Protein AF-0000000066478459 (afdb_homodimer)

Sequence (832 aa):
MQLRFALLLLIICFKACLNSPLICTNGFTLLNKKCLKLFDTKVNHTSAESSCNSFGATLVTVKNVNDEQAIATVVAASSARLIWLGLYCFDSDPAKCLWDDNSGSAQSYDNFSIDFPLVDAGHCVYLSTLGALAGKWISEDCESKLMSYICELPTTHADDCTYNYNGYCYTFSSTAEPFIIAQTKCAETYGDLVSIHSSNENRYIETFAAQDYYLIGAVWKLDNSLYWLDKSKWDYNNTDPENSYRGDYCVAMSTVISSPIPSGFWFSTNCTRPAKYICKRPAGVQSTTASPVTVAPSPANPSNCNAGLLMSPGVITSPNYPENYFNNENCTYQLSTLGAYKIALRFASFSTEANDVVTVYDGLTTDSPCLRRCSGTQRPFALTSSGNTMLVTFTSDSKGISSGFYARFSSIVYRRMQLRFALLLLIICFKACLNSPLICTNGFTLLNKKCLKLFDTKVNHTSAESSCNSFGATLVTVKNVNDEQAIATVVAASSARLIWLGLYCFDSDPAKCLWDDNSGSAQSYDNFSIDFPLVDAGHCVYLSTLGALAGKWISEDCESKLMSYICELPTTHADDCTYNYNGYCYTFSSTAEPFIIAQTKCAETYGDLVSIHSSNENRYIETFAAQDYYLIGAVWKLDNSLYWLDKSKWDYNNTDPENSYRGDYCVAMSTVISSPIPSGFWFSTNCTRPAKYICKRPAGVQSTTASPVTVAPSPANPSNCNAGLLMSPGVITSPNYPENYFNNENCTYQLSTLGAYKIALRFASFSTEANDVVTVYDGLTTDSPCLRRCSGTQRPFALTSSGNTMLVTFTSDSKGISSGFYARFSSIVYRR

Organism: Caenorhabditis elegans (NCBI:txid6239)

Structure (mmCIF, N/CA/C/O backbone):
data_AF-0000000066478459-model_v1
#
loop_
_entity.id
_entity.type
_entity.pdbx_description
1 polymer 'CUB domain-containing protein'
#
loop_
_atom_site.group_PDB
_atom_site.id
_atom_site.type_symbol
_atom_site.label_atom_id
_atom_site.label_alt_id
_atom_site.label_comp_id
_atom_site.label_asym_id
_atom_site.label_entity_id
_atom_site.label_seq_id
_atom_site.pdbx_PDB_ins_code
_atom_site.Cartn_x
_atom_site.Cartn_y
_atom_site.Cartn_z
_atom_site.occupancy
_atom_site.B_iso_or_equiv
_atom_site.auth_seq_id
_atom_site.auth_comp_id
_atom_site.auth_asym_id
_atom_site.auth_atom_id
_atom_site.pdbx_PDB_model_num
ATOM 1 N N . MET A 1 1 ? 12.352 6.738 58.938 1 29.64 1 MET A N 1
ATOM 2 C CA . MET A 1 1 ? 12.234 7.215 57.562 1 29.64 1 MET A CA 1
ATOM 3 C C . MET A 1 1 ? 12.172 6.043 56.594 1 29.64 1 MET A C 1
ATOM 5 O O . MET A 1 1 ? 13.188 5.402 56.312 1 29.64 1 MET A O 1
ATOM 9 N N . GLN A 1 2 ? 11 5.32 56.531 1 38.66 2 GLN A N 1
ATOM 10 C CA . GLN A 1 2 ? 10.727 4.082 55.812 1 38.66 2 GLN A CA 1
ATOM 11 C C . GLN A 1 2 ? 10.641 4.32 54.312 1 38.66 2 GLN A C 1
ATOM 13 O O . GLN A 1 2 ? 9.953 5.234 53.844 1 38.66 2 GLN A O 1
ATOM 18 N N . LEU A 1 3 ? 11.742 3.926 53.562 1 35.53 3 LEU A N 1
ATOM 19 C CA . LEU A 1 3 ? 12 3.969 52.125 1 35.53 3 LEU A CA 1
ATOM 20 C C . LEU A 1 3 ? 10.945 3.17 51.344 1 35.53 3 LEU A C 1
ATOM 22 O O . LEU A 1 3 ? 10.883 1.944 51.469 1 35.53 3 LEU A O 1
ATOM 26 N N . ARG A 1 4 ? 9.734 3.713 51.062 1 39.16 4 ARG A N 1
ATOM 27 C CA . ARG A 1 4 ? 8.719 3.096 50.219 1 39.16 4 ARG A CA 1
ATOM 28 C C . ARG A 1 4 ? 9.234 2.875 48.781 1 39.16 4 ARG A C 1
ATOM 30 O O . ARG A 1 4 ? 9.578 3.832 48.094 1 39.16 4 ARG A O 1
ATOM 37 N N . PHE A 1 5 ? 9.906 1.798 48.531 1 35.25 5 PHE A N 1
ATOM 38 C CA . PHE A 1 5 ? 10.312 1.384 47.188 1 35.25 5 PHE A CA 1
ATOM 39 C C . PHE A 1 5 ? 9.094 1.123 46.312 1 35.25 5 PHE A C 1
ATOM 41 O O . PHE A 1 5 ? 8.32 0.199 46.562 1 35.25 5 PHE A O 1
ATOM 48 N N . ALA A 1 6 ? 8.469 2.141 45.688 1 38.53 6 ALA A N 1
ATOM 49 C CA . ALA A 1 6 ? 7.445 1.863 44.656 1 38.53 6 ALA A CA 1
ATOM 50 C C . ALA A 1 6 ? 8.039 1.134 43.469 1 38.53 6 ALA A C 1
ATOM 52 O O . ALA A 1 6 ? 8.938 1.652 42.812 1 38.53 6 ALA A O 1
ATOM 53 N N . LEU A 1 7 ? 7.965 -0.15 43.438 1 35.5 7 LEU A N 1
ATOM 54 C CA . LEU A 1 7 ? 8.25 -0.993 42.281 1 35.5 7 LEU A CA 1
ATOM 55 C C . LEU A 1 7 ? 7.402 -0.578 41.094 1 35.5 7 LEU A C 1
ATOM 57 O O . LEU A 1 7 ? 6.172 -0.634 41.156 1 35.5 7 LEU A O 1
ATOM 61 N N . LEU A 1 8 ? 7.895 0.378 40.344 1 36.22 8 LEU A N 1
ATOM 62 C CA . LEU A 1 8 ? 7.305 0.644 39.031 1 36.22 8 LEU A CA 1
ATOM 63 C C . LEU A 1 8 ? 7.27 -0.624 38.188 1 36.22 8 LEU A C 1
ATOM 65 O O . LEU A 1 8 ? 8.32 -1.153 37.812 1 36.22 8 LEU A O 1
ATOM 69 N N . LEU A 1 9 ? 6.176 -1.372 38.281 1 36.25 9 LEU A N 1
ATOM 70 C CA . LEU A 1 9 ? 5.895 -2.479 37.375 1 36.25 9 LEU A CA 1
ATOM 71 C C . LEU A 1 9 ? 5.812 -1.987 35.938 1 36.25 9 LEU A C 1
ATOM 73 O O . LEU A 1 9 ? 4.945 -1.175 35.625 1 36.25 9 LEU A O 1
ATOM 77 N N . LEU A 1 10 ? 6.934 -1.986 35.219 1 37.41 10 LEU A N 1
ATOM 78 C CA . LEU A 1 10 ? 6.98 -1.914 33.75 1 37.41 10 LEU A CA 1
ATOM 79 C C . LEU A 1 10 ? 6.023 -2.92 33.125 1 37.41 10 LEU A C 1
ATOM 81 O O . LEU A 1 10 ? 6.238 -4.129 33.219 1 37.41 10 LEU A O 1
ATOM 85 N N . ILE A 1 11 ? 4.816 -2.525 33.062 1 36.16 11 ILE A N 1
ATOM 86 C CA . ILE A 1 11 ? 3.926 -3.342 32.25 1 36.16 11 ILE A CA 1
ATOM 87 C C . ILE A 1 11 ? 4.395 -3.318 30.781 1 36.16 11 ILE A C 1
ATOM 89 O O . ILE A 1 11 ? 4.348 -2.277 30.125 1 36.16 11 ILE A O 1
ATOM 93 N N . ILE A 1 12 ? 5.387 -4.074 30.453 1 35.38 12 ILE A N 1
ATOM 94 C CA . ILE A 1 12 ? 5.66 -4.391 29.062 1 35.38 12 ILE A CA 1
ATOM 95 C C . ILE A 1 12 ? 4.391 -4.914 28.391 1 35.38 12 ILE A C 1
ATOM 97 O O . ILE A 1 12 ? 3.891 -5.984 28.75 1 35.38 12 ILE A O 1
ATOM 101 N N . CYS A 1 13 ? 3.621 -4.035 27.906 1 32.12 13 CYS A N 1
ATOM 102 C CA . CYS A 1 13 ? 2.559 -4.48 27.016 1 32.12 13 CYS A CA 1
ATOM 103 C C . CYS A 1 13 ? 3.119 -5.336 25.891 1 32.12 13 CYS A C 1
ATOM 105 O O . CYS A 1 13 ? 3.738 -4.812 24.953 1 32.12 13 CYS A O 1
ATOM 107 N N . PHE A 1 14 ? 3.521 -6.5 26.219 1 33.5 14 PHE A N 1
ATOM 108 C CA . PHE A 1 14 ? 3.686 -7.469 25.141 1 33.5 14 PHE A CA 1
ATOM 109 C C . PHE A 1 14 ? 2.434 -7.531 24.281 1 33.5 14 PHE A C 1
ATOM 111 O O . PHE A 1 14 ? 1.391 -8.016 24.719 1 33.5 14 PHE A O 1
ATOM 118 N N . LYS A 1 15 ? 2.312 -6.543 23.406 1 36.88 15 LYS A N 1
ATOM 119 C CA . LYS A 1 15 ? 1.372 -6.949 22.359 1 36.88 15 LYS A CA 1
ATOM 120 C C . LYS A 1 15 ? 1.585 -8.406 21.969 1 36.88 15 LYS A C 1
ATOM 122 O O . LYS A 1 15 ? 2.584 -8.742 21.328 1 36.88 15 LYS A O 1
ATOM 127 N N . ALA A 1 16 ? 1.091 -9.25 22.688 1 36.09 16 ALA A N 1
ATOM 128 C CA . ALA A 1 16 ? 0.97 -10.625 22.219 1 36.09 16 ALA A CA 1
ATOM 129 C C . ALA A 1 16 ? 0.406 -10.672 20.797 1 36.09 16 ALA A C 1
ATOM 131 O O . ALA A 1 16 ? -0.731 -10.258 20.562 1 36.09 16 ALA A O 1
ATOM 132 N N . CYS A 1 17 ? 1.186 -10.352 19.797 1 43.12 17 CYS A N 1
ATOM 133 C CA . CYS A 1 17 ? 0.728 -10.82 18.5 1 43.12 17 CYS A CA 1
ATOM 134 C C . CYS A 1 17 ? -0.011 -12.148 18.625 1 43.12 17 CYS A C 1
ATOM 136 O O . CYS A 1 17 ? 0.591 -13.172 18.953 1 43.12 17 CYS A O 1
ATOM 138 N N . LEU A 1 18 ? -1.149 -12.164 19.25 1 45.44 18 LEU A N 1
ATOM 139 C CA . LEU A 1 18 ? -1.911 -13.406 19.234 1 45.44 18 LEU A CA 1
ATOM 140 C C . LEU A 1 18 ? -1.717 -14.156 17.922 1 45.44 18 LEU A C 1
ATOM 142 O O . LEU A 1 18 ? -2.117 -13.664 16.859 1 45.44 18 LEU A O 1
ATOM 146 N N . ASN A 1 19 ? -0.646 -14.773 17.734 1 55.12 19 ASN A N 1
ATOM 147 C CA . ASN A 1 19 ? -0.48 -15.734 16.656 1 55.12 19 ASN A CA 1
ATOM 148 C C . ASN A 1 19 ? -1.731 -16.594 16.469 1 55.12 19 ASN A C 1
ATOM 150 O O . ASN A 1 19 ? -2.092 -17.375 17.344 1 55.12 19 ASN A O 1
ATOM 154 N N . SER A 1 20 ? -2.723 -16.109 15.758 1 67.06 20 SER A N 1
ATOM 155 C CA . SER A 1 20 ? -3.908 -16.922 15.477 1 67.06 20 SER A CA 1
ATOM 156 C C . SER A 1 20 ? -3.537 -18.375 15.203 1 67.06 20 SER A C 1
ATOM 158 O O . SER A 1 20 ? -2.566 -18.641 14.5 1 67.06 20 SER A O 1
ATOM 160 N N . PRO A 1 21 ? -4.094 -19.25 15.977 1 77.56 21 PRO A N 1
ATOM 161 C CA . PRO A 1 21 ? -3.801 -20.672 15.781 1 77.56 21 PRO A CA 1
ATOM 162 C C . PRO A 1 21 ? -3.951 -21.125 14.328 1 77.56 21 PRO A C 1
ATOM 164 O O . PRO A 1 21 ? -4.812 -20.609 13.609 1 77.56 21 PRO A O 1
ATOM 167 N N . LEU A 1 22 ? -3.043 -22 13.969 1 84.5 22 LEU A N 1
ATOM 168 C CA . LEU A 1 22 ? -3.123 -22.625 12.648 1 84.5 22 LEU A CA 1
ATOM 169 C C . LEU A 1 22 ? -4.336 -23.531 12.547 1 84.5 22 LEU A C 1
ATOM 171 O O . LEU A 1 22 ? -4.641 -24.281 13.484 1 84.5 22 LEU A O 1
ATOM 175 N N . ILE A 1 23 ? -5.113 -23.359 11.539 1 86.94 23 ILE A N 1
ATOM 176 C CA . ILE A 1 23 ? -6.262 -24.234 11.328 1 86.94 23 ILE A CA 1
ATOM 177 C C . ILE A 1 23 ? -6.262 -24.734 9.891 1 86.94 23 ILE A C 1
ATOM 179 O O . ILE A 1 23 ? -5.535 -24.219 9.039 1 86.94 23 ILE A O 1
ATOM 183 N N . CYS A 1 24 ? -7.008 -25.828 9.727 1 91.69 24 CYS A N 1
ATOM 184 C CA . CYS A 1 24 ? -7.293 -26.344 8.391 1 91.69 24 CYS A CA 1
ATOM 185 C C . CYS A 1 24 ? -8.75 -26.094 8.016 1 91.69 24 CYS A C 1
ATOM 187 O O . CYS A 1 24 ? -9.633 -26.109 8.875 1 91.69 24 CYS A O 1
ATOM 189 N N . THR A 1 25 ? -8.922 -25.781 6.777 1 87.12 25 THR A N 1
ATOM 190 C CA . THR A 1 25 ? -10.273 -25.531 6.289 1 87.12 25 THR A CA 1
ATOM 191 C C . THR A 1 25 ? -10.773 -26.703 5.449 1 87.12 25 THR A C 1
ATOM 193 O O . THR A 1 25 ? -10.047 -27.672 5.234 1 87.12 25 THR A O 1
ATOM 196 N N . ASN A 1 26 ? -12.141 -26.703 5.086 1 86.62 26 ASN A N 1
ATOM 197 C CA . ASN A 1 26 ? -12.758 -27.609 4.117 1 86.62 26 ASN A CA 1
ATOM 198 C C . ASN A 1 26 ? -12.703 -29.047 4.586 1 86.62 26 ASN A C 1
ATOM 200 O O . ASN A 1 26 ? -12.562 -29.969 3.77 1 86.62 26 ASN A O 1
ATOM 204 N N . GLY A 1 27 ? -12.656 -29.266 5.922 1 90.5 27 GLY A N 1
ATOM 205 C CA . GLY A 1 27 ? -12.703 -30.609 6.457 1 90.5 27 GLY A CA 1
ATOM 206 C C . GLY A 1 27 ? -11.344 -31.281 6.5 1 90.5 27 GLY A C 1
ATOM 207 O O . GLY A 1 27 ? -11.242 -32.469 6.773 1 90.5 27 GLY A O 1
ATOM 208 N N . PHE A 1 28 ? -10.312 -30.531 6.215 1 94.88 28 PHE A N 1
ATOM 209 C CA . PHE A 1 28 ? -8.961 -31.062 6.332 1 94.88 28 PHE A CA 1
ATOM 210 C C . PHE A 1 28 ? -8.531 -31.125 7.789 1 94.88 28 PHE A C 1
ATOM 212 O O . PHE A 1 28 ? -9.008 -30.359 8.617 1 94.88 28 PHE A O 1
ATOM 219 N N . THR A 1 29 ? -7.633 -32.062 8.062 1 95.25 29 THR A N 1
ATOM 220 C CA . THR A 1 29 ? -7.168 -32.281 9.422 1 95.25 29 THR A CA 1
ATOM 221 C C . THR A 1 29 ? -5.719 -31.812 9.578 1 95.25 29 THR A C 1
ATOM 223 O O . THR A 1 29 ? -4.871 -32.125 8.742 1 95.25 29 THR A O 1
ATOM 226 N N . LEU A 1 30 ? -5.539 -31.125 10.672 1 94.69 30 LEU A N 1
ATOM 227 C CA . LEU A 1 30 ? -4.195 -30.625 10.961 1 94.69 30 LEU A CA 1
ATOM 228 C C . LEU A 1 30 ? -3.355 -31.703 11.641 1 94.69 30 LEU A C 1
ATOM 230 O O . LEU A 1 30 ? -3.709 -32.188 12.719 1 94.69 30 LEU A O 1
ATOM 234 N N . LEU A 1 31 ? -2.256 -32.125 10.977 1 95.19 31 LEU A N 1
ATOM 235 C CA . LEU A 1 31 ? -1.315 -33.094 11.508 1 95.19 31 LEU A CA 1
ATOM 236 C C . LEU A 1 31 ? 0.124 -32.688 11.242 1 95.19 31 LEU A C 1
ATOM 238 O O . LEU A 1 31 ? 0.551 -32.594 10.086 1 95.19 31 LEU A O 1
ATOM 242 N N . ASN A 1 32 ? 0.893 -32.438 12.266 1 94.31 32 ASN A N 1
ATOM 243 C CA . ASN A 1 32 ? 2.283 -32 12.156 1 94.31 32 ASN A CA 1
ATOM 244 C C . ASN A 1 32 ? 2.426 -30.797 11.234 1 94.31 32 ASN A C 1
ATOM 246 O O . ASN A 1 32 ? 3.234 -30.828 10.305 1 94.31 32 ASN A O 1
ATOM 250 N N . LYS A 1 33 ? 1.582 -29.875 11.344 1 90.5 33 LYS A N 1
ATOM 251 C CA . LYS A 1 33 ? 1.582 -28.594 10.648 1 90.5 33 LYS A CA 1
ATOM 252 C C . LYS A 1 33 ? 1.206 -28.766 9.18 1 90.5 33 LYS A C 1
ATOM 254 O O . LYS A 1 33 ? 1.564 -27.938 8.336 1 90.5 33 LYS A O 1
ATOM 259 N N . LYS A 1 34 ? 0.522 -29.922 8.883 1 93.81 34 LYS A N 1
ATOM 260 C CA . LYS A 1 34 ? -0.017 -30.172 7.547 1 93.81 34 LYS A CA 1
ATOM 261 C C . LYS A 1 34 ? -1.53 -30.359 7.59 1 93.81 34 LYS A C 1
ATOM 263 O O . LYS A 1 34 ? -2.055 -30.984 8.508 1 93.81 34 LYS A O 1
ATOM 268 N N . CYS A 1 35 ? -2.15 -29.734 6.668 1 95.56 35 CYS A N 1
ATOM 269 C CA . CYS A 1 35 ? -3.578 -30 6.516 1 95.56 35 CYS A CA 1
ATOM 270 C C . CYS A 1 35 ? -3.83 -31.094 5.5 1 95.56 35 CYS A C 1
ATOM 272 O O . CYS A 1 35 ? -3.645 -30.891 4.297 1 95.56 35 CYS A O 1
ATOM 274 N N . LEU A 1 36 ? -4.352 -32.25 6.016 1 97.38 36 LEU A N 1
ATOM 275 C CA . LEU A 1 36 ? -4.469 -33.438 5.168 1 97.38 36 LEU A CA 1
ATOM 276 C C . LEU A 1 36 ? -5.898 -33.969 5.168 1 97.38 36 LEU A C 1
ATOM 278 O O . LEU A 1 36 ? -6.605 -33.844 6.172 1 97.38 36 LEU A O 1
ATOM 282 N N . LYS A 1 37 ? -6.316 -34.5 4.047 1 96.81 37 LYS A N 1
ATOM 283 C CA . LYS A 1 37 ? -7.586 -35.188 3.916 1 96.81 37 LYS A CA 1
ATOM 284 C C . LYS A 1 37 ? -7.434 -36.438 3.027 1 96.81 37 LYS A C 1
ATOM 286 O O . LYS A 1 37 ? -6.965 -36.344 1.892 1 96.81 37 LYS A O 1
ATOM 291 N N . LEU A 1 38 ? -7.832 -37.594 3.574 1 97.75 38 LEU A N 1
ATOM 292 C CA . LEU A 1 38 ? -7.742 -38.812 2.824 1 97.75 38 LEU A CA 1
ATOM 293 C C . LEU A 1 38 ? -9.078 -39.156 2.172 1 97.75 38 LEU A C 1
ATOM 295 O O . LEU A 1 38 ? -10.133 -39.031 2.797 1 97.75 38 LEU A O 1
ATOM 299 N N . PHE A 1 39 ? -9.047 -39.5 0.947 1 97.12 39 PHE A N 1
ATOM 300 C CA . PHE A 1 39 ? -10.203 -40 0.193 1 97.12 39 PHE A CA 1
ATOM 301 C C . PHE A 1 39 ? -10.055 -41.469 -0.144 1 97.12 39 PHE A C 1
ATOM 303 O O . PHE A 1 39 ? -9.102 -41.875 -0.817 1 97.12 39 PHE A O 1
ATOM 310 N N . ASP A 1 40 ? -11.055 -42.25 0.249 1 95.25 40 ASP A N 1
ATOM 311 C CA . ASP A 1 40 ? -10.961 -43.688 0.09 1 95.25 40 ASP A CA 1
ATOM 312 C C . ASP A 1 40 ? -11.5 -44.125 -1.27 1 95.25 40 ASP A C 1
ATOM 314 O O . ASP A 1 40 ? -11.344 -45.281 -1.664 1 95.25 40 ASP A O 1
ATOM 318 N N . THR A 1 41 ? -12.133 -43.25 -1.953 1 95 41 THR A N 1
ATOM 319 C CA . THR A 1 41 ? -12.562 -43.562 -3.309 1 95 41 THR A CA 1
ATOM 320 C C . THR A 1 41 ? -11.367 -43.906 -4.195 1 95 41 THR A C 1
ATOM 322 O O . THR A 1 41 ? -10.367 -43.188 -4.191 1 95 41 THR A O 1
ATOM 325 N N . LYS A 1 42 ? -11.523 -45.062 -4.879 1 96.88 42 LYS A N 1
ATOM 326 C CA . LYS A 1 42 ? -10.414 -45.5 -5.727 1 96.88 42 LYS A CA 1
ATOM 327 C C . LYS A 1 42 ? -10.5 -44.875 -7.109 1 96.88 42 LYS A C 1
ATOM 329 O O . LYS A 1 42 ? -11.469 -45.094 -7.84 1 96.88 42 LYS A O 1
ATOM 334 N N . VAL A 1 43 ? -9.555 -44.094 -7.41 1 95.94 43 VAL A N 1
ATOM 335 C CA . VAL A 1 43 ? -9.508 -43.406 -8.703 1 95.94 43 VAL A CA 1
ATOM 336 C C . VAL A 1 43 ? -8.086 -43.438 -9.25 1 95.94 43 VAL A C 1
ATOM 338 O O . VAL A 1 43 ? -7.152 -43.844 -8.547 1 95.94 43 VAL A O 1
ATOM 341 N N . ASN A 1 44 ? -7.941 -43.156 -10.523 1 91.44 44 ASN A N 1
ATOM 342 C CA . ASN A 1 44 ? -6.594 -43.031 -11.062 1 91.44 44 ASN A CA 1
ATOM 343 C C . ASN A 1 44 ? -5.918 -41.75 -10.594 1 91.44 44 ASN A C 1
ATOM 345 O O . ASN A 1 44 ? -6.535 -40.938 -9.914 1 91.44 44 ASN A O 1
ATOM 349 N N . HIS A 1 45 ? -4.676 -41.656 -10.867 1 90.38 45 HIS A N 1
ATOM 350 C CA . HIS A 1 45 ? -3.879 -40.531 -10.352 1 90.38 45 HIS A CA 1
ATOM 351 C C . HIS A 1 45 ? -4.41 -39.188 -10.836 1 90.38 45 HIS A C 1
ATOM 353 O O . HIS A 1 45 ? -4.52 -38.25 -10.062 1 90.38 45 HIS A O 1
ATOM 359 N N . THR A 1 46 ? -4.777 -39.125 -12.094 1 79.94 46 THR A N 1
ATOM 360 C CA . THR A 1 46 ? -5.266 -37.875 -12.688 1 79.94 46 THR A CA 1
ATOM 361 C C . THR A 1 46 ? -6.559 -37.438 -12.023 1 79.94 46 THR A C 1
ATOM 363 O O . THR A 1 46 ? -6.727 -36.25 -11.734 1 79.94 46 THR A O 1
ATOM 366 N N . SER A 1 47 ? -7.402 -38.312 -11.82 1 86.19 47 SER A N 1
ATOM 367 C CA . SER A 1 47 ? -8.664 -37.969 -11.148 1 86.19 47 SER A CA 1
ATOM 368 C C . SER A 1 47 ? -8.43 -37.562 -9.703 1 86.19 47 SER A C 1
ATOM 370 O O . SER A 1 47 ? -9.141 -36.719 -9.172 1 86.19 47 SER A O 1
ATOM 372 N N . ALA A 1 48 ? -7.477 -38.25 -9.07 1 92.06 48 ALA A N 1
ATOM 373 C CA . ALA A 1 48 ? -7.125 -37.844 -7.703 1 92.06 48 ALA A CA 1
ATOM 374 C C . ALA A 1 48 ? -6.637 -36.406 -7.645 1 92.06 48 ALA A C 1
ATOM 376 O O . ALA A 1 48 ? -7.062 -35.656 -6.777 1 92.06 48 ALA A O 1
ATOM 377 N N . GLU A 1 49 ? -5.816 -36.094 -8.5 1 86.19 49 GLU A N 1
ATOM 378 C CA . GLU A 1 49 ? -5.293 -34.75 -8.57 1 86.19 49 GLU A CA 1
ATOM 379 C C . GLU A 1 49 ? -6.41 -33.75 -8.812 1 86.19 49 GLU A C 1
ATOM 381 O O . GLU A 1 49 ? -6.441 -32.688 -8.188 1 86.19 49 GLU A O 1
ATOM 386 N N . SER A 1 50 ? -7.25 -34.031 -9.727 1 80.75 50 SER A N 1
ATOM 387 C CA . SER A 1 50 ? -8.375 -33.156 -10.039 1 80.75 50 SER A CA 1
ATOM 388 C C . SER A 1 50 ? -9.273 -32.969 -8.828 1 80.75 50 SER A C 1
ATOM 390 O O . SER A 1 50 ? -9.766 -31.844 -8.594 1 80.75 50 SER A O 1
ATOM 392 N N . SER A 1 51 ? -9.492 -34.031 -8.203 1 87.94 51 SER A N 1
ATOM 393 C CA . SER A 1 51 ? -10.32 -33.938 -7.004 1 87.94 51 SER A CA 1
ATOM 394 C C . SER A 1 51 ? -9.688 -33.031 -5.961 1 87.94 51 SER A C 1
ATOM 396 O O . SER A 1 51 ? -10.375 -32.219 -5.32 1 87.94 51 SER A O 1
ATOM 398 N N . CYS A 1 52 ? -8.391 -33.125 -5.762 1 89.25 52 CYS A N 1
ATOM 399 C CA . CYS A 1 52 ? -7.703 -32.281 -4.812 1 89.25 52 CYS A CA 1
ATOM 400 C C . CYS A 1 52 ? -7.766 -30.812 -5.258 1 89.25 52 CYS A C 1
ATOM 402 O O . CYS A 1 52 ? -7.965 -29.922 -4.441 1 89.25 52 CYS A O 1
ATOM 404 N N . ASN A 1 53 ? -7.664 -30.609 -6.484 1 80.38 53 ASN A N 1
ATOM 405 C CA . ASN A 1 53 ? -7.672 -29.266 -7.047 1 80.38 53 ASN A CA 1
ATOM 406 C C . ASN A 1 53 ? -9.008 -28.562 -6.801 1 80.38 53 ASN A C 1
ATOM 408 O O . ASN A 1 53 ? -9.055 -27.344 -6.695 1 80.38 53 ASN A O 1
ATOM 412 N N . SER A 1 54 ? -10.047 -29.328 -6.75 1 83.19 54 SER A N 1
ATOM 413 C CA . SER A 1 54 ? -11.367 -28.734 -6.516 1 83.19 54 SER A CA 1
ATOM 414 C C . SER A 1 54 ? -11.438 -28.047 -5.16 1 83.19 54 SER A C 1
ATOM 416 O O . SER A 1 54 ? -12.32 -27.219 -4.922 1 83.19 54 SER A O 1
ATOM 418 N N . PHE A 1 55 ? -10.422 -28.375 -4.316 1 83.56 55 PHE A N 1
ATOM 419 C CA . PHE A 1 55 ? -10.312 -27.719 -3.016 1 83.56 55 PHE A CA 1
ATOM 420 C C . PHE A 1 55 ? -9.203 -26.688 -3.025 1 83.56 55 PHE A C 1
ATOM 422 O O . PHE A 1 55 ? -8.883 -26.094 -1.988 1 83.56 55 PHE A O 1
ATOM 429 N N . GLY A 1 56 ? -8.609 -26.516 -4.191 1 79.25 56 GLY A N 1
ATOM 430 C CA . GLY A 1 56 ? -7.398 -25.703 -4.215 1 79.25 56 GLY A CA 1
ATOM 431 C C . GLY A 1 56 ? -6.195 -26.406 -3.619 1 79.25 56 GLY A C 1
ATOM 432 O O . GLY A 1 56 ? -5.184 -25.766 -3.311 1 79.25 56 GLY A O 1
ATOM 433 N N . ALA A 1 57 ? -6.281 -27.656 -3.385 1 87.69 57 ALA A N 1
ATOM 434 C CA . ALA A 1 57 ? -5.238 -28.469 -2.775 1 87.69 57 ALA A CA 1
ATOM 435 C C . ALA A 1 57 ? -4.43 -29.219 -3.838 1 87.69 57 ALA A C 1
ATOM 437 O O . ALA A 1 57 ? -4.652 -29.031 -5.035 1 87.69 57 ALA A O 1
ATOM 438 N N . THR A 1 58 ? -3.355 -29.875 -3.377 1 87.62 58 THR A N 1
ATOM 439 C CA . THR A 1 58 ? -2.564 -30.797 -4.184 1 87.62 58 THR A CA 1
ATOM 440 C C . THR A 1 58 ? -2.498 -32.188 -3.527 1 87.62 58 THR A C 1
ATOM 442 O O . THR A 1 58 ? -2.904 -32.344 -2.373 1 87.62 58 THR A O 1
ATOM 445 N N . LEU A 1 59 ? -2.113 -33.094 -4.398 1 93 59 LEU A N 1
ATOM 446 C CA . LEU A 1 59 ? -1.766 -34.375 -3.752 1 93 59 LEU A CA 1
ATOM 447 C C . LEU A 1 59 ? -0.635 -34.156 -2.748 1 93 59 LEU A C 1
ATOM 449 O O . LEU A 1 59 ? 0.195 -33.281 -2.912 1 93 59 LEU A O 1
ATOM 453 N N . VAL A 1 60 ? -0.58 -35.031 -1.775 1 95.88 60 VAL A N 1
ATOM 454 C CA . VAL A 1 60 ? 0.239 -34.812 -0.585 1 95.88 60 VAL A CA 1
ATOM 455 C C . VAL A 1 60 ? 1.718 -34.938 -0.947 1 95.88 60 VAL A C 1
ATOM 457 O O . VAL A 1 60 ? 2.094 -35.781 -1.774 1 95.88 60 VAL A O 1
ATOM 460 N N . THR A 1 61 ? 2.486 -34.125 -0.282 1 94.38 61 THR A N 1
ATOM 461 C CA . THR A 1 61 ? 3.941 -34.188 -0.371 1 94.38 61 THR A CA 1
ATOM 462 C C . THR A 1 61 ? 4.539 -34.781 0.888 1 94.38 61 THR A C 1
ATOM 464 O O . THR A 1 61 ? 3.939 -34.75 1.963 1 94.38 61 THR A O 1
ATOM 467 N N . VAL A 1 62 ? 5.664 -35.438 0.718 1 96 62 VAL A N 1
ATOM 468 C CA . VAL A 1 62 ? 6.41 -36 1.84 1 96 62 VAL A CA 1
ATOM 469 C C . VAL A 1 62 ? 7.855 -35.5 1.799 1 96 62 VAL A C 1
ATOM 471 O O . VAL A 1 62 ? 8.68 -36.031 1.057 1 96 62 VAL A O 1
ATOM 474 N N . LYS A 1 63 ? 8.148 -34.594 2.748 1 93.12 63 LYS A N 1
ATOM 475 C CA . LYS A 1 63 ? 9.438 -33.938 2.621 1 93.12 63 LYS A CA 1
ATOM 476 C C . LYS A 1 63 ? 10.352 -34.281 3.795 1 93.12 63 LYS A C 1
ATOM 478 O O . LYS A 1 63 ? 11.562 -34.031 3.73 1 93.12 63 LYS A O 1
ATOM 483 N N . ASN A 1 64 ? 9.844 -34.812 4.824 1 94.06 64 ASN A N 1
ATOM 484 C CA . ASN A 1 64 ? 10.617 -35.188 6.008 1 94.06 64 ASN A CA 1
ATOM 485 C C . ASN A 1 64 ? 9.898 -36.25 6.836 1 94.06 64 ASN A C 1
ATOM 487 O O . ASN A 1 64 ? 8.828 -36.719 6.453 1 94.06 64 ASN A O 1
ATOM 491 N N . VAL A 1 65 ? 10.555 -36.531 7.906 1 94.19 65 VAL A N 1
ATOM 492 C CA . VAL A 1 65 ? 10.055 -37.625 8.75 1 94.19 65 VAL A CA 1
ATOM 493 C C . VAL A 1 65 ? 8.742 -37.188 9.406 1 94.19 65 VAL A C 1
ATOM 495 O O . VAL A 1 65 ? 7.836 -38.031 9.586 1 94.19 65 VAL A O 1
ATOM 498 N N . ASN A 1 66 ? 8.633 -36.031 9.719 1 95.12 66 ASN A N 1
ATOM 499 C CA . ASN A 1 66 ? 7.402 -35.531 10.32 1 95.12 66 ASN A CA 1
ATOM 500 C C . ASN A 1 66 ? 6.223 -35.656 9.359 1 95.12 66 ASN A C 1
ATOM 502 O O . ASN A 1 66 ? 5.113 -36 9.781 1 95.12 66 ASN A O 1
ATOM 506 N N . ASP A 1 67 ? 6.484 -35.312 8.086 1 95.94 67 ASP A N 1
ATOM 507 C CA . ASP A 1 67 ? 5.453 -35.5 7.078 1 95.94 67 ASP A CA 1
ATOM 508 C C . ASP A 1 67 ? 5.008 -36.969 7.02 1 95.94 67 ASP A C 1
ATOM 510 O O . ASP A 1 67 ? 3.811 -37.25 6.93 1 95.94 67 ASP A O 1
ATOM 514 N N . GLU A 1 68 ? 5.988 -37.812 7.066 1 94.75 68 GLU A N 1
ATOM 515 C CA . GLU A 1 68 ? 5.707 -39.219 7 1 94.75 68 GLU A CA 1
ATOM 516 C C . GLU A 1 68 ? 4.812 -39.656 8.156 1 94.75 68 GLU A C 1
ATOM 518 O O . GLU A 1 68 ? 3.891 -40.469 7.965 1 94.75 68 GLU A O 1
ATOM 523 N N . GLN A 1 69 ? 5.082 -39.156 9.289 1 95.06 69 GLN A N 1
ATOM 524 C CA . GLN A 1 69 ? 4.301 -39.5 10.469 1 95.06 69 GLN A CA 1
ATOM 525 C C . GLN A 1 69 ? 2.867 -38.969 10.352 1 95.06 69 GLN A C 1
ATOM 527 O O . GLN A 1 69 ? 1.921 -39.656 10.734 1 95.06 69 GLN A O 1
ATOM 532 N N . ALA A 1 70 ? 2.711 -37.844 9.852 1 96.62 70 ALA A N 1
ATOM 533 C CA . ALA A 1 70 ? 1.377 -37.281 9.641 1 96.62 70 ALA A CA 1
ATOM 534 C C . ALA A 1 70 ? 0.562 -38.156 8.688 1 96.62 70 ALA A C 1
ATOM 536 O O . ALA A 1 70 ? -0.612 -38.438 8.938 1 96.62 70 ALA A O 1
ATOM 537 N N . ILE A 1 71 ? 1.208 -38.531 7.637 1 96.44 71 ILE A N 1
ATOM 538 C CA . ILE A 1 71 ? 0.548 -39.344 6.617 1 96.44 71 ILE A CA 1
ATOM 539 C C . ILE A 1 71 ? 0.199 -40.719 7.195 1 96.44 71 ILE A C 1
ATOM 541 O O . ILE A 1 71 ? -0.899 -41.219 6.969 1 96.44 71 ILE A O 1
ATOM 545 N N . ALA A 1 72 ? 1.112 -41.219 7.973 1 94.44 72 ALA A N 1
ATOM 546 C CA . ALA A 1 72 ? 0.852 -42.531 8.617 1 94.44 72 ALA A CA 1
ATOM 547 C C . ALA A 1 72 ? -0.37 -42.438 9.523 1 94.44 72 ALA A C 1
ATOM 549 O O . ALA A 1 72 ? -1.167 -43.375 9.586 1 94.44 72 ALA A O 1
ATOM 550 N N . THR A 1 73 ? -0.468 -41.375 10.164 1 95.38 73 THR A N 1
ATOM 551 C CA . THR A 1 73 ? -1.586 -41.156 11.086 1 95.38 73 THR A CA 1
ATOM 552 C C . THR A 1 73 ? -2.908 -41.125 10.32 1 95.38 73 THR A C 1
ATOM 554 O O . THR A 1 73 ? -3.883 -41.75 10.719 1 95.38 73 THR A O 1
ATOM 557 N N . VAL A 1 74 ? -2.936 -40.406 9.227 1 95.56 74 VAL A N 1
ATOM 558 C CA . VAL A 1 74 ? -4.152 -40.281 8.438 1 95.56 74 VAL A CA 1
ATOM 559 C C . VAL A 1 74 ? -4.516 -41.625 7.809 1 95.56 74 VAL A C 1
ATOM 561 O O . VAL A 1 74 ? -5.691 -41.969 7.742 1 95.56 74 VAL A O 1
ATOM 564 N N . VAL A 1 75 ? -3.574 -42.375 7.453 1 95.38 75 VAL A N 1
ATOM 565 C CA . VAL A 1 75 ? -3.781 -43.656 6.789 1 95.38 75 VAL A CA 1
ATOM 566 C C . VAL A 1 75 ? -4.285 -44.688 7.797 1 95.38 75 VAL A C 1
ATOM 568 O O . VAL A 1 75 ? -5.137 -45.5 7.473 1 95.38 75 VAL A O 1
ATOM 571 N N . ALA A 1 76 ? -3.775 -44.562 8.969 1 92.5 76 ALA A N 1
ATOM 572 C CA . ALA A 1 76 ? -4.156 -45.531 10.016 1 92.5 76 ALA A CA 1
ATOM 573 C C . ALA A 1 76 ? -5.641 -45.406 10.344 1 92.5 76 ALA A C 1
ATOM 575 O O . ALA A 1 76 ? -6.258 -46.375 10.812 1 92.5 76 ALA A O 1
ATOM 576 N N . ALA A 1 77 ? -6.137 -44.281 10.094 1 91.44 77 ALA A N 1
ATOM 577 C CA . ALA A 1 77 ? -7.539 -44.031 10.414 1 91.44 77 ALA A CA 1
ATOM 578 C C . ALA A 1 77 ? -8.453 -44.469 9.273 1 91.44 77 ALA A C 1
ATOM 580 O O . ALA A 1 77 ? -9.672 -44.312 9.344 1 91.44 77 ALA A O 1
ATOM 581 N N . SER A 1 78 ? -7.859 -45.062 8.234 1 92.38 78 SER A N 1
ATOM 582 C CA . SER A 1 78 ? -8.641 -45.469 7.066 1 92.38 78 SER A CA 1
ATOM 583 C C . SER A 1 78 ? -8.336 -46.906 6.668 1 92.38 78 SER A C 1
ATOM 585 O O . SER A 1 78 ? -7.516 -47.594 7.301 1 92.38 78 SER A O 1
ATOM 587 N N . SER A 1 79 ? -9.07 -47.406 5.695 1 91.44 79 SER A N 1
ATOM 588 C CA . SER A 1 79 ? -8.828 -48.75 5.18 1 91.44 79 SER A CA 1
ATOM 589 C C . SER A 1 79 ? -7.957 -48.719 3.93 1 91.44 79 SER A C 1
ATOM 591 O O . SER A 1 79 ? -7.727 -49.75 3.295 1 91.44 79 SER A O 1
ATOM 593 N N . ALA A 1 80 ? -7.441 -47.594 3.668 1 93.94 80 ALA A N 1
ATOM 594 C CA . ALA A 1 80 ? -6.637 -47.438 2.461 1 93.94 80 ALA A CA 1
ATOM 595 C C . ALA A 1 80 ? -5.316 -48.188 2.576 1 93.94 80 ALA A C 1
ATOM 597 O O . ALA A 1 80 ? -4.66 -48.156 3.621 1 93.94 80 ALA A O 1
ATOM 598 N N . ARG A 1 81 ? -4.984 -48.906 1.477 1 94.75 81 ARG A N 1
ATOM 599 C CA . ARG A 1 81 ? -3.758 -49.688 1.487 1 94.75 81 ARG A CA 1
ATOM 600 C C . ARG A 1 81 ? -2.744 -49.156 0.487 1 94.75 81 ARG A C 1
ATOM 602 O O . ARG A 1 81 ? -1.536 -49.281 0.675 1 94.75 81 ARG A O 1
ATOM 609 N N . LEU A 1 82 ? -3.207 -48.656 -0.579 1 97.25 82 LEU A N 1
ATOM 610 C CA . LEU A 1 82 ? -2.412 -47.969 -1.601 1 97.25 82 LEU A CA 1
ATOM 611 C C . LEU A 1 82 ? -2.885 -46.531 -1.795 1 97.25 82 LEU A C 1
ATOM 613 O O . LEU A 1 82 ? -4.082 -46.281 -1.957 1 97.25 82 LEU A O 1
ATOM 617 N N . ILE A 1 83 ? -1.882 -45.594 -1.716 1 97.94 83 ILE A N 1
ATOM 618 C CA . ILE A 1 83 ? -2.277 -44.188 -1.665 1 97.94 83 ILE A CA 1
ATOM 619 C C . ILE A 1 83 ? -1.45 -43.375 -2.664 1 97.94 83 ILE A C 1
ATOM 621 O O . ILE A 1 83 ? -0.22 -43.344 -2.582 1 97.94 83 ILE A O 1
ATOM 625 N N . TRP A 1 84 ? -2.15 -42.656 -3.539 1 96.81 84 TRP A N 1
ATOM 626 C CA . TRP A 1 84 ? -1.45 -41.781 -4.469 1 96.81 84 TRP A CA 1
ATOM 627 C C . TRP A 1 84 ? -0.753 -40.656 -3.729 1 96.81 84 TRP A C 1
ATOM 629 O O . TRP A 1 84 ? -1.324 -40.062 -2.809 1 96.81 84 TRP A O 1
ATOM 639 N N . LEU A 1 85 ? 0.486 -40.344 -4.152 1 95.44 85 LEU A N 1
ATOM 640 C CA . LEU A 1 85 ? 1.246 -39.188 -3.703 1 95.44 85 LEU A CA 1
ATOM 641 C C . LEU A 1 85 ? 1.313 -38.125 -4.797 1 95.44 85 LEU A C 1
ATOM 643 O O . LEU A 1 85 ? 1.073 -38.406 -5.973 1 95.44 85 LEU A O 1
ATOM 647 N N . GLY A 1 86 ? 1.628 -36.906 -4.355 1 91.94 86 GLY A N 1
ATOM 648 C CA . GLY A 1 86 ? 1.808 -35.812 -5.32 1 91.94 86 GLY A CA 1
ATOM 649 C C . GLY A 1 86 ? 3.213 -35.781 -5.891 1 91.94 86 GLY A C 1
ATOM 650 O O . GLY A 1 86 ? 3.855 -34.719 -5.863 1 91.94 86 GLY A O 1
ATOM 651 N N . LEU A 1 87 ? 3.613 -36.844 -6.41 1 90.5 87 LEU A N 1
ATOM 652 C CA . LEU A 1 87 ? 4.965 -36.969 -6.945 1 90.5 87 LEU A CA 1
ATOM 653 C C . LEU A 1 87 ? 4.938 -37.562 -8.352 1 90.5 87 LEU A C 1
ATOM 655 O O . LEU A 1 87 ? 4.227 -38.531 -8.617 1 90.5 87 LEU A O 1
ATOM 659 N N . TYR A 1 88 ? 5.656 -36.875 -9.273 1 84.25 88 TYR A N 1
ATOM 660 C CA . TYR A 1 88 ? 5.73 -37.312 -10.656 1 84.25 88 TYR A CA 1
ATOM 661 C C . TYR A 1 88 ? 7.18 -37.469 -11.102 1 84.25 88 TYR A C 1
ATOM 663 O O . TYR A 1 88 ? 7.973 -36.531 -11 1 84.25 88 TYR A O 1
ATOM 671 N N . CYS A 1 89 ? 7.465 -38.625 -11.625 1 85.06 89 CYS A N 1
ATOM 672 C CA . CYS A 1 89 ? 8.844 -38.938 -11.992 1 85.06 89 CYS A CA 1
ATOM 673 C C . CYS A 1 89 ? 9.047 -38.812 -13.5 1 85.06 89 CYS A C 1
ATOM 675 O O . CYS A 1 89 ? 8.383 -39.5 -14.273 1 85.06 89 CYS A O 1
ATOM 677 N N . PHE A 1 90 ? 10 -38.031 -13.859 1 74.31 90 PHE A N 1
ATOM 678 C CA . PHE A 1 90 ? 10.344 -37.875 -15.273 1 74.31 90 PHE A CA 1
ATOM 679 C C . PHE A 1 90 ? 11.414 -38.875 -15.688 1 74.31 90 PHE A C 1
ATOM 681 O O . PHE A 1 90 ? 11.57 -39.156 -16.875 1 74.31 90 PHE A O 1
ATOM 688 N N . ASP A 1 91 ? 12.172 -39.312 -14.711 1 78.75 91 ASP A N 1
ATOM 689 C CA . ASP A 1 91 ? 13.195 -40.344 -14.891 1 78.75 91 ASP A CA 1
ATOM 690 C C . ASP A 1 91 ? 13.289 -41.25 -13.664 1 78.75 91 ASP A C 1
ATOM 692 O O . ASP A 1 91 ? 12.625 -41 -12.656 1 78.75 91 ASP A O 1
ATOM 696 N N . SER A 1 92 ? 14.016 -42.344 -13.938 1 90.31 92 SER A N 1
ATOM 697 C CA . SER A 1 92 ? 14.188 -43.281 -12.836 1 90.31 92 SER A CA 1
ATOM 698 C C . SER A 1 92 ? 15.234 -42.812 -11.844 1 90.31 92 SER A C 1
ATOM 700 O O . SER A 1 92 ? 16.141 -43.562 -11.469 1 90.31 92 SER A O 1
ATOM 702 N N . ASP A 1 93 ? 15.25 -41.5 -11.555 1 89.12 93 ASP A N 1
ATOM 703 C CA . ASP A 1 93 ? 16.078 -40.781 -10.594 1 89.12 93 ASP A CA 1
ATOM 704 C C . ASP A 1 93 ? 15.234 -39.906 -9.672 1 89.12 93 ASP A C 1
ATOM 706 O O . ASP A 1 93 ? 14.492 -39.031 -10.141 1 89.12 93 ASP A O 1
ATOM 710 N N . PRO A 1 94 ? 15.414 -40.219 -8.406 1 91.31 94 PRO A N 1
ATOM 711 C CA . PRO A 1 94 ? 14.609 -39.438 -7.469 1 91.31 94 PRO A CA 1
ATOM 712 C C . PRO A 1 94 ? 14.797 -37.906 -7.656 1 91.31 94 PRO A C 1
ATOM 714 O O . PRO A 1 94 ? 13.891 -37.125 -7.363 1 91.31 94 PRO A O 1
ATOM 717 N N . ALA A 1 95 ? 15.891 -37.469 -8.133 1 86.06 95 ALA A N 1
ATOM 718 C CA . ALA A 1 95 ? 16.172 -36.062 -8.383 1 86.06 95 ALA A CA 1
ATOM 719 C C . ALA A 1 95 ? 15.297 -35.531 -9.516 1 86.06 95 ALA A C 1
ATOM 721 O O . ALA A 1 95 ? 15.148 -34.312 -9.664 1 86.06 95 ALA A O 1
ATOM 722 N N . LYS A 1 96 ? 14.695 -36.438 -10.211 1 80.06 96 LYS A N 1
ATOM 723 C CA . LYS A 1 96 ? 13.852 -36.031 -11.336 1 80.06 96 LYS A CA 1
ATOM 724 C C . LYS A 1 96 ? 12.383 -36.344 -11.055 1 80.06 96 LYS A C 1
ATOM 726 O O . LYS A 1 96 ? 11.555 -36.344 -11.969 1 80.06 96 LYS A O 1
ATOM 731 N N . CYS A 1 97 ? 12.156 -36.719 -9.867 1 86.56 97 CYS A N 1
ATOM 732 C CA . CYS A 1 97 ? 10.781 -36.844 -9.391 1 86.56 97 CYS A CA 1
ATOM 733 C C . CYS A 1 97 ? 10.359 -35.562 -8.656 1 86.56 97 CYS A C 1
ATOM 735 O O . CYS A 1 97 ? 10.859 -35.281 -7.566 1 86.56 97 CYS A O 1
ATOM 737 N N . LEU A 1 98 ? 9.391 -34.906 -9.273 1 81.69 98 LEU A N 1
ATOM 738 C CA . LEU A 1 98 ? 9.039 -33.594 -8.758 1 81.69 98 LEU A CA 1
ATOM 739 C C . LEU A 1 98 ? 7.676 -33.625 -8.07 1 81.69 98 LEU A C 1
ATOM 741 O O . LEU A 1 98 ? 6.746 -34.25 -8.555 1 81.69 98 LEU A O 1
ATOM 745 N N . TRP A 1 99 ? 7.656 -32.844 -6.996 1 86.31 99 TRP A N 1
ATOM 746 C CA . TRP A 1 99 ? 6.395 -32.719 -6.277 1 86.31 99 TRP A CA 1
ATOM 747 C C . TRP A 1 99 ? 5.422 -31.812 -7.027 1 86.31 99 TRP A C 1
ATOM 749 O O . TRP A 1 99 ? 5.82 -30.812 -7.609 1 86.31 99 TRP A O 1
ATOM 759 N N . ASP A 1 100 ? 4.156 -32.094 -6.836 1 75.38 100 ASP A N 1
ATOM 760 C CA . ASP A 1 100 ? 3.102 -31.406 -7.582 1 75.38 100 ASP A CA 1
ATOM 761 C C . ASP A 1 100 ? 2.959 -29.953 -7.129 1 75.38 100 ASP A C 1
ATOM 763 O O . ASP A 1 100 ? 2.463 -29.109 -7.879 1 75.38 100 ASP A O 1
ATOM 767 N N . ASP A 1 101 ? 3.414 -29.703 -5.988 1 73.69 101 ASP A N 1
ATOM 768 C CA . ASP A 1 101 ? 3.266 -28.359 -5.469 1 73.69 101 ASP A CA 1
ATOM 769 C C . ASP A 1 101 ? 4.484 -27.5 -5.805 1 73.69 101 ASP A C 1
ATOM 771 O O . ASP A 1 101 ? 4.668 -26.422 -5.242 1 73.69 101 ASP A O 1
ATOM 775 N N . ASN A 1 102 ? 5.375 -27.969 -6.633 1 71.5 102 ASN A N 1
ATOM 776 C CA . ASN A 1 102 ? 6.559 -27.266 -7.121 1 71.5 102 ASN A CA 1
ATOM 777 C C . ASN A 1 102 ? 7.527 -26.938 -5.992 1 71.5 102 ASN A C 1
ATOM 779 O O . ASN A 1 102 ? 8.18 -25.906 -6.008 1 71.5 102 ASN A O 1
ATOM 783 N N . SER A 1 103 ? 7.504 -27.75 -5.012 1 76.19 103 SER A N 1
ATOM 784 C CA . SER A 1 103 ? 8.383 -27.484 -3.875 1 76.19 103 SER A CA 1
ATOM 785 C C . SER A 1 103 ? 9.727 -28.188 -4.039 1 76.19 103 SER A C 1
ATOM 787 O O . SER A 1 103 ? 10.508 -28.266 -3.092 1 76.19 103 SER A O 1
ATOM 789 N N . GLY A 1 104 ? 9.938 -28.797 -5.219 1 76.56 104 GLY A N 1
ATOM 790 C CA . GLY A 1 104 ? 11.219 -29.438 -5.438 1 76.56 104 GLY A CA 1
ATOM 791 C C . GLY A 1 104 ? 11.102 -30.906 -5.797 1 76.56 104 GLY A C 1
ATOM 792 O O . GLY A 1 104 ? 10.07 -31.344 -6.309 1 76.56 104 GLY A O 1
ATOM 793 N N . SER A 1 105 ? 12.242 -31.609 -5.602 1 84.81 105 SER A N 1
ATOM 794 C CA . SER A 1 105 ? 12.297 -33.031 -5.992 1 84.81 105 SER A CA 1
ATOM 795 C C . SER A 1 105 ? 12.344 -33.938 -4.773 1 84.81 105 SER A C 1
ATOM 797 O O . SER A 1 105 ? 12.469 -33.469 -3.641 1 84.81 105 SER A O 1
ATOM 799 N N . ALA A 1 106 ? 12.227 -35.25 -5.062 1 91.81 106 ALA A N 1
ATOM 800 C CA . ALA A 1 106 ? 12.25 -36.25 -4.008 1 91.81 106 ALA A CA 1
ATOM 801 C C . ALA A 1 106 ? 13.68 -36.5 -3.531 1 91.81 106 ALA A C 1
ATOM 803 O O . ALA A 1 106 ? 13.898 -37.281 -2.59 1 91.81 106 ALA A O 1
ATOM 804 N N . GLN A 1 107 ? 14.602 -35.781 -4.074 1 87.38 107 GLN A N 1
ATOM 805 C CA . GLN A 1 107 ? 16 -36.031 -3.754 1 87.38 107 GLN A CA 1
ATOM 806 C C . GLN A 1 107 ? 16.297 -35.75 -2.283 1 87.38 107 GLN A C 1
ATOM 808 O O . GLN A 1 107 ? 17.078 -36.469 -1.651 1 87.38 107 GLN A O 1
ATOM 813 N N . SER A 1 108 ? 15.727 -34.781 -1.712 1 88.44 108 SER A N 1
ATOM 814 C CA . SER A 1 108 ? 16.016 -34.344 -0.347 1 88.44 108 SER A CA 1
ATOM 815 C C . SER A 1 108 ? 15.477 -35.344 0.671 1 88.44 108 SER A C 1
ATOM 817 O O . SER A 1 108 ? 15.977 -35.438 1.793 1 88.44 108 SER A O 1
ATOM 819 N N . TYR A 1 109 ? 14.438 -35.969 0.359 1 93.81 109 TYR A N 1
ATOM 820 C CA . TYR A 1 109 ? 13.836 -37.031 1.164 1 93.81 109 TYR A CA 1
ATOM 821 C C . TYR A 1 109 ? 13.289 -38.156 0.281 1 93.81 109 TYR A C 1
ATOM 823 O O . TYR A 1 109 ? 12.172 -38.062 -0.235 1 93.81 109 TYR A O 1
ATOM 831 N N . ASP A 1 110 ? 14.016 -39.188 0.259 1 93.69 110 ASP A N 1
ATOM 832 C CA . ASP A 1 110 ? 13.719 -40.281 -0.651 1 93.69 110 ASP A CA 1
ATOM 833 C C . ASP A 1 110 ? 13.305 -41.531 0.119 1 93.69 110 ASP A C 1
ATOM 835 O O . ASP A 1 110 ? 14.094 -42.094 0.886 1 93.69 110 ASP A O 1
ATOM 839 N N . ASN A 1 111 ? 12.086 -42 -0.139 1 95.62 111 ASN A N 1
ATOM 840 C CA . ASN A 1 111 ? 11.602 -43.219 0.494 1 95.62 111 ASN A CA 1
ATOM 841 C C . ASN A 1 111 ? 11.141 -44.25 -0.541 1 95.62 111 ASN A C 1
ATOM 843 O O . ASN A 1 111 ? 10.211 -45.031 -0.291 1 95.62 111 ASN A O 1
ATOM 847 N N . PHE A 1 112 ? 11.734 -44.219 -1.661 1 97.06 112 PHE A N 1
ATOM 848 C CA . PHE A 1 112 ? 11.406 -45.188 -2.682 1 97.06 112 PHE A CA 1
ATOM 849 C C . PHE A 1 112 ? 11.867 -46.594 -2.256 1 97.06 112 PHE A C 1
ATOM 851 O O . PHE A 1 112 ? 12.891 -46.719 -1.584 1 97.06 112 PHE A O 1
ATOM 858 N N . SER A 1 113 ? 11.094 -47.562 -2.689 1 96.44 113 SER A N 1
ATOM 859 C CA . SER A 1 113 ? 11.547 -48.938 -2.525 1 96.44 113 SER A CA 1
ATOM 860 C C . SER A 1 113 ? 12.75 -49.25 -3.416 1 96.44 113 SER A C 1
ATOM 862 O O . SER A 1 113 ? 12.992 -48.531 -4.398 1 96.44 113 SER A O 1
ATOM 864 N N . ILE A 1 114 ? 13.375 -50.312 -3.004 1 93.69 114 ILE A N 1
ATOM 865 C CA . ILE A 1 114 ? 14.531 -50.719 -3.791 1 93.69 114 ILE A CA 1
ATOM 866 C C . ILE A 1 114 ? 14.117 -50.906 -5.25 1 93.69 114 ILE A C 1
ATOM 868 O O . ILE A 1 114 ? 13.047 -51.469 -5.539 1 93.69 114 ILE A O 1
ATOM 872 N N . ASP A 1 115 ? 14.852 -50.344 -6.227 1 93.94 115 ASP A N 1
ATOM 873 C CA . ASP A 1 115 ? 14.688 -50.469 -7.672 1 93.94 115 ASP A CA 1
ATOM 874 C C . ASP A 1 115 ? 13.695 -49.438 -8.211 1 93.94 115 ASP A C 1
ATOM 876 O O . ASP A 1 115 ? 13.367 -49.438 -9.398 1 93.94 115 ASP A O 1
ATOM 880 N N . PHE A 1 116 ? 13.203 -48.594 -7.281 1 95.69 116 PHE A N 1
ATOM 881 C CA . PHE A 1 116 ? 12.305 -47.531 -7.695 1 95.69 116 PHE A CA 1
ATOM 882 C C . PHE A 1 116 ? 12.883 -46.156 -7.348 1 95.69 116 PHE A C 1
ATOM 884 O O . PHE A 1 116 ? 13.719 -46.031 -6.449 1 95.69 116 PHE A O 1
ATOM 891 N N . PRO A 1 117 ? 12.516 -45.25 -8.047 1 95.88 117 PRO A N 1
ATOM 892 C CA . PRO A 1 117 ? 11.492 -45.156 -9.086 1 95.88 117 PRO A CA 1
ATOM 893 C C . PRO A 1 117 ? 11.914 -45.781 -10.398 1 95.88 117 PRO A C 1
ATOM 895 O O . PRO A 1 117 ? 13.109 -45.844 -10.711 1 95.88 117 PRO A O 1
ATOM 898 N N . LEU A 1 118 ? 10.938 -46.344 -11.031 1 94.5 118 LEU A N 1
ATOM 899 C CA . LEU A 1 118 ? 11.117 -46.938 -12.352 1 94.5 118 LEU A CA 1
ATOM 900 C C . LEU A 1 118 ? 10.086 -46.406 -13.336 1 94.5 118 LEU A C 1
ATOM 902 O O . LEU A 1 118 ? 8.93 -46.844 -13.336 1 94.5 118 LEU A O 1
ATOM 906 N N . VAL A 1 119 ? 10.484 -45.594 -14.258 1 87.81 119 VAL A N 1
ATOM 907 C CA . VAL A 1 119 ? 9.555 -44.875 -15.125 1 87.81 119 VAL A CA 1
ATOM 908 C C . VAL A 1 119 ? 8.961 -45.844 -16.156 1 87.81 119 VAL A C 1
ATOM 910 O O . VAL A 1 119 ? 7.883 -45.594 -16.688 1 87.81 119 VAL A O 1
ATOM 913 N N . ASP A 1 120 ? 9.672 -46.938 -16.406 1 87.56 120 ASP A N 1
ATOM 914 C CA . ASP A 1 120 ? 9.109 -47.938 -17.281 1 87.56 120 ASP A CA 1
ATOM 915 C C . ASP A 1 120 ? 7.832 -48.531 -16.703 1 87.56 120 ASP A C 1
ATOM 917 O O . ASP A 1 120 ? 6.945 -48.969 -17.438 1 87.56 120 ASP A O 1
ATOM 921 N N . ALA A 1 121 ? 7.82 -48.594 -15.438 1 90.81 121 ALA A N 1
ATOM 922 C CA . ALA A 1 121 ? 6.629 -49.062 -14.75 1 90.81 121 ALA A CA 1
ATOM 923 C C . ALA A 1 121 ? 5.543 -48 -14.711 1 90.81 121 ALA A C 1
ATOM 925 O O . ALA A 1 121 ? 4.352 -48.312 -14.727 1 90.81 121 ALA A O 1
ATOM 926 N N . GLY A 1 122 ? 6.02 -46.812 -14.617 1 89.12 122 GLY A N 1
ATOM 927 C CA . GLY A 1 122 ? 5.105 -45.688 -14.594 1 89.12 122 GLY A CA 1
ATOM 928 C C . GLY A 1 122 ? 5.719 -44.438 -13.992 1 89.12 122 GLY A C 1
ATOM 929 O O . GLY A 1 122 ? 6.727 -44.5 -13.281 1 89.12 122 GLY A O 1
ATOM 930 N N . HIS A 1 123 ? 5.008 -43.312 -14.141 1 85.31 123 HIS A N 1
ATOM 931 C CA . HIS A 1 123 ? 5.566 -42 -13.766 1 85.31 123 HIS A CA 1
ATOM 932 C C . HIS A 1 123 ? 4.98 -41.531 -12.445 1 85.31 123 HIS A C 1
ATOM 934 O O . HIS A 1 123 ? 5.551 -40.625 -11.797 1 85.31 123 HIS A O 1
ATOM 940 N N . CYS A 1 124 ? 3.803 -42.031 -12.164 1 91 124 CYS A N 1
ATOM 941 C CA . CYS A 1 124 ? 3.15 -41.594 -10.93 1 91 124 CYS A CA 1
ATOM 942 C C . CYS A 1 124 ? 3.6 -42.469 -9.75 1 91 124 CYS A C 1
ATOM 944 O O . CYS A 1 124 ? 4.16 -43.531 -9.938 1 91 124 CYS A O 1
ATOM 946 N N . VAL A 1 125 ? 3.445 -41.844 -8.555 1 95 125 VAL A N 1
ATOM 947 C CA . VAL A 1 125 ? 4.004 -42.5 -7.383 1 95 125 VAL A CA 1
ATOM 948 C C . VAL A 1 125 ? 2.91 -42.719 -6.34 1 95 125 VAL A C 1
ATOM 950 O O . VAL A 1 125 ? 2.047 -41.875 -6.145 1 95 125 VAL A O 1
ATOM 953 N N . TYR A 1 126 ? 2.928 -43.938 -5.777 1 96.94 126 TYR A N 1
ATOM 954 C CA . TYR A 1 126 ? 2.023 -44.219 -4.668 1 96.94 126 TYR A CA 1
ATOM 955 C C . TYR A 1 126 ? 2.787 -44.75 -3.463 1 96.94 126 TYR A C 1
ATOM 957 O O . TYR A 1 126 ? 3.934 -45.188 -3.59 1 96.94 126 TYR A O 1
ATOM 965 N N . LEU A 1 127 ? 2.213 -44.594 -2.305 1 97.56 127 LEU A N 1
ATOM 966 C CA . LEU A 1 127 ? 2.672 -45.156 -1.039 1 97.56 127 LEU A CA 1
ATOM 967 C C . LEU A 1 127 ? 1.965 -46.469 -0.744 1 97.56 127 LEU A C 1
ATOM 969 O O . LEU A 1 127 ? 0.74 -46.562 -0.851 1 97.56 127 LEU A O 1
ATOM 973 N N . SER A 1 128 ? 2.697 -47.469 -0.389 1 96.88 128 SER A N 1
ATOM 974 C CA . SER A 1 128 ? 2.125 -48.75 -0 1 96.88 128 SER A CA 1
ATOM 975 C C . SER A 1 128 ? 2.168 -48.938 1.512 1 96.88 128 SER A C 1
ATOM 977 O O . SER A 1 128 ? 3.143 -48.562 2.162 1 96.88 128 SER A O 1
ATOM 979 N N . THR A 1 129 ? 1.063 -49.531 2 1 94.31 129 THR A N 1
ATOM 980 C CA . THR A 1 129 ? 1.063 -49.906 3.412 1 94.31 129 THR A CA 1
ATOM 981 C C . THR A 1 129 ? 1.107 -51.406 3.574 1 94.31 129 THR A C 1
ATOM 983 O O . THR A 1 129 ? 0.882 -51.938 4.668 1 94.31 129 THR A O 1
ATOM 986 N N . LEU A 1 130 ? 1.383 -52.094 2.566 1 93.31 130 LEU A N 1
ATOM 987 C CA . LEU A 1 130 ? 1.239 -53.562 2.553 1 93.31 130 LEU A CA 1
ATOM 988 C C . LEU A 1 130 ? 2.6 -54.25 2.643 1 93.31 130 LEU A C 1
ATOM 990 O O . LEU A 1 130 ? 3.537 -53.875 1.937 1 93.31 130 LEU A O 1
ATOM 994 N N . GLY A 1 131 ? 2.648 -55.188 3.537 1 91.12 131 GLY A N 1
ATOM 995 C CA . GLY A 1 131 ? 3.738 -56.125 3.576 1 91.12 131 GLY A CA 1
ATOM 996 C C . GLY A 1 131 ? 5.105 -55.5 3.658 1 91.12 131 GLY A C 1
ATOM 997 O O . GLY A 1 131 ? 5.332 -54.594 4.492 1 91.12 131 GLY A O 1
ATOM 998 N N . ALA A 1 132 ? 6.098 -56 2.787 1 91.06 132 ALA A N 1
ATOM 999 C CA . ALA A 1 132 ? 7.492 -55.562 2.77 1 91.06 132 ALA A CA 1
ATOM 1000 C C . ALA A 1 132 ? 7.621 -54.156 2.182 1 91.06 132 ALA A C 1
ATOM 1002 O O . ALA A 1 132 ? 8.633 -53.469 2.387 1 91.06 132 ALA A O 1
ATOM 1003 N N . LEU A 1 133 ? 6.555 -53.781 1.583 1 92.62 133 LEU A N 1
ATOM 1004 C CA . LEU A 1 133 ? 6.594 -52.5 0.92 1 92.62 133 LEU A CA 1
ATOM 1005 C C . LEU A 1 133 ? 5.953 -51.406 1.793 1 92.62 133 LEU A C 1
ATOM 1007 O O . LEU A 1 133 ? 5.812 -50.25 1.367 1 92.62 133 LEU A O 1
ATOM 1011 N N . ALA A 1 134 ? 5.648 -51.812 3.033 1 93.12 134 ALA A N 1
ATOM 1012 C CA . ALA A 1 134 ? 4.977 -50.875 3.91 1 93.12 134 ALA A CA 1
ATOM 1013 C C . ALA A 1 134 ? 5.844 -49.625 4.145 1 93.12 134 ALA A C 1
ATOM 1015 O O . ALA A 1 134 ? 7.008 -49.75 4.523 1 93.12 134 ALA A O 1
ATOM 1016 N N . GLY A 1 135 ? 5.23 -48.469 3.795 1 93.88 135 GLY A N 1
ATOM 1017 C CA . GLY A 1 135 ? 5.91 -47.219 4.02 1 93.88 135 GLY A CA 1
ATOM 1018 C C . GLY A 1 135 ? 6.754 -46.75 2.84 1 93.88 135 GLY A C 1
ATOM 1019 O O . GLY A 1 135 ? 7.328 -45.656 2.857 1 93.88 135 GLY A O 1
ATOM 1020 N N . LYS A 1 136 ? 6.824 -47.531 1.841 1 96.69 136 LYS A N 1
ATOM 1021 C CA . LYS A 1 136 ? 7.699 -47.25 0.709 1 96.69 136 LYS A CA 1
ATOM 1022 C C . LYS A 1 136 ? 6.902 -46.656 -0.459 1 96.69 136 LYS A C 1
ATOM 1024 O O . LYS A 1 136 ? 5.688 -46.844 -0.541 1 96.69 136 LYS A O 1
ATOM 1029 N N . TRP A 1 137 ? 7.664 -45.938 -1.307 1 97.88 137 TRP A N 1
ATOM 1030 C CA . TRP A 1 137 ? 7.082 -45.344 -2.514 1 97.88 137 TRP A CA 1
ATOM 1031 C C . TRP A 1 137 ? 7.355 -46.25 -3.727 1 97.88 137 TRP A C 1
ATOM 1033 O O . TRP A 1 137 ? 8.43 -46.812 -3.846 1 97.88 137 TRP A O 1
ATOM 1043 N N . ILE A 1 138 ? 6.379 -46.281 -4.586 1 97 138 ILE A N 1
ATOM 1044 C CA . ILE A 1 138 ? 6.508 -47.094 -5.797 1 97 138 ILE A CA 1
ATOM 1045 C C . ILE A 1 138 ? 5.977 -46.312 -6.996 1 97 138 ILE A C 1
ATOM 1047 O O . ILE A 1 138 ? 4.906 -45.719 -6.922 1 97 138 ILE A O 1
ATOM 1051 N N . SER A 1 139 ? 6.758 -46.344 -8.039 1 95.62 139 SER A N 1
ATOM 1052 C CA . SER A 1 139 ? 6.246 -45.719 -9.258 1 95.62 139 SER A CA 1
ATOM 1053 C C . SER A 1 139 ? 5.332 -46.688 -10.023 1 95.62 139 SER A C 1
ATOM 1055 O O . SER A 1 139 ? 5.578 -47.906 -10.055 1 95.62 139 SER A O 1
ATOM 1057 N N . GLU A 1 140 ? 4.285 -46.094 -10.547 1 92.94 140 GLU A N 1
ATOM 1058 C CA . GLU A 1 140 ? 3.244 -46.875 -11.219 1 92.94 140 GLU A CA 1
ATOM 1059 C C . GLU A 1 140 ? 2.574 -46.062 -12.32 1 92.94 140 GLU A C 1
ATOM 1061 O O . GLU A 1 140 ? 2.758 -44.844 -12.391 1 92.94 140 GLU A O 1
ATOM 1066 N N . ASP A 1 141 ? 1.879 -46.812 -13.195 1 89.56 141 ASP A N 1
ATOM 1067 C CA . ASP A 1 141 ? 1.137 -46.156 -14.258 1 89.56 141 ASP A CA 1
ATOM 1068 C C . ASP A 1 141 ? 0.051 -45.25 -13.672 1 89.56 141 ASP A C 1
ATOM 1070 O O . ASP A 1 141 ? -0.68 -45.656 -12.766 1 89.56 141 ASP A O 1
ATOM 1074 N N . CYS A 1 142 ? -0.129 -44.094 -14.234 1 86.69 142 CYS A N 1
ATOM 1075 C CA . CYS A 1 142 ? -0.985 -43.062 -13.664 1 86.69 142 CYS A CA 1
ATOM 1076 C C . CYS A 1 142 ? -2.457 -43.375 -13.906 1 86.69 142 CYS A C 1
ATOM 1078 O O . CYS A 1 142 ? -3.326 -42.906 -13.172 1 86.69 142 CYS A O 1
ATOM 1080 N N . GLU A 1 143 ? -2.762 -44.125 -14.906 1 84.94 143 GLU A N 1
ATOM 1081 C CA . GLU A 1 143 ? -4.148 -44.25 -15.344 1 84.94 143 GLU A CA 1
ATOM 1082 C C . GLU A 1 143 ? -4.703 -45.656 -15.062 1 84.94 143 GLU A C 1
ATOM 1084 O O . GLU A 1 143 ? -5.91 -45.812 -14.852 1 84.94 143 GLU A O 1
ATOM 1089 N N . SER A 1 144 ? -3.834 -46.562 -15.07 1 89.44 144 SER A N 1
ATOM 1090 C CA . SER A 1 144 ? -4.297 -47.938 -15.102 1 89.44 144 SER A CA 1
ATOM 1091 C C . SER A 1 144 ? -4.676 -48.438 -13.703 1 89.44 144 SER A C 1
ATOM 1093 O O . SER A 1 144 ? -5.449 -49.375 -13.555 1 89.44 144 SER A O 1
ATOM 1095 N N . LYS A 1 145 ? -4.137 -47.812 -12.711 1 92.31 145 LYS A N 1
ATOM 1096 C CA . LYS A 1 145 ? -4.395 -48.281 -11.352 1 92.31 145 LYS A CA 1
ATOM 1097 C C . LYS A 1 145 ? -5.312 -47.312 -10.609 1 92.31 145 LYS A C 1
ATOM 1099 O O . LYS A 1 145 ? -5.188 -46.094 -10.758 1 92.31 145 LYS A O 1
ATOM 1104 N N . LEU A 1 146 ? -6.227 -47.875 -9.875 1 96.25 146 LEU A N 1
ATOM 1105 C CA . LEU A 1 146 ? -7.121 -47.094 -9.039 1 96.25 146 LEU A CA 1
ATOM 1106 C C . LEU A 1 146 ? -6.758 -47.219 -7.566 1 96.25 146 LEU A C 1
ATOM 1108 O O . LEU A 1 146 ? -6.625 -48.344 -7.059 1 96.25 146 LEU A O 1
ATOM 1112 N N . MET A 1 147 ? -6.52 -46.094 -6.941 1 97.38 147 MET A N 1
ATOM 1113 C CA . MET A 1 147 ? -6.09 -46.094 -5.547 1 97.38 147 MET A CA 1
ATOM 1114 C C . MET A 1 147 ? -6.73 -44.969 -4.773 1 97.38 147 MET A C 1
ATOM 1116 O O . MET A 1 147 ? -7.344 -44.062 -5.363 1 97.38 147 MET A O 1
ATOM 1120 N N . SER A 1 148 ? -6.664 -45.156 -3.422 1 97.75 148 SER A N 1
ATOM 1121 C CA . SER A 1 148 ? -7.004 -44 -2.574 1 97.75 148 SER A CA 1
ATOM 1122 C C . SER A 1 148 ? -5.969 -42.875 -2.703 1 97.75 148 SER A C 1
ATOM 1124 O O . SER A 1 148 ? -4.934 -43.062 -3.346 1 97.75 148 SER A O 1
ATOM 1126 N N . TYR A 1 149 ? -6.289 -41.719 -2.189 1 97.44 149 TYR A N 1
ATOM 1127 C CA . TYR A 1 149 ? -5.367 -40.594 -2.295 1 97.44 149 TYR A CA 1
ATOM 1128 C C . TYR A 1 149 ? -5.527 -39.656 -1.118 1 97.44 149 TYR A C 1
ATOM 1130 O O . TYR A 1 149 ? -6.543 -39.688 -0.417 1 97.44 149 TYR A O 1
ATOM 1138 N N . ILE A 1 150 ? -4.441 -38.875 -0.884 1 97.69 150 ILE A N 1
ATOM 1139 C CA . ILE A 1 150 ? -4.449 -37.844 0.162 1 97.69 150 ILE A CA 1
ATOM 1140 C C . ILE A 1 150 ? -4.219 -36.469 -0.455 1 97.69 150 ILE A C 1
ATOM 1142 O O . ILE A 1 150 ? -3.275 -36.281 -1.229 1 97.69 150 ILE A O 1
ATOM 1146 N N . CYS A 1 151 ? -5.137 -35.562 -0.125 1 95.25 151 CYS A N 1
ATOM 1147 C CA . CYS A 1 151 ? -4.969 -34.156 -0.521 1 95.25 151 CYS A CA 1
ATOM 1148 C C . CYS A 1 151 ? -4.32 -33.344 0.593 1 95.25 151 CYS A C 1
ATOM 1150 O O . CYS A 1 151 ? -4.504 -33.656 1.773 1 95.25 151 CYS A O 1
ATOM 1152 N N . GLU A 1 152 ? -3.521 -32.375 0.134 1 95 152 GLU A N 1
ATOM 1153 C CA . GLU A 1 152 ? -2.85 -31.469 1.053 1 95 152 GLU A CA 1
ATOM 1154 C C . GLU A 1 152 ? -3.223 -30.031 0.76 1 95 152 GLU A C 1
ATOM 1156 O O . GLU A 1 152 ? -3.154 -29.578 -0.388 1 95 152 GLU A O 1
ATOM 1161 N N . LEU A 1 153 ? -3.656 -29.344 1.794 1 91.38 153 LEU A N 1
ATOM 1162 C CA . LEU A 1 153 ? -3.963 -27.922 1.771 1 91.38 153 LEU A CA 1
ATOM 1163 C C . LEU A 1 153 ? -3.008 -27.141 2.672 1 91.38 153 LEU A C 1
ATOM 1165 O O . LEU A 1 153 ? -2.652 -27.609 3.756 1 91.38 153 LEU A O 1
ATOM 1169 N N . PRO A 1 154 ? -2.498 -25.922 2.201 1 88.81 154 PRO 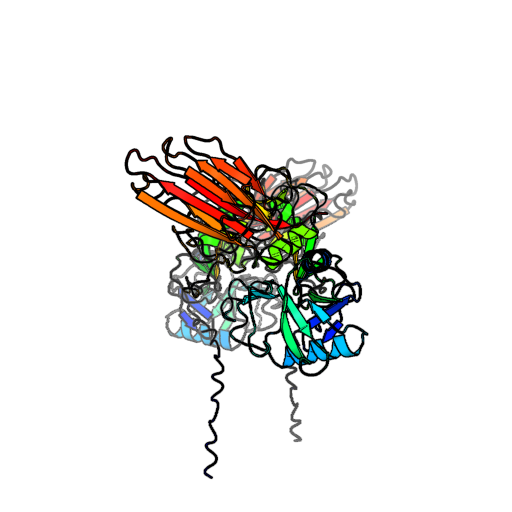A N 1
ATOM 1170 C CA . PRO A 1 154 ? -1.714 -25.141 3.154 1 88.81 154 PRO A CA 1
ATOM 1171 C C . PRO A 1 154 ? -2.504 -24.766 4.41 1 88.81 154 PRO A C 1
ATOM 1173 O O . PRO A 1 154 ? -3.725 -24.609 4.348 1 88.81 154 PRO A O 1
ATOM 1176 N N . THR A 1 155 ? -1.778 -24.625 5.48 1 87.75 155 THR A N 1
ATOM 1177 C CA . THR A 1 155 ? -2.395 -24.172 6.727 1 87.75 155 THR A CA 1
ATOM 1178 C C . THR A 1 155 ? -2.82 -22.719 6.633 1 87.75 155 THR A C 1
ATOM 1180 O O . THR A 1 155 ? -2.324 -21.969 5.785 1 87.75 155 THR A O 1
ATOM 1183 N N . THR A 1 156 ? -3.82 -22.422 7.406 1 85.5 156 THR A N 1
ATOM 1184 C CA . THR A 1 156 ? -4.293 -21.047 7.461 1 85.5 156 THR A CA 1
ATOM 1185 C C . THR A 1 156 ? -4.629 -20.641 8.891 1 85.5 156 THR A C 1
ATOM 1187 O O . THR A 1 156 ? -4.281 -21.344 9.836 1 85.5 156 THR A O 1
ATOM 1190 N N . HIS A 1 157 ? -5.105 -19.391 9.008 1 81.31 157 HIS A N 1
ATOM 1191 C CA . HIS A 1 157 ? -5.574 -18.891 10.297 1 81.31 157 HIS A CA 1
ATOM 1192 C C . HIS A 1 157 ? -7.098 -18.828 10.344 1 81.31 157 HIS A C 1
ATOM 1194 O O . HIS A 1 157 ? -7.746 -18.703 9.305 1 81.31 157 HIS A O 1
ATOM 1200 N N . ALA A 1 158 ? -7.559 -18.953 11.5 1 77.94 158 ALA A N 1
ATOM 1201 C CA . ALA A 1 158 ? -9.008 -18.953 11.672 1 77.94 158 ALA A CA 1
ATOM 1202 C C . ALA A 1 158 ? -9.625 -17.656 11.133 1 77.94 158 ALA A C 1
ATOM 1204 O O . ALA A 1 158 ? -9.094 -16.562 11.367 1 77.94 158 ALA A O 1
ATOM 1205 N N . ASP A 1 159 ? -10.555 -17.812 10.133 1 81.94 159 ASP A N 1
ATOM 1206 C CA . ASP A 1 159 ? -11.312 -16.719 9.523 1 81.94 159 ASP A CA 1
ATOM 1207 C C . ASP A 1 159 ? -12.641 -17.219 8.961 1 81.94 159 ASP A C 1
ATOM 1209 O O . ASP A 1 159 ? -12.797 -18.406 8.688 1 81.94 159 ASP A O 1
ATOM 1213 N N . ASP A 1 160 ? -13.633 -16.344 8.891 1 81.5 160 ASP A N 1
ATOM 1214 C CA . ASP A 1 160 ? -14.953 -16.766 8.414 1 81.5 160 ASP A CA 1
ATOM 1215 C C . ASP A 1 160 ? -15.102 -16.516 6.918 1 81.5 160 ASP A C 1
ATOM 1217 O O . ASP A 1 160 ? -16.188 -16.688 6.359 1 81.5 160 ASP A O 1
ATOM 1221 N N . CYS A 1 161 ? -14.023 -16.297 6.324 1 87.19 161 CYS A N 1
ATOM 1222 C CA . CYS A 1 161 ? -14.164 -16.031 4.895 1 87.19 161 CYS A CA 1
ATOM 1223 C C . CYS A 1 161 ? -14.359 -17.328 4.121 1 87.19 161 CYS A C 1
ATOM 1225 O O . CYS A 1 161 ? -13.906 -18.391 4.547 1 87.19 161 CYS A O 1
ATOM 1227 N N . THR A 1 162 ? -15.023 -17.266 3.027 1 88 162 THR A N 1
ATOM 1228 C CA . THR A 1 162 ? -15.375 -18.406 2.199 1 88 162 THR A CA 1
ATOM 1229 C C . THR A 1 162 ? -14.125 -19.016 1.551 1 88 162 THR A C 1
ATOM 1231 O O . THR A 1 162 ? -13.992 -20.234 1.462 1 88 162 THR A O 1
ATOM 1234 N N . TYR A 1 163 ? -13.242 -18.219 1.024 1 90.94 163 TYR A N 1
ATOM 1235 C CA . TYR A 1 163 ? -12.031 -18.672 0.338 1 90.94 163 TYR A CA 1
ATOM 1236 C C . TYR A 1 163 ? -10.789 -18.328 1.147 1 90.94 163 TYR A C 1
ATOM 1238 O O . TYR A 1 163 ? -10.32 -17.188 1.128 1 90.94 163 TYR A O 1
ATOM 1246 N N . ASN A 1 164 ? -10.336 -19.281 1.833 1 89.75 164 ASN A N 1
ATOM 1247 C CA . ASN A 1 164 ? -9.211 -19.172 2.762 1 89.75 164 ASN A CA 1
ATOM 1248 C C . ASN A 1 164 ? -8.039 -20.047 2.342 1 89.75 164 ASN A C 1
ATOM 1250 O O . ASN A 1 164 ? -8.164 -21.266 2.303 1 89.75 164 ASN A O 1
ATOM 1254 N N . TYR A 1 165 ? -6.883 -19.406 2.061 1 87.62 165 TYR A N 1
ATOM 1255 C CA . TYR A 1 165 ? -5.727 -20.125 1.532 1 87.62 165 TYR A CA 1
ATOM 1256 C C . TYR A 1 165 ? -4.426 -19.547 2.08 1 87.62 165 TYR A C 1
ATOM 1258 O O . TYR A 1 165 ? -4.16 -18.344 1.929 1 87.62 165 TYR A O 1
ATOM 1266 N N . ASN A 1 166 ? -3.631 -20.359 2.756 1 88.56 166 ASN A N 1
ATOM 1267 C CA . ASN A 1 166 ? -2.266 -20.062 3.17 1 88.56 166 ASN A CA 1
ATOM 1268 C C . ASN A 1 166 ? -2.199 -18.781 3.982 1 88.56 166 ASN A C 1
ATOM 1270 O O . ASN A 1 166 ? -1.381 -17.891 3.697 1 88.56 166 ASN A O 1
ATOM 1274 N N . GLY A 1 167 ? -3.145 -18.562 4.82 1 88.31 167 GLY A N 1
ATOM 1275 C CA . GLY A 1 167 ? -3.127 -17.438 5.742 1 88.31 167 GLY A CA 1
ATOM 1276 C C . GLY A 1 167 ? -3.828 -16.219 5.199 1 88.31 167 GLY A C 1
ATOM 1277 O O . GLY A 1 167 ? -3.766 -15.141 5.805 1 88.31 167 GLY A O 1
ATOM 1278 N N . TYR A 1 168 ? -4.488 -16.422 4.051 1 92.25 168 TYR A N 1
ATOM 1279 C CA . TYR A 1 168 ? -5.145 -15.266 3.447 1 92.25 168 TYR A CA 1
ATOM 1280 C C . TYR A 1 168 ? -6.574 -15.602 3.043 1 92.25 168 TYR A C 1
ATOM 1282 O O . TYR A 1 168 ? -6.887 -16.75 2.742 1 92.25 168 TYR A O 1
ATOM 1290 N N . CYS A 1 169 ? -7.398 -14.562 3.07 1 92.38 169 CYS A N 1
ATOM 1291 C CA . CYS A 1 169 ? -8.773 -14.625 2.582 1 92.38 169 CYS A CA 1
ATOM 1292 C C . CYS A 1 169 ? -8.898 -13.938 1.228 1 92.38 169 CYS A C 1
ATOM 1294 O O . CYS A 1 169 ? -8.32 -12.867 1.01 1 92.38 169 CYS A O 1
ATOM 1296 N N . TYR A 1 170 ? -9.609 -14.609 0.37 1 95.06 170 TYR A N 1
ATOM 1297 C CA . TYR A 1 170 ? -9.812 -14.094 -0.979 1 95.06 170 TYR A CA 1
ATOM 1298 C C . TYR A 1 170 ? -11.281 -13.773 -1.226 1 95.06 170 TYR A C 1
ATOM 1300 O O . TYR A 1 170 ? -12.172 -14.477 -0.728 1 95.06 170 TYR A O 1
ATOM 1308 N N . THR A 1 171 ? -11.539 -12.672 -1.926 1 96.56 171 THR A N 1
ATOM 1309 C CA . THR A 1 171 ? -12.891 -12.305 -2.352 1 96.56 171 THR A CA 1
ATOM 1310 C C . THR A 1 171 ? -12.922 -12 -3.846 1 96.56 171 THR A C 1
ATOM 1312 O O . THR A 1 171 ? -12.086 -11.234 -4.344 1 96.56 171 THR A O 1
ATOM 1315 N N . PHE A 1 172 ? -13.859 -12.617 -4.535 1 96.75 172 PHE A N 1
ATOM 1316 C CA . PHE A 1 172 ? -14.062 -12.383 -5.961 1 96.75 172 PHE A CA 1
ATOM 1317 C C . PHE A 1 172 ? -15.234 -11.43 -6.191 1 96.75 172 PHE A C 1
ATOM 1319 O O . PHE A 1 172 ? -16.359 -11.711 -5.77 1 96.75 172 PHE A O 1
ATOM 1326 N N . SER A 1 173 ? -14.93 -10.312 -6.855 1 97.31 173 SER A N 1
ATOM 1327 C CA . SER A 1 173 ? -15.961 -9.297 -7.035 1 97.31 173 SER A CA 1
ATOM 1328 C C . SER A 1 173 ? -17.031 -9.773 -8.016 1 97.31 173 SER A C 1
ATOM 1330 O O . SER A 1 173 ? -16.734 -10.492 -8.969 1 97.31 173 SER A O 1
ATOM 1332 N N . SER A 1 174 ? -18.266 -9.305 -7.793 1 95 174 SER A N 1
ATOM 1333 C CA . SER A 1 174 ? -19.359 -9.531 -8.742 1 95 174 SER A CA 1
ATOM 1334 C C . SER A 1 174 ? -19.531 -8.344 -9.688 1 95 174 SER A C 1
ATOM 1336 O O . SER A 1 174 ? -20.141 -8.477 -10.75 1 95 174 SER A O 1
ATOM 1338 N N . THR A 1 175 ? -18.938 -7.211 -9.328 1 95.38 175 THR A N 1
ATOM 1339 C CA . THR A 1 175 ? -19.062 -5.988 -10.117 1 95.38 175 THR A CA 1
ATOM 1340 C C . THR A 1 175 ? -17.719 -5.609 -10.727 1 95.38 175 THR A C 1
ATOM 1342 O O . THR A 1 175 ? -16.672 -6.047 -10.258 1 95.38 175 THR A O 1
ATOM 1345 N N . ALA A 1 176 ? -17.875 -4.883 -11.805 1 97.38 176 ALA A N 1
ATOM 1346 C CA . ALA A 1 176 ? -16.672 -4.375 -12.477 1 97.38 176 ALA A CA 1
ATOM 1347 C C . ALA A 1 176 ? -16.391 -2.938 -12.062 1 97.38 176 ALA A C 1
ATOM 1349 O O . ALA A 1 176 ? -17.297 -2.117 -11.961 1 97.38 176 ALA A O 1
ATOM 1350 N N . GLU A 1 177 ? -15.18 -2.637 -11.68 1 96.19 177 GLU A N 1
ATOM 1351 C CA . GLU A 1 177 ? -14.75 -1.301 -11.281 1 96.19 177 GLU A CA 1
ATOM 1352 C C . GLU A 1 177 ? -13.398 -0.945 -11.891 1 96.19 177 GLU A C 1
ATOM 1354 O O . GLU A 1 177 ? -12.594 -1.83 -12.188 1 96.19 177 GLU A O 1
ATOM 1359 N N . PRO A 1 178 ? -13.203 0.408 -12.125 1 94.69 178 PRO A N 1
ATOM 1360 C CA . PRO A 1 178 ? -11.836 0.797 -12.477 1 94.69 178 PRO A CA 1
ATOM 1361 C C . PRO A 1 178 ? -10.828 0.467 -11.375 1 94.69 178 PRO A C 1
ATOM 1363 O O . PRO A 1 178 ? -11.219 0.216 -10.234 1 94.69 178 PRO A O 1
ATOM 1366 N N . PHE A 1 179 ? -9.609 0.508 -11.711 1 96.19 179 PHE A N 1
ATOM 1367 C CA . PHE A 1 179 ? -8.531 -0.035 -10.898 1 96.19 179 PHE A CA 1
ATOM 1368 C C . PHE A 1 179 ? -8.531 0.597 -9.508 1 96.19 179 PHE A C 1
ATOM 1370 O O . PHE A 1 179 ? -8.516 -0.111 -8.5 1 96.19 179 PHE A O 1
ATOM 1377 N N . ILE A 1 180 ? -8.578 1.938 -9.375 1 93.5 180 ILE A N 1
ATOM 1378 C CA . ILE A 1 180 ? -8.445 2.611 -8.094 1 93.5 180 ILE A CA 1
ATOM 1379 C C . ILE A 1 180 ? -9.695 2.355 -7.246 1 93.5 180 ILE A C 1
ATOM 1381 O O . ILE A 1 180 ? -9.609 2.234 -6.02 1 93.5 180 ILE A O 1
ATOM 1385 N N . ILE A 1 181 ? -10.836 2.273 -7.875 1 93 181 ILE A N 1
ATOM 1386 C CA . ILE A 1 181 ? -12.062 1.976 -7.148 1 93 181 ILE A CA 1
ATOM 1387 C C . ILE A 1 181 ? -12.031 0.533 -6.648 1 93 181 ILE A C 1
ATOM 1389 O O . ILE A 1 181 ? -12.438 0.253 -5.516 1 93 181 ILE A O 1
ATOM 1393 N N . ALA A 1 182 ? -11.547 -0.37 -7.52 1 97.19 182 ALA A N 1
ATOM 1394 C CA . ALA A 1 182 ? -11.383 -1.762 -7.109 1 97.19 182 ALA A CA 1
ATOM 1395 C C . ALA A 1 182 ? -10.484 -1.868 -5.887 1 97.19 182 ALA A C 1
ATOM 1397 O O . ALA A 1 182 ? -10.82 -2.551 -4.914 1 97.19 182 ALA A O 1
ATOM 1398 N N . GLN A 1 183 ? -9.352 -1.147 -5.949 1 96.62 183 GLN A N 1
ATOM 1399 C CA . GLN A 1 183 ? -8.438 -1.133 -4.816 1 96.62 183 GLN A CA 1
ATOM 1400 C C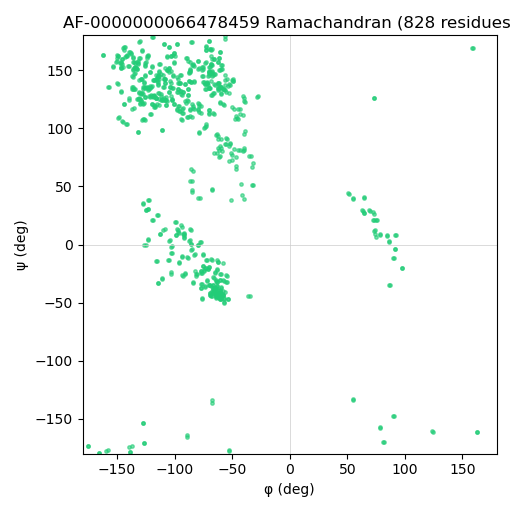 . GLN A 1 183 ? -9.117 -0.589 -3.562 1 96.62 183 GLN A C 1
ATOM 1402 O O . GLN A 1 183 ? -8.906 -1.104 -2.463 1 96.62 183 GLN A O 1
ATOM 1407 N N . THR A 1 184 ? -9.875 0.435 -3.668 1 93.5 184 THR A N 1
ATOM 1408 C CA . THR A 1 184 ? -10.57 1.059 -2.547 1 93.5 184 THR A CA 1
ATOM 1409 C C . THR A 1 184 ? -11.562 0.085 -1.917 1 93.5 184 THR A C 1
ATOM 1411 O O . THR A 1 184 ? -11.648 -0.012 -0.691 1 93.5 184 THR A O 1
ATOM 1414 N N . LYS A 1 185 ? -12.258 -0.629 -2.748 1 95.06 185 LYS A N 1
ATOM 1415 C CA . LYS A 1 185 ? -13.219 -1.607 -2.244 1 95.06 185 LYS A CA 1
ATOM 1416 C C . LYS A 1 185 ? -12.516 -2.723 -1.477 1 95.06 185 LYS A C 1
ATOM 1418 O O . LYS A 1 185 ? -13.039 -3.217 -0.474 1 95.06 185 LYS A O 1
ATOM 1423 N N . CYS A 1 186 ? -11.359 -3.143 -1.969 1 95.69 186 CYS A N 1
ATOM 1424 C CA . CYS A 1 186 ? -10.578 -4.133 -1.232 1 95.69 186 CYS A CA 1
ATOM 1425 C C . CYS A 1 186 ? -10.102 -3.566 0.099 1 95.69 186 CYS A C 1
ATOM 1427 O O . CYS A 1 186 ? -10.109 -4.262 1.115 1 95.69 186 CYS A O 1
ATOM 1429 N N . ALA A 1 187 ? -9.711 -2.283 0.108 1 91.12 187 ALA A N 1
ATOM 1430 C CA . ALA A 1 187 ? -9.18 -1.633 1.305 1 91.12 187 ALA A CA 1
ATOM 1431 C C . ALA A 1 187 ? -10.258 -1.511 2.381 1 91.12 187 ALA A C 1
ATOM 1433 O O . ALA A 1 187 ? -9.953 -1.518 3.576 1 91.12 187 ALA A O 1
ATOM 1434 N N . GLU A 1 188 ? -11.477 -1.43 1.995 1 88.06 188 GLU A N 1
ATOM 1435 C CA . GLU A 1 188 ? -12.586 -1.319 2.938 1 88.06 188 GLU A CA 1
ATOM 1436 C C . GLU A 1 188 ? -12.695 -2.562 3.814 1 88.06 188 GLU A C 1
ATOM 1438 O O . GLU A 1 188 ? -13.234 -2.506 4.918 1 88.06 188 GLU A O 1
ATOM 1443 N N . THR A 1 189 ? -12.125 -3.67 3.34 1 86.5 189 THR A N 1
ATOM 1444 C CA . THR A 1 189 ? -12.141 -4.902 4.117 1 86.5 189 THR A CA 1
ATOM 1445 C C . THR A 1 189 ? -10.719 -5.301 4.523 1 86.5 189 THR A C 1
ATOM 1447 O O . THR A 1 189 ? -10.406 -6.488 4.617 1 86.5 189 THR A O 1
ATOM 1450 N N . TYR A 1 190 ? -9.891 -4.309 4.582 1 85.06 190 TYR A N 1
ATOM 1451 C CA . TYR A 1 190 ? -8.539 -4.43 5.117 1 85.06 190 TYR A CA 1
ATOM 1452 C C . TYR A 1 190 ? -7.66 -5.266 4.195 1 85.06 190 TYR A C 1
ATOM 1454 O O . TYR A 1 190 ? -6.762 -5.973 4.656 1 85.06 190 TYR A O 1
ATOM 1462 N N . GLY A 1 191 ? -7.969 -5.23 2.979 1 92.88 191 GLY A N 1
ATOM 1463 C CA . GLY A 1 191 ? -7.168 -5.949 2 1 92.88 191 GLY A CA 1
ATOM 1464 C C . GLY A 1 191 ? -6.691 -5.074 0.857 1 92.88 191 GLY A C 1
ATOM 1465 O O . GLY A 1 191 ? -6.695 -3.846 0.966 1 92.88 191 GLY A O 1
ATOM 1466 N N . ASP A 1 192 ? -6.129 -5.719 -0.158 1 96.12 192 ASP A N 1
ATOM 1467 C CA . ASP A 1 192 ? -5.668 -5.117 -1.406 1 96.12 192 ASP A CA 1
ATOM 1468 C C . ASP A 1 192 ? -6.078 -5.965 -2.607 1 96.12 192 ASP A C 1
ATOM 1470 O O . ASP A 1 192 ? -6.504 -7.113 -2.449 1 96.12 192 ASP A O 1
ATOM 1474 N N . LEU A 1 193 ? -6.035 -5.289 -3.742 1 98.25 193 LEU A N 1
ATOM 1475 C CA . LEU A 1 193 ? -6.027 -6.145 -4.926 1 98.25 193 LEU A CA 1
ATOM 1476 C C . LEU A 1 193 ? -4.977 -7.238 -4.801 1 98.25 193 LEU A C 1
ATOM 1478 O O . LEU A 1 193 ? -3.865 -6.988 -4.332 1 98.25 193 LEU A O 1
ATOM 1482 N N . VAL A 1 194 ? -5.27 -8.414 -5.227 1 98.38 194 VAL A N 1
ATOM 1483 C CA . VAL A 1 194 ? -4.555 -9.641 -4.883 1 98.38 194 VAL A CA 1
ATOM 1484 C C . VAL A 1 194 ? -3.137 -9.586 -5.449 1 98.38 194 VAL A C 1
ATOM 1486 O O . VAL A 1 194 ? -2.938 -9.195 -6.602 1 98.38 194 VAL A O 1
ATOM 1489 N N . SER A 1 195 ? -2.191 -9.875 -4.609 1 97.69 195 SER A N 1
ATOM 1490 C CA . SER A 1 195 ? -0.85 -10.258 -5.039 1 97.69 195 SER A CA 1
ATOM 1491 C C . SER A 1 195 ? -0.7 -11.773 -5.098 1 97.69 195 SER A C 1
ATOM 1493 O O . SER A 1 195 ? -1.239 -12.484 -4.25 1 97.69 195 SER A O 1
ATOM 1495 N N . ILE A 1 196 ? -0.049 -12.25 -6.094 1 93.81 196 ILE A N 1
ATOM 1496 C CA . ILE A 1 196 ? 0.107 -13.68 -6.309 1 93.81 196 ILE A CA 1
ATOM 1497 C C . ILE A 1 196 ? 1.586 -14.055 -6.25 1 93.81 196 ILE A C 1
ATOM 1499 O O . ILE A 1 196 ? 2.4 -13.508 -7 1 93.81 196 ILE A O 1
ATOM 1503 N N . HIS A 1 197 ? 1.9 -15.086 -5.402 1 90.5 197 HIS A N 1
ATOM 1504 C CA . HIS A 1 197 ? 3.312 -15.258 -5.086 1 90.5 197 HIS A CA 1
ATOM 1505 C C . HIS A 1 197 ? 3.787 -16.656 -5.449 1 90.5 197 HIS A C 1
ATOM 1507 O O . HIS A 1 197 ? 4.918 -17.047 -5.133 1 90.5 197 HIS A O 1
ATOM 1513 N N . SER A 1 198 ? 2.9 -17.438 -6.055 1 80.94 198 SER A N 1
ATOM 1514 C CA . SER A 1 198 ? 3.303 -18.766 -6.473 1 80.94 198 SER A CA 1
ATOM 1515 C C . SER A 1 198 ? 2.34 -19.344 -7.508 1 80.94 198 SER A C 1
ATOM 1517 O O . SER A 1 198 ? 1.212 -18.859 -7.645 1 80.94 198 SER A O 1
ATOM 1519 N N . SER A 1 199 ? 2.818 -20.359 -8.164 1 76.5 199 SER A N 1
ATOM 1520 C CA . SER A 1 199 ? 1.963 -21.047 -9.117 1 76.5 199 SER A CA 1
ATOM 1521 C C . SER A 1 199 ? 0.764 -21.688 -8.43 1 76.5 199 SER A C 1
ATOM 1523 O O . SER A 1 199 ? -0.33 -21.734 -9 1 76.5 199 SER A O 1
ATOM 1525 N N . ASN A 1 200 ? 0.96 -22.188 -7.238 1 76.12 200 ASN A N 1
ATOM 1526 C CA . ASN A 1 200 ? -0.135 -22.797 -6.496 1 76.12 200 ASN A CA 1
ATOM 1527 C C . ASN A 1 200 ? -1.2 -21.781 -6.113 1 76.12 200 ASN A C 1
ATOM 1529 O O . ASN A 1 200 ? -2.396 -22.062 -6.184 1 76.12 200 ASN A O 1
ATOM 1533 N N . GLU A 1 201 ? -0.708 -20.656 -5.707 1 85.62 201 GLU A N 1
ATOM 1534 C CA . GLU A 1 201 ? -1.658 -19.594 -5.387 1 85.62 201 GLU A CA 1
ATOM 1535 C C . GLU A 1 201 ? -2.434 -19.156 -6.629 1 85.62 201 GLU A C 1
ATOM 1537 O O . GLU A 1 201 ? -3.643 -18.922 -6.559 1 85.62 201 GLU A O 1
ATOM 1542 N N . ASN A 1 202 ? -1.752 -19.031 -7.723 1 85 202 ASN A N 1
ATOM 1543 C CA . ASN A 1 202 ? -2.383 -18.688 -8.992 1 85 202 ASN A CA 1
ATOM 1544 C C . ASN A 1 202 ? -3.457 -19.703 -9.367 1 85 202 ASN A C 1
ATOM 1546 O O . ASN A 1 202 ? -4.547 -19.328 -9.805 1 85 202 ASN A O 1
ATOM 1550 N N . ARG A 1 203 ? -3.193 -20.906 -9.141 1 77.44 203 ARG A N 1
ATOM 1551 C CA . ARG A 1 203 ? -4.129 -21.984 -9.438 1 77.44 203 ARG A CA 1
ATOM 1552 C C . ARG A 1 203 ? -5.332 -21.938 -8.508 1 77.44 203 ARG A C 1
ATOM 1554 O O . ARG A 1 203 ? -6.457 -22.219 -8.922 1 77.44 203 ARG A O 1
ATOM 1561 N N . TYR A 1 204 ? -5.086 -21.734 -7.344 1 83 204 TYR A N 1
ATOM 1562 C CA . TYR A 1 204 ? -6.18 -21.625 -6.383 1 83 204 TYR A CA 1
ATOM 1563 C C . TYR A 1 204 ? -7.203 -20.594 -6.828 1 83 204 TYR A C 1
ATOM 1565 O O . TYR A 1 204 ? -8.406 -20.844 -6.805 1 83 204 TYR A O 1
ATOM 1573 N N . ILE A 1 205 ? -6.645 -19.469 -7.211 1 89.81 205 ILE A N 1
ATOM 1574 C CA . ILE A 1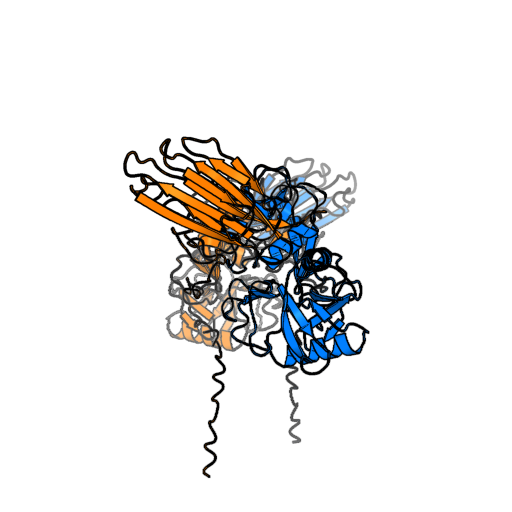 205 ? -7.5 -18.375 -7.656 1 89.81 205 ILE A CA 1
ATOM 1575 C C . ILE A 1 205 ? -8.258 -18.781 -8.914 1 89.81 205 ILE A C 1
ATOM 1577 O O . ILE A 1 205 ? -9.469 -18.578 -9.016 1 89.81 205 ILE A O 1
ATOM 1581 N N . GLU A 1 206 ? -7.598 -19.375 -9.797 1 83.25 206 GLU A N 1
ATOM 1582 C CA . GLU A 1 206 ? -8.195 -19.812 -11.047 1 83.25 206 GLU A CA 1
ATOM 1583 C C . GLU A 1 206 ? -9.336 -20.797 -10.797 1 83.25 206 GLU A C 1
ATOM 1585 O O . GLU A 1 206 ? -10.328 -20.812 -11.531 1 83.25 206 GLU A O 1
ATOM 1590 N N . THR A 1 207 ? -9.133 -21.594 -9.844 1 77.19 207 THR A N 1
ATOM 1591 C CA . THR A 1 207 ? -10.078 -22.656 -9.547 1 77.19 207 THR A CA 1
ATOM 1592 C C . THR A 1 207 ? -11.414 -22.094 -9.094 1 77.19 207 THR A C 1
ATOM 1594 O O . THR A 1 207 ? -12.477 -22.609 -9.453 1 77.19 207 THR A O 1
ATOM 1597 N N . PHE A 1 208 ? -11.438 -21.047 -8.352 1 86.88 208 PHE A N 1
ATOM 1598 C CA . PHE A 1 208 ? -12.672 -20.609 -7.707 1 86.88 208 PHE A CA 1
ATOM 1599 C C . PHE A 1 208 ? -13.234 -19.391 -8.406 1 86.88 208 PHE A C 1
ATOM 1601 O O . PHE A 1 208 ? -14.398 -19.031 -8.203 1 86.88 208 PHE A O 1
ATOM 1608 N N . ALA A 1 209 ? -12.398 -18.812 -9.234 1 89.31 209 ALA A N 1
ATOM 1609 C CA . ALA A 1 209 ? -12.883 -17.641 -9.961 1 89.31 209 ALA A CA 1
ATOM 1610 C C . ALA A 1 209 ? -13.852 -18.031 -11.062 1 89.31 209 ALA A C 1
ATOM 1612 O O . ALA A 1 209 ? -13.648 -19.031 -11.75 1 89.31 209 ALA A O 1
ATOM 1613 N N . ALA A 1 210 ? -14.938 -17.234 -11.188 1 89.94 210 ALA A N 1
ATOM 1614 C CA . ALA A 1 210 ? -15.773 -17.391 -12.367 1 89.94 210 ALA A CA 1
ATOM 1615 C C . ALA A 1 210 ? -15.016 -17 -13.633 1 89.94 210 ALA A C 1
ATOM 1617 O O . ALA A 1 210 ? -13.969 -16.344 -13.562 1 89.94 210 ALA A O 1
ATOM 1618 N N . GLN A 1 211 ? -15.539 -17.516 -14.758 1 87.38 211 GLN A N 1
ATOM 1619 C CA . GLN A 1 211 ? -14.883 -17.156 -16.016 1 87.38 211 GLN A CA 1
ATOM 1620 C C . GLN A 1 211 ? -15.031 -15.672 -16.312 1 87.38 211 GLN A C 1
ATOM 1622 O O . GLN A 1 211 ? -16.141 -15.18 -16.484 1 87.38 211 GLN A O 1
ATOM 1627 N N . ASP A 1 212 ? -13.977 -14.922 -16.281 1 94.25 212 ASP A N 1
ATOM 1628 C CA . ASP A 1 212 ? -13.922 -13.492 -16.547 1 94.25 212 ASP A CA 1
ATOM 1629 C C . ASP A 1 212 ? -12.477 -12.984 -16.531 1 94.25 212 ASP A C 1
ATOM 1631 O O . ASP A 1 212 ? -11.539 -13.781 -16.547 1 94.25 212 ASP A O 1
ATOM 1635 N N . TYR A 1 213 ? -12.383 -11.711 -16.625 1 94.56 213 TYR A N 1
ATOM 1636 C CA . TYR A 1 213 ? -11.109 -11.031 -16.438 1 94.56 213 TYR A CA 1
ATOM 1637 C C . TYR A 1 213 ? -11.094 -10.258 -15.125 1 94.56 213 TYR A C 1
ATOM 1639 O O . TYR A 1 213 ? -11.977 -9.438 -14.867 1 94.56 213 TYR A O 1
ATOM 1647 N N . TYR A 1 214 ? -10.07 -10.578 -14.289 1 97.81 214 TYR A N 1
ATOM 1648 C CA . TYR A 1 214 ? -10.031 -10 -12.953 1 97.81 214 TYR A CA 1
ATOM 1649 C C . TYR A 1 214 ? -8.812 -9.109 -12.781 1 97.81 214 TYR A C 1
ATOM 1651 O O . TYR A 1 214 ? -7.684 -9.531 -13.008 1 97.81 214 TYR A O 1
ATOM 1659 N N . LEU A 1 215 ? -9.086 -7.824 -12.359 1 98.19 215 LEU A N 1
ATOM 1660 C CA . LEU A 1 215 ? -7.969 -6.984 -11.945 1 98.19 215 LEU A CA 1
ATOM 1661 C C . LEU A 1 215 ? -7.227 -7.613 -10.766 1 98.19 215 LEU A C 1
ATOM 1663 O O . LEU A 1 215 ? -7.852 -8.141 -9.844 1 98.19 215 LEU A O 1
ATOM 1667 N N . ILE A 1 216 ? -5.887 -7.582 -10.859 1 98.19 216 ILE A N 1
ATOM 1668 C CA . ILE A 1 216 ? -5.043 -7.996 -9.75 1 98.19 216 ILE A CA 1
ATOM 1669 C C . ILE A 1 216 ? -4.164 -6.828 -9.305 1 98.19 216 ILE A C 1
ATOM 1671 O O . ILE A 1 216 ? -4.254 -5.73 -9.859 1 98.19 216 ILE A O 1
ATOM 1675 N N . GLY A 1 217 ? -3.365 -7.047 -8.273 1 98.06 217 GLY A N 1
ATOM 1676 C CA . GLY A 1 217 ? -2.656 -5.938 -7.652 1 98.06 217 GLY A CA 1
ATOM 1677 C C . GLY A 1 217 ? -1.337 -5.617 -8.328 1 98.06 217 GLY A C 1
ATOM 1678 O O . GLY A 1 217 ? -0.52 -4.871 -7.789 1 98.06 217 GLY A O 1
ATOM 1679 N N . ALA A 1 218 ? -1.078 -6.137 -9.484 1 95.81 218 ALA A N 1
ATOM 1680 C CA . ALA A 1 218 ? 0.167 -5.879 -10.203 1 95.81 218 ALA A CA 1
ATOM 1681 C C . ALA A 1 218 ? 0.068 -4.605 -11.039 1 95.81 218 ALA A C 1
ATOM 1683 O O . ALA A 1 218 ? -0.97 -4.336 -11.648 1 95.81 218 ALA A O 1
ATOM 1684 N N . VAL A 1 219 ? 1.141 -3.811 -11.07 1 94.56 219 VAL A N 1
ATOM 1685 C CA . VAL A 1 219 ? 1.206 -2.586 -11.859 1 94.56 219 VAL A CA 1
ATOM 1686 C C . VAL A 1 219 ? 2.557 -2.498 -12.562 1 94.56 219 VAL A C 1
ATOM 1688 O O . VAL A 1 219 ? 3.594 -2.812 -11.977 1 94.56 219 VAL A O 1
ATOM 1691 N N . TRP A 1 220 ? 2.49 -2.139 -13.805 1 92.5 220 TRP A N 1
ATOM 1692 C CA . TRP A 1 220 ? 3.711 -1.932 -14.578 1 92.5 220 TRP A CA 1
ATOM 1693 C C . TRP A 1 220 ? 4.402 -0.636 -14.164 1 92.5 220 TRP A C 1
ATOM 1695 O O . TRP A 1 220 ? 3.758 0.409 -14.055 1 92.5 220 TRP A O 1
ATOM 1705 N N . LYS A 1 221 ? 5.695 -0.763 -13.984 1 88.75 221 LYS A N 1
ATOM 1706 C CA . LYS A 1 221 ? 6.523 0.428 -13.812 1 88.75 221 LYS A CA 1
ATOM 1707 C C . LYS A 1 221 ? 6.949 1 -15.164 1 88.75 221 LYS A C 1
ATOM 1709 O O . LYS A 1 221 ? 6.652 0.421 -16.203 1 88.75 221 LYS A O 1
ATOM 1714 N N . LEU A 1 222 ? 7.582 2.123 -15.062 1 82.56 222 LEU A N 1
ATOM 1715 C CA . LEU A 1 222 ? 8.016 2.783 -16.297 1 82.56 222 LEU A CA 1
ATOM 1716 C C . LEU A 1 222 ? 9.188 2.047 -16.922 1 82.56 222 LEU A C 1
ATOM 1718 O O . LEU A 1 222 ? 9.43 2.16 -18.125 1 82.56 222 LEU A O 1
ATOM 1722 N N . ASP A 1 223 ? 9.914 1.237 -16.172 1 82.88 223 ASP A N 1
ATOM 1723 C CA . ASP A 1 223 ? 11.055 0.484 -16.688 1 82.88 223 ASP A CA 1
ATOM 1724 C C . ASP A 1 223 ? 10.625 -0.902 -17.156 1 82.88 223 ASP A C 1
ATOM 1726 O O . ASP A 1 223 ? 11.461 -1.784 -17.359 1 82.88 223 ASP A O 1
ATOM 1730 N N . ASN A 1 224 ? 9.383 -1.167 -17.219 1 82.62 224 ASN A N 1
ATOM 1731 C CA . ASN A 1 224 ? 8.781 -2.396 -17.719 1 82.62 224 ASN A CA 1
ATOM 1732 C C . ASN A 1 224 ? 8.93 -3.539 -16.719 1 82.62 224 ASN A C 1
ATOM 1734 O O . ASN A 1 224 ? 9.008 -4.707 -17.109 1 82.62 224 ASN A O 1
ATOM 1738 N N . SER A 1 225 ? 9.133 -3.191 -15.539 1 86 225 SER A N 1
ATOM 1739 C CA . SER A 1 225 ? 9.008 -4.156 -14.453 1 86 225 SER A CA 1
ATOM 1740 C C . SER A 1 225 ? 7.684 -4.008 -13.727 1 86 225 SER A C 1
ATOM 1742 O O . SER A 1 225 ? 6.941 -3.051 -13.961 1 86 225 SER A O 1
ATOM 1744 N N . LEU A 1 226 ? 7.414 -5.082 -12.961 1 90.44 226 LEU A N 1
ATOM 1745 C CA . LEU A 1 226 ? 6.141 -5.074 -12.258 1 90.44 226 LEU A CA 1
ATOM 1746 C C . LEU A 1 226 ? 6.355 -4.992 -10.75 1 90.44 226 LEU A C 1
ATOM 1748 O O . LEU A 1 226 ? 7.406 -5.395 -10.242 1 90.44 226 LEU A O 1
ATOM 1752 N N . TYR A 1 227 ? 5.457 -4.383 -10.07 1 90.94 227 TYR A N 1
ATOM 1753 C CA . TYR A 1 227 ? 5.422 -4.418 -8.617 1 90.94 227 TYR A CA 1
ATOM 1754 C C . TYR A 1 227 ? 4.004 -4.656 -8.109 1 90.94 227 TYR A C 1
ATOM 1756 O O . TYR A 1 227 ? 3.035 -4.473 -8.852 1 90.94 227 TYR A O 1
ATOM 1764 N N . TRP A 1 228 ? 3.934 -5.164 -6.895 1 95.06 228 TRP A N 1
ATOM 1765 C CA . TRP A 1 228 ? 2.633 -5.332 -6.254 1 95.06 228 TRP A CA 1
ATOM 1766 C C . TRP A 1 228 ? 2.23 -4.07 -5.5 1 95.06 228 TRP A C 1
ATOM 1768 O O . TRP A 1 228 ? 3.025 -3.518 -4.734 1 95.06 228 TRP A O 1
ATOM 1778 N N . LEU A 1 229 ? 1.012 -3.668 -5.699 1 94.25 229 LEU A N 1
ATOM 1779 C CA . LEU A 1 229 ? 0.503 -2.469 -5.039 1 94.25 229 LEU A CA 1
ATOM 1780 C C . LEU A 1 229 ? 0.552 -2.619 -3.523 1 94.25 229 LEU A C 1
ATOM 1782 O O . LEU A 1 229 ? 0.706 -1.631 -2.803 1 94.25 229 LEU A O 1
ATOM 1786 N N . ASP A 1 230 ? 0.415 -3.854 -3.035 1 92.38 230 ASP A N 1
ATOM 1787 C CA . ASP A 1 230 ? 0.416 -4.086 -1.595 1 92.38 230 ASP A CA 1
ATOM 1788 C C . ASP A 1 230 ? 1.839 -4.09 -1.04 1 92.38 230 ASP A C 1
ATOM 1790 O O . ASP A 1 230 ? 2.049 -4.363 0.144 1 92.38 230 ASP A O 1
ATOM 1794 N N . LYS A 1 231 ? 2.85 -3.895 -1.878 1 88.25 231 LYS A N 1
ATOM 1795 C CA . LYS A 1 231 ? 4.25 -3.691 -1.516 1 88.25 231 LYS A CA 1
ATOM 1796 C C . LYS A 1 231 ? 4.922 -5.016 -1.159 1 88.25 231 LYS A C 1
ATOM 1798 O O . LYS A 1 231 ? 6.043 -5.027 -0.646 1 88.25 231 LYS A O 1
ATOM 1803 N N . SER A 1 232 ? 4.254 -6.117 -1.381 1 90.88 232 SER A N 1
ATOM 1804 C CA . SER A 1 232 ? 4.926 -7.398 -1.204 1 90.88 232 SER A CA 1
ATOM 1805 C C . SER A 1 232 ? 5.992 -7.617 -2.271 1 90.88 232 SER A C 1
ATOM 1807 O O . SER A 1 232 ? 6.043 -6.887 -3.264 1 90.88 232 SER A O 1
ATOM 1809 N N . LYS A 1 233 ? 6.797 -8.594 -2.068 1 88.25 233 LYS A N 1
ATOM 1810 C CA . LYS A 1 233 ? 7.898 -8.867 -2.982 1 88.25 233 LYS A CA 1
ATOM 1811 C C . LYS A 1 233 ? 7.391 -9.43 -4.309 1 88.25 233 LYS A C 1
ATOM 1813 O O . LYS A 1 233 ? 6.461 -10.234 -4.328 1 88.25 233 LYS A O 1
ATOM 1818 N N . TRP A 1 234 ? 8.008 -8.938 -5.363 1 90.12 234 TRP A N 1
ATOM 1819 C CA . TRP A 1 234 ? 7.738 -9.539 -6.668 1 90.12 234 TRP A CA 1
ATOM 1820 C C . TRP A 1 234 ? 8.523 -10.836 -6.84 1 90.12 234 TRP A C 1
ATOM 1822 O O . TRP A 1 234 ? 9.641 -10.82 -7.375 1 90.12 234 TRP A O 1
ATOM 1832 N N . ASP A 1 235 ? 7.891 -12 -6.555 1 85.25 235 ASP A N 1
ATOM 1833 C CA . ASP A 1 235 ? 8.617 -13.266 -6.5 1 85.25 235 ASP A CA 1
ATOM 1834 C C . ASP A 1 235 ? 7.988 -14.297 -7.43 1 85.25 235 ASP A C 1
ATOM 1836 O O . ASP A 1 235 ? 8.453 -15.438 -7.504 1 85.25 235 ASP A O 1
ATOM 1840 N N . TYR A 1 236 ? 6.969 -13.906 -8.078 1 84.5 236 TYR A N 1
ATOM 1841 C CA . TYR A 1 236 ? 6.273 -14.766 -9.031 1 84.5 236 TYR A CA 1
ATOM 1842 C C . TYR A 1 236 ? 5.715 -13.945 -10.195 1 84.5 236 TYR A C 1
ATOM 1844 O O . TYR A 1 236 ? 5.18 -12.859 -9.992 1 84.5 236 TYR A O 1
ATOM 1852 N N . ASN A 1 237 ? 5.941 -14.367 -11.391 1 83.06 237 ASN A N 1
ATOM 1853 C CA . ASN A 1 237 ? 5.465 -13.688 -12.586 1 83.06 237 ASN A CA 1
ATOM 1854 C C . ASN A 1 237 ? 4.754 -14.648 -13.539 1 83.06 237 ASN A C 1
ATOM 1856 O O . ASN A 1 237 ? 5.324 -15.664 -13.938 1 83.06 237 ASN A O 1
ATOM 1860 N N . ASN A 1 238 ? 3.441 -14.344 -13.852 1 80.75 238 ASN A N 1
ATOM 1861 C CA . ASN A 1 238 ? 2.693 -15.172 -14.797 1 80.75 238 ASN A CA 1
ATOM 1862 C C . ASN A 1 238 ? 2.072 -14.32 -15.906 1 80.75 238 ASN A C 1
ATOM 1864 O O . ASN A 1 238 ? 0.961 -14.602 -16.359 1 80.75 238 ASN A O 1
ATOM 1868 N N . THR A 1 239 ? 2.791 -13.281 -16.281 1 83.56 239 THR A N 1
ATOM 1869 C CA . THR A 1 239 ? 2.328 -12.406 -17.359 1 83.56 239 THR A CA 1
ATOM 1870 C C . THR A 1 239 ? 2.432 -13.102 -18.703 1 83.56 239 THR A C 1
ATOM 1872 O O . THR A 1 239 ? 3.406 -13.812 -18.969 1 83.56 239 THR A O 1
ATOM 1875 N N . ASP A 1 240 ? 1.412 -12.852 -19.453 1 76.25 240 ASP A N 1
ATOM 1876 C CA . ASP A 1 240 ? 1.448 -13.312 -20.844 1 76.25 240 ASP A CA 1
ATOM 1877 C C . ASP A 1 240 ? 2.461 -12.508 -21.656 1 76.25 240 ASP A C 1
ATOM 1879 O O . ASP A 1 240 ? 2.322 -11.297 -21.812 1 76.25 240 ASP A O 1
ATOM 1883 N N . PRO A 1 241 ? 3.484 -13.125 -22.141 1 67.81 241 PRO A N 1
ATOM 1884 C CA . PRO A 1 241 ? 4.52 -12.398 -22.891 1 67.81 241 PRO A CA 1
ATOM 1885 C C . PRO A 1 241 ? 3.967 -11.648 -24.094 1 67.81 241 PRO A C 1
ATOM 1887 O O . PRO A 1 241 ? 4.527 -10.633 -24.516 1 67.81 241 PRO A O 1
ATOM 1890 N N . GLU A 1 242 ? 2.928 -12.172 -24.703 1 66.06 242 GLU A N 1
ATOM 1891 C CA . GLU A 1 242 ? 2.357 -11.523 -25.891 1 66.06 242 GLU A CA 1
ATOM 1892 C C . GLU A 1 242 ? 1.521 -10.312 -25.5 1 66.06 242 GLU A C 1
ATOM 1894 O O . GLU A 1 242 ? 1.257 -9.445 -26.344 1 66.06 242 GLU A O 1
ATOM 1899 N N . ASN A 1 243 ? 1.095 -10.312 -24.328 1 65.94 243 ASN A N 1
ATOM 1900 C CA . ASN A 1 243 ? 0.204 -9.25 -23.875 1 65.94 243 ASN A CA 1
ATOM 1901 C C . ASN A 1 243 ? 0.775 -8.516 -22.656 1 65.94 243 ASN A C 1
ATOM 1903 O O . ASN A 1 243 ? 0.035 -8.141 -21.75 1 65.94 243 ASN A O 1
ATOM 1907 N N . SER A 1 244 ? 2.082 -8.547 -22.734 1 64.69 244 SER A N 1
ATOM 1908 C CA . SER A 1 244 ? 2.729 -7.863 -21.609 1 64.69 244 SER A CA 1
ATOM 1909 C C . SER A 1 244 ? 2.48 -6.359 -21.656 1 64.69 244 SER A C 1
ATOM 1911 O O . SER A 1 244 ? 1.526 -5.902 -22.297 1 64.69 244 SER A O 1
ATOM 1913 N N . TYR A 1 245 ? 3.402 -5.48 -21.438 1 65.31 245 TYR A N 1
ATOM 1914 C CA . TYR A 1 245 ? 3.234 -4.039 -21.281 1 65.31 245 TYR A CA 1
ATOM 1915 C C . TYR A 1 245 ? 3.014 -3.365 -22.625 1 65.31 245 TYR A C 1
ATOM 1917 O O . TYR A 1 245 ? 3.805 -3.547 -23.547 1 65.31 245 TYR A O 1
ATOM 1925 N N . ARG A 1 246 ? 1.812 -2.816 -22.828 1 67.06 246 ARG A N 1
ATOM 1926 C CA . ARG A 1 246 ? 1.51 -2.047 -24.031 1 67.06 246 ARG A CA 1
ATOM 1927 C C . ARG A 1 246 ? 1.057 -0.635 -23.672 1 67.06 246 ARG A C 1
ATOM 1929 O O . ARG A 1 246 ? 0.106 -0.116 -24.266 1 67.06 246 ARG A O 1
ATOM 1936 N N . GLY A 1 247 ? 1.603 -0.065 -22.734 1 74.88 247 GLY A N 1
ATOM 1937 C CA . GLY A 1 247 ? 1.172 1.268 -22.344 1 74.88 247 GLY A CA 1
ATOM 1938 C C . GLY A 1 247 ? 0.074 1.257 -21.297 1 74.88 247 GLY A C 1
ATOM 1939 O O . GLY A 1 247 ? -0.337 2.312 -20.812 1 74.88 247 GLY A O 1
ATOM 1940 N N . ASP A 1 248 ? -0.425 0.132 -21.109 1 86 248 ASP A N 1
ATOM 1941 C CA . ASP A 1 248 ? -1.413 -0.037 -20.047 1 86 248 ASP A CA 1
ATOM 1942 C C . ASP A 1 248 ? -0.755 -0.508 -18.75 1 86 248 ASP A C 1
ATOM 1944 O O . ASP A 1 248 ? -0.01 -1.49 -18.75 1 86 248 ASP A O 1
ATOM 1948 N N . TYR A 1 249 ? -1.04 0.156 -17.688 1 90.31 249 TYR A N 1
ATOM 1949 C CA . TYR A 1 249 ? -0.234 -0.006 -16.484 1 90.31 249 TYR A CA 1
ATOM 1950 C C . TYR A 1 249 ? -0.833 -1.063 -15.562 1 90.31 249 TYR A C 1
ATOM 1952 O O . TYR A 1 249 ? -0.119 -1.686 -14.773 1 90.31 249 TYR A O 1
ATOM 1960 N N . CYS A 1 250 ? -2.125 -1.244 -15.672 1 95.94 250 CYS A N 1
ATOM 1961 C CA . CYS A 1 250 ? -2.76 -2.178 -14.742 1 95.94 250 CYS A CA 1
ATOM 1962 C C . CYS A 1 250 ? -2.775 -3.588 -15.32 1 95.94 250 CYS A C 1
ATOM 1964 O O . CYS A 1 250 ? -2.52 -3.779 -16.516 1 95.94 250 CYS A O 1
ATOM 1966 N N . VAL A 1 251 ? -2.939 -4.57 -14.484 1 96.19 251 VAL A N 1
ATOM 1967 C CA . VAL A 1 251 ? -2.84 -5.969 -14.891 1 96.19 251 VAL A CA 1
ATOM 1968 C C . VAL A 1 251 ? -4.098 -6.719 -14.469 1 96.19 251 VAL A C 1
ATOM 1970 O O . VAL A 1 251 ? -4.641 -6.477 -13.391 1 96.19 251 VAL A O 1
ATOM 1973 N N . ALA A 1 252 ? -4.543 -7.59 -15.367 1 96.06 252 ALA A N 1
ATOM 1974 C CA . ALA A 1 252 ? -5.672 -8.477 -15.086 1 96.06 252 ALA A CA 1
ATOM 1975 C C . ALA A 1 252 ? -5.297 -9.93 -15.328 1 96.06 252 ALA A C 1
ATOM 1977 O O . ALA A 1 252 ? -4.359 -10.227 -16.078 1 96.06 252 ALA A O 1
ATOM 1978 N N . MET A 1 253 ? -5.969 -10.82 -14.648 1 92.12 253 MET A N 1
ATOM 1979 C CA . MET A 1 253 ? -5.848 -12.258 -14.859 1 92.12 253 MET A CA 1
ATOM 1980 C C . MET A 1 253 ? -7.023 -12.797 -15.672 1 92.12 253 MET A C 1
ATOM 1982 O O . MET A 1 253 ? -8.172 -12.438 -15.414 1 92.12 253 MET A O 1
ATOM 1986 N N . SER A 1 254 ? -6.715 -13.602 -16.625 1 88 254 SER A N 1
ATOM 1987 C CA . SER A 1 254 ? -7.762 -14.281 -17.375 1 88 254 SER A CA 1
ATOM 1988 C C . SER A 1 254 ? -8.156 -15.594 -16.719 1 88 254 SER A C 1
ATOM 1990 O O . SER A 1 254 ? -7.297 -16.391 -16.344 1 88 254 SER A O 1
ATOM 1992 N N . THR A 1 255 ? -9.492 -15.766 -16.5 1 86.19 255 THR A N 1
ATOM 1993 C CA . THR A 1 255 ? -10 -17.062 -16.078 1 86.19 255 THR A CA 1
ATOM 1994 C C . THR A 1 255 ? -10.992 -17.625 -17.094 1 86.19 255 THR A C 1
ATOM 1996 O O . THR A 1 255 ? -11.82 -18.469 -16.766 1 86.19 255 THR A O 1
ATOM 1999 N N . VAL A 1 256 ? -10.828 -17.062 -18.281 1 81.38 256 VAL A N 1
ATOM 2000 C CA . VAL A 1 256 ? -11.703 -17.484 -19.375 1 81.38 256 VAL A CA 1
ATOM 2001 C C . VAL A 1 256 ? -11.039 -18.625 -20.156 1 81.38 256 VAL A C 1
ATOM 2003 O O . VAL A 1 256 ? -9.914 -18.484 -20.641 1 81.38 256 VAL A O 1
ATOM 2006 N N . ILE A 1 257 ? -11.781 -19.688 -20.391 1 66.44 257 ILE A N 1
ATOM 2007 C CA . ILE A 1 257 ? -11.234 -20.891 -21.016 1 66.44 257 ILE A CA 1
ATOM 2008 C C . ILE A 1 257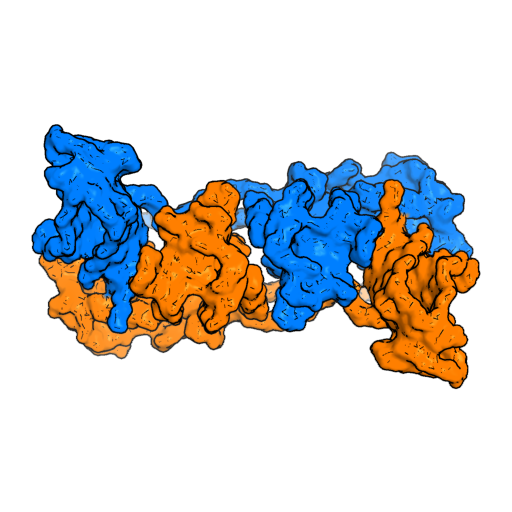 ? -11.086 -20.656 -22.516 1 66.44 257 ILE A C 1
ATOM 2010 O O . ILE A 1 257 ? -10.102 -21.078 -23.125 1 66.44 257 ILE A O 1
ATOM 2014 N N . SER A 1 258 ? -11.984 -19.953 -23.156 1 66 258 SER A N 1
ATOM 2015 C CA . SER A 1 258 ? -11.977 -19.781 -24.609 1 66 258 SER A CA 1
ATOM 2016 C C . SER A 1 258 ? -11.367 -18.453 -25 1 66 258 SER A C 1
ATOM 2018 O O . SER A 1 258 ? -11.484 -18.031 -26.156 1 66 258 SER A O 1
ATOM 2020 N N . SER A 1 259 ? -10.602 -17.812 -24.172 1 71.62 259 SER A N 1
ATOM 2021 C CA . SER A 1 259 ? -9.992 -16.516 -24.438 1 71.62 259 SER A CA 1
ATOM 2022 C C . SER A 1 259 ? -8.656 -16.672 -25.156 1 71.62 259 SER A C 1
ATOM 2024 O O . SER A 1 259 ? -7.992 -17.703 -25.031 1 71.62 259 SER A O 1
ATOM 2026 N N . PRO A 1 260 ? -8.312 -15.648 -25.984 1 69.38 260 PRO A N 1
ATOM 2027 C CA . PRO A 1 260 ? -6.961 -15.648 -26.547 1 69.38 260 PRO A CA 1
ATOM 2028 C C . PRO A 1 260 ? -5.867 -15.617 -25.484 1 69.38 260 PRO A C 1
ATOM 2030 O O . PRO A 1 260 ? -4.73 -16.016 -25.75 1 69.38 260 PRO A O 1
ATOM 2033 N N . ILE A 1 261 ? -6.258 -15.094 -24.391 1 76.25 261 ILE A N 1
ATOM 2034 C CA . ILE A 1 261 ? -5.359 -15.172 -23.234 1 76.25 261 ILE A CA 1
ATOM 2035 C C . ILE A 1 261 ? -5.684 -16.406 -22.406 1 76.25 261 ILE A C 1
ATOM 2037 O O . ILE A 1 261 ? -6.77 -16.516 -21.828 1 76.25 261 ILE A O 1
ATOM 2041 N N . PRO A 1 262 ? -4.742 -17.266 -22.328 1 71.75 262 PRO A N 1
ATOM 2042 C CA . PRO A 1 262 ? -5.047 -18.516 -21.625 1 71.75 262 PRO A CA 1
ATOM 2043 C C . PRO A 1 262 ? -5.418 -18.281 -20.156 1 71.75 262 PRO A C 1
ATOM 2045 O O . PRO A 1 262 ? -4.902 -17.359 -19.531 1 71.75 262 PRO A O 1
ATOM 2048 N N . SER A 1 263 ? -6.238 -19.141 -19.672 1 77.69 263 SER A N 1
ATOM 2049 C CA . SER A 1 263 ? -6.688 -19.047 -18.281 1 77.69 263 SER A CA 1
ATOM 2050 C C . SER A 1 263 ? -5.504 -19.094 -17.312 1 77.69 263 SER A C 1
ATOM 2052 O O . SER A 1 263 ? -4.562 -19.859 -17.5 1 77.69 263 SER A O 1
ATOM 2054 N N . GLY A 1 264 ? -5.523 -18.203 -16.359 1 79.81 264 GLY A N 1
ATOM 2055 C CA . GLY A 1 264 ? -4.48 -18.125 -15.352 1 79.81 264 GLY A CA 1
ATOM 2056 C C . GLY A 1 264 ? -3.426 -17.078 -15.656 1 79.81 264 GLY A C 1
ATOM 2057 O O . GLY A 1 264 ? -2.709 -16.625 -14.758 1 79.81 264 GLY A O 1
ATOM 2058 N N . PHE A 1 265 ? -3.324 -16.672 -16.891 1 81.5 265 PHE A N 1
ATOM 2059 C CA . PHE A 1 265 ? -2.297 -15.719 -17.297 1 81.5 265 PHE A CA 1
ATOM 2060 C C . PHE A 1 265 ? -2.75 -14.289 -17.031 1 81.5 265 PHE A C 1
ATOM 2062 O O . PHE A 1 265 ? -3.951 -14.016 -16.969 1 81.5 265 PHE A O 1
ATOM 2069 N N . TRP A 1 266 ? -1.686 -13.508 -16.875 1 88.94 266 TRP A N 1
ATOM 2070 C CA . TRP A 1 266 ? -1.933 -12.094 -16.625 1 88.94 266 TRP A CA 1
ATOM 2071 C C . TRP A 1 266 ? -1.678 -11.258 -17.875 1 88.94 266 TRP A C 1
ATOM 2073 O O . TRP A 1 266 ? -0.865 -11.625 -18.719 1 88.94 266 TRP A O 1
ATOM 2083 N N . PHE A 1 267 ? -2.396 -10.195 -18 1 88.56 267 PHE A N 1
ATOM 2084 C CA . PHE A 1 267 ? -2.213 -9.32 -19.156 1 88.56 267 PHE A CA 1
ATOM 2085 C C . PHE A 1 267 ? -2.451 -7.867 -18.766 1 88.56 267 PHE A C 1
ATOM 2087 O O . PHE A 1 267 ? -3.131 -7.578 -17.781 1 88.56 267 PHE A O 1
ATOM 2094 N N . SER A 1 268 ? -1.848 -6.973 -19.562 1 92.81 268 SER A N 1
ATOM 2095 C CA . SER A 1 268 ? -1.983 -5.543 -19.312 1 92.81 268 SER A CA 1
ATOM 2096 C C . SER A 1 268 ? -3.357 -5.035 -19.734 1 92.81 268 SER A C 1
ATOM 2098 O O . SER A 1 268 ? -3.916 -5.492 -20.734 1 92.81 268 SER A O 1
ATOM 2100 N N . THR A 1 269 ? -3.902 -4.141 -18.906 1 93.31 269 THR A N 1
ATOM 2101 C CA . THR A 1 269 ? -5.176 -3.508 -19.234 1 93.31 269 THR A CA 1
ATOM 2102 C C . THR A 1 269 ? -5.18 -2.049 -18.781 1 93.31 269 THR A C 1
ATOM 2104 O O . THR A 1 269 ? -4.301 -1.619 -18.031 1 93.31 269 THR A O 1
ATOM 2107 N N . ASN A 1 270 ? -6.117 -1.33 -19.375 1 92.94 270 ASN A N 1
ATOM 2108 C CA . ASN A 1 270 ? -6.266 0.07 -18.984 1 92.94 270 ASN A CA 1
ATOM 2109 C C . ASN A 1 270 ? -6.82 0.209 -17.578 1 92.94 270 ASN A C 1
ATOM 2111 O O . ASN A 1 270 ? -7.832 -0.408 -17.234 1 92.94 270 ASN A O 1
ATOM 2115 N N . CYS A 1 271 ? -6.207 1.083 -16.828 1 93.81 271 CYS A N 1
ATOM 2116 C CA . CYS A 1 271 ? -6.559 1.223 -15.414 1 93.81 271 CYS A CA 1
ATOM 2117 C C . CYS A 1 271 ? -7.938 1.85 -15.25 1 93.81 271 CYS A C 1
ATOM 2119 O O . CYS A 1 271 ? -8.555 1.747 -14.188 1 93.81 271 CYS A O 1
ATOM 2121 N N . THR A 1 272 ? -8.414 2.494 -16.266 1 91.56 272 THR A N 1
ATOM 2122 C CA . THR A 1 272 ? -9.688 3.191 -16.172 1 91.56 272 THR A CA 1
ATOM 2123 C C . THR A 1 272 ? -10.828 2.305 -16.656 1 91.56 272 THR A C 1
ATOM 2125 O O . THR A 1 272 ? -12 2.633 -16.469 1 91.56 272 THR A O 1
ATOM 2128 N N . ARG A 1 273 ? -10.445 1.22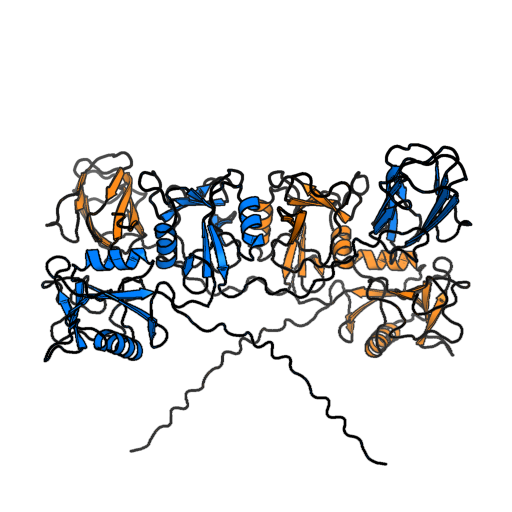1 -17.234 1 92.56 273 ARG A N 1
ATOM 2129 C CA . ARG A 1 273 ? -11.461 0.296 -17.719 1 92.56 273 ARG A CA 1
ATOM 2130 C C . ARG A 1 273 ? -12.016 -0.556 -16.578 1 92.56 273 ARG A C 1
ATOM 2132 O O . ARG A 1 273 ? -11.266 -1.259 -15.906 1 92.56 273 ARG A O 1
ATOM 2139 N N . PRO A 1 274 ? -13.359 -0.475 -16.359 1 95.94 274 PRO A N 1
ATOM 2140 C CA . PRO A 1 274 ? -13.922 -1.312 -15.305 1 95.94 274 PRO A CA 1
ATOM 2141 C C . PRO A 1 274 ? -13.742 -2.805 -15.57 1 95.94 274 PRO A C 1
ATOM 2143 O O . PRO A 1 274 ? -13.891 -3.254 -16.703 1 95.94 274 PRO A O 1
ATOM 2146 N N . ALA A 1 275 ? -13.352 -3.564 -14.656 1 97.25 275 ALA A N 1
ATOM 2147 C CA . ALA A 1 275 ? -13.227 -5.02 -14.672 1 97.25 275 ALA A CA 1
ATOM 2148 C C . ALA A 1 275 ? -13.5 -5.613 -13.297 1 97.25 275 ALA A C 1
ATOM 2150 O O . ALA A 1 275 ? -13.477 -4.902 -12.289 1 97.25 275 ALA A O 1
ATOM 2151 N N . LYS A 1 276 ? -13.883 -6.855 -13.328 1 98.25 276 LYS A N 1
ATOM 2152 C CA . LYS A 1 276 ? -13.961 -7.551 -12.047 1 98.25 276 LYS A CA 1
ATOM 2153 C C . LYS A 1 276 ? -12.594 -7.602 -11.375 1 98.25 276 LYS A C 1
ATOM 2155 O O . LYS A 1 276 ? -11.57 -7.309 -12 1 98.25 276 LYS A O 1
ATOM 2160 N N . TYR A 1 277 ? -12.633 -7.832 -10.078 1 98.5 277 TYR A N 1
ATOM 2161 C CA . TYR A 1 277 ? -11.375 -7.773 -9.352 1 98.5 277 TYR A CA 1
ATOM 2162 C C . TYR A 1 277 ? -11.352 -8.781 -8.211 1 98.5 277 TYR A C 1
ATOM 2164 O O . TYR A 1 277 ? -12.406 -9.297 -7.809 1 98.5 277 TYR A O 1
ATOM 2172 N N . ILE A 1 278 ? -10.156 -9.117 -7.75 1 98.56 278 ILE A N 1
ATOM 2173 C CA . ILE A 1 278 ? -9.945 -10.055 -6.652 1 98.56 278 ILE A CA 1
ATOM 2174 C C . ILE A 1 278 ? -9.242 -9.344 -5.496 1 98.56 278 ILE A C 1
ATOM 2176 O O . ILE A 1 278 ? -8.227 -8.672 -5.691 1 98.56 278 ILE A O 1
ATOM 2180 N N . CYS A 1 279 ? -9.859 -9.477 -4.305 1 97.94 279 CYS A N 1
ATOM 2181 C CA . CYS A 1 279 ? -9.25 -8.914 -3.102 1 97.94 279 CYS A CA 1
ATOM 2182 C C . CYS A 1 279 ? -8.562 -9.992 -2.279 1 97.94 279 CYS A C 1
ATOM 2184 O O . CYS A 1 279 ? -9 -11.148 -2.264 1 97.94 279 CYS A O 1
ATOM 2186 N N . LYS A 1 280 ? -7.484 -9.648 -1.647 1 96.88 280 LYS A N 1
ATOM 2187 C CA . LYS A 1 280 ? -6.723 -10.5 -0.736 1 96.88 280 LYS A CA 1
ATOM 2188 C C . LYS A 1 280 ? -6.426 -9.773 0.573 1 96.88 280 LYS A C 1
ATOM 2190 O O . LYS A 1 280 ? -5.961 -8.633 0.565 1 96.88 280 LYS A O 1
ATOM 2195 N N . ARG A 1 281 ? -6.793 -10.367 1.675 1 93.25 281 ARG A N 1
ATOM 2196 C CA . ARG A 1 281 ? -6.492 -9.828 2.996 1 93.25 281 ARG A CA 1
ATOM 2197 C C . ARG A 1 281 ? -5.941 -10.906 3.92 1 93.25 281 ARG A C 1
ATOM 2199 O O . ARG A 1 281 ? -6.223 -12.094 3.732 1 93.25 281 ARG A O 1
ATOM 2206 N N . PRO A 1 282 ? -5.105 -10.555 4.914 1 89.25 282 PRO A N 1
ATOM 2207 C CA . PRO A 1 282 ? -4.664 -11.555 5.887 1 89.25 282 PRO A CA 1
ATOM 2208 C C . PRO A 1 282 ? -5.824 -12.188 6.656 1 89.25 282 PRO A C 1
ATOM 2210 O O . PRO A 1 282 ? -6.77 -11.484 7.031 1 89.25 282 PRO A O 1
ATOM 2213 N N . ALA A 1 283 ? -5.695 -13.469 6.746 1 86.81 283 ALA A N 1
ATOM 2214 C CA . ALA A 1 283 ? -6.703 -14.172 7.531 1 86.81 283 ALA A CA 1
ATOM 2215 C C . ALA A 1 283 ? -6.555 -13.875 9.016 1 86.81 283 ALA A C 1
ATOM 2217 O O . ALA A 1 283 ? -5.434 -13.727 9.516 1 86.81 283 ALA A O 1
ATOM 2218 N N . GLY A 1 284 ? -7.523 -13.844 9.734 1 74.69 284 GLY A N 1
ATOM 2219 C CA . GLY A 1 284 ? -7.516 -13.594 11.164 1 74.69 284 GLY A CA 1
ATOM 2220 C C . GLY A 1 284 ? -7.551 -12.117 11.508 1 74.69 284 GLY A C 1
ATOM 2221 O O . GLY A 1 284 ? -7.723 -11.75 12.672 1 74.69 284 GLY A O 1
ATOM 2222 N N . VAL A 1 285 ? -6.922 -11.18 10.742 1 64.06 285 VAL A N 1
ATOM 2223 C CA . VAL A 1 285 ? -6.891 -9.742 11.016 1 64.06 285 VAL A CA 1
ATOM 2224 C C . VAL A 1 285 ? -8.289 -9.148 10.844 1 64.06 285 VAL A C 1
ATOM 2226 O O . VAL A 1 285 ? -8.797 -9.07 9.727 1 64.06 285 VAL A O 1
ATOM 2229 N N . GLN A 1 286 ? -9.172 -9.805 11.406 1 57 286 GLN A N 1
ATOM 2230 C CA . GLN A 1 286 ? -10.438 -9.102 11.258 1 57 286 GLN A CA 1
ATOM 2231 C C . GLN A 1 286 ? -10.344 -7.68 11.797 1 57 286 GLN A C 1
ATOM 2233 O O . GLN A 1 286 ? -9.359 -7.316 12.445 1 57 286 GLN A O 1
ATOM 2238 N N . SER A 1 287 ? -11.484 -6.914 11.688 1 52.34 287 SER A N 1
ATOM 2239 C CA . SER A 1 287 ? -11.781 -5.539 12.07 1 52.34 287 SER A CA 1
ATOM 2240 C C . SER A 1 287 ? -11.188 -5.199 13.43 1 52.34 287 SER A C 1
ATOM 2242 O O . SER A 1 287 ? -11.711 -5.617 14.461 1 52.34 287 SER A O 1
ATOM 2244 N N . THR A 1 288 ? -9.938 -5.676 13.578 1 47.59 288 THR A N 1
ATOM 2245 C CA . THR A 1 288 ? -9.672 -5.219 14.938 1 47.59 288 THR A CA 1
ATOM 2246 C C . THR A 1 288 ? -10.102 -3.762 15.109 1 47.59 288 THR A C 1
ATOM 2248 O O . THR A 1 288 ? -9.922 -2.949 14.203 1 47.59 288 THR A O 1
ATOM 2251 N N . THR A 1 289 ? -11.188 -3.672 15.867 1 48 289 THR A N 1
ATOM 2252 C CA . THR A 1 289 ? -11.609 -2.369 16.375 1 48 289 THR A CA 1
ATOM 2253 C C . THR A 1 289 ? -10.406 -1.476 16.641 1 48 289 THR A C 1
ATOM 2255 O O . THR A 1 289 ? -9.734 -1.627 17.656 1 48 289 THR A O 1
ATOM 2258 N N . ALA A 1 290 ? -9.57 -1.418 15.578 1 52.66 290 ALA A N 1
ATOM 2259 C CA . ALA A 1 290 ? -8.508 -0.451 15.828 1 52.66 290 ALA A CA 1
ATOM 2260 C C . ALA A 1 290 ? -8.977 0.642 16.781 1 52.66 290 ALA A C 1
ATOM 2262 O O . ALA A 1 290 ? -10.148 1.009 16.797 1 52.66 290 ALA A O 1
ATOM 2263 N N . SER A 1 291 ? -8.266 0.854 17.781 1 58.53 291 SER A N 1
ATOM 2264 C CA . SER A 1 291 ? -8.57 1.982 18.656 1 58.53 291 SER A CA 1
ATOM 2265 C C . SER A 1 291 ? -8.961 3.215 17.859 1 58.53 291 SER A C 1
ATOM 2267 O O . SER A 1 291 ? -8.422 3.455 16.781 1 58.53 291 SER A O 1
ATOM 2269 N N . PRO A 1 292 ? -10.062 3.781 18.188 1 59 292 PRO A N 1
ATOM 2270 C CA . PRO A 1 292 ? -10.484 5.016 17.516 1 59 292 PRO A CA 1
ATOM 2271 C C . PRO A 1 292 ? -9.336 6.004 17.328 1 59 292 PRO A C 1
ATOM 2273 O O . PRO A 1 292 ? -8.555 6.227 18.25 1 59 292 PRO A O 1
ATOM 2276 N N . VAL A 1 293 ? -9 6.184 16.094 1 70.31 293 VAL A N 1
ATOM 2277 C CA . VAL A 1 293 ? -7.984 7.184 15.789 1 70.31 293 VAL A CA 1
ATOM 2278 C C . VAL A 1 293 ? -8.609 8.578 15.82 1 70.31 293 VAL A C 1
ATOM 2280 O O . VAL A 1 293 ? -9.664 8.805 15.234 1 70.31 293 VAL A O 1
ATOM 2283 N N . THR A 1 294 ? -8.117 9.422 16.703 1 67.62 294 THR A N 1
ATOM 2284 C CA . THR A 1 294 ? -8.57 10.805 16.734 1 67.62 294 THR A CA 1
ATOM 2285 C C . THR A 1 294 ? -8.078 11.57 15.508 1 67.62 294 THR A C 1
ATOM 2287 O O . THR A 1 294 ? -6.887 11.539 15.195 1 67.62 294 THR A O 1
ATOM 2290 N N . VAL A 1 295 ? -9.062 11.922 14.727 1 68.31 295 VAL A N 1
ATOM 2291 C CA . VAL A 1 295 ? -8.727 12.703 13.539 1 68.31 295 VAL A CA 1
ATOM 2292 C C . VAL A 1 295 ? -8.68 14.188 13.891 1 68.31 295 VAL A C 1
ATOM 2294 O O . VAL A 1 295 ? -9.625 14.727 14.469 1 68.31 295 VAL A O 1
ATOM 2297 N N . ALA A 1 296 ? -7.453 14.812 13.875 1 64.94 296 ALA A N 1
ATOM 2298 C CA . ALA A 1 296 ? -7.316 16.25 14.078 1 64.94 296 ALA A CA 1
ATOM 2299 C C . ALA A 1 296 ? -7.457 17 12.75 1 64.94 296 ALA A C 1
ATOM 2301 O O . ALA A 1 296 ? -6.984 16.531 11.711 1 64.94 296 ALA A O 1
ATOM 2302 N N . PRO A 1 297 ? -7.93 18.078 12.695 1 59.31 297 PRO A N 1
ATOM 2303 C CA . PRO A 1 297 ? -8.742 18.719 13.727 1 59.31 297 PRO A CA 1
ATOM 2304 C C . PRO A 1 297 ? -10.133 18.094 13.852 1 59.31 297 PRO A C 1
ATOM 2306 O O . PRO A 1 297 ? -10.617 17.469 12.914 1 59.31 297 PRO A O 1
ATOM 2309 N N . SER A 1 298 ? -10.578 17.891 15.023 1 49.91 298 SER A N 1
ATOM 2310 C CA . SER A 1 298 ? -11.922 17.359 15.25 1 49.91 298 SER A CA 1
ATOM 2311 C C . SER A 1 298 ? -12.953 18.094 14.391 1 49.91 298 SER A C 1
ATOM 2313 O O . SER A 1 298 ? -12.984 19.328 14.359 1 49.91 298 SER A O 1
ATOM 2315 N N . PRO A 1 299 ? -13.539 17.328 13.328 1 43.78 299 PRO A N 1
ATOM 2316 C CA . PRO A 1 299 ? -14.633 17.922 12.555 1 43.78 299 PRO A CA 1
ATOM 2317 C C . PRO A 1 299 ? -15.562 18.781 13.406 1 43.78 299 PRO A C 1
ATOM 2319 O O . PRO A 1 299 ? -16.219 19.688 12.891 1 43.78 299 PRO A O 1
ATOM 2322 N N . ALA A 1 300 ? -15.82 18.172 14.484 1 41.53 300 ALA A N 1
ATOM 2323 C CA . ALA A 1 300 ? -16.859 18.812 15.305 1 41.53 300 ALA A CA 1
ATOM 2324 C C . ALA A 1 300 ? -16.469 20.25 15.656 1 41.53 300 ALA A C 1
ATOM 2326 O O . ALA A 1 300 ? -17.156 20.906 16.453 1 41.53 300 ALA A O 1
ATOM 2327 N N . ASN A 1 301 ? -15.266 20.594 15.5 1 46.22 301 ASN A N 1
ATOM 2328 C CA . ASN A 1 301 ? -15.133 21.969 15.977 1 46.22 301 ASN A CA 1
ATOM 2329 C C . ASN A 1 301 ? -16.188 22.891 15.352 1 46.22 301 ASN A C 1
ATOM 2331 O O . ASN A 1 301 ? -15.93 23.547 14.344 1 46.22 301 ASN A O 1
ATOM 2335 N N . PRO A 1 302 ? -17.281 22.297 15.25 1 49.81 302 PRO A N 1
ATOM 2336 C CA . PRO A 1 302 ? -18.328 23.312 15.031 1 49.81 302 PRO A CA 1
ATOM 2337 C C . PRO A 1 302 ? -18.094 24.562 15.867 1 49.81 302 PRO A C 1
ATOM 2339 O O . PRO A 1 302 ? -17.781 24.484 17.062 1 49.81 302 PRO A O 1
ATOM 2342 N N . SER A 1 303 ? -17.547 25.484 15.273 1 56.97 303 SER A N 1
ATOM 2343 C CA . SER A 1 303 ? -17.484 26.828 15.852 1 56.97 303 SER A CA 1
ATOM 2344 C C . SER A 1 303 ? -18.844 27.25 16.406 1 56.97 303 SER A C 1
ATOM 2346 O O . SER A 1 303 ? -19.812 27.391 15.664 1 56.97 303 SER A O 1
ATOM 2348 N N . ASN A 1 304 ? -19.219 26.531 17.469 1 61.44 304 ASN A N 1
ATOM 2349 C CA . ASN A 1 304 ? -20.438 27 18.125 1 61.44 304 ASN A CA 1
ATOM 2350 C C . ASN A 1 304 ? -20.328 28.453 18.547 1 61.44 304 ASN A C 1
ATOM 2352 O O . ASN A 1 304 ? -19.219 28.969 18.719 1 61.44 304 ASN A O 1
ATOM 2356 N N . CYS A 1 305 ? -21.578 29.016 18.422 1 72.88 305 CYS A N 1
ATOM 2357 C CA . CYS A 1 305 ? -21.75 30.359 18.953 1 72.88 305 CYS A CA 1
ATOM 2358 C C . CYS A 1 305 ? -21.062 30.484 20.312 1 72.88 305 CYS A C 1
ATOM 2360 O O . CYS A 1 305 ? -21.359 29.734 21.234 1 72.88 305 CYS A O 1
ATOM 2362 N N . ASN A 1 306 ? -20.047 31.375 20.359 1 67.5 306 ASN A N 1
ATOM 2363 C CA . ASN A 1 306 ? -19.328 31.75 21.562 1 67.5 306 ASN A CA 1
ATOM 2364 C C . ASN A 1 306 ? -18.391 30.641 22.031 1 67.5 306 ASN A C 1
ATOM 2366 O O . ASN A 1 306 ? -18.203 30.438 23.234 1 67.5 306 ASN A O 1
ATOM 2370 N N . ALA A 1 307 ? -18.031 29.891 20.984 1 65.62 307 ALA A N 1
ATOM 2371 C CA . ALA A 1 307 ? -17.031 28.875 21.312 1 65.62 307 ALA A CA 1
ATOM 2372 C C . ALA A 1 307 ? -15.703 29.516 21.688 1 65.62 307 ALA A C 1
ATOM 2374 O O . ALA A 1 307 ? -15.445 30.672 21.344 1 65.62 307 ALA A O 1
ATOM 2375 N N . GLY A 1 308 ? -15.008 28.812 22.656 1 67.25 308 GLY A N 1
ATOM 2376 C CA . GLY A 1 308 ? -13.664 29.281 22.984 1 67.25 308 GLY A CA 1
ATOM 2377 C C . GLY A 1 308 ? -12.773 29.422 21.766 1 67.25 308 GLY A C 1
ATOM 2378 O O . GLY A 1 308 ? -13.258 29.453 20.641 1 67.25 308 GLY A O 1
ATOM 2379 N N . LEU A 1 309 ? -11.57 29.75 21.859 1 70.25 309 LEU A N 1
ATOM 2380 C CA . LEU A 1 309 ? -10.578 29.969 20.797 1 70.25 309 LEU A CA 1
ATOM 2381 C C . LEU A 1 309 ? -10.57 28.797 19.828 1 70.25 309 LEU A C 1
ATOM 2383 O O . LEU A 1 309 ? -10.422 27.641 20.234 1 70.25 309 LEU A O 1
ATOM 2387 N N . LEU A 1 310 ? -10.898 29.141 18.594 1 75.75 310 LEU A N 1
ATOM 2388 C CA . LEU A 1 310 ? -10.922 28.141 17.531 1 75.75 310 LEU A CA 1
ATOM 2389 C C . LEU A 1 310 ? -9.625 28.156 16.734 1 75.75 310 LEU A C 1
ATOM 2391 O O . LEU A 1 310 ? -9.297 29.156 16.109 1 75.75 310 LEU A O 1
ATOM 2395 N N . MET A 1 311 ? -8.969 27.031 16.766 1 71.56 311 MET A N 1
ATOM 2396 C CA . MET A 1 311 ? -7.699 26.953 16.047 1 71.56 311 MET A CA 1
ATOM 2397 C C . MET A 1 311 ? -7.906 26.469 14.617 1 71.56 311 MET A C 1
ATOM 2399 O O . MET A 1 311 ? -8.711 25.562 14.375 1 71.56 311 MET A O 1
ATOM 2403 N N . SER A 1 312 ? -7.184 27.109 13.711 1 72.56 312 SER A N 1
ATOM 2404 C CA . SER A 1 312 ? -7.238 26.688 12.32 1 72.56 312 SER A CA 1
ATOM 2405 C C . SER A 1 312 ? -6.605 25.312 12.133 1 72.56 312 SER A C 1
ATOM 2407 O O . SER A 1 312 ? -5.645 24.969 12.82 1 72.56 312 SER A O 1
ATOM 2409 N N . PRO A 1 313 ? -7.047 24.469 11.164 1 68.62 313 PRO A N 1
ATOM 2410 C CA . PRO A 1 313 ? -8.219 24.75 10.328 1 68.62 313 PRO A CA 1
ATOM 2411 C C . PRO A 1 313 ? -9.531 24.375 11.008 1 68.62 313 PRO A C 1
ATOM 2413 O O . PRO A 1 313 ? -9.531 23.594 11.961 1 68.62 313 PRO A O 1
ATOM 2416 N N . GLY A 1 314 ? -10.625 25.078 10.586 1 71.5 314 GLY A N 1
ATOM 2417 C CA . GLY A 1 314 ? -11.922 24.766 11.164 1 71.5 314 GLY A CA 1
ATOM 2418 C C . GLY A 1 314 ? -13.078 25.344 10.383 1 71.5 314 GLY A C 1
ATOM 2419 O O . GLY A 1 314 ? -12.891 25.875 9.281 1 71.5 314 GLY A O 1
ATOM 2420 N N . VAL A 1 315 ? -14.297 25.062 10.938 1 76.25 315 VAL A N 1
ATOM 2421 C CA . VAL A 1 315 ? -15.531 25.562 10.344 1 76.25 315 VAL A CA 1
ATOM 2422 C C . VAL A 1 315 ? -16.359 26.297 11.398 1 76.25 315 VAL A C 1
ATOM 2424 O O . VAL A 1 315 ? -16.406 25.891 12.562 1 76.25 315 VAL A O 1
ATOM 2427 N N . ILE A 1 316 ? -16.844 27.406 10.992 1 83.38 316 ILE A N 1
ATOM 2428 C CA . ILE A 1 316 ? -17.812 28.078 11.859 1 83.38 316 ILE A CA 1
ATOM 2429 C C . ILE A 1 316 ? -19.156 28.188 11.141 1 83.38 316 ILE A C 1
ATOM 2431 O O . ILE A 1 316 ? -19.203 28.391 9.93 1 83.38 316 ILE A O 1
ATOM 2435 N N . THR A 1 317 ? -20.203 27.984 11.961 1 86.12 317 THR A N 1
ATOM 2436 C CA . THR A 1 317 ? -21.547 28.141 11.43 1 86.12 317 THR A CA 1
ATOM 2437 C C . THR A 1 317 ? -22.391 29 12.352 1 86.12 317 THR A C 1
ATOM 2439 O O . THR A 1 317 ? -22.078 29.172 13.531 1 86.12 317 THR A O 1
ATOM 2442 N N . SER A 1 318 ? -23.453 29.625 11.688 1 89.56 318 SER A N 1
ATOM 2443 C CA . SER A 1 318 ? -24.484 30.219 12.547 1 89.56 318 SER A CA 1
ATOM 2444 C C . SER A 1 318 ? -25.172 29.141 13.383 1 89.56 318 SER A C 1
ATOM 2446 O O . SER A 1 318 ? -25.141 27.953 13.039 1 89.56 318 SER A O 1
ATOM 2448 N N . PRO A 1 319 ? -25.734 29.641 14.5 1 87.44 319 PRO A N 1
ATOM 2449 C CA . PRO A 1 319 ? -26.453 28.641 15.312 1 87.44 319 PRO A CA 1
ATOM 2450 C C . PRO A 1 319 ? -27.531 27.906 14.523 1 87.44 319 PRO A C 1
ATOM 2452 O O . PRO A 1 319 ? -28.312 28.531 13.789 1 87.44 319 PRO A O 1
ATOM 2455 N N . ASN A 1 320 ? -27.594 26.547 14.625 1 86.62 320 ASN A N 1
ATOM 2456 C CA . ASN A 1 320 ? -28.641 25.703 14.062 1 86.62 320 ASN A CA 1
ATOM 2457 C C . ASN A 1 320 ? -28.484 25.578 12.547 1 86.62 320 ASN A C 1
ATOM 2459 O O . ASN A 1 320 ? -29.422 25.141 11.867 1 86.62 320 ASN A O 1
ATOM 2463 N N . TYR A 1 321 ? -27.453 26.031 12.07 1 85.88 321 TYR A N 1
ATOM 2464 C CA . TYR A 1 321 ? -27.234 25.859 10.641 1 85.88 321 TYR A CA 1
ATOM 2465 C C . TYR A 1 321 ? -27.297 24.391 10.258 1 85.88 321 TYR A C 1
ATOM 2467 O O . TYR A 1 321 ? -26.781 23.531 10.977 1 85.88 321 TYR A O 1
ATOM 2475 N N . PRO A 1 322 ? -27.797 23.875 9.227 1 84.5 322 PRO A N 1
ATOM 2476 C CA . PRO A 1 322 ? -28.281 24.672 8.094 1 84.5 322 PRO A CA 1
ATOM 2477 C C . PRO A 1 322 ? -29.719 25.141 8.273 1 84.5 322 PRO A C 1
ATOM 2479 O O . PRO A 1 322 ? -30.281 25.797 7.383 1 84.5 322 PRO A O 1
ATOM 2482 N N . GLU A 1 323 ? -30.25 24.766 9.367 1 88.81 323 GLU A N 1
ATOM 2483 C CA . GLU A 1 323 ? -31.562 25.328 9.672 1 88.81 323 GLU A CA 1
ATOM 2484 C C . GLU A 1 323 ? -31.453 26.797 10.078 1 88.81 323 GLU A C 1
ATOM 2486 O O . GLU A 1 323 ? -30.359 27.297 10.336 1 88.81 323 GLU A O 1
ATOM 2491 N N . ASN A 1 324 ? -32.625 27.391 10.094 1 93.81 324 ASN A N 1
ATOM 2492 C CA . ASN A 1 324 ? -32.625 28.812 10.422 1 93.81 324 ASN A CA 1
ATOM 2493 C C . ASN A 1 324 ? -32.094 29.078 11.828 1 93.81 324 ASN A C 1
ATOM 2495 O O . ASN A 1 324 ? -32.375 28.312 12.758 1 93.81 324 ASN A O 1
ATOM 2499 N N . TYR A 1 325 ? -31.281 30.156 11.961 1 94.12 325 TYR A N 1
ATOM 2500 C CA . TYR A 1 325 ? -30.859 30.594 13.281 1 94.12 325 TYR A CA 1
ATOM 2501 C C . TYR A 1 325 ? -32 31.203 14.062 1 94.12 325 TYR A C 1
ATOM 2503 O O . TYR A 1 325 ? -33.125 31.297 13.547 1 94.12 325 TYR A O 1
ATOM 2511 N N . PHE A 1 326 ? -31.75 31.547 15.336 1 92.69 326 PHE A N 1
ATOM 2512 C CA . PHE A 1 326 ? -32.844 32.031 16.188 1 92.69 326 PHE A CA 1
ATOM 2513 C C . PHE A 1 326 ? -32.75 33.562 16.328 1 92.69 326 PHE A C 1
ATOM 2515 O O . PHE A 1 326 ? -31.75 34.156 15.969 1 92.69 326 PHE A O 1
ATOM 2522 N N . ASN A 1 327 ? -33.906 34.156 16.766 1 94.12 327 ASN A N 1
ATOM 2523 C CA . ASN A 1 327 ? -33.906 35.562 17.078 1 94.12 327 ASN A CA 1
ATOM 2524 C C . ASN A 1 327 ? -33.094 35.875 18.328 1 94.12 327 ASN A C 1
ATOM 2526 O O . ASN A 1 327 ? -33 35.031 19.234 1 94.12 327 ASN A O 1
ATOM 2530 N N . ASN A 1 328 ? -32.5 37.062 18.359 1 93.69 328 ASN A N 1
ATOM 2531 C CA . ASN A 1 328 ? -31.781 37.594 19.516 1 93.69 328 ASN A CA 1
ATOM 2532 C C . ASN A 1 328 ? -30.547 36.75 19.828 1 93.69 328 ASN A C 1
ATOM 2534 O O . ASN A 1 328 ? -30.312 36.406 20.984 1 93.69 328 ASN A O 1
ATOM 2538 N N . GLU A 1 329 ? -29.891 36.375 18.766 1 91.94 329 GLU A N 1
ATOM 2539 C CA . GLU A 1 329 ? -28.625 35.688 18.938 1 91.94 329 GLU A CA 1
ATOM 2540 C C . GLU A 1 329 ? -27.453 36.656 19.047 1 91.94 329 GLU A C 1
ATOM 2542 O O . GLU A 1 329 ? -27.484 37.719 18.422 1 91.94 329 GLU A O 1
ATOM 2547 N N . ASN A 1 330 ? -26.547 36.406 19.859 1 92.38 330 ASN A N 1
ATOM 2548 C CA . ASN A 1 330 ? -25.266 37.094 19.984 1 92.38 330 ASN A CA 1
ATOM 2549 C C . ASN A 1 330 ? -24.094 36.125 20.062 1 92.38 330 ASN A C 1
ATOM 2551 O O . ASN A 1 330 ? -23.75 35.625 21.141 1 92.38 330 ASN A O 1
ATOM 2555 N N . CYS A 1 331 ? -23.484 35.938 18.859 1 92 331 CYS A N 1
ATOM 2556 C CA . CYS A 1 331 ? -22.438 34.906 18.781 1 92 331 CYS A CA 1
ATOM 2557 C C . CYS A 1 331 ? -21.078 35.562 18.484 1 92 331 CYS A C 1
ATOM 2559 O O . CYS A 1 331 ? -21 36.531 17.75 1 92 331 CYS A O 1
ATOM 2561 N N . THR A 1 332 ? -20.094 35.031 19.094 1 89.81 332 THR A N 1
ATOM 2562 C CA . THR A 1 332 ? -18.703 35.406 18.812 1 89.81 332 THR A CA 1
ATOM 2563 C C . THR A 1 332 ? -17.875 34.156 18.469 1 89.81 332 THR A C 1
ATOM 2565 O O . THR A 1 332 ? -18.031 33.094 19.109 1 89.81 332 THR A O 1
ATOM 2568 N N . TYR A 1 333 ? -17.094 34.281 17.422 1 88.38 333 TYR A N 1
ATOM 2569 C CA . TYR A 1 333 ? -16.141 33.219 17.016 1 88.38 333 TYR A CA 1
ATOM 2570 C C . TYR A 1 333 ? -14.719 33.781 17 1 88.38 333 TYR A C 1
ATOM 2572 O O . TYR A 1 333 ? -14.375 34.625 16.172 1 88.38 333 TYR A O 1
ATOM 2580 N N . GLN A 1 334 ? -13.898 33.281 17.938 1 83.25 334 GLN A N 1
ATOM 2581 C CA . GLN A 1 334 ? -12.5 33.688 17.953 1 83.25 334 GLN A CA 1
ATOM 2582 C C . GLN A 1 334 ? -11.633 32.688 17.188 1 83.25 334 GLN A C 1
ATOM 2584 O O . GLN A 1 334 ? -11.391 31.578 17.656 1 83.25 334 GLN A O 1
ATOM 2589 N N . LEU A 1 335 ? -11.188 33.094 16.062 1 82.06 335 LEU A N 1
ATOM 2590 C CA . LEU A 1 335 ? -10.367 32.25 15.203 1 82.06 335 LEU A CA 1
ATOM 2591 C C . LEU A 1 335 ? -8.883 32.562 15.406 1 82.06 335 LEU A C 1
ATOM 2593 O O . LEU A 1 335 ? -8.5 33.719 15.586 1 82.06 335 LEU A O 1
ATOM 2597 N N . SER A 1 336 ? -8.195 31.469 15.422 1 76.56 336 SER A N 1
ATOM 2598 C CA . SER A 1 336 ? -6.758 31.656 15.609 1 76.56 336 SER A CA 1
ATOM 2599 C C . SER A 1 336 ? -5.957 30.609 14.844 1 76.56 336 SER A C 1
ATOM 2601 O O . SER A 1 336 ? -6.492 29.562 14.461 1 76.56 336 SER A O 1
ATOM 2603 N N . THR A 1 337 ? -4.824 30.938 14.484 1 75.06 337 THR A N 1
ATOM 2604 C CA . THR A 1 337 ? -3.834 30 13.961 1 75.06 337 THR A CA 1
ATOM 2605 C C . THR A 1 337 ? -2.486 30.203 14.648 1 75.06 337 THR A C 1
ATOM 2607 O O . THR A 1 337 ? -2.301 31.172 15.406 1 75.06 337 THR A O 1
ATOM 2610 N N . LEU A 1 338 ? -1.76 29.141 14.547 1 64.19 338 LEU A N 1
ATOM 2611 C CA . LEU A 1 338 ? -0.474 29.203 15.234 1 64.19 338 LEU A CA 1
ATOM 2612 C C . LEU A 1 338 ? 0.591 29.828 14.344 1 64.19 338 LEU A C 1
ATOM 2614 O O . LEU A 1 338 ? 0.474 29.797 13.117 1 64.19 338 LEU A O 1
ATOM 2618 N N . GLY A 1 339 ? 1.47 30.469 14.977 1 62.56 339 GLY A N 1
ATOM 2619 C CA . GLY A 1 339 ? 2.668 30.891 14.281 1 62.56 339 GLY A CA 1
ATOM 2620 C C . GLY A 1 339 ? 2.441 32.125 13.414 1 62.56 339 GLY A C 1
ATOM 2621 O O . GLY A 1 339 ? 1.691 33.031 13.797 1 62.56 339 GLY A O 1
ATOM 2622 N N . ALA A 1 340 ? 3.311 32.281 12.422 1 64.38 340 ALA A N 1
ATOM 2623 C CA . ALA A 1 340 ? 3.254 33.406 11.477 1 64.38 340 ALA A CA 1
ATOM 2624 C C . ALA A 1 340 ? 2.297 33.094 10.328 1 64.38 340 ALA A C 1
ATOM 2626 O O . ALA A 1 340 ? 2.637 33.312 9.156 1 64.38 340 ALA A O 1
ATOM 2627 N N . TYR A 1 341 ? 1.237 32.594 10.766 1 69.69 341 TYR A N 1
ATOM 2628 C CA . TYR A 1 341 ? 0.216 32.312 9.758 1 69.69 341 TYR A CA 1
ATOM 2629 C C . TYR A 1 341 ? -0.925 33.312 9.852 1 69.69 341 TYR A C 1
ATOM 2631 O O . TYR A 1 341 ? -1.101 33.969 10.891 1 69.69 341 TYR A O 1
ATOM 2639 N N . LYS A 1 342 ? -1.431 33.469 8.672 1 78.31 342 LYS A N 1
ATOM 2640 C CA . LYS A 1 342 ? -2.674 34.219 8.609 1 78.31 342 LYS A CA 1
ATOM 2641 C C . LYS A 1 342 ? -3.883 33.281 8.5 1 78.31 342 LYS A C 1
ATOM 2643 O O . LYS A 1 342 ? -3.732 32.094 8.328 1 78.31 342 LYS A O 1
ATOM 2648 N N . ILE A 1 343 ? -4.957 33.906 8.805 1 81.31 343 ILE A N 1
ATOM 2649 C CA . ILE A 1 343 ? -6.195 33.125 8.703 1 81.31 343 ILE A CA 1
ATOM 2650 C C . ILE A 1 343 ? -6.922 33.5 7.41 1 81.31 343 ILE A C 1
ATOM 2652 O O . ILE A 1 343 ? -7.105 34.688 7.113 1 81.31 343 ILE A O 1
ATOM 2656 N N . ALA A 1 344 ? -7.188 32.531 6.621 1 81.44 344 ALA A N 1
ATOM 2657 C CA . ALA A 1 344 ? -8.117 32.719 5.508 1 81.44 344 ALA A CA 1
ATOM 2658 C C . ALA A 1 344 ? -9.508 32.219 5.879 1 81.44 344 ALA A C 1
ATOM 2660 O O . ALA A 1 344 ? -9.688 31.031 6.227 1 81.44 344 ALA A O 1
ATOM 2661 N N . LEU A 1 345 ? -10.461 33.094 5.918 1 86.12 345 LEU A N 1
ATOM 2662 C CA . LEU A 1 345 ? -11.852 32.781 6.246 1 86.12 345 LEU A CA 1
ATOM 2663 C C . LEU A 1 345 ? -12.727 32.844 5 1 86.12 345 LEU A C 1
ATOM 2665 O O . LEU A 1 345 ? -12.812 33.906 4.348 1 86.12 345 LEU A O 1
ATOM 2669 N N . ARG A 1 346 ? -13.328 31.75 4.695 1 83.19 346 ARG A N 1
ATOM 2670 C CA . ARG A 1 346 ? -14.172 31.703 3.502 1 83.19 346 ARG A CA 1
ATOM 2671 C C . ARG A 1 346 ? -15.609 31.359 3.861 1 83.19 346 ARG A C 1
ATOM 2673 O O . ARG A 1 346 ? -15.891 30.281 4.391 1 83.19 346 ARG A O 1
ATOM 2680 N N . PHE A 1 347 ? -16.469 32.25 3.504 1 88.38 347 PHE A N 1
ATOM 2681 C CA . PHE A 1 347 ? -17.906 32 3.639 1 88.38 347 PHE A CA 1
ATOM 2682 C C . PHE A 1 347 ? -18.453 31.328 2.387 1 88.38 347 PHE A C 1
ATOM 2684 O O . PHE A 1 347 ? -18.547 31.953 1.329 1 88.38 347 PHE A O 1
ATOM 2691 N N . ALA A 1 348 ? -18.781 30.125 2.555 1 81.38 348 ALA A N 1
ATOM 2692 C CA . ALA A 1 348 ? -19.328 29.375 1.422 1 81.38 348 ALA A CA 1
ATOM 2693 C C . ALA A 1 348 ? -20.828 29.625 1.273 1 81.38 348 ALA A C 1
ATOM 2695 O O . ALA A 1 348 ? -21.375 29.484 0.178 1 81.38 348 ALA A O 1
ATOM 2696 N N . SER A 1 349 ? -21.484 29.812 2.35 1 87.31 349 SER A N 1
ATOM 2697 C CA . SER A 1 349 ? -22.906 30.156 2.402 1 87.31 349 SER A CA 1
ATOM 2698 C C . SER A 1 349 ? -23.172 31.281 3.385 1 87.31 349 SER A C 1
ATOM 2700 O O . SER A 1 349 ? -22.594 31.328 4.473 1 87.31 349 SER A O 1
ATOM 2702 N N . PHE A 1 350 ? -24 32.25 2.834 1 94.38 350 PHE A N 1
ATOM 2703 C CA . PHE A 1 350 ? -24.281 33.406 3.678 1 94.38 350 PHE A CA 1
ATOM 2704 C C . PHE A 1 350 ? -25.672 33.938 3.381 1 94.38 350 PHE A C 1
ATOM 2706 O O . PHE A 1 350 ? -25.922 34.469 2.295 1 94.38 350 PHE A O 1
ATOM 2713 N N . SER A 1 351 ? -26.531 33.75 4.309 1 96.69 351 SER A N 1
ATOM 2714 C CA . SER A 1 351 ? -27.875 34.312 4.223 1 96.69 351 SER A CA 1
ATOM 2715 C C . SER A 1 351 ? -28.391 34.719 5.594 1 96.69 351 SER A C 1
ATOM 2717 O O . SER A 1 351 ? -28.703 33.875 6.43 1 96.69 351 SER A O 1
ATOM 2719 N N . THR A 1 352 ? -28.438 36.031 5.844 1 96.75 352 THR A N 1
ATOM 2720 C CA . THR A 1 352 ? -29 36.531 7.09 1 96.75 352 THR A CA 1
ATOM 2721 C C . THR A 1 352 ? -30.125 37.531 6.801 1 96.75 352 THR A C 1
ATOM 2723 O O . THR A 1 352 ? -30.266 38 5.668 1 96.75 352 THR A O 1
ATOM 2726 N N . GLU A 1 353 ? -30.906 37.75 7.766 1 95.62 353 GLU A N 1
ATOM 2727 C CA . GLU A 1 353 ? -31.906 38.812 7.652 1 95.62 353 GLU A CA 1
ATOM 2728 C C . GLU A 1 353 ? -31.25 40.188 7.637 1 95.62 353 GLU A C 1
ATOM 2730 O O . GLU A 1 353 ? -30.156 40.344 8.164 1 95.62 353 GLU A O 1
ATOM 2735 N N . ALA A 1 354 ? -31.922 41.219 7.035 1 92.81 354 ALA A N 1
ATOM 2736 C CA . ALA A 1 354 ? -31.359 42.531 6.719 1 92.81 354 ALA A CA 1
ATOM 2737 C C . ALA A 1 354 ? -30.766 43.188 7.957 1 92.81 354 ALA A C 1
ATOM 2739 O O . ALA A 1 354 ? -29.781 43.906 7.867 1 92.81 354 ALA A O 1
ATOM 2740 N N . ASN A 1 355 ? -31.359 42.906 9.039 1 94.19 355 ASN A N 1
ATOM 2741 C CA . ASN A 1 355 ? -30.891 43.562 10.25 1 94.19 355 ASN A CA 1
ATOM 2742 C C . ASN A 1 355 ? -30.031 42.625 11.102 1 94.19 355 ASN A C 1
ATOM 2744 O O . ASN A 1 355 ? -29.594 43 12.188 1 94.19 355 ASN A O 1
ATOM 2748 N N . ASP A 1 356 ? -29.875 41.438 10.664 1 96.69 356 ASP A N 1
ATOM 2749 C CA . ASP A 1 356 ? -28.969 40.469 11.312 1 96.69 356 ASP A CA 1
ATOM 2750 C C . ASP A 1 356 ? -27.562 40.562 10.711 1 96.69 356 ASP A C 1
ATOM 2752 O O . ASP A 1 356 ? -27.391 40.344 9.508 1 96.69 356 ASP A O 1
ATOM 2756 N N . VAL A 1 357 ? -26.516 40.844 11.578 1 96.94 357 VAL A N 1
ATOM 2757 C CA . VAL A 1 357 ? -25.25 41.344 11.039 1 96.94 357 VAL A CA 1
ATOM 2758 C C . VAL A 1 357 ? -24.125 40.375 11.453 1 96.94 357 VAL A C 1
ATOM 2760 O O . VAL A 1 357 ? -24.078 39.906 12.602 1 96.94 357 VAL A O 1
ATOM 2763 N N . VAL A 1 358 ? -23.297 40.062 10.5 1 96.94 358 VAL A N 1
ATOM 2764 C CA . VAL A 1 358 ? -22.016 39.406 10.742 1 96.94 358 VAL A CA 1
ATOM 2765 C C . VAL A 1 358 ? -20.875 40.375 10.523 1 96.94 358 VAL A C 1
ATOM 2767 O O . VAL A 1 358 ? -20.797 41.062 9.492 1 96.94 358 VAL A O 1
ATOM 2770 N N . THR A 1 359 ? -20.062 40.5 11.445 1 97.19 359 THR A N 1
ATOM 2771 C CA . THR A 1 359 ? -18.891 41.375 11.32 1 97.19 359 THR A CA 1
ATOM 2772 C C . THR A 1 359 ? -17.609 40.562 11.547 1 97.19 359 THR A C 1
ATOM 2774 O O . THR A 1 359 ? -17.516 39.781 12.484 1 97.19 359 THR A O 1
ATOM 2777 N N . VAL A 1 360 ? -16.656 40.781 10.664 1 96.88 360 VAL A N 1
ATOM 2778 C CA . VAL A 1 360 ? -15.352 40.125 10.781 1 96.88 360 VAL A CA 1
ATOM 2779 C C . VAL A 1 360 ? -14.289 41.156 11.125 1 96.88 360 VAL A C 1
ATOM 2781 O O . VAL A 1 360 ? -14.117 42.156 10.414 1 96.88 360 VAL A O 1
ATOM 2784 N N . TYR A 1 361 ? -13.633 40.875 12.195 1 95.06 361 TYR A N 1
ATOM 2785 C CA . TYR A 1 361 ? -12.594 41.781 12.656 1 95.06 361 TYR A CA 1
ATOM 2786 C C . TYR A 1 361 ? -11.211 41.188 12.492 1 95.06 361 TYR A C 1
ATOM 2788 O O . TYR A 1 361 ? -11.031 39.969 12.68 1 95.06 361 TYR A O 1
ATOM 2796 N N . ASP A 1 362 ? -10.258 42.031 12.195 1 92.94 362 ASP A N 1
ATOM 2797 C CA . ASP A 1 362 ? -8.859 41.625 12.023 1 92.94 362 ASP A CA 1
ATOM 2798 C C . ASP A 1 362 ? -8.133 41.562 13.367 1 92.94 362 ASP A C 1
ATOM 2800 O O . ASP A 1 362 ? -7.18 42.312 13.594 1 92.94 362 ASP A O 1
ATOM 2804 N N . GLY A 1 363 ? -8.5 40.75 14.219 1 85.25 363 GLY A N 1
ATOM 2805 C CA . GLY A 1 363 ? -7.977 40.562 15.562 1 85.25 363 GLY A CA 1
ATOM 2806 C C . GLY A 1 363 ? -8.914 39.781 16.469 1 85.25 363 GLY A C 1
ATOM 2807 O O . GLY A 1 363 ? -9.836 39.125 15.984 1 85.25 363 GLY A O 1
ATOM 2808 N N . LEU A 1 364 ? -8.727 39.875 17.844 1 81.5 364 LEU A N 1
ATOM 2809 C CA . LEU A 1 364 ? -9.492 39.062 18.766 1 81.5 364 LEU A CA 1
ATOM 2810 C C . LEU A 1 364 ? -10.609 39.875 19.422 1 81.5 364 LEU A C 1
ATOM 2812 O O . LEU A 1 364 ? -11.453 39.312 20.125 1 81.5 364 LEU A O 1
ATOM 2816 N N . THR A 1 365 ? -10.578 41.188 19.156 1 83.62 365 THR A N 1
ATOM 2817 C CA . THR A 1 365 ? -11.562 42 19.844 1 83.62 365 THR A CA 1
ATOM 2818 C C . THR A 1 365 ? -12.328 42.875 18.844 1 83.62 365 THR A C 1
ATOM 2820 O O . THR A 1 365 ? -11.914 43 17.688 1 83.62 365 THR A O 1
ATOM 2823 N N . THR A 1 366 ? -13.391 43.438 19.297 1 90.75 366 THR A N 1
ATOM 2824 C CA . THR A 1 366 ? -14.219 44.281 18.438 1 90.75 366 THR A CA 1
ATOM 2825 C C . THR A 1 366 ? -13.547 45.656 18.219 1 90.75 366 THR A C 1
ATOM 2827 O O . THR A 1 366 ? -14 46.438 17.391 1 90.75 366 THR A O 1
ATOM 2830 N N . ASP A 1 367 ? -12.516 45.844 18.938 1 90.56 367 ASP A N 1
ATOM 2831 C CA . ASP A 1 367 ? -11.766 47.094 18.734 1 90.56 367 ASP A CA 1
ATOM 2832 C C . ASP A 1 367 ? -10.797 46.969 17.562 1 90.56 367 ASP A C 1
ATOM 2834 O O . ASP A 1 367 ? -10.242 47.969 17.094 1 90.56 367 ASP A O 1
ATOM 2838 N N . SER A 1 368 ? -10.656 45.781 17.078 1 91.31 368 SER A N 1
ATOM 2839 C CA . SER A 1 368 ? -9.781 45.531 15.938 1 91.31 368 SER A CA 1
ATOM 2840 C C . SER A 1 368 ? -10.391 46.062 14.641 1 91.31 368 SER A C 1
ATOM 2842 O O . SER A 1 368 ? -11.602 46.25 14.562 1 91.31 368 SER A O 1
ATOM 2844 N N . PRO A 1 369 ? -9.5 46.312 13.656 1 94.12 369 PRO A N 1
ATOM 2845 C CA . PRO A 1 369 ? -10.047 46.812 12.391 1 94.12 369 PRO A CA 1
ATOM 2846 C C . PRO A 1 369 ? -11.109 45.875 11.805 1 94.12 369 PRO A C 1
ATOM 2848 O O . PRO A 1 369 ? -10.953 44.656 11.859 1 94.12 369 PRO A O 1
ATOM 2851 N N . CYS A 1 370 ? -12.195 46.5 11.32 1 95.75 370 CYS A N 1
ATOM 2852 C CA . CYS A 1 370 ? -13.266 45.719 10.688 1 95.75 370 CYS A CA 1
ATOM 2853 C C . CYS A 1 370 ? -12.898 45.344 9.258 1 95.75 370 CYS A C 1
ATOM 2855 O O . CYS A 1 370 ? -12.68 46.219 8.422 1 95.75 370 CYS A O 1
ATOM 2857 N N . LEU A 1 371 ? -12.781 44.125 9.023 1 96.12 371 LEU A N 1
ATOM 2858 C CA . LEU A 1 371 ? -12.492 43.656 7.668 1 96.12 371 LEU A CA 1
ATOM 2859 C C . LEU A 1 371 ? -13.742 43.719 6.797 1 96.12 371 LEU A C 1
ATOM 2861 O O . LEU A 1 371 ? -13.664 44.031 5.613 1 96.12 371 LEU A O 1
ATOM 2865 N N . ARG A 1 372 ? -14.797 43.219 7.398 1 96.19 372 ARG A N 1
ATOM 2866 C CA . ARG A 1 372 ? -16.047 43.25 6.66 1 96.19 372 ARG A CA 1
ATOM 2867 C C . ARG A 1 372 ? -17.25 43.156 7.605 1 96.19 372 ARG A C 1
ATOM 2869 O O . ARG A 1 372 ? -17.203 42.438 8.609 1 96.19 372 ARG A O 1
ATOM 2876 N N . ARG A 1 373 ? -18.234 43.969 7.371 1 96.69 373 ARG A N 1
ATOM 2877 C CA . ARG A 1 373 ? -19.531 43.938 8.016 1 96.69 373 ARG A CA 1
ATOM 2878 C C . ARG A 1 373 ? -20.641 43.656 6.996 1 96.69 373 ARG A C 1
ATOM 2880 O O . ARG A 1 373 ? -20.812 44.438 6.043 1 96.69 373 ARG A O 1
ATOM 2887 N N . CYS A 1 374 ? -21.391 42.562 7.156 1 94.88 374 CYS A N 1
ATOM 2888 C CA . CYS A 1 374 ? -22.344 42.25 6.102 1 94.88 374 CYS A CA 1
ATOM 2889 C C . CYS A 1 374 ? -23.594 41.594 6.676 1 94.88 374 CYS A C 1
ATOM 2891 O O . CYS A 1 374 ? -23.578 41.094 7.801 1 94.88 374 CYS A O 1
ATOM 2893 N N . SER A 1 375 ? -24.703 41.781 6.004 1 96.06 375 SER A N 1
ATOM 2894 C CA . SER A 1 375 ? -26 41.156 6.246 1 96.06 375 SER A CA 1
ATOM 2895 C C . SER A 1 375 ? -26.719 40.844 4.934 1 96.06 375 SER A C 1
ATOM 2897 O O . SER A 1 375 ? -26.234 41.188 3.855 1 96.06 375 SER A O 1
ATOM 2899 N N . GLY A 1 376 ? -27.797 40.094 5 1 95.19 376 GLY A N 1
ATOM 2900 C CA . GLY A 1 376 ? -28.516 39.688 3.797 1 95.19 376 GLY A CA 1
ATOM 2901 C C . GLY A 1 376 ? -27.875 38.469 3.115 1 95.19 376 GLY A C 1
ATOM 2902 O O . GLY A 1 376 ? -27.031 37.812 3.701 1 95.19 376 GLY A O 1
ATOM 2903 N N . THR A 1 377 ? -28.328 38.156 1.938 1 94.62 377 THR A N 1
ATOM 2904 C CA . THR A 1 377 ? -27.781 37.062 1.163 1 94.62 377 THR A CA 1
ATOM 2905 C C . THR A 1 377 ? -26.547 37.5 0.393 1 94.62 377 THR A C 1
ATOM 2907 O O . THR A 1 377 ? -26.578 38.5 -0.333 1 94.62 377 THR A O 1
ATOM 2910 N N . GLN A 1 378 ? -25.484 36.875 0.685 1 93.19 378 GLN A N 1
ATOM 2911 C CA . GLN A 1 378 ? -24.219 37.188 0.026 1 93.19 378 GLN A CA 1
ATOM 2912 C C . GLN A 1 378 ? -23.719 36.031 -0.818 1 93.19 378 GLN A C 1
ATOM 2914 O O . GLN A 1 378 ? -23.938 34.875 -0.468 1 93.19 378 GLN A O 1
ATOM 2919 N N . ARG A 1 379 ? -23.047 36.375 -1.968 1 87.81 379 ARG A N 1
ATOM 2920 C CA . ARG A 1 379 ? -22.281 35.344 -2.688 1 87.81 379 ARG A CA 1
ATOM 2921 C C . ARG A 1 379 ? -21.062 34.906 -1.888 1 87.81 379 ARG A C 1
ATOM 2923 O O . ARG A 1 379 ? -20.594 35.656 -1.017 1 87.81 379 ARG A O 1
ATOM 2930 N N . PRO A 1 380 ? -20.625 33.719 -2.15 1 85.81 380 PRO A N 1
ATOM 2931 C CA . PRO A 1 380 ? -19.438 33.281 -1.424 1 85.81 380 PRO A CA 1
ATOM 2932 C C . PRO A 1 380 ? -18.266 34.25 -1.521 1 85.81 380 PRO A C 1
ATOM 2934 O O . PRO A 1 380 ? -18.031 34.844 -2.586 1 85.81 380 PRO A O 1
ATOM 2937 N N . PHE A 1 381 ? -17.562 34.469 -0.396 1 86.25 381 PHE A N 1
ATOM 2938 C CA . PHE A 1 381 ? -16.422 35.406 -0.368 1 86.25 381 PHE A CA 1
ATOM 2939 C C . PHE A 1 381 ? -15.398 34.969 0.681 1 86.25 381 PHE A C 1
ATOM 2941 O O . PHE A 1 381 ? -15.711 34.125 1.546 1 86.25 381 PHE A O 1
ATOM 2948 N N . ALA A 1 382 ? -14.203 35.5 0.476 1 86.81 382 ALA A N 1
ATOM 2949 C CA . ALA A 1 382 ? -13.125 35.125 1.389 1 86.81 382 ALA A CA 1
ATOM 2950 C C . ALA A 1 382 ? -12.445 36.375 1.951 1 86.81 382 ALA A C 1
ATOM 2952 O O . ALA A 1 382 ? -12.414 37.438 1.302 1 86.81 382 ALA A O 1
ATOM 2953 N N . LEU A 1 383 ? -12.078 36.281 3.209 1 89.75 383 LEU A N 1
ATOM 2954 C CA . LEU A 1 383 ? -11.312 37.312 3.896 1 89.75 383 LEU A CA 1
ATOM 2955 C C . LEU A 1 383 ? -10 36.75 4.438 1 89.75 383 LEU A C 1
ATOM 2957 O O . LEU A 1 383 ? -9.93 35.562 4.793 1 89.75 383 LEU A O 1
ATOM 2961 N N . THR A 1 384 ? -8.984 37.594 4.477 1 86.94 384 THR A N 1
ATOM 2962 C CA . THR A 1 384 ? -7.699 37.188 5.035 1 86.94 384 THR A CA 1
ATOM 2963 C C . THR A 1 384 ? -7.289 38.125 6.164 1 86.94 384 THR A C 1
ATOM 2965 O O . THR A 1 384 ? -7.441 39.344 6.047 1 86.94 384 THR A O 1
ATOM 2968 N N . SER A 1 385 ? -6.848 37.531 7.191 1 88.62 385 SER A N 1
ATOM 2969 C CA . SER A 1 385 ? -6.41 38.344 8.32 1 88.62 385 SER A CA 1
ATOM 2970 C C . SER A 1 385 ? -5.016 38.906 8.086 1 88.62 385 SER A C 1
ATOM 2972 O O . SER A 1 385 ? -4.289 38.438 7.207 1 88.62 385 SER A O 1
ATOM 2974 N N . SER A 1 386 ? -4.719 40 8.82 1 82.38 386 SER A N 1
ATOM 2975 C CA . SER A 1 386 ? -3.371 40.531 8.773 1 82.38 386 SER A CA 1
ATOM 2976 C C . SER A 1 386 ? -2.426 39.781 9.695 1 82.38 386 SER A C 1
ATOM 2978 O O . SER A 1 386 ? -1.209 39.812 9.5 1 82.38 386 SER A O 1
ATOM 2980 N N . GLY A 1 387 ? -3.029 39.219 10.688 1 76.81 387 GLY A N 1
ATOM 2981 C CA . GLY A 1 387 ? -2.273 38.438 11.656 1 76.81 387 GLY A CA 1
ATOM 2982 C C . GLY A 1 387 ? -2.846 37.062 11.867 1 76.81 387 GLY A C 1
ATOM 2983 O O . GLY A 1 387 ? -3.482 36.5 10.969 1 76.81 387 GLY A O 1
ATOM 2984 N N . ASN A 1 388 ? -2.58 36.5 13.094 1 77.31 388 ASN A N 1
ATOM 2985 C CA . ASN A 1 388 ? -2.928 35.094 13.312 1 77.31 388 ASN A CA 1
ATOM 2986 C C . ASN A 1 388 ? -4.27 34.969 14.031 1 77.31 388 ASN A C 1
ATOM 2988 O O . ASN A 1 388 ? -4.574 33.906 14.586 1 77.31 388 ASN A O 1
ATOM 2992 N N . THR A 1 389 ? -4.941 36.062 14.062 1 81.44 389 THR A N 1
ATOM 2993 C CA . THR A 1 389 ? -6.238 36 14.734 1 81.44 389 THR A CA 1
ATOM 2994 C C . THR A 1 389 ? -7.309 36.719 13.914 1 81.44 389 THR A C 1
ATOM 2996 O O . THR A 1 389 ? -7 37.594 13.094 1 81.44 389 THR A O 1
ATOM 2999 N N . MET A 1 390 ? -8.477 36.219 14.133 1 90.31 390 MET A N 1
ATOM 3000 C CA . MET A 1 390 ? -9.672 36.812 13.523 1 90.31 390 MET A CA 1
ATOM 3001 C C . MET A 1 390 ? -10.883 36.625 14.43 1 90.31 390 MET A C 1
ATOM 3003 O O . MET A 1 390 ? -11.031 35.594 15.078 1 90.31 390 MET A O 1
ATOM 3007 N N . LEU A 1 391 ? -11.68 37.719 14.516 1 90.75 391 LEU A N 1
ATOM 3008 C CA . LEU A 1 391 ? -12.906 37.656 15.305 1 90.75 391 LEU A CA 1
ATOM 3009 C C . LEU A 1 391 ? -14.133 37.781 14.414 1 90.75 391 LEU A C 1
ATOM 3011 O O . LEU A 1 391 ? -14.211 38.719 13.602 1 90.75 391 LEU A O 1
ATOM 3015 N N . VAL A 1 392 ? -15.008 36.812 14.523 1 93.62 392 VAL A N 1
ATOM 3016 C CA . VAL A 1 392 ? -16.281 36.906 13.82 1 93.62 392 VAL A CA 1
ATOM 3017 C C . VAL A 1 392 ? -17.422 37.062 14.836 1 93.62 392 VAL A C 1
ATOM 3019 O O . VAL A 1 392 ? -17.484 36.312 15.82 1 93.62 392 VAL A O 1
ATOM 3022 N N . THR A 1 393 ? -18.234 38.031 14.617 1 94.62 393 THR A N 1
ATOM 3023 C CA . THR A 1 393 ? -19.406 38.219 15.461 1 94.62 393 THR A CA 1
ATOM 3024 C C . THR A 1 393 ? -20.688 38.094 14.633 1 94.62 393 THR A C 1
ATOM 3026 O O . THR A 1 393 ? -20.719 38.469 13.469 1 94.62 393 THR A O 1
ATOM 3029 N N . PHE A 1 394 ? -21.656 37.469 15.281 1 95.5 394 PHE A N 1
ATOM 3030 C CA . PHE A 1 394 ? -22.969 37.375 14.68 1 95.5 394 PHE A CA 1
ATOM 3031 C C . PHE A 1 394 ? -24.047 37.812 15.656 1 95.5 394 PHE A C 1
ATOM 3033 O O . PHE A 1 394 ? -24.109 37.344 16.797 1 95.5 394 PHE A O 1
ATOM 3040 N N . THR A 1 395 ? -24.828 38.781 15.18 1 96.06 395 THR A N 1
ATOM 3041 C CA . THR A 1 395 ? -25.938 39.281 15.984 1 96.06 395 THR A CA 1
ATOM 3042 C C . THR A 1 395 ? -27.234 39.25 15.188 1 96.06 395 THR A C 1
ATOM 3044 O O . THR A 1 395 ? -27.266 39.688 14.023 1 96.06 395 THR A O 1
ATOM 3047 N N . SER A 1 396 ? -28.234 38.688 15.758 1 95.44 396 SER A N 1
ATOM 3048 C CA . SER A 1 396 ? -29.578 38.719 15.164 1 95.44 396 SER A CA 1
ATOM 3049 C C . SER A 1 396 ? -30.547 39.531 16.031 1 95.44 396 SER A C 1
ATOM 3051 O O . SER A 1 396 ? -30.438 39.5 17.266 1 95.44 396 SER A O 1
ATOM 3053 N N . ASP A 1 397 ? -31.469 40.219 15.383 1 94.19 397 ASP A N 1
ATOM 3054 C CA . ASP A 1 397 ? -32.469 41 16.125 1 94.19 397 ASP A CA 1
ATOM 3055 C C . ASP A 1 397 ? -33.688 40.125 16.422 1 94.19 397 ASP A C 1
ATOM 3057 O O . ASP A 1 397 ? -33.625 38.906 16.406 1 94.19 397 ASP A O 1
ATOM 3061 N N . SER A 1 398 ? -34.844 40.812 16.844 1 92.81 398 SER A N 1
ATOM 3062 C CA . SER A 1 398 ? -36.031 40.094 17.344 1 92.81 398 SER A CA 1
ATOM 3063 C C . SER A 1 398 ? -36.938 39.656 16.219 1 92.81 398 SER A C 1
ATOM 3065 O O . SER A 1 398 ? -38 39.094 16.453 1 92.81 398 SER A O 1
ATOM 3067 N N . LYS A 1 399 ? -36.656 40 15.031 1 90.81 399 LYS A N 1
ATOM 3068 C CA . LYS A 1 399 ? -37.531 39.688 13.906 1 90.81 399 LYS A CA 1
ATOM 3069 C C . LYS A 1 399 ? -36.719 39.156 12.727 1 90.81 399 LYS A C 1
ATOM 3071 O O . LYS A 1 399 ? -35.625 39.594 12.469 1 90.81 399 LYS A O 1
ATOM 3076 N N . GLY A 1 400 ? -37.312 38.281 12.016 1 90.62 400 GLY A N 1
ATOM 3077 C CA . GLY A 1 400 ? -36.75 37.781 10.773 1 90.62 400 GLY A CA 1
ATOM 3078 C C . GLY A 1 400 ? -35.562 36.844 10.984 1 90.62 400 GLY A C 1
ATOM 3079 O O . GLY A 1 400 ? -34.719 37.125 11.812 1 90.62 400 GLY A O 1
ATOM 3080 N N . ILE A 1 401 ? -35.656 35.75 10.438 1 93.12 401 ILE A N 1
ATOM 3081 C CA . ILE A 1 401 ? -34.562 34.781 10.531 1 93.12 401 ILE A CA 1
ATOM 3082 C C . ILE A 1 401 ? -34.281 34.188 9.156 1 93.12 401 ILE A C 1
ATOM 3084 O O . ILE A 1 401 ? -35.094 34.312 8.234 1 93.12 401 ILE A O 1
ATOM 3088 N N . SER A 1 402 ? -33.094 33.719 8.977 1 95.69 402 SER A N 1
ATOM 3089 C CA . SER A 1 402 ? -32.656 33.062 7.742 1 95.69 402 SER A CA 1
ATOM 3090 C C . SER A 1 402 ? -31.781 31.859 8.039 1 95.69 402 SER A C 1
ATOM 3092 O O . SER A 1 402 ? -31.656 31.438 9.195 1 95.69 402 SER A O 1
ATOM 3094 N N . SER A 1 403 ? -31.234 31.25 7.082 1 94.12 403 SER A N 1
ATOM 3095 C CA . SER A 1 403 ? -30.5 30 7.234 1 94.12 403 SER A CA 1
ATOM 3096 C C . SER A 1 403 ? -29.125 30.25 7.863 1 94.12 403 SER A C 1
ATOM 3098 O O . SER A 1 403 ? -28.531 29.328 8.445 1 94.12 403 SER A O 1
ATOM 3100 N N . GLY A 1 404 ? -28.688 31.453 7.82 1 94.12 404 GLY A N 1
ATOM 3101 C CA . GLY A 1 404 ? -27.422 31.781 8.469 1 94.12 404 GLY A CA 1
ATOM 3102 C C . GLY A 1 404 ? -26.234 31.641 7.543 1 94.12 404 GLY A C 1
ATOM 3103 O O . GLY A 1 404 ? -26.281 32.031 6.379 1 94.12 404 GLY A O 1
ATOM 3104 N N . PHE A 1 405 ? -25.078 31.25 8.125 1 91.44 405 PHE A N 1
ATOM 3105 C CA . PHE A 1 405 ? -23.859 31.219 7.328 1 91.44 405 PHE A CA 1
ATOM 3106 C C . PHE A 1 405 ? -23.016 29.984 7.676 1 91.44 405 PHE A C 1
ATOM 3108 O O . PHE A 1 405 ? -23.219 29.375 8.727 1 91.44 405 PHE A O 1
ATOM 3115 N N . TYR A 1 406 ? -22.266 29.594 6.746 1 85.5 406 TYR A N 1
ATOM 3116 C CA . TYR A 1 406 ? -21.234 28.562 6.836 1 85.5 406 TYR A CA 1
ATOM 3117 C C . TYR A 1 406 ? -19.891 29.078 6.336 1 85.5 406 TYR A C 1
ATOM 3119 O O . TYR A 1 406 ? -19.797 29.547 5.203 1 85.5 406 TYR A O 1
ATOM 3127 N N . ALA A 1 407 ? -18.875 29.016 7.242 1 84.56 407 ALA A N 1
ATOM 3128 C CA . ALA A 1 407 ? -17.562 29.516 6.848 1 84.56 407 ALA A CA 1
ATOM 3129 C C . ALA A 1 407 ? -16.453 28.578 7.312 1 84.56 407 ALA A C 1
ATOM 3131 O O . ALA A 1 407 ? -16.531 28 8.406 1 84.56 407 ALA A O 1
ATOM 3132 N N . ARG A 1 408 ? -15.547 28.531 6.523 1 79.12 408 ARG A N 1
ATOM 3133 C CA . ARG A 1 408 ? -14.352 27.766 6.867 1 79.12 408 ARG A CA 1
ATOM 3134 C C . ARG A 1 408 ? -13.141 28.672 7.039 1 79.12 408 ARG A C 1
ATOM 3136 O O . ARG A 1 408 ? -13 29.672 6.324 1 79.12 408 ARG A O 1
ATOM 3143 N N . PHE A 1 409 ? -12.273 28.312 7.969 1 78.94 409 PHE A N 1
ATOM 3144 C CA . PHE A 1 409 ? -11.055 29.094 8.133 1 78.94 409 PHE A CA 1
ATOM 3145 C C . PHE A 1 409 ? -9.828 28.203 8.18 1 78.94 409 PHE A C 1
ATOM 3147 O O . PHE A 1 409 ? -9.898 27.062 8.664 1 78.94 409 PHE A O 1
ATOM 3154 N N . SER A 1 410 ? -8.766 28.656 7.57 1 73.88 410 SER A N 1
ATOM 3155 C CA . SER A 1 410 ? -7.512 27.922 7.484 1 73.88 410 SER A CA 1
ATOM 3156 C C . SER A 1 410 ? -6.312 28.844 7.688 1 73.88 410 SER A C 1
ATOM 3158 O O . SER A 1 410 ? -6.461 30.062 7.691 1 73.88 410 SER A O 1
ATOM 3160 N N . SER A 1 411 ? -5.176 28.125 7.914 1 72.5 411 SER A N 1
ATOM 3161 C CA . SER A 1 411 ? -3.922 28.859 8.047 1 72.5 411 SER A CA 1
ATOM 3162 C C . SER A 1 411 ? -3.25 29.062 6.688 1 72.5 411 SER A C 1
ATOM 3164 O O . SER A 1 411 ? -3.223 28.141 5.867 1 72.5 411 SER A O 1
ATOM 3166 N N . ILE A 1 412 ? -2.998 30.188 6.359 1 70.69 412 ILE A N 1
ATOM 3167 C CA . ILE A 1 412 ? -2.26 30.422 5.125 1 70.69 412 ILE A CA 1
ATOM 3168 C C . ILE A 1 412 ? -0.895 31.016 5.449 1 70.69 412 ILE A C 1
ATOM 3170 O O . ILE A 1 412 ? -0.77 31.828 6.367 1 70.69 412 ILE A O 1
ATOM 3174 N N . VAL A 1 413 ? 0.14 30.344 4.805 1 61.06 413 VAL A N 1
ATOM 3175 C CA . VAL A 1 413 ? 1.51 30.781 5.051 1 61.06 413 VAL A CA 1
ATOM 3176 C C . VAL A 1 413 ? 1.693 32.219 4.562 1 61.06 413 VAL A C 1
ATOM 3178 O O . VAL A 1 413 ? 1.112 32.594 3.551 1 61.06 413 VAL A O 1
ATOM 3181 N N . TYR A 1 414 ? 2.342 32.969 5.523 1 55.97 414 TYR A N 1
ATOM 3182 C CA . TYR A 1 414 ? 2.764 34.312 5.156 1 55.97 414 TYR A CA 1
ATOM 3183 C C . TYR A 1 414 ? 3.748 34.281 3.994 1 55.97 414 TYR A C 1
ATOM 3185 O O . TYR A 1 414 ? 4.816 33.656 4.098 1 55.97 414 TYR A O 1
ATOM 3193 N N . ARG A 1 415 ? 3.332 34.062 2.727 1 49.94 415 ARG A N 1
ATOM 3194 C CA . ARG A 1 415 ? 4.352 34.125 1.685 1 49.94 415 ARG A CA 1
ATOM 3195 C C . ARG A 1 415 ? 4.77 35.562 1.43 1 49.94 415 ARG A C 1
ATOM 3197 O O . ARG A 1 415 ? 3.922 36.438 1.24 1 49.94 415 ARG A O 1
ATOM 3204 N N . ARG A 1 416 ? 5.945 36.031 1.975 1 41.66 416 ARG A N 1
ATOM 3205 C CA . ARG A 1 416 ? 6.461 37.344 1.592 1 41.66 416 ARG A CA 1
ATOM 3206 C C . ARG A 1 416 ? 6.727 37.406 0.092 1 41.66 416 ARG A C 1
ATOM 3208 O O . ARG A 1 416 ? 7.109 36.406 -0.521 1 41.66 416 ARG A O 1
ATOM 3215 N N . MET B 1 1 ? 36.75 -42.688 22.984 1 29.48 1 MET B N 1
ATOM 3216 C CA . MET B 1 1 ? 35.656 -42.25 22.125 1 29.48 1 MET B CA 1
ATOM 3217 C C . MET B 1 1 ? 35.219 -40.844 22.484 1 29.48 1 MET B C 1
ATOM 3219 O O . MET B 1 1 ? 34.594 -40.625 23.516 1 29.48 1 MET B O 1
ATOM 3223 N N . GLN B 1 2 ? 36 -39.812 22.109 1 36.59 2 GLN B N 1
ATOM 3224 C CA . GLN B 1 2 ? 36 -38.375 22.469 1 36.59 2 GLN B CA 1
ATOM 3225 C C . GLN B 1 2 ? 34.844 -37.656 21.781 1 36.59 2 GLN B C 1
ATOM 3227 O O . GLN B 1 2 ? 34.688 -37.75 20.562 1 36.59 2 GLN B O 1
ATOM 3232 N N . LEU B 1 3 ? 33.688 -37.375 22.484 1 30.7 3 LEU B N 1
ATOM 3233 C CA . LEU B 1 3 ? 32.438 -36.688 22.188 1 30.7 3 LEU B CA 1
ATOM 3234 C C . LEU B 1 3 ? 32.719 -35.219 21.828 1 30.7 3 LEU B C 1
ATOM 3236 O O . LEU B 1 3 ? 33.125 -34.438 22.688 1 30.7 3 LEU B O 1
ATOM 3240 N N . ARG B 1 4 ? 33.125 -34.906 20.578 1 36.91 4 ARG B N 1
ATOM 3241 C CA . ARG B 1 4 ? 33.25 -33.5 20.125 1 36.91 4 ARG B CA 1
ATOM 3242 C C . ARG B 1 4 ? 31.891 -32.812 20.125 1 36.91 4 ARG B C 1
ATOM 3244 O O . ARG B 1 4 ? 30.953 -33.25 19.469 1 36.91 4 ARG B O 1
ATOM 3251 N N . PHE B 1 5 ? 31.594 -32.125 21.219 1 35.19 5 PHE B N 1
ATOM 3252 C CA . PHE B 1 5 ? 30.438 -31.25 21.344 1 35.19 5 PHE B CA 1
ATOM 3253 C C . PHE B 1 5 ? 30.484 -30.125 20.297 1 35.19 5 PHE B C 1
ATOM 3255 O O . PHE B 1 5 ? 31.391 -29.281 20.344 1 35.19 5 PHE B O 1
ATOM 3262 N N . ALA B 1 6 ? 30.047 -30.359 19.062 1 38.25 6 ALA B N 1
ATOM 3263 C CA . ALA B 1 6 ? 29.906 -29.266 18.094 1 38.25 6 ALA B CA 1
ATOM 3264 C C . ALA B 1 6 ? 28.875 -28.25 18.578 1 38.25 6 ALA B C 1
ATOM 3266 O O . ALA B 1 6 ? 27.703 -28.594 18.766 1 38.25 6 ALA B O 1
ATOM 3267 N N . LEU B 1 7 ? 29.281 -27.25 19.297 1 36.41 7 LEU B N 1
ATOM 3268 C CA . LEU B 1 7 ? 28.484 -26.078 19.672 1 36.41 7 LEU B CA 1
ATOM 3269 C C . LEU B 1 7 ? 27.922 -25.375 18.438 1 36.41 7 LEU B C 1
ATOM 3271 O O . LEU B 1 7 ? 28.688 -24.875 17.609 1 36.41 7 LEU B O 1
ATOM 3275 N N . LEU B 1 8 ? 26.781 -25.812 17.969 1 36.53 8 LEU B N 1
ATOM 3276 C CA . LEU B 1 8 ? 26.031 -25.047 16.984 1 36.53 8 LEU B CA 1
ATOM 3277 C C . LEU B 1 8 ? 25.75 -23.625 17.469 1 36.53 8 LEU B C 1
ATOM 3279 O O . LEU B 1 8 ? 25.016 -23.438 18.438 1 36.53 8 LEU B O 1
ATOM 3283 N N . LEU B 1 9 ? 26.656 -22.734 17.125 1 35.53 9 LEU B N 1
ATOM 3284 C CA . LEU B 1 9 ? 26.422 -21.297 17.328 1 35.53 9 LEU B CA 1
ATOM 3285 C C . LEU B 1 9 ? 25.234 -20.828 16.5 1 35.53 9 LEU B C 1
ATOM 3287 O O . LEU B 1 9 ? 25.266 -20.891 15.266 1 35.53 9 LEU B O 1
ATOM 3291 N N . LEU B 1 10 ? 24.047 -20.828 17.094 1 36.66 10 LEU B N 1
ATOM 3292 C CA . LEU B 1 10 ? 22.875 -20.125 16.609 1 36.66 10 LEU B CA 1
ATOM 3293 C C . LEU B 1 10 ? 23.203 -18.656 16.344 1 36.66 10 LEU B C 1
ATOM 3295 O O . LEU B 1 10 ? 23.453 -17.891 17.281 1 36.66 10 LEU B O 1
ATOM 3299 N N . ILE B 1 11 ? 23.672 -18.438 15.156 1 36.31 11 ILE B N 1
ATOM 3300 C CA . ILE B 1 11 ? 23.766 -17.047 14.742 1 36.31 11 ILE B CA 1
ATOM 3301 C C . ILE B 1 11 ? 22.375 -16.453 14.617 1 36.31 11 ILE B C 1
ATOM 3303 O O . ILE B 1 11 ? 21.594 -16.844 13.75 1 36.31 11 ILE B O 1
ATOM 3307 N N . ILE B 1 12 ? 21.797 -16.109 15.695 1 34.38 12 ILE B N 1
ATOM 3308 C CA . ILE B 1 12 ? 20.641 -15.219 15.641 1 34.38 12 ILE B CA 1
ATOM 3309 C C . ILE B 1 12 ? 20.984 -13.969 14.836 1 34.38 12 ILE B C 1
ATOM 3311 O O . ILE B 1 12 ? 21.859 -13.18 15.234 1 34.38 12 ILE B O 1
ATOM 3315 N N . CYS B 1 13 ? 20.844 -14.109 13.562 1 33.19 13 CYS B N 1
ATOM 3316 C CA . CYS B 1 13 ? 20.875 -12.883 12.773 1 33.19 13 CYS B CA 1
ATOM 3317 C C . CYS B 1 13 ? 19.922 -11.844 13.344 1 33.19 13 CYS B C 1
ATOM 3319 O O . CYS B 1 13 ? 18.703 -11.945 13.18 1 33.19 13 CYS B O 1
ATOM 3321 N N . PHE B 1 14 ? 20.281 -11.289 14.43 1 32.34 14 PHE B N 1
ATOM 3322 C CA . PHE B 1 14 ? 19.703 -10.008 14.805 1 32.34 14 PHE B CA 1
ATOM 3323 C C . PHE B 1 14 ? 19.781 -9.016 13.648 1 32.34 14 PHE B C 1
ATOM 3325 O O . PHE B 1 14 ? 20.875 -8.578 13.281 1 32.34 14 PHE B O 1
ATOM 3332 N N . LYS B 1 15 ? 18.891 -9.203 12.719 1 35.62 15 LYS B N 1
ATOM 3333 C CA . LYS B 1 15 ? 18.781 -7.941 11.977 1 35.62 15 LYS B CA 1
ATOM 3334 C C . LYS B 1 15 ? 18.766 -6.75 12.93 1 35.62 15 LYS B C 1
ATOM 3336 O O . LYS B 1 15 ? 17.766 -6.527 13.625 1 35.62 15 LYS B O 1
ATOM 3341 N N . ALA B 1 16 ? 19.812 -6.355 13.344 1 36.62 16 ALA B N 1
ATOM 3342 C CA . ALA B 1 16 ? 19.859 -5.008 13.906 1 36.62 16 ALA B CA 1
ATOM 3343 C C . ALA B 1 16 ? 19.109 -4.02 13.008 1 36.62 16 ALA B C 1
ATOM 3345 O O . ALA B 1 16 ? 19.484 -3.834 11.844 1 36.62 16 ALA B O 1
ATOM 3346 N N . CYS B 1 17 ? 17.875 -3.885 13.031 1 40.62 17 CYS B N 1
ATOM 3347 C CA . CYS B 1 17 ? 17.281 -2.668 12.477 1 40.62 17 CYS B CA 1
ATOM 3348 C C . CYS B 1 17 ? 18.219 -1.479 12.664 1 40.62 17 CYS B C 1
ATOM 3350 O O . CYS B 1 17 ? 18.484 -1.057 13.789 1 40.62 17 CYS B O 1
ATOM 3352 N N . LEU B 1 18 ? 19.297 -1.463 11.953 1 44.53 18 LEU B N 1
ATOM 3353 C CA . LEU B 1 18 ? 20.156 -0.291 12.078 1 44.53 18 LEU B CA 1
ATOM 3354 C C . LEU B 1 18 ? 19.328 0.974 12.273 1 44.53 18 LEU B C 1
ATOM 3356 O O . LEU B 1 18 ? 18.562 1.361 11.391 1 44.53 18 LEU B O 1
ATOM 3360 N N . ASN B 1 19 ? 18.828 1.162 13.391 1 54.97 19 ASN B N 1
ATOM 3361 C CA . ASN B 1 19 ? 18.25 2.453 13.766 1 54.97 19 ASN B CA 1
ATOM 3362 C C . ASN B 1 19 ? 19.094 3.611 13.227 1 54.97 19 ASN B C 1
ATOM 3364 O O . ASN B 1 19 ? 20.219 3.842 13.695 1 54.97 19 ASN B O 1
ATOM 3368 N N . SER B 1 20 ? 18.938 3.973 11.969 1 66.81 20 SER B N 1
ATOM 3369 C CA . SER B 1 20 ? 19.656 5.121 11.422 1 66.81 20 SER B CA 1
ATOM 3370 C C . SER B 1 20 ? 19.719 6.262 12.438 1 66.81 20 SER B C 1
ATOM 3372 O O . SER B 1 20 ? 18.734 6.559 13.109 1 66.81 20 SER B O 1
ATOM 3374 N N . PRO B 1 21 ? 20.906 6.668 12.727 1 77.38 21 PRO B N 1
ATOM 3375 C CA . PRO B 1 21 ? 21.078 7.758 13.695 1 77.38 21 PRO B CA 1
ATOM 3376 C C . PRO B 1 21 ? 20.203 8.969 13.367 1 77.38 21 PRO B C 1
ATOM 3378 O O . PRO B 1 21 ? 19.969 9.273 12.195 1 77.38 21 PRO B O 1
ATOM 3381 N N . LEU B 1 22 ? 19.703 9.547 14.438 1 84.31 22 LEU B N 1
ATOM 3382 C CA . LEU B 1 22 ? 18.938 10.781 14.312 1 84.31 22 LEU B CA 1
ATOM 3383 C C . LEU B 1 22 ? 19.844 11.93 13.875 1 84.31 22 LEU B C 1
ATOM 3385 O O . LEU B 1 22 ? 20.969 12.055 14.359 1 84.31 22 LEU B O 1
ATOM 3389 N N . ILE B 1 23 ? 19.453 12.609 12.867 1 86.94 23 ILE B N 1
ATOM 3390 C CA . ILE B 1 23 ? 20.234 13.766 12.422 1 86.94 23 ILE B CA 1
ATOM 3391 C C . ILE B 1 23 ? 19.297 14.969 12.258 1 86.94 23 ILE B C 1
ATOM 3393 O O . ILE B 1 23 ? 18.078 14.828 12.25 1 86.94 23 ILE B O 1
ATOM 3397 N N . CYS B 1 24 ? 19.953 16.125 12.258 1 91.69 24 CYS B N 1
ATOM 3398 C CA . CYS B 1 24 ? 19.266 17.359 11.906 1 91.69 24 CYS B CA 1
ATOM 3399 C C . CYS B 1 24 ? 19.719 17.875 10.539 1 91.69 24 CYS B C 1
ATOM 3401 O O . CYS B 1 24 ? 20.875 17.672 10.148 1 91.69 24 CYS B O 1
ATOM 3403 N N . THR B 1 25 ? 18.766 18.406 9.844 1 87.06 25 THR B N 1
ATOM 3404 C CA . THR B 1 25 ? 19.062 18.922 8.516 1 87.06 25 THR B CA 1
ATOM 3405 C C . THR B 1 25 ? 19.109 20.453 8.531 1 87.06 25 THR B C 1
ATOM 3407 O O . THR B 1 25 ? 18.859 21.078 9.57 1 87.06 25 THR B O 1
ATOM 3410 N N . ASN B 1 26 ? 19.594 21.094 7.375 1 86.56 26 ASN B N 1
ATOM 3411 C CA . ASN B 1 26 ? 19.5 22.531 7.109 1 86.56 26 ASN B CA 1
ATOM 3412 C C . ASN B 1 26 ? 20.312 23.344 8.117 1 86.56 26 ASN B C 1
ATOM 3414 O O . ASN B 1 26 ? 19.922 24.453 8.492 1 86.56 26 ASN B O 1
ATOM 3418 N N . GLY B 1 27 ? 21.375 22.719 8.68 1 90.56 27 GLY B N 1
ATOM 3419 C CA . GLY B 1 27 ? 22.25 23.438 9.586 1 90.56 27 GLY B CA 1
ATOM 3420 C C . GLY B 1 27 ? 21.75 23.469 11.016 1 90.56 27 GLY B C 1
ATOM 3421 O O . GLY B 1 27 ? 22.297 24.188 11.859 1 90.56 27 GLY B O 1
ATOM 3422 N N . PHE B 1 28 ? 20.688 22.734 11.281 1 94.81 28 PHE B N 1
ATOM 3423 C CA . PHE B 1 28 ? 20.203 22.625 12.648 1 94.81 28 PHE B CA 1
ATOM 3424 C C . PHE B 1 28 ? 21.094 21.703 13.477 1 94.81 28 PHE B C 1
ATOM 3426 O O . PHE B 1 28 ? 21.734 20.812 12.93 1 94.81 28 PHE B O 1
ATOM 3433 N N . THR B 1 29 ? 21.109 21.969 14.773 1 95.31 29 THR B N 1
ATOM 3434 C CA . THR B 1 29 ? 21.953 21.188 15.68 1 95.31 29 THR B CA 1
ATOM 3435 C C . THR B 1 29 ? 21.109 20.297 16.578 1 95.31 29 THR B C 1
ATOM 3437 O O . THR B 1 29 ? 20.109 20.734 17.141 1 95.31 29 THR B O 1
ATOM 3440 N N . LEU B 1 30 ? 21.609 19.078 16.656 1 94.62 30 LEU B N 1
ATOM 3441 C CA . LEU B 1 30 ? 20.906 18.094 17.484 1 94.62 30 LEU B CA 1
ATOM 3442 C C . LEU B 1 30 ? 21.312 18.25 18.953 1 94.62 30 LEU B C 1
ATOM 3444 O O . LEU B 1 30 ? 22.5 18.109 19.281 1 94.62 30 LEU B O 1
ATOM 3448 N N . LEU B 1 31 ? 20.328 18.609 19.812 1 95.25 31 LEU B N 1
ATOM 3449 C CA . LEU B 1 31 ? 20.531 18.734 21.25 1 95.25 31 LEU B CA 1
ATOM 3450 C C . LEU B 1 31 ? 19.391 18.094 22.031 1 95.25 31 LEU B C 1
ATOM 3452 O O . LEU B 1 31 ? 18.25 18.547 21.938 1 95.25 31 LEU B O 1
ATOM 3456 N N . ASN B 1 32 ? 19.656 17.078 22.812 1 94.44 32 ASN B N 1
ATOM 3457 C CA . ASN B 1 32 ? 18.656 16.359 23.578 1 94.44 32 ASN B CA 1
ATOM 3458 C C . ASN B 1 32 ? 17.469 15.938 22.719 1 94.44 32 ASN B C 1
ATOM 3460 O O . ASN B 1 32 ? 16.312 16.219 23.047 1 94.44 32 ASN B O 1
ATOM 3464 N N . LYS B 1 33 ? 17.719 15.453 21.594 1 90.69 33 LYS B N 1
ATOM 3465 C CA . LYS B 1 33 ? 16.766 14.883 20.641 1 90.69 33 LYS B CA 1
ATOM 3466 C C . LYS B 1 33 ? 15.914 15.977 19.984 1 90.69 33 LYS B C 1
ATOM 3468 O O . LYS B 1 33 ? 14.805 15.711 19.531 1 90.69 33 LYS B O 1
ATOM 3473 N N . LYS B 1 34 ? 16.453 17.234 20.031 1 93.88 34 LYS B N 1
ATOM 3474 C CA . LYS B 1 34 ? 15.828 18.359 19.344 1 93.88 34 LYS B CA 1
ATOM 3475 C C . LYS B 1 34 ? 16.766 18.969 18.297 1 93.88 34 LYS B C 1
ATOM 3477 O O . LYS B 1 34 ? 17.969 19.094 18.547 1 93.88 34 LYS B O 1
ATOM 3482 N N . CYS B 1 35 ? 16.203 19.234 17.188 1 95.56 35 CYS B N 1
ATOM 3483 C CA . CYS B 1 35 ? 16.969 19.984 16.203 1 95.56 35 CYS B CA 1
ATOM 3484 C C . CYS B 1 35 ? 16.703 21.484 16.312 1 95.56 35 CYS B C 1
ATOM 3486 O O . CYS B 1 35 ? 15.625 21.953 15.961 1 95.56 35 CYS B O 1
ATOM 3488 N N . LEU B 1 36 ? 17.781 22.219 16.734 1 97.44 36 LEU B N 1
ATOM 3489 C CA . LEU B 1 36 ? 17.594 23.641 17.047 1 97.44 36 LEU B CA 1
ATOM 3490 C C . LEU B 1 36 ? 18.562 24.5 16.266 1 97.44 36 LEU B C 1
ATOM 3492 O O . LEU B 1 36 ? 19.688 24.078 15.969 1 97.44 36 LEU B O 1
ATOM 3496 N N . LYS B 1 37 ? 18.125 25.672 15.883 1 96.94 37 LYS B N 1
ATOM 3497 C CA . LYS B 1 37 ? 18.984 26.688 15.273 1 96.94 37 LYS B CA 1
ATOM 3498 C C . LYS B 1 37 ? 18.625 28.078 15.812 1 96.94 37 LYS B C 1
ATOM 3500 O O . LYS B 1 37 ? 17.469 28.5 15.758 1 96.94 37 LYS B O 1
ATOM 3505 N N . LEU B 1 38 ? 19.656 28.766 16.328 1 97.75 38 LEU B N 1
ATOM 3506 C CA . LEU B 1 38 ? 19.453 30.109 16.859 1 97.75 38 LEU B CA 1
ATOM 3507 C C . LEU B 1 38 ? 19.828 31.156 15.836 1 97.75 38 LEU B C 1
ATOM 3509 O O . LEU B 1 38 ? 20.844 31.047 15.156 1 97.75 38 LEU B O 1
ATOM 3513 N N . PHE B 1 39 ? 19 32.125 15.672 1 97.19 39 PHE B N 1
ATOM 3514 C CA . PHE B 1 39 ? 19.234 33.281 14.828 1 97.19 39 PHE B CA 1
ATOM 3515 C C . PHE B 1 39 ? 19.391 34.531 15.68 1 97.19 39 PHE B C 1
ATOM 3517 O O . PHE B 1 39 ? 18.484 34.906 16.422 1 97.19 39 PHE B O 1
ATOM 3524 N N . ASP B 1 40 ? 20.516 35.188 15.469 1 95.38 40 ASP B N 1
ATOM 3525 C CA . ASP B 1 40 ? 20.828 36.344 16.312 1 95.38 40 ASP B CA 1
ATOM 3526 C C . ASP B 1 40 ? 20.234 37.625 15.719 1 95.38 40 ASP B C 1
ATOM 3528 O O . ASP B 1 40 ? 20.234 38.688 16.391 1 95.38 40 ASP B O 1
ATOM 3532 N N . THR B 1 41 ? 19.781 37.594 14.547 1 95.06 41 THR B N 1
ATOM 3533 C CA . THR B 1 41 ? 19.109 38.75 13.977 1 95.06 41 THR B CA 1
ATOM 3534 C C . THR B 1 41 ? 17.875 39.125 14.805 1 95.06 41 THR B C 1
ATOM 3536 O O . THR B 1 41 ? 17.078 38.25 15.164 1 95.06 41 THR B O 1
ATOM 3539 N N . LYS B 1 42 ? 17.828 40.438 15.125 1 96.94 42 LYS B N 1
ATOM 3540 C CA . LYS B 1 42 ? 16.703 40.875 15.945 1 96.94 42 LYS B CA 1
ATOM 3541 C C . LYS B 1 42 ? 15.5 41.219 15.086 1 96.94 42 LYS B C 1
ATOM 3543 O O . LYS B 1 42 ? 15.562 42.125 14.25 1 96.94 42 LYS B O 1
ATOM 3548 N N . VAL B 1 43 ? 14.492 40.5 15.273 1 95.94 43 VAL B N 1
ATOM 3549 C CA . VAL B 1 43 ? 13.266 40.719 14.516 1 95.94 43 VAL B CA 1
ATOM 3550 C C . VAL B 1 43 ? 12.055 40.594 15.445 1 95.94 43 VAL B C 1
ATOM 3552 O O . VAL B 1 43 ? 12.195 40.219 16.609 1 95.94 43 VAL B O 1
ATOM 3555 N N . ASN B 1 44 ? 10.914 41.062 15 1 91.31 44 ASN B N 1
ATOM 3556 C CA . ASN B 1 44 ? 9.703 40.844 15.781 1 91.31 44 ASN B CA 1
ATOM 3557 C C . ASN B 1 44 ? 9.25 39.406 15.711 1 91.31 44 ASN B C 1
ATOM 3559 O O . ASN B 1 44 ? 9.844 38.594 14.992 1 91.31 44 ASN B O 1
ATOM 3563 N N . HIS B 1 45 ? 8.32 39.062 16.516 1 90.19 45 HIS B N 1
ATOM 3564 C CA . HIS B 1 45 ? 7.891 37.688 16.656 1 90.19 45 HIS B CA 1
ATOM 3565 C C . HIS B 1 45 ? 7.375 37.125 15.328 1 90.19 45 HIS B C 1
ATOM 3567 O O . HIS B 1 45 ? 7.707 36 14.953 1 90.19 45 HIS B O 1
ATOM 3573 N N . THR B 1 46 ? 6.605 37.906 14.609 1 79.81 46 THR B N 1
ATOM 3574 C CA . THR B 1 46 ? 6.012 37.469 13.352 1 79.81 46 THR B CA 1
ATOM 3575 C C . THR B 1 46 ? 7.094 37.156 12.32 1 79.81 46 THR B C 1
ATOM 3577 O O . THR B 1 46 ? 7.012 36.156 11.609 1 79.81 46 THR B O 1
ATOM 3580 N N . SER B 1 47 ? 8.016 37.969 12.234 1 86.06 47 SER B N 1
ATOM 3581 C CA . SER B 1 47 ? 9.125 37.75 11.305 1 86.06 47 SER B CA 1
ATOM 3582 C C . SER B 1 47 ? 9.953 36.531 11.703 1 86.06 47 SER B C 1
ATOM 3584 O O . SER B 1 47 ? 10.461 35.812 10.844 1 86.06 47 SER B O 1
ATOM 3586 N N . ALA B 1 48 ? 10.117 36.375 13 1 91.81 48 ALA B N 1
ATOM 3587 C CA . ALA B 1 48 ? 10.828 35.188 13.484 1 91.81 48 ALA B CA 1
ATOM 3588 C C . ALA B 1 48 ? 10.117 33.906 13.055 1 91.81 48 ALA B C 1
ATOM 3590 O O . ALA B 1 48 ? 10.758 32.969 12.57 1 91.81 48 ALA B O 1
ATOM 3591 N N . GLU B 1 49 ? 8.914 33.906 13.25 1 86 49 GLU B N 1
ATOM 3592 C CA . GLU B 1 49 ? 8.117 32.75 12.852 1 86 49 GLU B CA 1
ATOM 3593 C C . GLU B 1 49 ? 8.219 32.5 11.352 1 86 49 GLU B C 1
ATOM 3595 O O . GLU B 1 49 ? 8.352 31.344 10.922 1 86 49 GLU B O 1
ATOM 3600 N N . SER B 1 50 ? 8.086 33.5 10.586 1 80.5 50 SER B N 1
ATOM 3601 C CA . SER B 1 50 ? 8.188 33.406 9.141 1 80.5 50 SER B CA 1
ATOM 3602 C C . SER B 1 50 ? 9.539 32.844 8.719 1 80.5 50 SER B C 1
ATOM 3604 O O . SER B 1 50 ? 9.625 32.031 7.797 1 80.5 50 SER B O 1
ATOM 3606 N N . SER B 1 51 ? 10.492 33.344 9.359 1 87.75 51 SER B N 1
ATOM 3607 C CA . SER B 1 51 ? 11.836 32.875 9.055 1 87.75 51 SER B CA 1
ATOM 3608 C C . SER B 1 51 ? 11.961 31.375 9.352 1 87.75 51 SER B C 1
ATOM 3610 O O . SER B 1 51 ? 12.57 30.625 8.578 1 87.75 51 SER B O 1
ATOM 3612 N N . CYS B 1 52 ? 11.414 30.922 10.469 1 89.19 52 CYS B N 1
ATOM 3613 C CA . CYS B 1 52 ? 11.453 29.5 10.797 1 89.19 52 CYS B CA 1
ATOM 3614 C C . CYS B 1 52 ? 10.664 28.688 9.781 1 89.19 52 CYS B C 1
ATOM 3616 O O . CYS B 1 52 ? 11.094 27.609 9.375 1 89.19 52 CYS B O 1
ATOM 3618 N N . ASN B 1 53 ? 9.617 29.203 9.352 1 80.38 53 ASN B N 1
ATOM 3619 C CA . ASN B 1 53 ? 8.742 28.531 8.406 1 80.38 53 ASN B CA 1
ATOM 3620 C C . ASN B 1 53 ? 9.445 28.297 7.066 1 80.38 53 ASN B C 1
ATOM 3622 O O . ASN B 1 53 ? 9.141 27.328 6.359 1 80.38 53 ASN B O 1
ATOM 3626 N N . SER B 1 54 ? 10.328 29.172 6.738 1 83.12 54 SER B N 1
ATOM 3627 C CA . SER B 1 54 ? 11.055 29.031 5.48 1 83.12 54 SER B CA 1
ATOM 3628 C C . SER B 1 54 ? 11.883 27.75 5.461 1 83.12 54 SER B C 1
ATOM 3630 O O . SER B 1 54 ? 12.281 27.281 4.395 1 83.12 54 SER B O 1
ATOM 3632 N N . PHE B 1 55 ? 12.047 27.172 6.684 1 83.81 55 PHE B N 1
ATOM 3633 C CA . PHE B 1 55 ? 12.75 25.906 6.801 1 83.81 55 PHE B CA 1
ATOM 3634 C C . PHE B 1 55 ? 11.773 24.766 7.051 1 83.81 55 PHE B C 1
ATOM 3636 O O . PHE B 1 55 ? 12.18 23.625 7.281 1 83.81 55 PHE B O 1
ATOM 3643 N N . GLY B 1 56 ? 10.5 25.109 7.051 1 79.38 56 GLY B N 1
ATOM 3644 C CA . GLY B 1 56 ? 9.531 24.125 7.5 1 79.38 56 GLY B CA 1
ATOM 3645 C C . GLY B 1 56 ? 9.547 23.922 9 1 79.38 56 GLY B C 1
ATOM 3646 O O . GLY B 1 56 ? 9 22.938 9.5 1 79.38 56 GLY B O 1
ATOM 3647 N N . ALA B 1 57 ? 10.188 24.75 9.719 1 87.81 57 ALA B N 1
ATOM 3648 C CA . ALA B 1 57 ? 10.336 24.672 11.172 1 87.81 57 ALA B CA 1
ATOM 3649 C C . ALA B 1 57 ? 9.328 25.578 11.875 1 87.81 57 ALA B C 1
ATOM 3651 O O . ALA B 1 57 ? 8.492 26.203 11.219 1 87.81 57 ALA B O 1
ATOM 3652 N N . THR B 1 58 ? 9.297 25.453 13.203 1 87.56 58 THR B N 1
ATOM 3653 C CA . THR B 1 58 ? 8.547 26.359 14.078 1 87.56 58 THR B CA 1
ATOM 3654 C C . THR B 1 58 ? 9.469 27 15.109 1 87.56 58 THR B C 1
ATOM 3656 O O . THR B 1 58 ? 10.625 26.594 15.25 1 87.56 58 THR B O 1
ATOM 3659 N N . LEU B 1 59 ? 8.914 28.078 15.656 1 93 59 LEU B N 1
ATOM 3660 C CA . LEU B 1 59 ? 9.633 28.547 16.844 1 93 59 LEU B CA 1
ATOM 3661 C C . LEU B 1 59 ? 9.695 27.453 17.906 1 93 59 LEU B C 1
ATOM 3663 O O . LEU B 1 59 ? 8.805 26.594 17.969 1 93 59 LEU B O 1
ATOM 3667 N N . VAL B 1 60 ? 10.695 27.531 18.734 1 95.94 60 VAL B N 1
ATOM 3668 C CA . VAL B 1 60 ? 11.062 26.422 19.609 1 95.94 60 VAL B CA 1
ATOM 3669 C C . VAL B 1 60 ? 10 26.234 20.688 1 95.94 60 VAL B C 1
ATOM 3671 O O . VAL B 1 60 ? 9.438 27.219 21.188 1 95.94 60 VAL B O 1
ATOM 3674 N N . THR B 1 61 ? 9.812 25 21.031 1 94.5 61 THR B N 1
ATOM 3675 C CA . THR B 1 61 ? 8.945 24.609 22.141 1 94.5 61 THR B CA 1
ATOM 3676 C C . THR B 1 61 ? 9.773 24.172 23.344 1 94.5 61 THR B C 1
ATOM 3678 O O . THR B 1 61 ? 10.906 23.703 23.188 1 94.5 61 THR B O 1
ATOM 3681 N N . VAL B 1 62 ? 9.219 24.391 24.5 1 96.06 62 VAL B N 1
ATOM 3682 C CA . VAL B 1 62 ? 9.836 23.922 25.75 1 96.06 62 VAL B CA 1
ATOM 3683 C C . VAL B 1 62 ? 8.828 23.094 26.547 1 96.06 62 VAL B C 1
ATOM 3685 O O . VAL B 1 62 ? 7.969 23.656 27.234 1 96.06 62 VAL B O 1
ATOM 3688 N N . LYS B 1 63 ? 9.094 21.766 26.562 1 93.19 63 LYS B N 1
ATOM 3689 C CA . LYS B 1 63 ? 8.055 20.922 27.109 1 93.19 63 LYS B CA 1
ATOM 3690 C C . LYS B 1 63 ? 8.547 20.203 28.375 1 93.19 63 LYS B C 1
ATOM 3692 O O . LYS B 1 63 ? 7.742 19.672 29.141 1 93.19 63 LYS B O 1
ATOM 3697 N N . ASN B 1 64 ? 9.789 20.203 28.609 1 94.12 64 ASN B N 1
ATOM 3698 C CA . ASN B 1 64 ? 10.375 19.547 29.781 1 94.12 64 ASN B CA 1
ATOM 3699 C C . ASN B 1 64 ? 11.758 20.109 30.094 1 94.12 64 ASN B C 1
ATOM 3701 O O . ASN B 1 64 ? 12.227 21.031 29.438 1 94.12 64 ASN B O 1
ATOM 3705 N N . VAL B 1 65 ? 12.305 19.5 31.109 1 94.12 65 VAL B N 1
ATOM 3706 C CA . VAL B 1 65 ? 13.586 20 31.609 1 94.12 65 VAL B CA 1
ATOM 3707 C C . VAL B 1 65 ? 14.68 19.734 30.562 1 94.12 65 VAL B C 1
ATOM 3709 O O . VAL B 1 65 ? 15.594 20.531 30.406 1 94.12 65 VAL B O 1
ATOM 3712 N N . ASN B 1 66 ? 14.586 18.703 29.922 1 95.19 66 ASN B N 1
ATOM 3713 C CA . ASN B 1 66 ? 15.562 18.391 28.875 1 95.19 66 ASN B CA 1
ATOM 3714 C C . ASN B 1 66 ? 15.547 19.422 27.75 1 95.19 66 ASN B C 1
ATOM 3716 O O . ASN B 1 66 ? 16.594 19.781 27.219 1 95.19 66 ASN B O 1
ATOM 3720 N N . ASP B 1 67 ? 14.32 19.812 27.375 1 95.88 67 ASP B N 1
ATOM 3721 C CA . ASP B 1 67 ? 14.195 20.875 26.375 1 95.88 67 ASP B CA 1
ATOM 3722 C C . ASP B 1 67 ? 14.883 22.141 26.844 1 95.88 67 ASP B C 1
ATOM 3724 O O . ASP B 1 67 ? 15.586 22.797 26.078 1 95.88 67 ASP B O 1
ATOM 3728 N N . GLU B 1 68 ? 14.648 22.422 28.094 1 94.75 68 GLU B N 1
ATOM 3729 C CA . GLU B 1 68 ? 15.227 23.625 28.656 1 94.75 68 GLU B CA 1
ATOM 3730 C C . GLU B 1 68 ? 16.75 23.594 28.594 1 94.75 68 GLU B C 1
ATOM 3732 O O . GLU B 1 68 ? 17.391 24.609 28.281 1 94.75 68 GLU B O 1
ATOM 3737 N N . GLN B 1 69 ? 17.281 22.453 28.844 1 95 69 GLN B N 1
ATOM 3738 C CA . GLN B 1 69 ? 18.734 22.297 28.812 1 95 69 GLN B CA 1
ATOM 3739 C C . GLN B 1 69 ? 19.266 22.453 27.406 1 95 69 GLN B C 1
ATOM 3741 O O . GLN B 1 69 ? 20.328 23.062 27.188 1 95 69 GLN B O 1
ATOM 3746 N N . ALA B 1 70 ? 18.609 21.953 26.484 1 96.69 70 ALA B N 1
ATOM 3747 C CA . ALA B 1 70 ? 19.016 22.078 25.078 1 96.69 70 ALA B CA 1
ATOM 3748 C C . ALA B 1 70 ? 19.031 23.547 24.656 1 96.69 70 ALA B C 1
ATOM 3750 O O . ALA B 1 70 ? 19.969 23.984 23.984 1 96.69 70 ALA B O 1
ATOM 3751 N N . ILE B 1 71 ? 18 24.203 25.031 1 96.38 71 ILE B N 1
ATOM 3752 C CA . ILE B 1 71 ? 17.859 25.609 24.672 1 96.38 71 ILE B CA 1
ATOM 3753 C C . ILE B 1 71 ? 18.953 26.438 25.359 1 96.38 71 ILE B C 1
ATOM 3755 O O . ILE B 1 71 ? 19.562 27.312 24.734 1 96.38 71 ILE B O 1
ATOM 3759 N N . ALA B 1 72 ? 19.203 26.094 26.594 1 94.38 72 ALA B N 1
ATOM 3760 C CA . ALA B 1 72 ? 20.266 26.781 27.328 1 94.38 72 ALA B CA 1
ATOM 3761 C C . ALA B 1 72 ? 21.609 26.594 26.625 1 94.38 72 ALA B C 1
ATOM 3763 O O . ALA B 1 72 ? 22.422 27.531 26.578 1 94.38 72 ALA B O 1
ATOM 3764 N N . THR B 1 73 ? 21.797 25.453 26.156 1 95.38 73 THR B N 1
ATOM 3765 C CA . THR B 1 73 ? 23.047 25.141 25.469 1 95.38 73 THR B CA 1
ATOM 3766 C C . THR B 1 73 ? 23.203 25.969 24.203 1 95.38 73 THR B C 1
ATOM 3768 O O . THR B 1 73 ? 24.266 26.547 23.953 1 95.38 73 THR B O 1
ATOM 3771 N N . VAL B 1 74 ? 22.156 26.062 23.422 1 95.62 74 VAL B N 1
ATOM 3772 C CA . VAL B 1 74 ? 22.188 26.812 22.172 1 95.62 74 VAL B CA 1
ATOM 3773 C C . VAL B 1 74 ? 22.359 28.297 22.469 1 95.62 74 VAL B C 1
ATOM 3775 O O . VAL B 1 74 ? 23.094 29 21.75 1 95.62 74 VAL B O 1
ATOM 3778 N N . VAL B 1 75 ? 21.812 28.766 23.5 1 95.44 75 VAL B N 1
ATOM 3779 C CA . VAL B 1 75 ? 21.844 30.172 23.859 1 95.44 75 VAL B CA 1
ATOM 3780 C C . VAL B 1 75 ? 23.234 30.547 24.375 1 95.44 75 VAL B C 1
ATOM 3782 O O . VAL B 1 75 ? 23.75 31.625 24.094 1 95.44 75 VAL B O 1
ATOM 3785 N N . ALA B 1 76 ? 23.812 29.625 25.078 1 92.56 76 ALA B N 1
ATOM 3786 C CA . ALA B 1 76 ? 25.141 29.875 25.656 1 92.56 76 ALA B CA 1
ATOM 3787 C C . ALA B 1 76 ? 26.188 30.062 24.562 1 92.56 76 ALA B C 1
ATOM 3789 O O . ALA B 1 76 ? 27.203 30.719 24.781 1 92.56 76 ALA B O 1
ATOM 3790 N N . ALA B 1 77 ? 25.891 29.531 23.469 1 91.62 77 ALA B N 1
ATOM 3791 C CA . ALA B 1 77 ? 26.844 29.609 22.359 1 91.62 77 ALA B CA 1
ATOM 3792 C C . ALA B 1 77 ? 26.641 30.891 21.562 1 91.62 77 ALA B C 1
ATOM 3794 O O . ALA B 1 77 ? 27.328 31.125 20.562 1 91.62 77 ALA B O 1
ATOM 3795 N N . SER B 1 78 ? 25.719 31.734 22.016 1 92.38 78 SER B N 1
ATOM 3796 C CA . SER B 1 78 ? 25.406 32.969 21.281 1 92.38 78 SER B CA 1
ATOM 3797 C C . SER B 1 78 ? 25.422 34.156 22.203 1 92.38 78 SER B C 1
ATOM 3799 O O . SER B 1 78 ? 25.672 34.031 23.406 1 92.38 78 SER B O 1
ATOM 3801 N N . SER B 1 79 ? 25.25 35.344 21.625 1 91.5 79 SER B N 1
ATOM 3802 C CA . SER B 1 79 ? 25.172 36.562 22.406 1 91.5 79 SER B CA 1
ATOM 3803 C C . SER B 1 79 ? 23.719 36.969 22.656 1 91.5 79 SER B C 1
ATOM 3805 O O . SER B 1 79 ? 23.453 38.031 23.219 1 91.5 79 SER B O 1
ATOM 3807 N N . ALA B 1 80 ? 22.859 36.094 22.344 1 94 80 ALA B N 1
ATOM 3808 C CA . ALA B 1 80 ? 21.438 36.406 22.484 1 94 80 ALA B CA 1
ATOM 3809 C C . ALA B 1 80 ? 21.047 36.5 23.953 1 94 80 ALA B C 1
ATOM 3811 O O . ALA B 1 80 ? 21.453 35.656 24.766 1 94 80 ALA B O 1
ATOM 3812 N N . ARG B 1 81 ? 20.266 37.562 24.266 1 94.69 81 ARG B N 1
ATOM 3813 C CA . ARG B 1 81 ? 19.844 37.75 25.641 1 94.69 81 ARG B CA 1
ATOM 3814 C C . ARG B 1 81 ? 18.328 37.594 25.797 1 94.69 81 ARG B C 1
ATOM 3816 O O . ARG B 1 81 ? 17.844 37.188 26.859 1 94.69 81 ARG B O 1
ATOM 3823 N N . LEU B 1 82 ? 17.609 37.969 24.828 1 97.25 82 LEU B N 1
ATOM 3824 C CA . LEU B 1 82 ? 16.172 37.781 24.719 1 97.25 82 LEU B CA 1
ATOM 3825 C C . LEU B 1 82 ? 15.805 36.969 23.484 1 97.25 82 LEU B C 1
ATOM 3827 O O . LEU B 1 82 ? 16.266 37.25 22.391 1 97.25 82 LEU B O 1
ATOM 3831 N N . ILE B 1 83 ? 14.977 35.875 23.734 1 98 83 ILE B N 1
ATOM 3832 C CA . ILE B 1 83 ? 14.773 34.906 22.656 1 98 83 ILE B CA 1
ATOM 3833 C C . ILE B 1 83 ? 13.281 34.625 22.516 1 98 83 ILE B C 1
ATOM 3835 O O . ILE B 1 83 ? 12.641 34.156 23.469 1 98 83 ILE B O 1
ATOM 3839 N N . TRP B 1 84 ? 12.773 34.812 21.312 1 96.81 84 TRP B N 1
ATOM 3840 C CA . TRP B 1 84 ? 11.383 34.438 21.047 1 96.81 84 TRP B CA 1
ATOM 3841 C C . TRP B 1 84 ? 11.18 32.938 21.172 1 96.81 84 TRP B C 1
ATOM 3843 O O . TRP B 1 84 ? 12 32.156 20.688 1 96.81 84 TRP B O 1
ATOM 3853 N N . LEU B 1 85 ? 10.062 32.562 21.812 1 95.5 85 LEU B N 1
ATOM 3854 C CA . LEU B 1 85 ? 9.586 31.172 21.875 1 95.5 85 LEU B CA 1
ATOM 3855 C C . LEU B 1 85 ? 8.367 30.969 20.969 1 95.5 85 LEU B C 1
ATOM 3857 O O . LEU B 1 85 ? 7.715 31.953 20.594 1 95.5 85 LEU B O 1
ATOM 3861 N N . GLY B 1 86 ? 8.109 29.688 20.672 1 91.88 86 GLY B N 1
ATOM 3862 C CA . GLY B 1 86 ? 6.922 29.375 19.891 1 91.88 86 GLY B CA 1
ATOM 3863 C C . GLY B 1 86 ? 5.684 29.203 20.75 1 91.88 86 GLY B C 1
ATOM 3864 O O . GLY B 1 86 ? 4.988 28.188 20.656 1 91.88 86 GLY B O 1
ATOM 3865 N N . LEU B 1 87 ? 5.43 30.188 21.5 1 90.62 87 LEU B N 1
ATOM 3866 C CA . LEU B 1 87 ? 4.305 30.141 22.422 1 90.62 87 LEU B CA 1
ATOM 3867 C C . LEU B 1 87 ? 3.451 31.406 22.297 1 90.62 87 LEU B C 1
ATOM 3869 O O . LEU B 1 87 ? 3.98 32.5 22.219 1 90.62 87 LEU B O 1
ATOM 3873 N N . TYR B 1 88 ? 2.123 31.188 22.172 1 84.31 88 TYR B N 1
ATOM 3874 C CA . TYR B 1 88 ? 1.174 32.281 22.047 1 84.31 88 TYR B CA 1
ATOM 3875 C C . TYR B 1 88 ? 0.076 32.188 23.094 1 84.31 88 TYR B C 1
ATOM 3877 O O . TYR B 1 88 ? -0.608 31.156 23.188 1 84.31 88 TYR B O 1
ATOM 3885 N N . CYS B 1 89 ? -0.095 33.281 23.812 1 85.06 89 CYS B N 1
ATOM 3886 C CA . CYS B 1 89 ? -1.05 33.25 24.906 1 85.06 89 CYS B CA 1
ATOM 3887 C C . CYS B 1 89 ? -2.344 33.969 24.516 1 85.06 89 CYS B C 1
ATOM 3889 O O . CYS B 1 89 ? -2.328 35.125 24.156 1 85.06 89 CYS B O 1
ATOM 3891 N N . PHE B 1 90 ? -3.402 33.281 24.703 1 74.25 90 PHE B N 1
ATOM 3892 C CA . PHE B 1 90 ? -4.719 33.844 24.438 1 74.25 90 PHE B CA 1
ATOM 3893 C C . PHE B 1 90 ? -5.293 34.5 25.688 1 74.25 90 PHE B C 1
ATOM 3895 O O . PHE B 1 90 ? -6.184 35.344 25.594 1 74.25 90 PHE B O 1
ATOM 3902 N N . ASP B 1 91 ? -4.828 34.031 26.828 1 78.56 91 ASP B N 1
ATOM 3903 C CA . ASP B 1 91 ? -5.195 34.594 28.125 1 78.56 91 ASP B CA 1
ATOM 3904 C C . ASP B 1 91 ? -4.016 34.531 29.094 1 78.56 91 ASP B C 1
ATOM 3906 O O . ASP B 1 91 ? -2.963 33.969 28.766 1 78.56 91 ASP B O 1
ATOM 3910 N N . SER B 1 92 ? -4.266 35.25 30.188 1 90.25 92 SER B N 1
ATOM 3911 C CA . SER B 1 92 ? -3.211 35.281 31.188 1 90.25 92 SER B CA 1
ATOM 3912 C C . SER B 1 92 ? -3.207 34.031 32.031 1 90.25 92 SER B C 1
ATOM 3914 O O . SER B 1 92 ? -3.178 34.062 33.25 1 90.25 92 SER B O 1
ATOM 3916 N N . ASP B 1 93 ? -3.436 32.844 31.391 1 89.31 93 ASP B N 1
ATOM 3917 C CA . ASP B 1 93 ? -3.412 31.5 31.922 1 89.31 93 ASP B CA 1
ATOM 3918 C C . ASP B 1 93 ? -2.529 30.594 31.062 1 89.31 93 ASP B C 1
ATOM 3920 O O . ASP B 1 93 ? -2.76 30.438 29.859 1 89.31 93 ASP B O 1
ATOM 3924 N N . PRO B 1 94 ? -1.575 30.031 31.781 1 91.56 94 PRO B N 1
ATOM 3925 C CA . PRO B 1 94 ? -0.681 29.172 31.016 1 91.56 94 PRO B CA 1
ATOM 3926 C C . PRO B 1 94 ? -1.43 28.078 30.25 1 91.56 94 PRO B C 1
ATOM 3928 O O . PRO B 1 94 ? -0.96 27.625 29.203 1 91.56 94 PRO B O 1
ATOM 3931 N N . ALA B 1 95 ? -2.545 27.672 30.672 1 86.25 95 ALA B N 1
ATOM 3932 C CA . ALA B 1 95 ? -3.359 26.656 30 1 86.25 95 ALA B CA 1
ATOM 3933 C C . ALA B 1 95 ? -3.916 27.172 28.688 1 86.25 95 ALA B C 1
ATOM 3935 O O . ALA B 1 95 ? -4.348 26.406 27.828 1 86.25 95 ALA B O 1
ATOM 3936 N N . LYS B 1 96 ? -3.793 28.453 28.531 1 80.25 96 LYS B N 1
ATOM 3937 C CA . LYS B 1 96 ? -4.305 29.078 27.312 1 80.25 96 LYS B CA 1
ATOM 3938 C C . LYS B 1 96 ? -3.168 29.625 26.453 1 80.25 96 LYS B C 1
ATOM 3940 O O . LYS B 1 96 ? -3.402 30.406 25.516 1 80.25 96 LYS B O 1
ATOM 3945 N N . CYS B 1 97 ? -2.023 29.297 26.844 1 86.56 97 CYS B N 1
ATOM 3946 C CA . CYS B 1 97 ? -0.857 29.562 26.016 1 86.56 97 CYS B CA 1
ATOM 3947 C C . CYS B 1 97 ? -0.486 28.328 25.203 1 86.56 97 CYS B C 1
ATOM 3949 O O . CYS B 1 97 ? -0.023 27.328 25.766 1 86.56 97 CYS B O 1
ATOM 3951 N N . LEU B 1 98 ? -0.621 28.469 23.906 1 81.81 98 LEU B N 1
ATOM 3952 C CA . LEU B 1 98 ? -0.473 27.297 23.047 1 81.81 98 LEU B CA 1
ATOM 3953 C C . LEU B 1 98 ? 0.821 27.375 22.25 1 81.81 98 LEU B C 1
ATOM 3955 O O . LEU B 1 98 ? 1.19 28.438 21.75 1 81.81 98 LEU B O 1
ATOM 3959 N N . TRP B 1 99 ? 1.378 26.172 22.125 1 86.44 99 TRP B N 1
ATOM 3960 C CA . TRP B 1 99 ? 2.592 26.078 21.328 1 86.44 99 TRP B CA 1
ATOM 3961 C C . TRP B 1 99 ? 2.268 26.141 19.828 1 86.44 99 TRP B C 1
ATOM 3963 O O . TRP B 1 99 ? 1.264 25.594 19.391 1 86.44 99 TRP B O 1
ATOM 3973 N N . ASP B 1 100 ? 3.209 26.656 19.094 1 75.38 100 ASP B N 1
ATOM 3974 C CA . ASP B 1 100 ? 3.008 26.922 17.672 1 75.38 100 ASP B CA 1
ATOM 3975 C C . ASP B 1 100 ? 2.949 25.609 16.875 1 75.38 100 ASP B C 1
ATOM 3977 O O . ASP B 1 100 ? 2.383 25.562 15.789 1 75.38 100 ASP B O 1
ATOM 3981 N N . ASP B 1 101 ? 3.471 24.625 17.438 1 73.88 101 ASP B N 1
ATOM 3982 C CA . ASP B 1 101 ? 3.496 23.344 16.719 1 73.88 101 ASP B CA 1
ATOM 3983 C C . ASP B 1 101 ? 2.27 22.5 17.062 1 73.88 101 ASP B C 1
ATOM 3985 O O . ASP B 1 101 ? 2.23 21.312 16.75 1 73.88 101 ASP B O 1
ATOM 3989 N N . ASN B 1 102 ? 1.304 23.031 17.734 1 71.62 102 ASN B N 1
ATOM 3990 C CA . ASN B 1 102 ? 0.034 22.406 18.094 1 71.62 102 ASN B CA 1
ATOM 3991 C C . ASN B 1 102 ? 0.239 21.203 19 1 71.62 102 ASN B C 1
ATOM 3993 O O . ASN B 1 102 ? -0.493 20.219 18.906 1 71.62 102 ASN B O 1
ATOM 3997 N N . SER B 1 103 ? 1.266 21.266 19.75 1 76.62 103 SER B N 1
ATOM 3998 C CA . SER B 1 103 ? 1.546 20.125 20.625 1 76.62 103 SER B CA 1
ATOM 3999 C C . SER B 1 103 ? 0.897 20.312 21.984 1 76.62 103 SER B C 1
ATOM 4001 O O . SER B 1 103 ? 1.205 19.578 22.922 1 76.62 103 SER B O 1
ATOM 4003 N N . GLY B 1 104 ? 0.097 21.391 22.125 1 76.88 104 GLY B N 1
ATOM 4004 C CA . GLY B 1 104 ? -0.578 21.578 23.406 1 76.88 104 GLY B CA 1
ATOM 4005 C C . GLY B 1 104 ? -0.291 22.922 24.031 1 76.88 104 GLY B C 1
ATOM 4006 O O . GLY B 1 104 ? 0.053 23.891 23.328 1 76.88 104 GLY B O 1
ATOM 4007 N N . SER B 1 105 ? -0.561 22.984 25.375 1 84.81 105 SER B N 1
ATOM 4008 C CA . SER B 1 105 ? -0.414 24.25 26.078 1 84.81 105 SER B CA 1
ATOM 4009 C C . SER B 1 105 ? 0.791 24.219 27.016 1 84.81 105 SER B C 1
ATOM 4011 O O . SER B 1 105 ? 1.415 23.172 27.203 1 84.81 105 SER B O 1
ATOM 4013 N N . ALA B 1 106 ? 1.092 25.406 27.578 1 91.94 106 ALA B N 1
ATOM 4014 C CA . ALA B 1 106 ? 2.215 25.547 28.5 1 91.94 106 ALA B CA 1
ATOM 4015 C C . ALA B 1 106 ? 1.866 25 29.875 1 91.94 106 ALA B C 1
ATOM 4017 O O . ALA B 1 106 ? 2.719 24.953 30.766 1 91.94 106 ALA B O 1
ATOM 4018 N N . GLN B 1 107 ? 0.696 24.469 30.016 1 87.69 107 GLN B N 1
ATOM 4019 C CA . GLN B 1 107 ? 0.238 24.016 31.312 1 87.69 107 GLN B CA 1
ATOM 4020 C C . GLN B 1 107 ? 1.098 22.859 31.828 1 87.69 107 GLN B C 1
ATOM 4022 O O . GLN B 1 107 ? 1.376 22.781 33.031 1 87.69 107 GLN B O 1
ATOM 4027 N N . SER B 1 108 ? 1.524 22 31 1 88.81 108 SER B N 1
ATOM 4028 C CA . SER B 1 108 ? 2.254 20.797 31.406 1 88.81 108 SER B CA 1
ATOM 4029 C C . SER B 1 108 ? 3.662 21.141 31.875 1 88.81 108 SER B C 1
ATOM 4031 O O . SER B 1 108 ? 4.258 20.406 32.656 1 88.81 108 SER B O 1
ATOM 4033 N N . TYR B 1 109 ? 4.219 22.141 31.359 1 93.88 109 TYR B N 1
ATOM 4034 C CA . TYR B 1 109 ? 5.516 22.672 31.75 1 93.88 109 TYR B CA 1
ATOM 4035 C C . TYR B 1 109 ? 5.52 24.188 31.703 1 93.88 109 TYR B C 1
ATOM 4037 O O . TYR B 1 109 ? 5.73 24.781 30.641 1 93.88 109 TYR B O 1
ATOM 4045 N N . ASP B 1 110 ? 5.445 24.75 32.844 1 93.69 110 ASP B N 1
ATOM 4046 C CA . ASP B 1 110 ? 5.285 26.203 32.938 1 93.69 110 ASP B CA 1
ATOM 4047 C C . ASP B 1 110 ? 6.52 26.828 33.594 1 93.69 110 ASP B C 1
ATOM 4049 O O . ASP B 1 110 ? 6.848 26.547 34.75 1 93.69 110 ASP B O 1
ATOM 4053 N N . ASN B 1 111 ? 7.164 27.734 32.844 1 95.62 111 ASN B N 1
ATOM 4054 C CA . ASN B 1 111 ? 8.328 28.453 33.375 1 95.62 111 ASN B CA 1
ATOM 4055 C C . ASN B 1 111 ? 8.141 29.953 33.281 1 95.62 111 ASN B C 1
ATOM 4057 O O . ASN B 1 111 ? 9.109 30.703 33.062 1 95.62 111 ASN B O 1
ATOM 4061 N N . PHE B 1 112 ? 6.949 30.391 33.344 1 97.12 112 PHE B N 1
ATOM 4062 C CA . PHE B 1 112 ? 6.688 31.812 33.344 1 97.12 112 PHE B CA 1
ATOM 4063 C C . PHE B 1 112 ? 7.219 32.469 34.594 1 97.12 112 PHE B C 1
ATOM 4065 O O . PHE B 1 112 ? 7.207 31.859 35.688 1 97.12 112 PHE B O 1
ATOM 4072 N N . SER B 1 113 ? 7.66 33.688 34.438 1 96.44 113 SER B N 1
ATOM 4073 C CA . SER B 1 113 ? 7.992 34.5 35.594 1 96.44 113 SER B CA 1
ATOM 4074 C C . SER B 1 113 ? 6.742 34.844 36.406 1 96.44 113 SER B C 1
ATOM 4076 O O . SER B 1 113 ? 5.625 34.781 35.906 1 96.44 113 SER B O 1
ATOM 4078 N N . ILE B 1 114 ? 7.047 35.188 37.625 1 93.69 114 ILE B N 1
ATOM 4079 C CA . ILE B 1 114 ? 5.945 35.594 38.5 1 93.69 114 ILE B CA 1
ATOM 4080 C C . ILE B 1 114 ? 5.125 36.688 37.844 1 93.69 114 ILE B C 1
ATOM 4082 O O . ILE B 1 114 ? 5.684 37.625 37.25 1 93.69 114 ILE B O 1
ATOM 4086 N N . ASP B 1 115 ? 3.793 36.594 37.781 1 94 115 ASP B N 1
ATOM 4087 C CA . ASP B 1 115 ? 2.828 37.562 37.281 1 94 115 ASP B CA 1
ATOM 4088 C C . ASP B 1 115 ? 2.635 37.406 35.75 1 94 115 ASP B C 1
ATOM 4090 O O . ASP B 1 115 ? 1.906 38.219 35.156 1 94 115 ASP B O 1
ATOM 4094 N N . PHE B 1 116 ? 3.318 36.406 35.188 1 95.75 116 PHE B N 1
ATOM 4095 C CA . PHE B 1 116 ? 3.152 36.125 33.781 1 95.75 116 PHE B CA 1
ATOM 4096 C C . PHE B 1 116 ? 2.631 34.719 33.531 1 95.75 116 PHE B C 1
ATOM 4098 O O . PHE B 1 116 ? 2.811 33.844 34.375 1 95.75 116 PHE B O 1
ATOM 4105 N N . PRO B 1 117 ? 2.014 34.562 32.531 1 95.94 117 PRO B N 1
ATOM 4106 C CA . PRO B 1 117 ? 1.764 35.406 31.359 1 95.94 117 PRO B CA 1
ATOM 4107 C C . PRO B 1 117 ? 0.75 36.531 31.641 1 95.94 117 PRO B C 1
ATOM 4109 O O . PRO B 1 117 ? -0.13 36.375 32.5 1 95.94 117 PRO B O 1
ATOM 4112 N N . LEU B 1 118 ? 0.995 37.625 31.016 1 94.5 118 LEU B N 1
ATOM 4113 C CA . LEU B 1 118 ? 0.102 38.781 31.078 1 94.5 118 LEU B CA 1
ATOM 4114 C C . LEU B 1 118 ? -0.245 39.281 29.688 1 94.5 118 LEU B C 1
ATOM 4116 O O . LEU B 1 118 ? 0.553 39.969 29.047 1 94.5 118 LEU B O 1
ATOM 4120 N N . VAL B 1 119 ? -1.442 39.062 29.234 1 87.81 119 VAL B N 1
ATOM 4121 C CA . VAL B 1 119 ? -1.813 39.312 27.844 1 87.81 119 VAL B CA 1
ATOM 4122 C C . VAL B 1 119 ? -1.935 40.812 27.625 1 87.81 119 VAL B C 1
ATOM 4124 O O . VAL B 1 119 ? -1.815 41.281 26.484 1 87.81 119 VAL B O 1
ATOM 4127 N N . ASP B 1 120 ? -2.148 41.531 28.688 1 87.62 120 ASP B N 1
ATOM 4128 C CA . ASP B 1 120 ? -2.166 43 28.562 1 87.62 120 ASP B CA 1
ATOM 4129 C C . ASP B 1 120 ? -0.804 43.531 28.109 1 87.62 120 ASP B C 1
ATOM 4131 O O . ASP B 1 120 ? -0.72 44.562 27.438 1 87.62 120 ASP B O 1
ATOM 4135 N N . ALA B 1 121 ? 0.18 42.844 28.531 1 90.88 121 ALA B N 1
ATOM 4136 C CA . ALA B 1 121 ? 1.533 43.188 28.109 1 90.88 121 ALA B CA 1
ATOM 4137 C C . ALA B 1 121 ? 1.809 42.719 26.688 1 90.88 121 ALA B C 1
ATOM 4139 O O . ALA B 1 121 ? 2.57 43.344 25.938 1 90.88 121 ALA B O 1
ATOM 4140 N N . GLY B 1 122 ? 1.207 41.625 26.406 1 89 122 GLY B N 1
ATOM 4141 C CA . GLY B 1 122 ? 1.36 41.062 25.078 1 89 122 GLY B CA 1
ATOM 4142 C C . GLY B 1 122 ? 1.051 39.562 25.016 1 89 122 GLY B C 1
ATOM 4143 O O . GLY B 1 122 ? 1.056 38.875 26.047 1 89 122 GLY B O 1
ATOM 4144 N N . HIS B 1 123 ? 0.946 39.031 23.797 1 85.06 123 HIS B N 1
ATOM 4145 C CA . HIS B 1 123 ? 0.487 37.656 23.609 1 85.06 123 HIS B CA 1
ATOM 4146 C C . HIS B 1 123 ? 1.653 36.719 23.297 1 85.06 123 HIS B C 1
ATOM 4148 O O . HIS B 1 123 ? 1.535 35.5 23.438 1 85.06 123 HIS B O 1
ATOM 4154 N N . CYS B 1 124 ? 2.699 37.344 22.781 1 90.94 124 CYS B N 1
ATOM 4155 C CA . CYS B 1 124 ? 3.854 36.5 22.422 1 90.94 124 CYS B CA 1
ATOM 4156 C C . CYS B 1 124 ? 4.781 36.344 23.625 1 90.94 124 CYS B C 1
ATOM 4158 O O . CYS B 1 124 ? 4.684 37.062 24.594 1 90.94 124 CYS B O 1
ATOM 4160 N N . VAL B 1 125 ? 5.57 35.25 23.531 1 94.94 125 VAL B N 1
ATOM 4161 C CA . VAL B 1 125 ? 6.367 34.906 24.703 1 94.94 125 VAL B CA 1
ATOM 4162 C C . VAL B 1 125 ? 7.844 34.812 24.328 1 94.94 125 VAL B C 1
ATOM 4164 O O . VAL B 1 125 ? 8.188 34.344 23.25 1 94.94 125 VAL B O 1
ATOM 4167 N N . TYR B 1 126 ? 8.664 35.406 25.188 1 96.94 126 TYR B N 1
ATOM 4168 C CA . TYR B 1 126 ? 10.109 35.25 25.016 1 96.94 126 TYR B CA 1
ATOM 4169 C C . TYR B 1 126 ? 10.773 34.719 26.266 1 96.94 126 TYR B C 1
ATOM 4171 O O . TYR B 1 126 ? 10.172 34.75 27.344 1 96.94 126 TYR B O 1
ATOM 4179 N N . LEU B 1 127 ? 11.922 34.125 26.109 1 97.56 127 LEU B N 1
ATOM 4180 C CA . LEU B 1 127 ? 12.812 33.688 27.172 1 97.56 127 LEU B CA 1
ATOM 4181 C C . LEU B 1 127 ? 13.875 34.75 27.484 1 97.56 127 LEU B C 1
ATOM 4183 O O . LEU B 1 127 ? 14.516 35.25 26.562 1 97.56 127 LEU B O 1
ATOM 4187 N N . SER B 1 128 ? 14.062 35.062 28.734 1 96.88 128 SER B N 1
ATOM 4188 C CA . SER B 1 128 ? 15.102 35.969 29.156 1 96.88 128 SER B CA 1
ATOM 4189 C C . SER B 1 128 ? 16.281 35.25 29.766 1 96.88 128 SER B C 1
ATOM 4191 O O . SER B 1 128 ? 16.109 34.25 30.484 1 96.88 128 SER B O 1
ATOM 4193 N N . THR B 1 129 ? 17.484 35.75 29.391 1 94.31 129 THR B N 1
ATOM 4194 C CA . THR B 1 129 ? 18.672 35.25 30.047 1 94.31 129 THR B CA 1
ATOM 4195 C C . THR B 1 129 ? 19.281 36.281 30.984 1 94.31 129 THR B C 1
ATOM 4197 O O . THR B 1 129 ? 20.406 36.094 31.453 1 94.31 129 THR B O 1
ATOM 4200 N N . LEU B 1 130 ? 18.594 37.281 31.281 1 93.31 130 LEU B N 1
ATOM 4201 C CA . LEU B 1 130 ? 19.141 38.438 31.984 1 93.31 130 LEU B CA 1
ATOM 4202 C C . LEU B 1 130 ? 18.688 38.438 33.438 1 93.31 130 LEU B C 1
ATOM 4204 O O . LEU B 1 130 ? 17.5 38.281 33.719 1 93.31 130 LEU B O 1
ATOM 4208 N N . GLY B 1 131 ? 19.656 38.625 34.281 1 91.12 131 GLY B N 1
ATOM 4209 C CA . GLY B 1 131 ? 19.406 38.969 35.656 1 91.12 131 GLY B CA 1
ATOM 4210 C C . GLY B 1 131 ? 18.484 37.969 36.375 1 91.12 131 GLY B C 1
ATOM 4211 O O . GLY B 1 131 ? 18.703 36.781 36.312 1 91.12 131 GLY B O 1
ATOM 4212 N N . ALA B 1 132 ? 17.438 38.531 37.125 1 91 132 ALA B N 1
ATOM 4213 C CA . ALA B 1 132 ? 16.5 37.781 37.938 1 91 132 ALA B CA 1
ATOM 4214 C C . ALA B 1 132 ? 15.508 37.031 37.062 1 91 132 ALA B C 1
ATOM 4216 O O . ALA B 1 132 ? 14.867 36.062 37.531 1 91 132 ALA B O 1
ATOM 4217 N N . LEU B 1 133 ? 15.523 37.406 35.875 1 92.56 133 LEU B N 1
ATOM 4218 C CA . LEU B 1 133 ? 14.562 36.812 34.938 1 92.56 133 LEU B CA 1
ATOM 4219 C C . LEU B 1 133 ? 15.219 35.719 34.125 1 92.56 133 LEU B C 1
ATOM 4221 O O . LEU B 1 133 ? 14.594 35.125 33.25 1 92.56 133 LEU B O 1
ATOM 4225 N N . ALA B 1 134 ? 16.453 35.375 34.5 1 93.19 134 ALA B N 1
ATOM 4226 C CA . ALA B 1 134 ? 17.172 34.375 33.75 1 93.19 134 ALA B CA 1
ATOM 4227 C C . ALA B 1 134 ? 16.453 33.031 33.75 1 93.19 134 ALA B C 1
ATOM 4229 O O . ALA B 1 134 ? 16.125 32.531 34.844 1 93.19 134 ALA B O 1
ATOM 4230 N N . GLY B 1 135 ? 16.141 32.562 32.531 1 9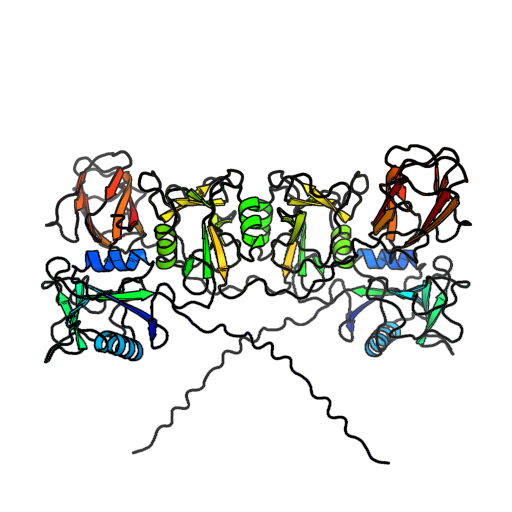3.81 135 GLY B N 1
ATOM 4231 C CA . GLY B 1 135 ? 15.508 31.281 32.406 1 93.81 135 GLY B CA 1
ATOM 4232 C C . GLY B 1 135 ? 13.992 31.344 32.406 1 93.81 135 GLY B C 1
ATOM 4233 O O . GLY B 1 135 ? 13.32 30.328 32.25 1 93.81 135 GLY B O 1
ATOM 4234 N N . LYS B 1 136 ? 13.469 32.469 32.594 1 96.62 136 LYS B N 1
ATOM 4235 C CA . LYS B 1 136 ? 12.016 32.625 32.719 1 96.62 136 LYS B CA 1
ATOM 4236 C C . LYS B 1 136 ? 11.383 33.125 31.438 1 96.62 136 LYS B C 1
ATOM 4238 O O . LYS B 1 136 ? 12.07 33.688 30.594 1 96.62 136 LYS B O 1
ATOM 4243 N N . TRP B 1 137 ? 10.07 32.812 31.328 1 97.94 137 TRP B N 1
ATOM 4244 C CA . TRP B 1 137 ? 9.289 33.25 30.188 1 97.94 137 TRP B CA 1
ATOM 4245 C C . TRP B 1 137 ? 8.516 34.531 30.516 1 97.94 137 TRP B C 1
ATOM 4247 O O . TRP B 1 137 ? 8.016 34.688 31.625 1 97.94 137 TRP B O 1
ATOM 4257 N N . ILE B 1 138 ? 8.438 35.375 29.531 1 97 138 ILE B N 1
ATOM 4258 C CA . ILE B 1 138 ? 7.719 36.625 29.703 1 97 138 ILE B CA 1
ATOM 4259 C C . ILE B 1 138 ? 6.844 36.906 28.484 1 97 138 ILE B C 1
ATOM 4261 O O . ILE B 1 138 ? 7.297 36.75 27.344 1 97 138 ILE B O 1
ATOM 4265 N N . SER B 1 139 ? 5.613 37.281 28.766 1 95.56 139 SER B N 1
ATOM 4266 C CA . SER B 1 139 ? 4.766 37.656 27.641 1 95.56 139 SER B CA 1
ATOM 4267 C C . SER B 1 139 ? 5.023 39.125 27.25 1 95.56 139 SER B C 1
ATOM 4269 O O . SER B 1 139 ? 5.266 39.969 28.109 1 95.56 139 SER B O 1
ATOM 4271 N N . GLU B 1 140 ? 5.035 39.312 25.969 1 92.88 140 GLU B N 1
ATOM 4272 C CA . GLU B 1 140 ? 5.367 40.625 25.406 1 92.88 140 GLU B CA 1
ATOM 4273 C C . GLU B 1 140 ? 4.633 40.844 24.078 1 92.88 140 GLU B C 1
ATOM 4275 O O . GLU B 1 140 ? 4.062 39.906 23.516 1 92.88 140 GLU B O 1
ATOM 4280 N N . ASP B 1 141 ? 4.605 42.156 23.719 1 89.5 141 ASP B N 1
ATOM 4281 C CA . ASP B 1 141 ? 3.99 42.5 22.438 1 89.5 141 ASP B CA 1
ATOM 4282 C C . ASP B 1 141 ? 4.738 41.844 21.281 1 89.5 141 ASP B C 1
ATOM 4284 O O . ASP B 1 141 ? 5.973 41.844 21.234 1 89.5 141 ASP B O 1
ATOM 4288 N N . CYS B 1 142 ? 4.039 41.344 20.312 1 86.75 142 CYS B N 1
ATOM 4289 C CA . CYS B 1 142 ? 4.602 40.531 19.25 1 86.75 142 CYS B CA 1
ATOM 4290 C C . CYS B 1 142 ? 5.355 41.375 18.234 1 86.75 142 CYS B C 1
ATOM 4292 O O . CYS B 1 142 ? 6.242 40.875 17.547 1 86.75 142 CYS B O 1
ATOM 4294 N N . GLU B 1 143 ? 5.02 42.625 18.125 1 84.81 143 GLU B N 1
ATOM 4295 C CA . GLU B 1 143 ? 5.504 43.438 17 1 84.81 143 GLU B CA 1
ATOM 4296 C C . GLU B 1 143 ? 6.496 44.5 17.453 1 84.81 143 GLU B C 1
ATOM 4298 O O . GLU B 1 143 ? 7.379 44.906 16.688 1 84.81 143 GLU B O 1
ATOM 4303 N N . SER B 1 144 ? 6.312 44.906 18.625 1 89.56 144 SER B N 1
ATOM 4304 C CA . SER B 1 144 ? 7.012 46.094 19.062 1 89.56 144 SER B CA 1
ATOM 4305 C C . SER B 1 144 ? 8.445 45.781 19.469 1 89.56 144 SER B C 1
ATOM 4307 O O . SER B 1 144 ? 9.305 46.656 19.484 1 89.56 144 SER B O 1
ATOM 4309 N N . LYS B 1 145 ? 8.68 44.594 19.844 1 92.25 145 LYS B N 1
ATOM 4310 C CA . LYS B 1 145 ? 10.016 44.25 20.344 1 92.25 145 LYS B CA 1
ATOM 4311 C C . LYS B 1 145 ? 10.766 43.375 19.328 1 92.25 145 LYS B C 1
ATOM 4313 O O . LYS B 1 145 ? 10.18 42.5 18.688 1 92.25 145 LYS B O 1
ATOM 4318 N N . LEU B 1 146 ? 12.023 43.688 19.188 1 96.31 146 LEU B N 1
ATOM 4319 C CA . LEU B 1 146 ? 12.898 42.906 18.312 1 96.31 146 LEU B CA 1
ATOM 4320 C C . LEU B 1 146 ? 13.852 42.062 19.141 1 96.31 146 LEU B C 1
ATOM 4322 O O . LEU B 1 146 ? 14.539 42.562 20.031 1 96.31 146 LEU B O 1
ATOM 4326 N N . MET B 1 147 ? 13.812 40.75 18.875 1 97.38 147 MET B N 1
ATOM 4327 C CA . MET B 1 147 ? 14.633 39.812 19.641 1 97.38 147 MET B CA 1
ATOM 4328 C C . MET B 1 147 ? 15.195 38.719 18.75 1 97.38 147 MET B C 1
ATOM 4330 O O . MET B 1 147 ? 14.797 38.594 17.578 1 97.38 147 MET B O 1
ATOM 4334 N N . SER B 1 148 ? 16.234 38.062 19.328 1 97.81 148 SER B N 1
ATOM 4335 C CA . SER B 1 148 ? 16.688 36.844 18.688 1 97.81 148 SER B CA 1
ATOM 4336 C C . SER B 1 148 ? 15.633 35.719 18.797 1 97.81 148 SER B C 1
ATOM 4338 O O . SER B 1 148 ? 14.617 35.906 19.484 1 97.81 148 SER B O 1
ATOM 4340 N N . TYR B 1 149 ? 15.812 34.656 18.047 1 97.38 149 TYR B N 1
ATOM 4341 C CA . TYR B 1 149 ? 14.836 33.594 18.078 1 97.38 149 TYR B CA 1
ATOM 4342 C C . TYR B 1 149 ? 15.5 32.25 17.781 1 97.38 149 TYR B C 1
ATOM 4344 O O . TYR B 1 149 ? 16.609 32.188 17.25 1 97.38 149 TYR B O 1
ATOM 4352 N N . ILE B 1 150 ? 14.812 31.172 18.25 1 97.75 150 ILE B N 1
ATOM 4353 C CA . ILE B 1 150 ? 15.266 29.812 18 1 97.75 150 ILE B CA 1
ATOM 4354 C C . ILE B 1 150 ? 14.203 29.047 17.203 1 97.75 150 ILE B C 1
ATOM 4356 O O . ILE B 1 150 ? 13.031 29.047 17.578 1 97.75 150 ILE B O 1
ATOM 4360 N N . CYS B 1 151 ? 14.672 28.453 16.094 1 95.25 151 CYS B N 1
ATOM 4361 C CA . CYS B 1 151 ? 13.812 27.578 15.297 1 95.25 151 CYS B CA 1
ATOM 4362 C C . CYS B 1 151 ? 14.023 26.125 15.688 1 95.25 151 CYS B C 1
ATOM 4364 O O . CYS B 1 151 ? 15.117 25.734 16.094 1 95.25 151 CYS B O 1
ATOM 4366 N N . GLU B 1 152 ? 12.891 25.406 15.609 1 95.25 152 GLU B N 1
ATOM 4367 C CA . GLU B 1 152 ? 12.906 23.969 15.891 1 95.25 152 GLU B CA 1
ATOM 4368 C C . GLU B 1 152 ? 12.414 23.172 14.695 1 95.25 152 GLU B C 1
ATOM 4370 O O . GLU B 1 152 ? 11.352 23.469 14.141 1 95.25 152 GLU B O 1
ATOM 4375 N N . LEU B 1 153 ? 13.219 22.219 14.305 1 91.62 153 LEU B N 1
ATOM 4376 C CA . LEU B 1 153 ? 12.906 21.25 13.258 1 91.62 153 LEU B CA 1
ATOM 4377 C C . LEU B 1 153 ? 12.805 19.844 13.82 1 91.62 153 LEU B C 1
ATOM 4379 O O . LEU B 1 153 ? 13.586 19.469 14.695 1 91.62 153 LEU B O 1
ATOM 4383 N N . PRO B 1 154 ? 11.758 19.016 13.375 1 88.94 154 PRO B N 1
ATOM 4384 C CA . PRO B 1 154 ? 11.781 17.625 13.828 1 88.94 154 PRO B CA 1
ATOM 4385 C C . PRO B 1 154 ? 13.055 16.891 13.406 1 88.94 154 PRO B C 1
ATOM 4387 O O . PRO B 1 154 ? 13.625 17.188 12.352 1 88.94 154 PRO B O 1
ATOM 4390 N N . THR B 1 155 ? 13.414 15.93 14.211 1 87.88 155 THR B N 1
ATOM 4391 C CA . THR B 1 155 ? 14.562 15.086 13.883 1 87.88 155 THR B CA 1
ATOM 4392 C C . THR B 1 155 ? 14.242 14.172 12.703 1 87.88 155 THR B C 1
ATOM 4394 O O . THR B 1 155 ? 13.07 13.93 12.398 1 87.88 155 THR B O 1
ATOM 4397 N N . THR B 1 156 ? 15.297 13.836 12.023 1 85.19 156 THR B N 1
ATOM 4398 C CA . THR B 1 156 ? 15.141 12.914 10.906 1 85.19 156 THR B CA 1
ATOM 4399 C C . THR B 1 156 ? 16.281 11.898 10.875 1 85.19 156 THR B C 1
ATOM 4401 O O . THR B 1 156 ? 17.047 11.797 11.836 1 85.19 156 THR B O 1
ATOM 4404 N N . HIS B 1 157 ? 16.219 11.031 9.859 1 81.25 157 HIS B N 1
ATOM 4405 C CA . HIS B 1 157 ? 17.297 10.07 9.633 1 81.25 157 HIS B CA 1
ATOM 4406 C C . HIS B 1 157 ? 18.172 10.484 8.445 1 81.25 157 HIS B C 1
ATOM 4408 O O . HIS B 1 157 ? 17.703 11.203 7.559 1 81.25 157 HIS B O 1
ATOM 4414 N N . ALA B 1 158 ? 19.359 10.078 8.531 1 77.88 158 ALA B N 1
ATOM 4415 C CA . ALA B 1 158 ? 20.297 10.445 7.488 1 77.88 158 ALA B CA 1
ATOM 4416 C C . ALA B 1 158 ? 19.812 9.984 6.117 1 77.88 158 ALA B C 1
ATOM 4418 O O . ALA B 1 158 ? 19.328 8.859 5.977 1 77.88 158 ALA B O 1
ATOM 4419 N N . ASP B 1 159 ? 19.625 10.977 5.188 1 82 159 ASP B N 1
ATOM 4420 C CA . ASP B 1 159 ? 19.234 10.742 3.799 1 82 159 ASP B CA 1
ATOM 4421 C C . ASP B 1 159 ? 19.719 11.875 2.896 1 82 159 ASP B C 1
ATOM 4423 O O . ASP B 1 159 ? 20 12.977 3.373 1 82 159 ASP B O 1
ATOM 4427 N N . ASP B 1 160 ? 19.938 11.594 1.616 1 80.88 160 ASP B N 1
ATOM 4428 C CA . ASP B 1 160 ? 20.453 12.609 0.705 1 80.88 160 ASP B CA 1
ATOM 4429 C C . ASP B 1 160 ? 19.312 13.305 -0.037 1 80.88 160 ASP B C 1
ATOM 4431 O O . ASP B 1 160 ? 19.562 14.102 -0.949 1 80.88 160 ASP B O 1
ATOM 4435 N N . CYS B 1 161 ? 18.188 13.141 0.488 1 87 161 CYS B N 1
ATOM 4436 C CA . CYS B 1 161 ? 17.094 13.797 -0.222 1 87 161 CYS B CA 1
ATOM 4437 C C . CYS B 1 161 ? 17.047 15.289 0.118 1 87 161 CYS B C 1
ATOM 4439 O O . CYS B 1 161 ? 17.453 15.688 1.209 1 87 161 CYS B O 1
ATOM 4441 N N . THR B 1 162 ? 16.578 16.078 -0.778 1 87.94 162 THR B N 1
ATOM 4442 C CA . THR B 1 162 ? 16.516 17.531 -0.651 1 87.94 162 THR B CA 1
ATOM 4443 C C . THR B 1 162 ? 15.523 17.953 0.427 1 87.94 162 THR B C 1
ATOM 4445 O O . THR B 1 162 ? 15.781 18.875 1.199 1 87.94 162 THR B O 1
ATOM 4448 N N . TYR B 1 163 ? 14.359 17.375 0.482 1 90.81 163 TYR B N 1
ATOM 4449 C CA . TYR B 1 163 ? 13.305 17.703 1.434 1 90.81 163 TYR B CA 1
ATOM 4450 C C . TYR B 1 163 ? 13.102 16.578 2.439 1 90.81 163 TYR B C 1
ATOM 4452 O O . TYR B 1 163 ? 12.453 15.57 2.135 1 90.81 163 TYR B O 1
ATOM 4460 N N . ASN B 1 164 ? 13.68 16.75 3.559 1 89.69 164 ASN B N 1
ATOM 4461 C CA . ASN B 1 164 ? 13.727 15.766 4.633 1 89.69 164 ASN B CA 1
ATOM 4462 C C . ASN B 1 164 ? 13.039 16.281 5.895 1 89.69 164 ASN B C 1
ATOM 4464 O O . ASN B 1 164 ? 13.477 17.266 6.488 1 89.69 164 ASN B O 1
ATOM 4468 N N . TYR B 1 165 ? 11.969 15.578 6.316 1 87.62 165 TYR B N 1
ATOM 4469 C CA . TYR B 1 165 ? 11.156 16.047 7.434 1 87.62 165 TYR B CA 1
ATOM 4470 C C . TYR B 1 165 ? 10.656 14.875 8.266 1 87.62 165 TYR B C 1
ATOM 4472 O O . TYR B 1 165 ? 9.992 13.977 7.746 1 87.62 165 TYR B O 1
ATOM 4480 N N . ASN B 1 166 ? 10.992 14.844 9.555 1 88.62 166 ASN B N 1
ATOM 4481 C CA . ASN B 1 166 ? 10.438 13.93 10.555 1 88.62 166 ASN B CA 1
ATOM 4482 C C . ASN B 1 166 ? 10.586 12.477 10.125 1 88.62 166 ASN B C 1
ATOM 4484 O O . ASN B 1 166 ? 9.617 11.711 10.156 1 88.62 166 ASN B O 1
ATOM 4488 N N . GLY B 1 167 ? 11.688 12.156 9.562 1 88.44 167 GLY B N 1
ATOM 4489 C CA . GLY B 1 167 ? 12.008 10.781 9.234 1 88.44 167 GLY B CA 1
ATOM 4490 C C . GLY B 1 167 ? 11.578 10.391 7.828 1 88.44 167 GLY B C 1
ATOM 4491 O O . GLY B 1 167 ? 11.648 9.219 7.453 1 88.44 167 GLY B O 1
ATOM 4492 N N . TYR B 1 168 ? 11.148 11.414 7.074 1 92.19 168 TYR B N 1
ATOM 4493 C CA . TYR B 1 168 ? 10.68 11.109 5.73 1 92.19 168 TYR B CA 1
ATOM 4494 C C . TYR B 1 168 ? 11.289 12.055 4.703 1 92.19 168 TYR B C 1
ATOM 4496 O O . TYR B 1 168 ? 11.625 13.195 5.027 1 92.19 168 TYR B O 1
ATOM 4504 N N . CYS B 1 169 ? 11.422 11.523 3.49 1 92.38 169 CYS B N 1
ATOM 4505 C CA . CYS B 1 169 ? 11.844 12.297 2.33 1 92.38 169 CYS B CA 1
ATOM 4506 C C . CYS B 1 169 ? 10.664 12.602 1.415 1 92.38 169 CYS B C 1
ATOM 4508 O O . CYS B 1 169 ? 9.82 11.734 1.181 1 92.38 169 CYS B O 1
ATOM 4510 N N . TYR B 1 170 ? 10.633 13.836 0.992 1 94.94 170 TYR B N 1
ATOM 4511 C CA . TYR B 1 170 ? 9.555 14.289 0.119 1 94.94 170 TYR B CA 1
ATOM 4512 C C . TYR B 1 170 ? 10.086 14.664 -1.258 1 94.94 170 TYR B C 1
ATOM 4514 O O . TYR B 1 170 ? 11.195 15.195 -1.377 1 94.94 170 TYR B O 1
ATOM 4522 N N . THR B 1 171 ? 9.336 14.312 -2.303 1 96.56 171 THR B N 1
ATOM 4523 C CA . THR B 1 171 ? 9.648 14.727 -3.668 1 96.56 171 THR B CA 1
ATOM 4524 C C . THR B 1 171 ? 8.43 15.352 -4.336 1 96.56 171 THR B C 1
ATOM 4526 O O . THR B 1 171 ? 7.336 14.789 -4.293 1 96.56 171 THR B O 1
ATOM 4529 N N . PHE B 1 172 ? 8.648 16.516 -4.922 1 96.69 172 PHE B N 1
ATOM 4530 C CA . PHE B 1 172 ? 7.605 17.219 -5.66 1 96.69 172 PHE B CA 1
ATOM 4531 C C . PHE B 1 172 ? 7.773 17.016 -7.16 1 96.69 172 PHE B C 1
ATOM 4533 O O . PHE B 1 172 ? 8.82 17.359 -7.727 1 96.69 172 PHE B O 1
ATOM 4540 N N . SER B 1 173 ? 6.723 16.453 -7.77 1 97.25 173 SER B N 1
ATOM 4541 C CA . SER B 1 173 ? 6.832 16.141 -9.188 1 97.25 173 SER B CA 1
ATOM 4542 C C . SER B 1 173 ? 6.848 17.406 -10.047 1 97.25 173 SER B C 1
ATOM 4544 O O . SER B 1 173 ? 6.188 18.391 -9.711 1 97.25 173 SER B O 1
ATOM 4546 N N . SER B 1 174 ? 7.566 17.328 -11.18 1 94.94 174 SER B N 1
ATOM 4547 C CA . SER B 1 174 ? 7.535 18.406 -12.172 1 94.94 174 SER B CA 1
ATOM 4548 C C . SER B 1 174 ? 6.523 18.094 -13.273 1 94.94 174 SER B C 1
ATOM 4550 O O . SER B 1 174 ? 6.105 19 -14.008 1 94.94 174 SER B O 1
ATOM 4552 N N . THR B 1 175 ? 6.082 16.844 -13.359 1 95.44 175 THR B N 1
ATOM 4553 C CA . THR B 1 175 ? 5.152 16.422 -14.391 1 95.44 175 THR B CA 1
ATOM 4554 C C . THR B 1 175 ? 3.805 16.031 -13.781 1 95.44 175 THR B C 1
ATOM 4556 O O . THR B 1 175 ? 3.717 15.75 -12.586 1 95.44 175 THR B O 1
ATOM 4559 N N . ALA B 1 176 ? 2.836 16.156 -14.656 1 97.44 176 ALA B N 1
ATOM 4560 C CA . ALA B 1 176 ? 1.489 15.766 -14.25 1 97.44 176 ALA B CA 1
ATOM 4561 C C . ALA B 1 176 ? 1.166 14.352 -14.719 1 97.44 176 ALA B C 1
ATOM 4563 O O . ALA B 1 176 ? 1.491 13.977 -15.852 1 97.44 176 ALA B O 1
ATOM 4564 N N . GLU B 1 177 ? 0.671 13.523 -13.844 1 96.25 177 GLU B N 1
ATOM 4565 C CA . GLU B 1 177 ? 0.296 12.148 -14.156 1 96.25 177 GLU B CA 1
ATOM 4566 C C . GLU B 1 177 ? -1.042 11.789 -13.523 1 96.25 177 GLU B C 1
ATOM 4568 O O . GLU B 1 177 ? -1.427 12.359 -12.5 1 96.25 177 GLU B O 1
ATOM 4573 N N . PRO B 1 178 ? -1.777 10.836 -14.219 1 94.75 178 PRO B N 1
ATOM 4574 C CA . PRO B 1 178 ? -2.939 10.289 -13.516 1 94.75 178 PRO B CA 1
ATOM 4575 C C . PRO B 1 178 ? -2.562 9.586 -12.211 1 94.75 178 PRO B C 1
ATOM 4577 O O . PRO B 1 178 ? -1.394 9.242 -12.008 1 94.75 178 PRO B O 1
ATOM 4580 N N . PHE B 1 179 ? -3.51 9.344 -11.414 1 96.19 179 PHE B N 1
ATOM 4581 C CA . PHE B 1 179 ? -3.32 8.938 -10.031 1 96.19 179 PHE B CA 1
ATOM 4582 C C . PHE B 1 179 ? -2.48 7.664 -9.953 1 96.19 179 PHE B C 1
ATOM 4584 O O . PHE B 1 179 ? -1.491 7.613 -9.219 1 96.19 179 PHE B O 1
ATOM 4591 N N . ILE B 1 180 ? -2.787 6.602 -10.711 1 93.44 180 ILE B N 1
ATOM 4592 C CA . ILE B 1 180 ? -2.105 5.316 -10.594 1 93.44 180 ILE B CA 1
ATOM 4593 C C . ILE B 1 180 ? -0.68 5.438 -11.125 1 93.44 180 ILE B C 1
ATOM 4595 O O . ILE B 1 180 ? 0.24 4.801 -10.602 1 93.44 180 ILE B O 1
ATOM 4599 N N . ILE B 1 181 ? -0.489 6.238 -12.148 1 93.19 181 ILE B N 1
ATOM 4600 C CA . ILE B 1 181 ? 0.852 6.453 -12.68 1 93.19 181 ILE B CA 1
ATOM 4601 C C . ILE B 1 181 ? 1.687 7.242 -11.672 1 93.19 181 ILE B C 1
ATOM 4603 O O . ILE B 1 181 ? 2.863 6.941 -11.461 1 93.19 181 ILE B O 1
ATOM 4607 N N . ALA B 1 182 ? 1.049 8.258 -11.062 1 97.19 182 ALA B N 1
ATOM 4608 C CA . ALA B 1 182 ? 1.724 9.016 -10.016 1 97.19 182 ALA B CA 1
ATOM 4609 C C . ALA B 1 182 ? 2.18 8.102 -8.883 1 97.19 182 ALA B C 1
ATOM 4611 O O . ALA B 1 182 ? 3.33 8.172 -8.445 1 97.19 182 ALA B O 1
ATOM 4612 N N . GLN B 1 183 ? 1.266 7.227 -8.469 1 96.69 183 GLN B N 1
ATOM 4613 C CA . GLN B 1 183 ? 1.603 6.27 -7.418 1 96.69 183 GLN B CA 1
ATOM 4614 C C . GLN B 1 183 ? 2.756 5.367 -7.848 1 96.69 183 GLN B C 1
ATOM 4616 O O . GLN B 1 183 ? 3.645 5.062 -7.051 1 96.69 183 GLN B O 1
ATOM 4621 N N . THR B 1 184 ? 2.771 4.906 -9.039 1 93.56 184 THR B N 1
ATOM 4622 C CA . THR B 1 184 ? 3.809 4.027 -9.57 1 93.56 184 THR B CA 1
ATOM 4623 C C . THR B 1 184 ? 5.164 4.723 -9.562 1 93.56 184 THR B C 1
ATOM 4625 O O . THR B 1 184 ? 6.176 4.129 -9.188 1 93.56 184 THR B O 1
ATOM 4628 N N . LYS B 1 185 ? 5.156 5.973 -9.953 1 95.06 185 LYS B N 1
ATOM 4629 C CA . LYS B 1 185 ? 6.398 6.738 -9.961 1 95.06 185 LYS B CA 1
ATOM 4630 C C . LYS B 1 185 ? 6.953 6.906 -8.555 1 95.06 185 LYS B C 1
ATOM 4632 O O . LYS B 1 185 ? 8.172 6.879 -8.344 1 95.06 185 LYS B O 1
ATOM 4637 N N . CYS B 1 186 ? 6.07 7.121 -7.594 1 95.69 186 CYS B N 1
ATOM 4638 C CA . CYS B 1 186 ? 6.516 7.191 -6.207 1 95.69 186 CYS B CA 1
ATOM 4639 C C . CYS B 1 186 ? 7.07 5.848 -5.746 1 95.69 186 CYS B C 1
ATOM 4641 O O . CYS B 1 186 ? 8.078 5.797 -5.035 1 95.69 186 CYS B O 1
ATOM 4643 N N . ALA B 1 187 ? 6.441 4.746 -6.168 1 91.19 187 ALA B N 1
ATOM 4644 C CA . ALA B 1 187 ? 6.836 3.402 -5.762 1 91.19 187 ALA B CA 1
ATOM 4645 C C . ALA B 1 187 ? 8.219 3.047 -6.305 1 91.19 187 ALA B C 1
ATOM 4647 O O . ALA B 1 187 ? 8.953 2.27 -5.695 1 91.19 187 ALA B O 1
ATOM 4648 N N . GLU B 1 188 ? 8.586 3.605 -7.406 1 88.25 188 GLU B N 1
ATOM 4649 C CA . GLU B 1 188 ? 9.883 3.348 -8.016 1 88.25 188 GLU B CA 1
ATOM 4650 C C . GLU B 1 188 ? 11.016 3.816 -7.105 1 88.25 188 GLU B C 1
ATOM 4652 O O . GLU B 1 188 ? 12.141 3.32 -7.203 1 88.25 188 GLU B O 1
ATOM 4657 N N . THR B 1 189 ? 10.703 4.734 -6.195 1 86.69 189 THR B N 1
ATOM 4658 C CA . THR B 1 189 ? 11.703 5.219 -5.254 1 86.69 189 THR B CA 1
ATOM 4659 C C . THR B 1 189 ? 11.344 4.82 -3.826 1 86.69 189 THR B C 1
ATOM 4661 O O . THR B 1 189 ? 11.633 5.555 -2.879 1 86.69 189 THR B O 1
ATOM 4664 N N . TYR B 1 190 ? 10.594 3.768 -3.744 1 85.06 190 TYR B N 1
ATOM 4665 C CA . TYR B 1 190 ? 10.273 3.111 -2.48 1 85.06 190 TYR B CA 1
ATOM 4666 C C . TYR B 1 190 ? 9.359 3.982 -1.631 1 85.06 190 TYR B C 1
ATOM 4668 O O . TYR B 1 190 ? 9.438 3.963 -0.4 1 85.06 190 TYR B O 1
ATOM 4676 N N . GLY B 1 191 ? 8.594 4.75 -2.258 1 92.81 191 GLY B N 1
ATOM 4677 C CA . GLY B 1 191 ? 7.645 5.59 -1.552 1 92.81 191 GLY B CA 1
ATOM 4678 C C . GLY B 1 191 ? 6.219 5.422 -2.047 1 92.81 191 GLY B C 1
ATOM 4679 O O . GLY B 1 191 ? 5.898 4.438 -2.717 1 92.81 191 GLY B O 1
ATOM 4680 N N . ASP B 1 192 ? 5.348 6.305 -1.574 1 96.19 192 ASP B N 1
ATOM 4681 C CA . ASP B 1 192 ? 3.945 6.414 -1.958 1 96.19 192 ASP B CA 1
ATOM 4682 C C . ASP B 1 192 ? 3.545 7.871 -2.166 1 96.19 192 ASP B C 1
ATOM 4684 O O . ASP B 1 192 ? 4.281 8.781 -1.784 1 96.19 192 ASP B O 1
ATOM 4688 N N . LEU B 1 193 ? 2.439 7.992 -2.887 1 98.25 193 LEU B N 1
ATOM 4689 C CA . LEU B 1 193 ? 1.818 9.312 -2.768 1 98.25 193 LEU B CA 1
ATOM 4690 C C . LEU B 1 193 ? 1.685 9.719 -1.305 1 98.25 193 LEU B C 1
ATOM 4692 O O . LEU B 1 193 ? 1.333 8.898 -0.456 1 98.25 193 LEU B O 1
ATOM 4696 N N . VAL B 1 194 ? 1.908 10.945 -0.994 1 98.38 194 VAL B N 1
ATOM 4697 C CA . VAL B 1 194 ? 2.17 11.43 0.355 1 98.38 194 VAL B CA 1
ATOM 4698 C C . VAL B 1 194 ? 0.925 11.258 1.221 1 98.38 194 VAL B C 1
ATOM 4700 O O . VAL B 1 194 ? -0.19 11.555 0.784 1 98.38 194 VAL B O 1
ATOM 4703 N N . SER B 1 195 ? 1.126 10.688 2.367 1 97.75 195 SER B N 1
ATOM 4704 C CA . SER B 1 195 ? 0.173 10.781 3.469 1 97.75 195 SER B CA 1
ATOM 4705 C C . SER B 1 195 ? 0.545 11.906 4.426 1 97.75 195 SER B C 1
ATOM 4707 O O . SER B 1 195 ? 1.727 12.141 4.688 1 97.75 195 SER B O 1
ATOM 4709 N N . ILE B 1 196 ? -0.424 12.625 4.879 1 93.75 196 ILE B N 1
ATOM 4710 C CA . ILE B 1 196 ? -0.203 13.773 5.742 1 93.75 196 ILE B CA 1
ATOM 4711 C C . ILE B 1 196 ? -0.866 13.539 7.098 1 93.75 196 ILE B C 1
ATOM 4713 O O . ILE B 1 196 ? -2.07 13.289 7.172 1 93.75 196 ILE B O 1
ATOM 4717 N N . HIS B 1 197 ? -0.062 13.727 8.188 1 90.62 197 HIS B N 1
ATOM 4718 C CA . HIS B 1 197 ? -0.56 13.219 9.461 1 90.62 197 HIS B CA 1
ATOM 4719 C C . HIS B 1 197 ? -0.639 14.328 10.5 1 90.62 197 HIS B C 1
ATOM 4721 O O . HIS B 1 197 ? -0.914 14.07 11.672 1 90.62 197 HIS B O 1
ATOM 4727 N N . SER B 1 198 ? -0.343 15.555 10.07 1 81.19 198 SER B N 1
ATOM 4728 C CA . SER B 1 198 ? -0.445 16.672 11 1 81.19 198 SER B CA 1
ATOM 4729 C C . SER B 1 198 ? -0.498 18 10.266 1 81.19 198 SER B C 1
ATOM 4731 O O . SER B 1 198 ? -0.124 18.078 9.094 1 81.19 198 SER B O 1
ATOM 4733 N N . SER B 1 199 ? -0.935 18.984 10.992 1 76.75 199 SER B N 1
ATOM 4734 C CA . SER B 1 199 ? -0.953 20.328 10.43 1 76.75 199 SER B CA 1
ATOM 4735 C C . SER B 1 199 ? 0.457 20.812 10.102 1 76.75 199 SER B C 1
ATOM 4737 O O . SER B 1 199 ? 0.663 21.531 9.117 1 76.75 199 SER B O 1
ATOM 4739 N N . ASN B 1 200 ? 1.429 20.438 10.914 1 76.31 200 ASN B N 1
ATOM 4740 C CA . ASN B 1 200 ? 2.811 20.844 10.664 1 76.31 200 ASN B CA 1
ATOM 4741 C C . ASN B 1 200 ? 3.359 20.203 9.391 1 76.31 200 ASN B C 1
ATOM 4743 O O . ASN B 1 200 ? 4.078 20.844 8.625 1 76.31 200 ASN B O 1
ATOM 4747 N N . GLU B 1 201 ? 3.01 18.953 9.266 1 85.88 201 GLU B N 1
ATOM 4748 C CA . GLU B 1 201 ? 3.436 18.281 8.047 1 85.88 201 GLU B CA 1
ATOM 4749 C C . GLU B 1 201 ? 2.791 18.922 6.816 1 85.88 201 GLU B C 1
ATOM 4751 O O . GLU B 1 201 ? 3.443 19.094 5.785 1 85.88 201 GLU B O 1
ATOM 4756 N N . ASN B 1 202 ? 1.536 19.219 6.902 1 84.88 202 ASN B N 1
ATOM 4757 C CA . ASN B 1 202 ? 0.818 19.906 5.832 1 84.88 202 ASN B CA 1
ATOM 4758 C C . ASN B 1 202 ? 1.472 21.234 5.473 1 84.88 202 ASN B C 1
ATOM 4760 O O . ASN B 1 202 ? 1.633 21.547 4.297 1 84.88 202 ASN B O 1
ATOM 4764 N N . ARG B 1 203 ? 1.888 21.922 6.434 1 77.62 203 ARG B N 1
ATOM 4765 C CA . ARG B 1 203 ? 2.543 23.203 6.242 1 77.62 203 ARG B CA 1
ATOM 4766 C C . ARG B 1 203 ? 3.912 23.031 5.594 1 77.62 203 ARG B C 1
ATOM 4768 O O . ARG B 1 203 ? 4.324 23.859 4.77 1 77.62 203 ARG B O 1
ATOM 4775 N N . TYR B 1 204 ? 4.594 22.125 6.031 1 82.88 204 TYR B N 1
ATOM 4776 C CA . TYR B 1 204 ? 5.902 21.859 5.449 1 82.88 204 TYR B CA 1
ATOM 4777 C C . TYR B 1 204 ? 5.797 21.672 3.939 1 82.88 204 TYR B C 1
ATOM 4779 O O . TYR B 1 204 ? 6.582 22.234 3.178 1 82.88 204 TYR B O 1
ATOM 4787 N N . ILE B 1 205 ? 4.824 20.859 3.6 1 89.75 205 ILE B N 1
ATOM 4788 C CA . ILE B 1 205 ? 4.605 20.562 2.188 1 89.75 205 ILE B CA 1
ATOM 4789 C C . ILE B 1 205 ? 4.211 21.844 1.451 1 89.75 205 ILE B C 1
ATOM 4791 O O . ILE B 1 205 ? 4.742 22.141 0.379 1 89.75 205 ILE B O 1
ATOM 4795 N N . GLU B 1 206 ? 3.365 22.578 2.012 1 83.19 206 GLU B N 1
ATOM 4796 C CA . GLU B 1 206 ? 2.898 23.828 1.415 1 83.19 206 GLU B CA 1
ATOM 4797 C C . GLU B 1 206 ? 4.055 24.797 1.189 1 83.19 206 GLU B C 1
ATOM 4799 O O . GLU B 1 206 ? 4.059 25.562 0.213 1 83.19 206 GLU B O 1
ATOM 4804 N N . THR B 1 207 ? 4.922 24.766 2.086 1 77.12 207 THR B N 1
ATOM 4805 C CA . THR B 1 207 ? 6.031 25.719 2.074 1 77.12 207 THR B CA 1
ATOM 4806 C C . THR B 1 207 ? 6.941 25.469 0.874 1 77.12 207 THR B C 1
ATOM 4808 O O . THR B 1 207 ? 7.438 26.406 0.256 1 77.12 207 THR B O 1
ATOM 4811 N N . PHE B 1 208 ? 7.164 24.266 0.513 1 86.88 208 PHE B N 1
ATOM 4812 C CA . PHE B 1 208 ? 8.195 23.969 -0.471 1 86.88 208 PHE B CA 1
ATOM 4813 C C . PHE B 1 208 ? 7.582 23.625 -1.822 1 86.88 208 PHE B C 1
ATOM 4815 O O . PHE B 1 208 ? 8.273 23.625 -2.844 1 86.88 208 PHE B O 1
ATOM 4822 N N . ALA B 1 209 ? 6.297 23.391 -1.772 1 89.25 209 ALA B N 1
ATOM 4823 C CA . ALA B 1 209 ? 5.629 23.078 -3.035 1 89.25 209 ALA B CA 1
ATOM 4824 C C . ALA B 1 209 ? 5.469 24.328 -3.895 1 89.25 209 ALA B C 1
ATOM 4826 O O . ALA B 1 209 ? 5.168 25.406 -3.377 1 89.25 209 ALA B O 1
ATOM 4827 N N . ALA B 1 210 ? 5.719 24.156 -5.203 1 90 210 ALA B N 1
ATOM 4828 C CA . ALA B 1 210 ? 5.344 25.234 -6.125 1 90 210 ALA B CA 1
ATOM 4829 C C . ALA B 1 210 ? 3.828 25.406 -6.172 1 90 210 ALA B C 1
ATOM 4831 O O . ALA B 1 210 ? 3.082 24.531 -5.715 1 90 210 ALA B O 1
ATOM 4832 N N . GLN B 1 211 ? 3.447 26.609 -6.633 1 87.56 211 GLN B N 1
ATOM 4833 C CA . GLN B 1 211 ? 2.01 26.828 -6.73 1 87.56 211 GLN B CA 1
ATOM 4834 C C . GLN B 1 211 ? 1.379 25.922 -7.785 1 87.56 211 GLN B C 1
ATOM 4836 O O . GLN B 1 211 ? 1.719 26.016 -8.969 1 87.56 211 GLN B O 1
ATOM 4841 N N . ASP B 1 212 ? 0.569 25.016 -7.406 1 94.25 212 ASP B N 1
ATOM 4842 C CA . ASP B 1 212 ? -0.138 24.062 -8.266 1 94.25 212 ASP B CA 1
ATOM 4843 C C . ASP B 1 212 ? -1.11 23.203 -7.449 1 94.25 212 ASP B C 1
ATOM 4845 O O . ASP B 1 212 ? -1.392 23.516 -6.289 1 94.25 212 ASP B O 1
ATOM 4849 N N . TYR B 1 213 ? -1.66 22.266 -8.125 1 94.44 213 TYR B N 1
ATOM 4850 C CA . TYR B 1 213 ? -2.461 21.234 -7.484 1 94.44 213 TYR B CA 1
ATOM 4851 C C . TYR B 1 213 ? -1.727 19.891 -7.492 1 94.44 213 TYR B C 1
ATOM 4853 O O . TYR B 1 213 ? -1.313 19.406 -8.555 1 94.44 213 TYR B O 1
ATOM 4861 N N . TYR B 1 214 ? -1.562 19.328 -6.281 1 97.81 214 TYR B N 1
ATOM 4862 C CA . TYR B 1 214 ? -0.757 18.125 -6.156 1 97.81 214 TYR B CA 1
ATOM 4863 C C . TYR B 1 214 ? -1.607 16.953 -5.688 1 97.81 214 TYR B C 1
ATOM 4865 O O . TYR B 1 214 ? -2.281 17.031 -4.656 1 97.81 214 TYR B O 1
ATOM 4873 N N . LEU B 1 215 ? -1.551 15.828 -6.477 1 98.19 215 LEU B N 1
ATOM 4874 C CA . LEU B 1 215 ? -2.137 14.594 -5.977 1 98.19 215 LEU B CA 1
ATOM 4875 C C . LEU B 1 215 ? -1.455 14.148 -4.684 1 98.19 215 LEU B C 1
ATOM 4877 O O . LEU B 1 215 ? -0.23 14.227 -4.566 1 98.19 215 LEU B O 1
ATOM 4881 N N . ILE B 1 216 ? -2.297 13.742 -3.715 1 98.19 216 ILE B N 1
ATOM 4882 C CA . ILE B 1 216 ? -1.793 13.141 -2.486 1 98.19 216 ILE B CA 1
ATOM 4883 C C . ILE B 1 216 ? -2.33 11.719 -2.35 1 98.19 216 ILE B C 1
ATOM 4885 O O . ILE B 1 216 ? -3.051 11.234 -3.225 1 98.19 216 ILE B O 1
ATOM 4889 N N . GLY B 1 217 ? -1.927 11.031 -1.29 1 98 217 GLY B N 1
ATOM 4890 C CA . GLY B 1 217 ? -2.221 9.609 -1.189 1 98 217 GLY B CA 1
ATOM 4891 C C . GLY B 1 217 ? -3.58 9.328 -0.581 1 98 217 GLY B C 1
ATOM 4892 O O . GLY B 1 217 ? -3.873 8.188 -0.212 1 98 217 GLY B O 1
ATOM 4893 N N . ALA B 1 218 ? -4.426 10.289 -0.454 1 95.81 218 ALA B N 1
ATOM 4894 C CA . ALA B 1 218 ? -5.754 10.102 0.12 1 95.81 218 ALA B CA 1
ATOM 4895 C C . ALA B 1 218 ? -6.75 9.648 -0.945 1 95.81 218 ALA B C 1
ATOM 4897 O O . ALA B 1 218 ? -6.715 10.125 -2.08 1 95.81 218 ALA B O 1
ATOM 4898 N N . VAL B 1 219 ? -7.648 8.711 -0.595 1 94.56 219 VAL B N 1
ATOM 4899 C CA . VAL B 1 219 ? -8.688 8.219 -1.492 1 94.56 219 VAL B CA 1
ATOM 4900 C C . VAL B 1 219 ? -10.008 8.109 -0.738 1 94.56 219 VAL B C 1
ATOM 4902 O O . VAL B 1 219 ? -10.039 7.672 0.416 1 94.56 219 VAL B O 1
ATOM 4905 N N . TRP B 1 220 ? -11.031 8.578 -1.388 1 92.5 220 TRP B N 1
ATOM 4906 C CA . TRP B 1 220 ? -12.375 8.453 -0.821 1 92.5 220 TRP B CA 1
ATOM 4907 C C . TRP B 1 220 ? -12.875 7.02 -0.901 1 92.5 220 TRP B C 1
ATOM 4909 O O . TRP B 1 220 ? -12.766 6.375 -1.948 1 92.5 220 TRP B O 1
ATOM 4919 N N . LYS B 1 221 ? -13.422 6.578 0.217 1 88.75 221 LYS B N 1
ATOM 4920 C CA . LYS B 1 221 ? -14.148 5.312 0.22 1 88.75 221 LYS B CA 1
ATOM 4921 C C . LYS B 1 221 ? -15.602 5.508 -0.215 1 88.75 221 LYS B C 1
ATOM 4923 O O . LYS B 1 221 ? -16.031 6.637 -0.443 1 88.75 221 LYS B O 1
ATOM 4928 N N . LEU B 1 222 ? -16.25 4.398 -0.334 1 82.62 222 LEU B N 1
ATOM 4929 C CA . LEU B 1 222 ? -17.625 4.457 -0.778 1 82.62 222 LEU B CA 1
ATOM 4930 C C . LEU B 1 222 ? -18.531 4.98 0.333 1 82.62 222 LEU B C 1
ATOM 4932 O O . LEU B 1 222 ? -19.625 5.504 0.062 1 82.62 222 LEU B O 1
ATOM 4936 N N . ASP B 1 223 ? -18.109 4.926 1.58 1 82.94 223 ASP B N 1
ATOM 4937 C CA . ASP B 1 223 ? -18.891 5.418 2.705 1 82.94 223 ASP B CA 1
ATOM 4938 C C . ASP B 1 223 ? -18.562 6.875 3.018 1 82.94 223 ASP B C 1
ATOM 4940 O O . ASP B 1 223 ? -18.891 7.375 4.094 1 82.94 223 ASP B O 1
ATOM 4944 N N . ASN B 1 224 ? -17.812 7.523 2.209 1 82.69 224 ASN B N 1
ATOM 4945 C CA . ASN B 1 224 ? -17.453 8.93 2.289 1 82.69 224 ASN B CA 1
ATOM 4946 C C . ASN B 1 224 ? -16.406 9.18 3.367 1 82.69 224 ASN B C 1
ATOM 4948 O O . ASN B 1 224 ? -16.359 10.266 3.955 1 82.69 224 ASN B O 1
ATOM 4952 N N . SER B 1 225 ? -15.742 8.164 3.703 1 86.06 225 SER B N 1
ATOM 4953 C CA . SER B 1 225 ? -14.531 8.32 4.508 1 86.06 225 SER B CA 1
ATOM 4954 C C . SER B 1 225 ? -13.273 8.227 3.646 1 86.06 225 SER B C 1
ATOM 4956 O O . SER B 1 225 ? -13.352 7.883 2.463 1 86.06 225 SER B O 1
ATOM 4958 N N . LEU B 1 226 ? -12.203 8.688 4.301 1 90.38 226 LEU B N 1
ATOM 4959 C CA . LEU B 1 226 ? -10.945 8.695 3.553 1 90.38 226 LEU B CA 1
ATOM 4960 C C . LEU B 1 226 ? -9.953 7.703 4.148 1 90.38 226 LEU B C 1
ATOM 4962 O O . LEU B 1 226 ? -10.039 7.367 5.332 1 90.38 226 LEU B O 1
ATOM 4966 N N . TYR B 1 227 ? -9.117 7.164 3.318 1 90.81 227 TYR B N 1
ATOM 4967 C CA . TYR B 1 227 ? -7.984 6.371 3.775 1 90.81 227 TYR B CA 1
ATOM 4968 C C . TYR B 1 227 ? -6.723 6.727 2.996 1 90.81 227 TYR B C 1
ATOM 4970 O O . TYR B 1 227 ? -6.801 7.332 1.924 1 90.81 227 TYR B O 1
ATOM 4978 N N . TRP B 1 228 ? -5.609 6.438 3.625 1 95.12 228 TRP B N 1
ATOM 4979 C CA . TRP B 1 228 ? -4.336 6.625 2.936 1 95.12 228 TRP B CA 1
ATOM 4980 C C . TRP B 1 228 ? -3.951 5.379 2.15 1 95.12 228 TRP B C 1
ATOM 4982 O O . TRP B 1 228 ? -4 4.266 2.678 1 95.12 228 TRP B O 1
ATOM 4992 N N . LEU B 1 229 ? -3.537 5.586 0.933 1 94.25 229 LEU B N 1
ATOM 4993 C CA . LEU B 1 229 ? -3.148 4.473 0.073 1 94.25 229 LEU B CA 1
ATOM 4994 C C . LEU B 1 229 ? -1.977 3.703 0.674 1 94.25 229 LEU B C 1
ATOM 4996 O O . LEU B 1 229 ? -1.838 2.5 0.449 1 94.25 229 LEU B O 1
ATOM 5000 N N . ASP B 1 230 ? -1.126 4.402 1.427 1 92.5 230 ASP B N 1
ATOM 5001 C CA . ASP B 1 230 ? 0.041 3.752 2.014 1 92.5 230 ASP B CA 1
ATOM 5002 C C . ASP B 1 230 ? -0.34 2.973 3.271 1 92.5 230 ASP B C 1
ATOM 5004 O O . ASP B 1 230 ? 0.529 2.434 3.961 1 92.5 230 ASP B O 1
ATOM 5008 N N . LYS B 1 231 ? -1.603 2.982 3.658 1 88.31 231 LYS B N 1
ATOM 5009 C CA . LYS B 1 231 ? -2.186 2.166 4.719 1 88.31 231 LYS B CA 1
ATOM 5010 C C . LYS B 1 231 ? -1.857 2.738 6.098 1 88.31 231 LYS B C 1
ATOM 5012 O O . LYS B 1 231 ? -2.1 2.09 7.117 1 88.31 231 LYS B O 1
ATOM 5017 N N . SER B 1 232 ? -1.295 3.902 6.148 1 91.06 232 SER B N 1
ATOM 5018 C CA . SER B 1 232 ? -1.115 4.551 7.441 1 91.06 232 SER B CA 1
ATOM 5019 C C . SER B 1 232 ? -2.453 4.98 8.039 1 91.06 232 SER B C 1
ATOM 5021 O O . SER B 1 232 ? -3.473 4.98 7.348 1 91.06 232 SER B O 1
ATOM 5023 N N . LYS B 1 233 ? -2.426 5.34 9.266 1 88.5 233 LYS B N 1
ATOM 5024 C CA . LYS B 1 233 ? -3.648 5.707 9.969 1 88.5 233 LYS B CA 1
ATOM 5025 C C . LYS B 1 233 ? -4.184 7.051 9.484 1 88.5 233 LYS B C 1
ATOM 5027 O O . LYS B 1 233 ? -3.412 7.977 9.219 1 88.5 233 LYS B O 1
ATOM 5032 N N . TRP B 1 234 ? -5.5 7.078 9.336 1 90.25 234 TRP B N 1
ATOM 5033 C CA . TRP B 1 234 ? -6.141 8.359 9.07 1 90.25 234 TRP B CA 1
ATOM 5034 C C . TRP B 1 234 ? -6.285 9.18 10.352 1 90.25 234 TRP B C 1
ATOM 5036 O O . TRP B 1 234 ? -7.316 9.102 11.023 1 90.25 234 TRP B O 1
ATOM 5046 N N . ASP B 1 235 ? -5.336 10.117 10.609 1 85.56 235 ASP B N 1
ATOM 5047 C CA . ASP B 1 235 ? -5.285 10.797 11.898 1 85.56 235 ASP B CA 1
ATOM 5048 C C . ASP B 1 235 ? -5.293 12.312 11.719 1 85.56 235 ASP B C 1
ATOM 5050 O O . ASP B 1 235 ? -5.238 13.062 12.695 1 85.56 235 ASP B O 1
ATOM 5054 N N . TYR B 1 236 ? -5.336 12.727 10.516 1 84.69 236 TYR B N 1
ATOM 5055 C CA . TYR B 1 236 ? -5.383 14.141 10.172 1 84.69 236 TYR B CA 1
ATOM 5056 C C . TYR B 1 236 ? -6.211 14.367 8.914 1 84.69 236 TYR B C 1
ATOM 5058 O O . TYR B 1 236 ? -6.117 13.602 7.957 1 84.69 236 TYR B O 1
ATOM 5066 N N . ASN B 1 237 ? -7.105 15.305 8.953 1 83.38 237 ASN B N 1
ATOM 5067 C CA . ASN B 1 237 ? -7.973 15.625 7.824 1 83.38 237 ASN B CA 1
ATOM 5068 C C . ASN B 1 237 ? -7.977 17.125 7.527 1 83.38 237 ASN B C 1
ATOM 5070 O O . ASN B 1 237 ? -8.281 17.922 8.406 1 83.38 237 ASN B O 1
ATOM 5074 N N . ASN B 1 238 ? -7.574 17.5 6.266 1 80.81 238 ASN B N 1
ATOM 5075 C CA . ASN B 1 238 ? -7.605 18.906 5.863 1 80.81 238 ASN B CA 1
ATOM 5076 C C . ASN B 1 238 ? -8.375 19.094 4.559 1 80.81 238 ASN B C 1
ATOM 5078 O O . ASN B 1 238 ? -8.008 19.922 3.734 1 80.81 238 ASN B O 1
ATOM 5082 N N . THR B 1 239 ? -9.414 18.297 4.395 1 83.62 239 THR B N 1
ATOM 5083 C CA . THR B 1 239 ? -10.258 18.391 3.207 1 83.62 239 THR B CA 1
ATOM 5084 C C . THR B 1 239 ? -11.109 19.656 3.256 1 83.62 239 THR B C 1
ATOM 5086 O O . THR B 1 239 ? -11.625 20.031 4.312 1 83.62 239 THR B O 1
ATOM 5089 N N . ASP B 1 240 ? -11.188 20.234 2.104 1 76.31 240 ASP B N 1
ATOM 5090 C CA . ASP B 1 240 ? -12.109 21.359 1.955 1 76.31 240 ASP B CA 1
ATOM 5091 C C . ASP B 1 240 ? -13.562 20.891 2.014 1 76.31 240 ASP B C 1
ATOM 5093 O O . ASP B 1 240 ? -14.008 20.109 1.165 1 76.31 240 ASP B O 1
ATOM 5097 N N . PRO B 1 241 ? -14.305 21.297 2.982 1 67.88 241 PRO B N 1
ATOM 5098 C CA . PRO B 1 241 ? -15.688 20.828 3.119 1 67.88 241 PRO B CA 1
ATOM 5099 C C . PRO B 1 241 ? -16.547 21.141 1.894 1 67.88 241 PRO B C 1
ATOM 5101 O O . PRO B 1 241 ? -17.5 20.422 1.608 1 67.88 241 PRO B O 1
ATOM 5104 N N . GLU B 1 242 ? -16.25 22.219 1.213 1 66.44 242 GLU B N 1
ATOM 5105 C CA . GLU B 1 242 ? -17.031 22.609 0.044 1 66.44 242 GLU B CA 1
ATOM 5106 C C . GLU B 1 242 ? -16.672 21.75 -1.167 1 66.44 242 GLU B C 1
ATOM 5108 O O . GLU B 1 242 ? -17.438 21.656 -2.125 1 66.44 242 GLU B O 1
ATOM 5113 N N . ASN B 1 243 ? -15.539 21.203 -1.125 1 66.31 243 ASN B N 1
ATOM 5114 C CA . ASN B 1 243 ? -15.047 20.438 -2.266 1 66.31 243 ASN B CA 1
ATOM 5115 C C . ASN B 1 243 ? -14.688 19 -1.867 1 66.31 243 ASN B C 1
ATOM 5117 O O . ASN B 1 243 ? -13.703 18.453 -2.357 1 66.31 243 ASN B O 1
ATOM 5121 N N . SER B 1 244 ? -15.461 18.625 -0.88 1 64.94 244 SER B N 1
ATOM 5122 C CA . SER B 1 244 ? -15.188 17.266 -0.42 1 64.94 244 SER B CA 1
ATOM 5123 C C . SER B 1 244 ? -15.57 16.25 -1.478 1 64.94 244 SER B C 1
ATOM 5125 O O . SER B 1 244 ? -15.609 16.547 -2.67 1 64.94 244 SER B O 1
ATOM 5127 N N . TYR B 1 245 ? -16.25 15.18 -1.216 1 65.62 245 TYR B N 1
ATOM 5128 C CA . TYR B 1 245 ? -16.5 14.047 -2.105 1 65.62 245 TYR B CA 1
ATOM 5129 C C . TYR B 1 245 ? -17.609 14.375 -3.094 1 65.62 245 TYR B C 1
ATOM 5131 O O . TYR B 1 245 ? -18.703 14.789 -2.695 1 65.62 245 TYR B O 1
ATOM 5139 N N . ARG B 1 246 ? -17.266 14.453 -4.371 1 67.19 246 ARG B N 1
ATOM 5140 C CA . ARG B 1 246 ? -18.266 14.656 -5.426 1 67.19 246 ARG B CA 1
ATOM 5141 C C . ARG B 1 246 ? -18.188 13.539 -6.461 1 67.19 246 ARG B C 1
ATOM 5143 O O . ARG B 1 246 ? -18.266 13.789 -7.664 1 67.19 246 ARG B O 1
ATOM 5150 N N . GLY B 1 247 ? -17.969 12.391 -6.059 1 75.12 247 GLY B N 1
ATOM 5151 C CA . GLY B 1 247 ? -17.859 11.297 -7.016 1 75.12 247 GLY B CA 1
ATOM 5152 C C . GLY B 1 247 ? -16.453 11.07 -7.512 1 75.12 247 GLY B C 1
ATOM 5153 O O . GLY B 1 247 ? -16.188 10.133 -8.266 1 75.12 247 GLY B O 1
ATOM 5154 N N . ASP B 1 248 ? -15.68 11.984 -7.199 1 85.88 248 ASP B N 1
ATOM 5155 C CA . ASP B 1 248 ? -14.258 11.844 -7.523 1 85.88 248 ASP B CA 1
ATOM 5156 C C . ASP B 1 248 ? -13.492 11.242 -6.348 1 85.88 248 ASP B C 1
ATOM 5158 O O . ASP B 1 248 ? -13.555 11.758 -5.23 1 85.88 248 ASP B O 1
ATOM 5162 N N . TYR B 1 249 ? -12.75 10.219 -6.598 1 90.19 249 TYR B N 1
ATOM 5163 C CA . TYR B 1 249 ? -12.234 9.391 -5.512 1 90.19 249 TYR B CA 1
ATOM 5164 C C . TYR B 1 249 ? -10.852 9.859 -5.074 1 90.19 249 TYR B C 1
ATOM 5166 O O . TYR B 1 249 ? -10.453 9.633 -3.932 1 90.19 249 TYR B O 1
ATOM 5174 N N . CYS B 1 250 ? -10.148 10.461 -5.988 1 95.94 250 CYS B N 1
ATOM 5175 C CA . CYS B 1 250 ? -8.781 10.852 -5.648 1 95.94 250 CYS B CA 1
ATOM 5176 C C . CYS B 1 250 ? -8.75 12.25 -5.039 1 95.94 250 CYS B C 1
ATOM 5178 O O . CYS B 1 250 ? -9.734 12.984 -5.105 1 95.94 250 CYS B O 1
ATOM 5180 N N . VAL B 1 251 ? -7.688 12.57 -4.34 1 96.25 251 VAL B N 1
ATOM 5181 C CA . VAL B 1 251 ? -7.59 13.82 -3.596 1 96.25 251 VAL B CA 1
ATOM 5182 C C . VAL B 1 251 ? -6.312 14.562 -3.988 1 96.25 251 VAL B C 1
ATOM 5184 O O . VAL B 1 251 ? -5.27 13.938 -4.199 1 96.25 251 VAL B O 1
ATOM 5187 N N . ALA B 1 252 ? -6.465 15.867 -4.125 1 96 252 ALA B N 1
ATOM 5188 C CA . ALA B 1 252 ? -5.32 16.734 -4.387 1 96 252 ALA B CA 1
ATOM 5189 C C . ALA B 1 252 ? -5.238 17.859 -3.35 1 96 252 ALA B C 1
ATOM 5191 O O . ALA B 1 252 ? -6.234 18.203 -2.711 1 96 252 ALA B O 1
ATOM 5192 N N . MET B 1 253 ? -4.055 18.375 -3.137 1 92 253 MET B N 1
ATOM 5193 C CA . MET B 1 253 ? -3.807 19.531 -2.289 1 92 253 MET B CA 1
ATOM 5194 C C . MET B 1 253 ? -3.586 20.781 -3.135 1 92 253 MET B C 1
ATOM 5196 O O . MET B 1 253 ? -2.857 20.75 -4.129 1 92 253 MET B O 1
ATOM 5200 N N . SER B 1 254 ? -4.215 21.844 -2.746 1 87.94 254 SER B N 1
ATOM 5201 C CA . SER B 1 254 ? -3.977 23.125 -3.393 1 87.94 254 SER B CA 1
ATOM 5202 C C . SER B 1 254 ? -2.818 23.859 -2.736 1 87.94 254 SER B C 1
ATOM 5204 O O . SER B 1 254 ? -2.76 23.969 -1.51 1 87.94 254 SER B O 1
ATOM 5206 N N . THR B 1 255 ? -1.846 24.297 -3.588 1 86.12 255 THR B N 1
ATOM 5207 C CA . THR B 1 255 ? -0.815 25.203 -3.094 1 86.12 255 THR B CA 1
ATOM 5208 C C . THR B 1 255 ? -0.85 26.531 -3.85 1 86.12 255 THR B C 1
ATOM 5210 O O . THR B 1 255 ? 0.145 27.266 -3.885 1 86.12 255 THR B O 1
ATOM 5213 N N . VAL B 1 256 ? -2.02 26.734 -4.418 1 81.44 256 VAL B N 1
ATOM 5214 C CA . VAL B 1 256 ? -2.225 27.969 -5.184 1 81.44 256 VAL B CA 1
ATOM 5215 C C . VAL B 1 256 ? -2.814 29.047 -4.277 1 81.44 256 VAL B C 1
ATOM 5217 O O . VAL B 1 256 ? -3.865 28.844 -3.668 1 81.44 256 VAL B O 1
ATOM 5220 N N . ILE B 1 257 ? -2.229 30.219 -4.309 1 66.5 257 ILE B N 1
ATOM 5221 C CA . ILE B 1 257 ? -2.621 31.297 -3.408 1 66.5 257 ILE B CA 1
ATOM 5222 C C . ILE B 1 257 ? -3.922 31.922 -3.898 1 66.5 257 ILE B C 1
ATOM 5224 O O . ILE B 1 257 ? -4.797 32.281 -3.098 1 66.5 257 ILE B O 1
ATOM 5228 N N . SER B 1 258 ? -4.129 32.062 -5.184 1 66.06 258 SER B N 1
ATOM 5229 C CA . SER B 1 258 ? -5.285 32.781 -5.727 1 66.06 258 SER B CA 1
ATOM 5230 C C . SER B 1 258 ? -6.375 31.797 -6.156 1 66.06 258 SER B C 1
ATOM 5232 O O . SER B 1 258 ? -7.336 32.188 -6.828 1 66.06 258 SER B O 1
ATOM 5234 N N . SER B 1 259 ? -6.375 30.578 -5.68 1 72.06 259 SER B N 1
ATOM 5235 C CA . SER B 1 259 ? -7.352 29.562 -6.039 1 72.06 259 SER B CA 1
ATOM 5236 C C . SER B 1 259 ? -8.594 29.656 -5.16 1 72.06 259 SER B C 1
ATOM 5238 O O . SER B 1 259 ? -8.531 30.141 -4.027 1 72.06 259 SER B O 1
ATOM 5240 N N . PRO B 1 260 ? -9.75 29.234 -5.73 1 69.81 260 PRO B N 1
ATOM 5241 C CA . PRO B 1 260 ? -10.938 29.125 -4.887 1 69.81 260 PRO B CA 1
ATOM 5242 C C . PRO B 1 260 ? -10.75 28.125 -3.738 1 69.81 260 PRO B C 1
ATOM 5244 O O . PRO B 1 260 ? -11.453 28.219 -2.727 1 69.81 260 PRO B O 1
ATOM 5247 N N . ILE B 1 261 ? -9.867 27.234 -3.996 1 76.56 261 ILE B N 1
ATOM 5248 C CA . ILE B 1 261 ? -9.484 26.344 -2.912 1 76.56 261 ILE B CA 1
ATOM 5249 C C . ILE B 1 261 ? -8.258 26.906 -2.191 1 76.56 261 ILE B C 1
ATOM 5251 O O . ILE B 1 261 ? -7.176 27 -2.773 1 76.56 261 ILE B O 1
ATOM 5255 N N . PRO B 1 262 ? -8.438 27.219 -0.968 1 72.31 262 PRO B N 1
ATOM 5256 C CA . PRO B 1 262 ? -7.316 27.844 -0.268 1 72.31 262 PRO B CA 1
ATOM 5257 C C . PRO B 1 262 ? -6.078 26.953 -0.212 1 72.31 262 PRO B C 1
ATOM 5259 O O . PRO B 1 262 ? -6.191 25.734 -0.137 1 72.31 262 PRO B O 1
ATOM 5262 N N . SER B 1 263 ? -4.957 27.578 -0.184 1 77.75 263 SER B N 1
ATOM 5263 C CA . SER B 1 263 ? -3.686 26.859 -0.13 1 77.75 263 SER B CA 1
ATOM 5264 C C . SER B 1 263 ? -3.613 25.953 1.09 1 77.75 263 SER B C 1
ATOM 5266 O O . SER B 1 263 ? -4.031 26.344 2.184 1 77.75 263 SER B O 1
ATOM 5268 N N . GLY B 1 264 ? -3.174 24.75 0.872 1 79.62 264 GLY B N 1
ATOM 5269 C CA . GLY B 1 264 ? -3.021 23.766 1.939 1 79.62 264 GLY B CA 1
ATOM 5270 C C . GLY B 1 264 ? -4.195 22.812 2.043 1 79.62 264 GLY B C 1
ATOM 5271 O O . GLY B 1 264 ? -4.066 21.734 2.611 1 79.62 264 GLY B O 1
ATOM 5272 N N . PHE B 1 265 ? -5.316 23.188 1.505 1 81.62 265 PHE B N 1
ATOM 5273 C CA . PHE B 1 265 ? -6.516 22.359 1.611 1 81.62 265 PHE B CA 1
ATOM 5274 C C . PHE B 1 265 ? -6.527 21.281 0.533 1 81.62 265 PHE B C 1
ATOM 5276 O O . PHE B 1 265 ? -5.902 21.438 -0.516 1 81.62 265 PHE B O 1
ATOM 5283 N N . TRP B 1 266 ? -7.285 20.25 0.936 1 88.88 266 TRP B N 1
ATOM 5284 C CA . TRP B 1 266 ? -7.41 19.125 0.023 1 88.88 266 TRP B CA 1
ATOM 5285 C C . TRP B 1 266 ? -8.773 19.125 -0.656 1 88.88 266 TRP B C 1
ATOM 5287 O O . TRP B 1 266 ? -9.758 19.625 -0.099 1 88.88 266 TRP B O 1
ATOM 5297 N N . PHE B 1 267 ? -8.805 18.641 -1.849 1 88.56 267 PHE B N 1
ATOM 5298 C CA . PHE B 1 267 ? -10.07 18.578 -2.57 1 88.56 267 PHE B CA 1
ATOM 5299 C C . PHE B 1 267 ? -10.133 17.344 -3.455 1 88.56 267 PHE B C 1
ATOM 5301 O O . PHE B 1 267 ? -9.094 16.781 -3.822 1 88.56 267 PHE B O 1
ATOM 5308 N N . SER B 1 268 ? -11.367 16.906 -3.754 1 92.81 268 SER B N 1
ATOM 5309 C CA . SER B 1 268 ? -11.57 15.727 -4.59 1 92.81 268 SER B CA 1
ATOM 5310 C C . SER B 1 268 ? -11.289 16.031 -6.055 1 92.81 268 SER B C 1
ATOM 5312 O O . SER B 1 268 ? -11.586 17.125 -6.535 1 92.81 268 SER B O 1
ATOM 5314 N N . THR B 1 269 ? -10.648 15.078 -6.715 1 93.38 269 THR B N 1
ATOM 5315 C CA . THR B 1 269 ? -10.391 15.203 -8.141 1 93.38 269 THR B CA 1
ATOM 5316 C C . THR B 1 269 ? -10.531 13.852 -8.836 1 93.38 269 THR B C 1
ATOM 5318 O O . THR B 1 269 ? -10.594 12.812 -8.18 1 93.38 269 THR B O 1
ATOM 5321 N N . ASN B 1 270 ? -10.68 13.945 -10.141 1 92.94 270 ASN B N 1
ATOM 5322 C CA . ASN B 1 270 ? -10.766 12.727 -10.93 1 92.94 270 ASN B CA 1
ATOM 5323 C C . ASN B 1 270 ? -9.43 12 -10.984 1 92.94 270 ASN B C 1
ATOM 5325 O O . ASN B 1 270 ? -8.398 12.602 -11.297 1 92.94 270 ASN B O 1
ATOM 5329 N N . CYS B 1 271 ? -9.492 10.711 -10.781 1 93.81 271 CYS B N 1
ATOM 5330 C CA . CYS B 1 271 ? -8.273 9.914 -10.68 1 93.81 271 CYS B CA 1
ATOM 5331 C C . CYS B 1 271 ? -7.582 9.805 -12.031 1 93.81 271 CYS B C 1
ATOM 5333 O O . CYS B 1 271 ? -6.395 9.477 -12.102 1 93.81 271 CYS B O 1
ATOM 5335 N N . THR B 1 272 ? -8.289 10.047 -13.078 1 91.62 272 THR B N 1
ATOM 5336 C CA . THR B 1 272 ? -7.723 9.883 -14.414 1 91.62 272 THR B CA 1
ATOM 5337 C C . THR B 1 272 ? -7.16 11.203 -14.93 1 91.62 272 THR B C 1
ATOM 5339 O O . THR B 1 272 ? -6.465 11.234 -15.953 1 91.62 272 THR B O 1
ATOM 5342 N N . ARG B 1 273 ? -7.473 12.234 -14.211 1 92.69 273 ARG B N 1
ATOM 5343 C CA . ARG B 1 273 ? -6.961 13.539 -14.609 1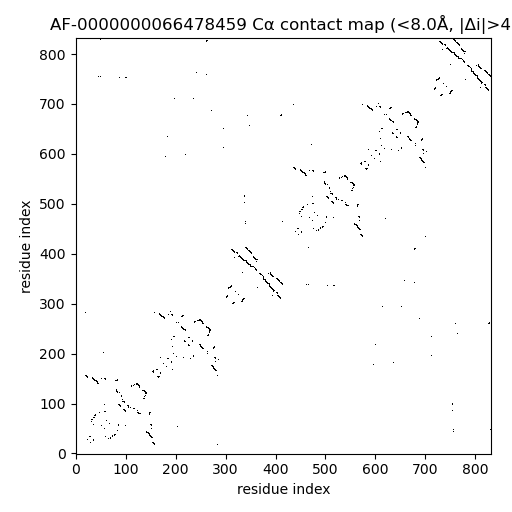 92.69 273 ARG B CA 1
ATOM 5344 C C . ARG B 1 273 ? -5.508 13.719 -14.18 1 92.69 273 ARG B C 1
ATOM 5346 O O . ARG B 1 273 ? -5.188 13.617 -13 1 92.69 273 ARG B O 1
ATOM 5353 N N . PRO B 1 274 ? -4.613 13.969 -15.18 1 96 274 PRO B N 1
ATOM 5354 C CA . PRO B 1 274 ? -3.213 14.18 -14.805 1 96 274 PRO B CA 1
ATOM 5355 C C . PRO B 1 274 ? -3.025 15.398 -13.898 1 96 274 PRO B C 1
ATOM 5357 O O . PRO B 1 274 ? -3.66 16.438 -14.109 1 96 274 PRO B O 1
ATOM 5360 N N . ALA B 1 275 ? -2.301 15.32 -12.867 1 97.31 275 ALA B N 1
ATOM 5361 C CA . ALA B 1 275 ? -1.904 16.391 -11.953 1 97.31 275 ALA B CA 1
ATOM 5362 C C . ALA B 1 275 ? -0.51 16.141 -11.391 1 97.31 275 ALA B C 1
ATOM 5364 O O . ALA B 1 275 ? 0.004 15.016 -11.453 1 97.31 275 ALA B O 1
ATOM 5365 N N . LYS B 1 276 ? 0.088 17.219 -10.984 1 98.31 276 LYS B N 1
ATOM 5366 C CA . LYS B 1 276 ? 1.33 17.031 -10.242 1 98.31 276 LYS B CA 1
ATOM 5367 C C . LYS B 1 276 ? 1.091 16.25 -8.961 1 98.31 276 LYS B C 1
ATOM 5369 O O . LYS B 1 276 ? -0.056 16.047 -8.547 1 98.31 276 LYS B O 1
ATOM 5374 N N . TYR B 1 277 ? 2.178 15.688 -8.445 1 98.5 277 TYR B N 1
ATOM 5375 C CA . TYR B 1 277 ? 2.002 14.812 -7.293 1 98.5 277 TYR B CA 1
ATOM 5376 C C . TYR B 1 277 ? 3.191 14.914 -6.348 1 98.5 277 TYR B C 1
ATOM 5378 O O . TYR B 1 277 ? 4.25 15.414 -6.723 1 98.5 277 TYR B O 1
ATOM 5386 N N . ILE B 1 278 ? 2.973 14.508 -5.102 1 98.56 278 ILE B N 1
ATOM 5387 C CA . ILE B 1 278 ? 3.998 14.516 -4.066 1 98.56 278 ILE B CA 1
ATOM 5388 C C . ILE B 1 278 ? 4.25 13.094 -3.576 1 98.56 278 ILE B C 1
ATOM 5390 O O . ILE B 1 278 ? 3.307 12.367 -3.25 1 98.56 278 ILE B O 1
ATOM 5394 N N . CYS B 1 279 ? 5.547 12.719 -3.586 1 97.94 279 CYS B N 1
ATOM 5395 C CA . CYS B 1 279 ? 5.934 11.414 -3.068 1 97.94 279 CYS B CA 1
ATOM 5396 C C . CYS B 1 279 ? 6.523 11.531 -1.667 1 97.94 279 CYS B C 1
ATOM 5398 O O . CYS B 1 279 ? 7.16 12.531 -1.343 1 97.94 279 CYS B O 1
ATOM 5400 N N . LYS B 1 280 ? 6.273 10.555 -0.842 1 96.81 280 LYS B N 1
ATOM 5401 C CA . LYS B 1 280 ? 6.824 10.43 0.506 1 96.81 280 LYS B CA 1
ATOM 5402 C C . LYS B 1 280 ? 7.406 9.039 0.731 1 96.81 280 LYS B C 1
ATOM 5404 O O . LYS B 1 280 ? 6.762 8.031 0.432 1 96.81 280 LYS B O 1
ATOM 5409 N N . ARG B 1 281 ? 8.641 8.977 1.147 1 93.25 281 ARG B N 1
ATOM 5410 C CA . ARG B 1 281 ? 9.297 7.719 1.481 1 93.25 281 ARG B CA 1
ATOM 5411 C C . ARG B 1 281 ? 10.039 7.82 2.807 1 93.25 281 ARG B C 1
ATOM 5413 O O . ARG B 1 281 ? 10.445 8.914 3.213 1 93.25 281 ARG B O 1
ATOM 5420 N N . PRO B 1 282 ? 10.211 6.707 3.547 1 89.12 282 PRO B N 1
ATOM 5421 C CA . PRO B 1 282 ? 11.031 6.762 4.758 1 89.12 282 PRO B CA 1
ATOM 5422 C C . PRO B 1 282 ? 12.477 7.176 4.477 1 89.12 282 PRO B C 1
ATOM 5424 O O . PRO B 1 282 ? 13.062 6.754 3.477 1 89.12 282 PRO B O 1
ATOM 5427 N N . ALA B 1 283 ? 12.883 8.047 5.332 1 86.75 283 ALA B N 1
ATOM 5428 C CA . ALA B 1 283 ? 14.281 8.469 5.215 1 86.75 283 ALA B CA 1
ATOM 5429 C C . ALA B 1 283 ? 15.227 7.336 5.613 1 86.75 283 ALA B C 1
ATOM 5431 O O . ALA B 1 283 ? 14.938 6.574 6.535 1 86.75 283 ALA B O 1
ATOM 5432 N N . GLY B 1 284 ? 16.297 7.23 5.074 1 74.62 284 GLY B N 1
ATOM 5433 C CA . GLY B 1 284 ? 17.297 6.215 5.379 1 74.62 284 GLY B CA 1
ATOM 5434 C C . GLY B 1 284 ? 17.094 4.926 4.605 1 74.62 284 GLY B C 1
ATOM 5435 O O . GLY B 1 284 ? 17.953 4.039 4.625 1 74.62 284 GLY B O 1
ATOM 5436 N N . VAL B 1 285 ? 15.836 4.469 4.305 1 63.94 285 VAL B N 1
ATOM 5437 C CA . VAL B 1 285 ? 15.547 3.229 3.592 1 63.94 285 VAL B CA 1
ATOM 5438 C C . VAL B 1 285 ? 16.016 3.346 2.145 1 63.94 285 VAL B C 1
ATOM 5440 O O . VAL B 1 285 ? 15.445 4.098 1.354 1 63.94 285 VAL B O 1
ATOM 5443 N N . GLN B 1 286 ? 17.172 3.789 2.059 1 56.97 286 GLN B N 1
ATOM 5444 C CA . GLN B 1 286 ? 17.562 3.766 0.652 1 56.97 286 GLN B CA 1
ATOM 5445 C C . GLN B 1 286 ? 17.438 2.361 0.071 1 56.97 286 GLN B C 1
ATOM 5447 O O . GLN B 1 286 ? 17.25 1.393 0.809 1 56.97 286 GLN B O 1
ATOM 5452 N N . SER B 1 287 ? 17.719 2.242 -1.253 1 52.16 287 SER B N 1
ATOM 5453 C CA . SER B 1 287 ? 17.719 1.089 -2.148 1 52.16 287 SER B CA 1
ATOM 5454 C C . SER B 1 287 ? 18.297 -0.143 -1.462 1 52.16 287 SER B C 1
ATOM 5456 O O . SER B 1 287 ? 19.516 -0.268 -1.328 1 52.16 287 SER B O 1
ATOM 5458 N N . THR B 1 288 ? 17.906 -0.245 -0.164 1 47.56 288 THR B N 1
ATOM 5459 C CA . THR B 1 288 ? 18.641 -1.452 0.2 1 47.56 288 THR B CA 1
ATOM 5460 C C . THR B 1 288 ? 18.5 -2.521 -0.878 1 47.56 288 THR B C 1
ATOM 5462 O O . THR B 1 288 ? 17.422 -2.668 -1.47 1 47.56 288 THR B O 1
ATOM 5465 N N . THR B 1 289 ? 19.609 -2.699 -1.557 1 48 289 THR B N 1
ATOM 5466 C CA . THR B 1 289 ? 19.766 -3.834 -2.461 1 48 289 THR B CA 1
ATOM 5467 C C . THR B 1 289 ? 19 -5.047 -1.953 1 48 289 THR B C 1
ATOM 5469 O O . THR B 1 289 ? 19.438 -5.723 -1.021 1 48 289 THR B O 1
ATOM 5472 N N . ALA B 1 290 ? 17.719 -4.762 -1.66 1 52.5 290 ALA B N 1
ATOM 5473 C CA . ALA B 1 290 ? 17.016 -5.988 -1.318 1 52.5 290 ALA B CA 1
ATOM 5474 C C . ALA B 1 290 ? 17.641 -7.195 -2.014 1 52.5 290 ALA B C 1
ATOM 5476 O O . ALA B 1 290 ? 18.188 -7.074 -3.113 1 52.5 290 ALA B O 1
ATOM 5477 N N . SER B 1 291 ? 17.953 -8.172 -1.251 1 57.41 291 SER B N 1
ATOM 5478 C CA . SER B 1 291 ? 18.422 -9.414 -1.854 1 57.41 291 SER B CA 1
ATOM 5479 C C . SER B 1 291 ? 17.641 -9.75 -3.115 1 57.41 291 SER B C 1
ATOM 5481 O O . SER B 1 291 ? 16.422 -9.531 -3.174 1 57.41 291 SER B O 1
ATOM 5483 N N . PRO B 1 292 ? 18.328 -9.953 -4.18 1 58.28 292 PRO B N 1
ATOM 5484 C CA . PRO B 1 292 ? 17.656 -10.352 -5.414 1 58.28 292 PRO B CA 1
ATOM 5485 C C . PRO B 1 292 ? 16.547 -11.375 -5.176 1 58.28 292 PRO B C 1
ATOM 5487 O O . PRO B 1 292 ? 16.75 -12.336 -4.422 1 58.28 292 PRO B O 1
ATOM 5490 N N . VAL B 1 293 ? 15.359 -10.93 -5.379 1 70 293 VAL B N 1
ATOM 5491 C CA . VAL B 1 293 ? 14.234 -11.859 -5.277 1 70 293 VAL B CA 1
ATOM 5492 C C . VAL B 1 293 ? 14.164 -12.719 -6.535 1 70 293 VAL B C 1
ATOM 5494 O O . VAL B 1 293 ? 14.234 -12.203 -7.656 1 70 293 VAL B O 1
ATOM 5497 N N . THR B 1 294 ? 14.297 -14.023 -6.367 1 67.12 294 THR B N 1
ATOM 5498 C CA . THR B 1 294 ? 14.133 -14.938 -7.492 1 67.12 294 THR B CA 1
ATOM 5499 C C . THR B 1 294 ? 12.672 -14.992 -7.934 1 67.12 294 THR B C 1
ATOM 5501 O O . THR B 1 294 ? 11.781 -15.188 -7.113 1 67.12 294 THR B O 1
ATOM 5504 N N . VAL B 1 295 ? 12.5 -14.469 -9.125 1 68 295 VAL B N 1
ATOM 5505 C CA . VAL B 1 295 ? 11.156 -14.5 -9.688 1 68 295 VAL B CA 1
ATOM 5506 C C . VAL B 1 295 ? 10.914 -15.836 -10.383 1 68 295 VAL B C 1
ATOM 5508 O O . VAL B 1 295 ? 11.703 -16.25 -11.234 1 68 295 VAL B O 1
ATOM 5511 N N . ALA B 1 296 ? 10.031 -16.703 -9.797 1 64.81 296 ALA B N 1
ATOM 5512 C CA . ALA B 1 296 ? 9.641 -17.953 -10.453 1 64.81 296 ALA B CA 1
ATOM 5513 C C . ALA B 1 296 ? 8.453 -17.734 -11.391 1 64.81 296 ALA B C 1
ATOM 5515 O O . ALA B 1 296 ? 7.547 -16.953 -11.086 1 64.81 296 ALA B O 1
ATOM 5516 N N . PRO B 1 297 ? 8.336 -18.375 -12.359 1 58.47 297 PRO B N 1
ATOM 5517 C CA . PRO B 1 297 ? 9.383 -19.141 -13.047 1 58.47 297 PRO B CA 1
ATOM 5518 C C . PRO B 1 297 ? 10.43 -18.234 -13.703 1 58.47 297 PRO B C 1
ATOM 5520 O O . PRO B 1 297 ? 10.164 -17.062 -13.969 1 58.47 297 PRO B O 1
ATOM 5523 N N . SER B 1 298 ? 11.633 -18.641 -13.617 1 49.38 298 SER B N 1
ATOM 5524 C CA . SER B 1 298 ? 12.703 -17.891 -14.258 1 49.38 298 SER B CA 1
ATOM 5525 C C . SER B 1 298 ? 12.344 -17.531 -15.695 1 49.38 298 SER B C 1
ATOM 5527 O O . SER B 1 298 ? 11.914 -18.406 -16.469 1 49.38 298 SER B O 1
ATOM 5529 N N . PRO B 1 299 ? 12.039 -16.172 -15.953 1 43.78 299 PRO B N 1
ATOM 5530 C CA . PRO B 1 299 ? 11.812 -15.766 -17.344 1 43.78 299 PRO B CA 1
ATOM 5531 C C . PRO B 1 299 ? 12.688 -16.531 -18.328 1 43.78 299 PRO B C 1
ATOM 5533 O O . PRO B 1 299 ? 12.32 -16.672 -19.5 1 43.78 299 PRO B O 1
ATOM 5536 N N . ALA B 1 300 ? 13.898 -16.594 -17.875 1 41.31 300 ALA B N 1
ATOM 5537 C CA . ALA B 1 300 ? 14.883 -17.141 -18.812 1 41.31 300 ALA B CA 1
ATOM 5538 C C . ALA B 1 300 ? 14.57 -18.594 -19.156 1 41.31 300 ALA B C 1
ATOM 5540 O O . ALA B 1 300 ? 15.406 -19.297 -19.703 1 41.31 300 ALA B O 1
ATOM 5541 N N . ASN B 1 301 ? 13.695 -19.25 -18.422 1 45.91 301 ASN B N 1
ATOM 5542 C CA . ASN B 1 301 ? 13.656 -20.625 -18.906 1 45.91 301 ASN B CA 1
ATOM 5543 C C . ASN B 1 301 ? 13.672 -20.688 -20.422 1 45.91 301 ASN B C 1
ATOM 5545 O O . ASN B 1 301 ? 12.617 -20.688 -21.062 1 45.91 301 ASN B O 1
ATOM 5549 N N . PRO B 1 302 ? 14.609 -20.016 -20.844 1 48.5 302 PRO B N 1
ATOM 5550 C CA . PRO B 1 302 ? 14.82 -20.219 -22.281 1 48.5 302 PRO B CA 1
ATOM 5551 C C . PRO B 1 302 ? 14.648 -21.688 -22.703 1 48.5 302 PRO B C 1
ATOM 5553 O O . PRO B 1 302 ? 15.148 -22.578 -22.016 1 48.5 302 PRO B O 1
ATOM 5556 N N . SER B 1 303 ? 13.57 -22.016 -23.125 1 57.94 303 SER B N 1
ATOM 5557 C CA . SER B 1 303 ? 13.359 -23.297 -23.797 1 57.94 303 SER B CA 1
ATOM 5558 C C . SER B 1 303 ? 14.445 -23.562 -24.844 1 57.94 303 SER B C 1
ATOM 5560 O O . SER B 1 303 ? 14.531 -22.859 -25.844 1 57.94 303 SER B O 1
ATOM 5562 N N . ASN B 1 304 ? 15.641 -23.703 -24.328 1 61.53 304 ASN B N 1
ATOM 5563 C CA . ASN B 1 304 ? 16.688 -24.062 -25.281 1 61.53 304 ASN B CA 1
ATOM 5564 C C . ASN B 1 304 ? 16.422 -25.453 -25.875 1 61.53 304 ASN B C 1
ATOM 5566 O O . ASN B 1 304 ? 15.727 -26.266 -25.281 1 61.53 304 ASN B O 1
ATOM 5570 N N . CYS B 1 305 ? 16.891 -25.406 -27.172 1 73.69 305 CYS B N 1
ATOM 5571 C CA . CYS B 1 305 ? 16.938 -26.672 -27.891 1 73.69 305 CYS B CA 1
ATOM 5572 C C . CYS B 1 305 ? 17.531 -27.781 -27.016 1 73.69 305 CYS B C 1
ATOM 5574 O O . CYS B 1 305 ? 18.641 -27.641 -26.5 1 73.69 305 CYS B O 1
ATOM 5576 N N . ASN B 1 306 ? 16.672 -28.797 -26.734 1 68.44 306 ASN B N 1
ATOM 5577 C CA . ASN B 1 306 ? 17.047 -30.016 -26.016 1 68.44 306 ASN B CA 1
ATOM 5578 C C . ASN B 1 306 ? 17.266 -29.734 -24.531 1 68.44 306 ASN B C 1
ATOM 5580 O O . ASN B 1 306 ? 18.125 -30.344 -23.891 1 68.44 306 ASN B O 1
ATOM 5584 N N . ALA B 1 307 ? 16.5 -28.688 -24.156 1 66.06 307 ALA B N 1
ATOM 5585 C CA . ALA B 1 307 ? 16.516 -28.438 -22.719 1 66.06 307 ALA B CA 1
ATOM 5586 C C . ALA B 1 307 ? 15.844 -29.562 -21.953 1 66.06 307 ALA B C 1
ATOM 5588 O O . ALA B 1 307 ? 15.047 -30.312 -22.531 1 66.06 307 ALA B O 1
ATOM 5589 N N . GLY B 1 308 ? 16.422 -29.828 -20.734 1 67.62 308 GLY B N 1
ATOM 5590 C CA . GLY B 1 308 ? 15.758 -30.797 -19.875 1 67.62 308 GLY B CA 1
ATOM 5591 C C . GLY B 1 308 ? 14.289 -30.484 -19.656 1 67.62 308 GLY B C 1
ATOM 5592 O O . GLY B 1 308 ? 13.695 -29.703 -20.406 1 67.62 308 GLY B O 1
ATOM 5593 N N . LEU B 1 309 ? 13.547 -31.188 -18.906 1 70.19 309 LEU B N 1
ATOM 5594 C CA . LEU B 1 309 ? 12.125 -31.062 -18.609 1 70.19 309 LEU B CA 1
ATOM 5595 C C . LEU B 1 309 ? 11.766 -29.625 -18.234 1 70.19 309 LEU B C 1
ATOM 5597 O O . LEU B 1 309 ? 12.375 -29.047 -17.344 1 70.19 309 LEU B O 1
ATOM 5601 N N . LEU B 1 310 ? 10.922 -29.062 -19.078 1 75.62 310 LEU B N 1
ATOM 5602 C CA . LEU B 1 310 ? 10.477 -27.688 -18.859 1 75.62 310 LEU B CA 1
ATOM 5603 C C . LEU B 1 310 ? 9.133 -27.656 -18.141 1 75.62 310 LEU B C 1
ATOM 5605 O O . LEU B 1 310 ? 8.133 -28.156 -18.656 1 75.62 310 LEU B O 1
ATOM 5609 N N . MET B 1 311 ? 9.148 -27.047 -16.984 1 71.69 311 MET B N 1
ATOM 5610 C CA . MET B 1 311 ? 7.918 -26.984 -16.203 1 71.69 311 MET B CA 1
ATOM 5611 C C . MET B 1 311 ? 7.125 -25.719 -16.531 1 71.69 311 MET B C 1
ATOM 5613 O O . MET B 1 311 ? 7.707 -24.641 -16.688 1 71.69 311 MET B O 1
ATOM 5617 N N . SER B 1 312 ? 5.824 -25.922 -16.641 1 72.69 312 SER B N 1
ATOM 5618 C CA . SER B 1 312 ? 4.945 -24.781 -16.891 1 72.69 312 SER B CA 1
ATOM 5619 C C . SER B 1 312 ? 4.898 -23.844 -15.695 1 72.69 312 SER B C 1
ATOM 5621 O O . SER B 1 312 ? 4.992 -24.297 -14.547 1 72.69 312 SER B O 1
ATOM 5623 N N . PRO B 1 313 ? 4.715 -22.5 -15.859 1 68.81 313 PRO B N 1
ATOM 5624 C CA . PRO B 1 313 ? 4.652 -21.875 -17.188 1 68.81 313 PRO B CA 1
ATOM 5625 C C . PRO B 1 313 ? 6.035 -21.547 -17.75 1 68.81 313 PRO B C 1
ATOM 5627 O O . PRO B 1 313 ? 7.02 -21.531 -17 1 68.81 313 PRO B O 1
ATOM 5630 N N . GLY B 1 314 ? 6.117 -21.484 -19.109 1 71.81 314 GLY B N 1
ATOM 5631 C CA . GLY B 1 314 ? 7.395 -21.172 -19.734 1 71.81 314 GLY B CA 1
ATOM 5632 C C . GLY B 1 314 ? 7.27 -20.797 -21.203 1 71.81 314 GLY B C 1
ATOM 5633 O O . GLY B 1 314 ? 6.16 -20.625 -21.703 1 71.81 314 GLY B O 1
ATOM 5634 N N . VAL B 1 315 ? 8.461 -20.516 -21.781 1 76.44 315 VAL B N 1
ATOM 5635 C CA . VAL B 1 315 ? 8.555 -20.141 -23.188 1 76.44 315 VAL B CA 1
ATOM 5636 C C . VAL B 1 315 ? 9.555 -21.031 -23.891 1 76.44 315 VAL B C 1
ATOM 5638 O O . VAL B 1 315 ? 10.602 -21.375 -23.328 1 76.44 315 VAL B O 1
ATOM 5641 N N . ILE B 1 316 ? 9.18 -21.469 -25.016 1 83.75 316 ILE B N 1
ATOM 5642 C CA . ILE B 1 316 ? 10.148 -22.156 -25.859 1 83.75 316 ILE B CA 1
ATOM 5643 C C . ILE B 1 316 ? 10.336 -21.406 -27.172 1 83.75 316 ILE B C 1
ATOM 5645 O O . ILE B 1 316 ? 9.375 -20.844 -27.719 1 83.75 316 ILE B O 1
ATOM 5649 N N . THR B 1 317 ? 11.602 -21.391 -27.594 1 86.38 317 THR B N 1
ATOM 5650 C CA . THR B 1 317 ? 11.914 -20.766 -28.875 1 86.38 317 THR B CA 1
ATOM 5651 C C . THR B 1 317 ? 12.797 -21.688 -29.719 1 86.38 317 THR B C 1
ATOM 5653 O O . THR B 1 317 ? 13.445 -22.594 -29.188 1 86.38 317 THR B O 1
ATOM 5656 N N . SER B 1 318 ? 12.688 -21.422 -31.078 1 89.62 318 SER B N 1
ATOM 5657 C CA . SER B 1 318 ? 13.711 -22.031 -31.922 1 89.62 318 SER B CA 1
ATOM 5658 C C . SER B 1 318 ? 15.102 -21.5 -31.562 1 89.62 318 SER B C 1
ATOM 5660 O O . SER B 1 318 ? 15.219 -20.422 -30.984 1 89.62 318 SER B O 1
ATOM 5662 N N . PRO B 1 319 ? 16.094 -22.344 -31.938 1 87.75 319 PRO B N 1
ATOM 5663 C CA . PRO B 1 319 ? 17.438 -21.828 -31.656 1 87.75 319 PRO B CA 1
ATOM 5664 C C . PRO B 1 319 ? 17.703 -20.484 -32.312 1 87.75 319 PRO B C 1
ATOM 5666 O O . PRO B 1 319 ? 17.391 -20.281 -33.469 1 87.75 319 PRO B O 1
ATOM 5669 N N . ASN B 1 320 ? 18.281 -19.5 -31.531 1 86.75 320 ASN B N 1
ATOM 5670 C CA . ASN B 1 320 ? 18.734 -18.219 -32.031 1 86.75 320 ASN B CA 1
ATOM 5671 C C . ASN B 1 320 ? 17.562 -17.281 -32.312 1 86.75 320 ASN B C 1
ATOM 5673 O O . ASN B 1 320 ? 17.719 -16.266 -33 1 86.75 320 ASN B O 1
ATOM 5677 N N . TYR B 1 321 ? 16.453 -17.688 -31.969 1 86 321 TYR B N 1
ATOM 5678 C CA . TYR B 1 321 ? 15.312 -16.797 -32.156 1 86 321 TYR B CA 1
ATOM 5679 C C . TYR B 1 321 ? 15.562 -15.445 -31.484 1 86 321 TYR B C 1
ATOM 5681 O O . TYR B 1 321 ? 16.094 -15.391 -30.359 1 86 321 TYR B O 1
ATOM 5689 N N . PRO B 1 322 ? 15.242 -14.312 -31.875 1 84.62 322 PRO B N 1
ATOM 5690 C CA . PRO B 1 322 ? 14.398 -14.109 -33.062 1 84.62 322 PRO B CA 1
ATOM 5691 C C . PRO B 1 322 ? 15.188 -14.094 -34.344 1 84.62 322 PRO B C 1
ATOM 5693 O O . PRO B 1 322 ? 14.617 -13.883 -35.438 1 84.62 322 PRO B O 1
ATOM 5696 N N . GLU B 1 323 ? 16.453 -14.266 -34.219 1 89.06 323 GLU B N 1
ATOM 5697 C CA . GLU B 1 323 ? 17.234 -14.438 -35.438 1 89.06 323 GLU B CA 1
ATOM 5698 C C . GLU B 1 323 ? 16.984 -15.805 -36.062 1 89.06 323 GLU B C 1
ATOM 5700 O O . GLU B 1 323 ? 16.406 -16.688 -35.438 1 89.06 323 GLU B O 1
ATOM 5705 N N . ASN B 1 324 ? 17.453 -15.898 -37.281 1 93.94 324 ASN B N 1
ATOM 5706 C CA . ASN B 1 324 ? 17.219 -17.156 -38 1 93.94 324 ASN B CA 1
ATOM 5707 C C . ASN B 1 324 ? 17.891 -18.328 -37.312 1 93.94 324 ASN B C 1
ATOM 5709 O O . ASN B 1 324 ? 19.016 -18.203 -36.812 1 93.94 324 ASN B O 1
ATOM 5713 N N . TYR B 1 325 ? 17.156 -19.484 -37.25 1 94.25 325 TYR B N 1
ATOM 5714 C CA . TYR B 1 325 ? 17.766 -20.703 -36.75 1 94.25 325 TYR B CA 1
ATOM 5715 C C . TYR B 1 325 ? 18.797 -21.25 -37.719 1 94.25 325 TYR B C 1
ATOM 5717 O O . TYR B 1 325 ? 19.016 -20.672 -38.781 1 94.25 325 TYR B O 1
ATOM 5725 N N . PHE B 1 326 ? 19.5 -22.328 -37.312 1 92.94 326 PHE B N 1
ATOM 5726 C CA . PHE B 1 326 ? 20.578 -22.844 -38.156 1 92.94 326 PHE B CA 1
ATOM 5727 C C . PHE B 1 326 ? 20.141 -24.094 -38.906 1 92.94 326 PHE B C 1
ATOM 5729 O O . PHE B 1 326 ? 19.078 -24.656 -38.594 1 92.94 326 PHE B O 1
ATOM 5736 N N . ASN B 1 327 ? 20.906 -24.422 -39.969 1 94.19 327 ASN B N 1
ATOM 5737 C CA . ASN B 1 327 ? 20.656 -25.672 -40.688 1 94.19 327 ASN B CA 1
ATOM 5738 C C . ASN B 1 327 ? 21.047 -26.891 -39.844 1 94.19 327 ASN B C 1
ATOM 5740 O O . ASN B 1 327 ? 21.953 -26.797 -39.031 1 94.19 327 ASN B O 1
ATOM 5744 N N . ASN B 1 328 ? 20.344 -27.984 -40.062 1 93.88 328 ASN B N 1
ATOM 5745 C CA . ASN B 1 328 ? 20.625 -29.281 -39.469 1 93.88 328 ASN B CA 1
ATOM 5746 C C . ASN B 1 328 ? 20.438 -29.234 -37.938 1 93.88 328 ASN B C 1
ATOM 5748 O O . ASN B 1 328 ? 21.281 -29.719 -37.188 1 93.88 328 ASN B O 1
ATOM 5752 N N . GLU B 1 329 ? 19.406 -28.531 -37.562 1 92.06 329 GLU B N 1
ATOM 5753 C CA . GLU B 1 329 ? 19.047 -28.516 -36.125 1 92.06 329 GLU B CA 1
ATOM 5754 C C . GLU B 1 329 ? 18.125 -29.688 -35.781 1 92.06 329 GLU B C 1
ATOM 5756 O O . GLU B 1 329 ? 17.312 -30.109 -36.594 1 92.06 329 GLU B O 1
ATOM 5761 N N . ASN B 1 330 ? 18.328 -30.25 -34.688 1 92.56 330 ASN B N 1
ATOM 5762 C CA . ASN B 1 330 ? 17.469 -31.266 -34.062 1 92.56 330 ASN B CA 1
ATOM 5763 C C . ASN B 1 330 ? 17.188 -30.953 -32.594 1 92.56 330 ASN B C 1
ATOM 5765 O O . ASN B 1 330 ? 17.953 -31.328 -31.719 1 92.56 330 ASN B O 1
ATOM 5769 N N . CYS B 1 331 ? 15.977 -30.312 -32.406 1 92.19 331 CYS B N 1
ATOM 5770 C CA . CYS B 1 331 ? 15.664 -29.844 -31.062 1 92.19 331 CYS B CA 1
ATOM 5771 C C . CYS B 1 331 ? 14.469 -30.578 -30.484 1 92.19 331 CYS B C 1
ATOM 5773 O O . CYS B 1 331 ? 13.531 -30.922 -31.219 1 92.19 331 CYS B O 1
ATOM 5775 N N . THR B 1 332 ? 14.523 -30.828 -29.234 1 89.94 332 THR B N 1
ATOM 5776 C CA . THR B 1 332 ? 13.414 -31.391 -28.484 1 89.94 332 THR B CA 1
ATOM 5777 C C . THR B 1 332 ? 13.102 -30.531 -27.266 1 89.94 332 THR B C 1
ATOM 5779 O O . THR B 1 332 ? 14.016 -30.062 -26.578 1 89.94 332 THR B O 1
ATOM 5782 N N . TYR B 1 333 ? 11.828 -30.266 -27.062 1 88.38 333 TYR B N 1
ATOM 5783 C CA . TYR B 1 333 ? 11.336 -29.562 -25.891 1 88.38 333 TYR B CA 1
ATOM 5784 C C . TYR B 1 333 ? 10.336 -30.422 -25.109 1 88.38 333 TYR B C 1
ATOM 5786 O O . TYR B 1 333 ? 9.234 -30.672 -25.594 1 88.38 333 TYR B O 1
ATOM 5794 N N . GLN B 1 334 ? 10.719 -30.844 -23.922 1 83.12 334 GLN B N 1
ATOM 5795 C CA . GLN B 1 334 ? 9.812 -31.594 -23.062 1 83.12 334 GLN B CA 1
ATOM 5796 C C . GLN B 1 334 ? 9.078 -30.688 -22.094 1 83.12 334 GLN B C 1
ATOM 5798 O O . GLN B 1 334 ? 9.672 -30.203 -21.125 1 83.12 334 GLN B O 1
ATOM 5803 N N . LEU B 1 335 ? 7.848 -30.484 -22.344 1 82.06 335 LEU B N 1
ATOM 5804 C CA . LEU B 1 335 ? 7.023 -29.625 -21.516 1 82.06 335 LEU B CA 1
ATOM 5805 C C . LEU B 1 335 ? 6.238 -30.438 -20.484 1 82.06 335 LEU B C 1
ATOM 5807 O O . LEU B 1 335 ? 5.766 -31.531 -20.797 1 82.06 335 LEU B O 1
ATOM 5811 N N . SER B 1 336 ? 6.219 -29.844 -19.344 1 76.5 336 SER B N 1
ATOM 5812 C CA . SER B 1 336 ? 5.484 -30.547 -18.297 1 76.5 336 SER B CA 1
ATOM 5813 C C . SER B 1 336 ? 4.801 -29.578 -17.344 1 76.5 336 SER B C 1
ATOM 5815 O O . SER B 1 336 ? 5.172 -28.406 -17.266 1 76.5 336 SER B O 1
ATOM 5817 N N . THR B 1 337 ? 3.779 -30.016 -16.781 1 75.12 337 THR B N 1
ATOM 5818 C CA . THR B 1 337 ? 3.141 -29.328 -15.672 1 75.12 337 THR B CA 1
ATOM 5819 C C . THR B 1 337 ? 2.824 -30.297 -14.539 1 75.12 337 THR B C 1
ATOM 5821 O O . THR B 1 337 ? 2.965 -31.516 -14.703 1 75.12 337 THR B O 1
ATOM 5824 N N . LEU B 1 338 ? 2.713 -29.656 -13.398 1 64.06 338 LEU B N 1
ATOM 5825 C CA . LEU B 1 338 ? 2.477 -30.5 -12.242 1 64.06 338 LEU B CA 1
ATOM 5826 C C . LEU B 1 338 ? 0.986 -30.766 -12.055 1 64.06 338 LEU B C 1
ATOM 5828 O O . LEU B 1 338 ? 0.148 -30 -12.531 1 64.06 338 LEU B O 1
ATOM 5832 N N . GLY B 1 339 ? 0.731 -31.875 -11.531 1 62.59 339 GLY B N 1
ATOM 5833 C CA . GLY B 1 339 ? -0.624 -32.156 -11.086 1 62.59 339 GLY B CA 1
ATOM 5834 C C . GLY B 1 339 ? -1.563 -32.531 -12.219 1 62.59 339 GLY B C 1
ATOM 5835 O O . GLY B 1 339 ? -1.163 -33.188 -13.164 1 62.59 339 GLY B O 1
ATOM 5836 N N . ALA B 1 340 ? -2.859 -32.344 -11.953 1 64.5 340 ALA B N 1
ATOM 5837 C CA . ALA B 1 340 ? -3.914 -32.625 -12.922 1 64.5 340 ALA B CA 1
ATOM 5838 C C . ALA B 1 340 ? -4.125 -31.438 -13.859 1 64.5 340 ALA B C 1
ATOM 5840 O O . ALA B 1 340 ? -5.262 -31 -14.078 1 64.5 340 ALA B O 1
ATOM 5841 N N . TYR B 1 341 ? -3.029 -31 -14.289 1 70.19 341 TYR B N 1
ATOM 5842 C CA . TYR B 1 341 ? -3.107 -29.906 -15.242 1 70.19 341 TYR B CA 1
ATOM 5843 C C . TYR B 1 341 ? -2.727 -30.359 -16.641 1 70.19 341 TYR B C 1
ATOM 5845 O O . TYR B 1 341 ? -2.076 -31.406 -16.812 1 70.19 341 TYR B O 1
ATOM 5853 N N . LYS B 1 342 ? -3.344 -29.625 -17.484 1 78.5 342 LYS B N 1
ATOM 5854 C CA . LYS B 1 342 ? -2.939 -29.766 -18.875 1 78.5 342 LYS B CA 1
ATOM 5855 C C . LYS B 1 342 ? -2.029 -28.625 -19.312 1 78.5 342 LYS B C 1
ATOM 5857 O O . LYS B 1 342 ? -1.843 -27.656 -18.578 1 78.5 342 LYS B O 1
ATOM 5862 N N . ILE B 1 343 ? -1.401 -28.906 -20.375 1 81.19 343 ILE B N 1
ATOM 5863 C CA . ILE B 1 343 ? -0.522 -27.875 -20.906 1 81.19 343 ILE B CA 1
ATOM 5864 C C . ILE B 1 343 ? -1.206 -27.188 -22.078 1 81.19 343 ILE B C 1
ATOM 5866 O O . ILE B 1 343 ? -1.72 -27.844 -22.984 1 81.19 343 ILE B O 1
ATOM 5870 N N . ALA B 1 344 ? -1.318 -25.906 -21.984 1 81.56 344 ALA B N 1
ATOM 5871 C CA . ALA B 1 344 ? -1.687 -25.094 -23.141 1 81.56 344 ALA B CA 1
ATOM 5872 C C . ALA B 1 344 ? -0.45 -24.484 -23.797 1 81.56 344 ALA B C 1
ATOM 5874 O O . ALA B 1 344 ? 0.304 -23.75 -23.156 1 81.56 344 ALA B O 1
ATOM 5875 N N . LEU B 1 345 ? -0.193 -24.875 -25.016 1 86.12 345 LEU B N 1
ATOM 5876 C CA . LEU B 1 345 ? 0.942 -24.391 -25.781 1 86.12 345 LEU B CA 1
ATOM 5877 C C . LEU B 1 345 ? 0.482 -23.438 -26.891 1 86.12 345 LEU B C 1
ATOM 5879 O O . LEU B 1 345 ? -0.308 -23.828 -27.75 1 86.12 345 LEU B O 1
ATOM 5883 N N . ARG B 1 346 ? 0.96 -22.25 -26.828 1 83 346 ARG B N 1
ATOM 5884 C CA . ARG B 1 346 ? 0.56 -21.25 -27.812 1 83 346 ARG B CA 1
ATOM 5885 C C . ARG B 1 346 ? 1.764 -20.734 -28.594 1 83 346 ARG B C 1
ATOM 5887 O O . ARG B 1 346 ? 2.682 -20.141 -28.031 1 83 346 ARG B O 1
ATOM 5894 N N . PHE B 1 347 ? 1.688 -20.922 -29.875 1 88.12 347 PHE B N 1
ATOM 5895 C CA . PHE B 1 347 ? 2.688 -20.344 -30.766 1 88.12 347 PHE B CA 1
ATOM 5896 C C . PHE B 1 347 ? 2.283 -18.938 -31.203 1 88.12 347 PHE B C 1
ATOM 5898 O O . PHE B 1 347 ? 1.333 -18.766 -31.969 1 88.12 347 PHE B O 1
ATOM 5905 N N . ALA B 1 348 ? 3.004 -18.031 -30.703 1 81 348 ALA B N 1
ATOM 5906 C CA . ALA B 1 348 ? 2.711 -16.641 -31.062 1 81 348 ALA B CA 1
ATOM 5907 C C . ALA B 1 348 ? 3.367 -16.25 -32.375 1 81 348 ALA B C 1
ATOM 5909 O O . ALA B 1 348 ? 2.9 -15.344 -33.062 1 81 348 ALA B O 1
ATOM 5910 N N . SER B 1 349 ? 4.492 -16.812 -32.656 1 87.31 349 SER B N 1
ATOM 5911 C CA . SER B 1 349 ? 5.223 -16.641 -33.906 1 87.31 349 SER B CA 1
ATOM 5912 C C . SER B 1 349 ? 5.727 -17.969 -34.438 1 87.31 349 SER B C 1
ATOM 5914 O O . SER B 1 349 ? 6.203 -18.812 -33.688 1 87.31 349 SER B O 1
ATOM 5916 N N . PHE B 1 350 ? 5.473 -18.094 -35.781 1 94.31 350 PHE B N 1
ATOM 5917 C CA . PHE B 1 350 ? 5.875 -19.359 -36.406 1 94.31 350 PHE B CA 1
ATOM 5918 C C . PHE B 1 350 ? 6.25 -19.172 -37.844 1 94.31 350 PHE B C 1
ATOM 5920 O O . PHE B 1 350 ? 5.387 -18.859 -38.688 1 94.31 350 PHE B O 1
ATOM 5927 N N . SER B 1 351 ? 7.488 -19.281 -38.094 1 96.75 351 SER B N 1
ATOM 5928 C CA . SER B 1 351 ? 8 -19.203 -39.469 1 96.75 351 SER B CA 1
ATOM 5929 C C . SER B 1 351 ? 9.188 -20.141 -39.656 1 96.75 351 SER B C 1
ATOM 5931 O O . SER B 1 351 ? 10.289 -19.875 -39.156 1 96.75 351 SER B O 1
ATOM 5933 N N . THR B 1 352 ? 8.977 -21.25 -40.344 1 96.75 352 THR B N 1
ATOM 5934 C CA . THR B 1 352 ? 10.055 -22.188 -40.656 1 96.75 352 THR B CA 1
ATOM 5935 C C . THR B 1 352 ? 10.141 -22.406 -42.188 1 96.75 352 THR B C 1
ATOM 5937 O O . THR B 1 352 ? 9.227 -22.047 -42.906 1 96.75 352 THR B O 1
ATOM 5940 N N . GLU B 1 353 ? 11.242 -22.875 -42.594 1 95.62 353 GLU B N 1
ATOM 5941 C CA . GLU B 1 353 ? 11.359 -23.297 -44 1 95.62 353 GLU B CA 1
ATOM 5942 C C . GLU B 1 353 ? 10.508 -24.531 -44.281 1 95.62 353 GLU B C 1
ATOM 5944 O O . GLU B 1 353 ? 10.219 -25.312 -43.375 1 95.62 353 GLU B O 1
ATOM 5949 N N . ALA B 1 354 ? 10.094 -24.719 -45.562 1 92.75 354 ALA B N 1
ATOM 5950 C CA . ALA B 1 354 ? 9.102 -25.703 -46 1 92.75 354 ALA B CA 1
ATOM 5951 C C . ALA B 1 354 ? 9.484 -27.109 -45.531 1 92.75 354 ALA B C 1
ATOM 5953 O O . ALA B 1 354 ? 8.609 -27.922 -45.219 1 92.75 354 ALA B O 1
ATOM 5954 N N . ASN B 1 355 ? 10.719 -27.328 -45.469 1 94.31 355 ASN B N 1
ATOM 5955 C CA . ASN B 1 355 ? 11.148 -28.672 -45.125 1 94.31 355 ASN B CA 1
ATOM 5956 C C . ASN B 1 355 ? 11.617 -28.734 -43.656 1 94.31 355 ASN B C 1
ATOM 5958 O O . ASN B 1 355 ? 12.062 -29.781 -43.188 1 94.31 355 ASN B O 1
ATOM 5962 N N . ASP B 1 356 ? 11.594 -27.641 -43 1 96.75 356 ASP B N 1
ATOM 5963 C CA . ASP B 1 356 ? 11.891 -27.594 -41.562 1 96.75 356 ASP B CA 1
ATOM 5964 C C . ASP B 1 356 ? 10.609 -27.75 -40.75 1 96.75 356 ASP B C 1
ATOM 5966 O O . ASP B 1 356 ? 9.68 -26.953 -40.875 1 96.75 356 ASP B O 1
ATOM 5970 N N . VAL B 1 357 ? 10.562 -28.812 -39.812 1 96.94 357 VAL B N 1
ATOM 5971 C CA . VAL B 1 357 ? 9.281 -29.266 -39.281 1 96.94 357 VAL B CA 1
ATOM 5972 C C . VAL B 1 357 ? 9.273 -29.141 -37.781 1 96.94 357 VAL B C 1
ATOM 5974 O O . VAL B 1 357 ? 10.266 -29.484 -37.125 1 96.94 357 VAL B O 1
ATOM 5977 N N . VAL B 1 358 ? 8.188 -28.641 -37.25 1 96.94 358 VAL B N 1
ATOM 5978 C CA . VAL B 1 358 ? 7.879 -28.688 -35.844 1 96.94 358 VAL B CA 1
ATOM 5979 C C . VAL B 1 358 ? 6.73 -29.656 -35.594 1 96.94 358 VAL B C 1
ATOM 5981 O O . VAL B 1 358 ? 5.688 -29.578 -36.25 1 96.94 358 VAL B O 1
ATOM 5984 N N . THR B 1 359 ? 6.93 -30.547 -34.75 1 97.19 359 THR B N 1
ATOM 5985 C CA . THR B 1 359 ? 5.883 -31.5 -34.406 1 97.19 359 THR B CA 1
ATOM 5986 C C . THR B 1 359 ? 5.594 -31.453 -32.906 1 97.19 359 THR B C 1
ATOM 5988 O O . THR B 1 359 ? 6.52 -31.422 -32.094 1 97.19 359 THR B O 1
ATOM 5991 N N . VAL B 1 360 ? 4.328 -31.391 -32.562 1 96.88 360 VAL B N 1
ATOM 5992 C CA . VAL B 1 360 ? 3.902 -31.391 -31.172 1 96.88 360 VAL B CA 1
ATOM 5993 C C . VAL B 1 360 ? 3.207 -32.719 -30.828 1 96.88 360 VAL B C 1
ATOM 5995 O O . VAL B 1 360 ? 2.24 -33.094 -31.5 1 96.88 360 VAL B O 1
ATOM 5998 N N . TYR B 1 361 ? 3.727 -33.312 -29.844 1 95.19 361 TYR B N 1
ATOM 5999 C CA . TYR B 1 361 ? 3.178 -34.594 -29.438 1 95.19 361 TYR B CA 1
ATOM 6000 C C . TYR B 1 361 ? 2.475 -34.5 -28.078 1 95.19 361 TYR B C 1
ATOM 6002 O O . TYR B 1 361 ? 2.93 -33.75 -27.203 1 95.19 361 TYR B O 1
ATOM 6010 N N . ASP B 1 362 ? 1.435 -35.281 -27.938 1 92.94 362 ASP B N 1
ATOM 6011 C CA . ASP B 1 362 ? 0.651 -35.312 -26.703 1 92.94 362 ASP B CA 1
ATOM 6012 C C . ASP B 1 362 ? 1.268 -36.281 -25.688 1 92.94 362 ASP B C 1
ATOM 6014 O O . ASP B 1 362 ? 0.64 -37.25 -25.312 1 92.94 362 ASP B O 1
ATOM 6018 N N . GLY B 1 363 ? 2.387 -36.031 -25.234 1 85.12 363 GLY B N 1
ATOM 6019 C CA . GLY B 1 363 ? 3.16 -36.844 -24.297 1 85.12 363 GLY B CA 1
ATOM 6020 C C . GLY B 1 363 ? 4.633 -36.469 -24.281 1 85.12 363 GLY B C 1
ATOM 6021 O O . GLY B 1 363 ? 5.023 -35.406 -24.75 1 85.12 363 GLY B O 1
ATOM 6022 N N . LEU B 1 364 ? 5.516 -37.406 -23.75 1 81.5 364 LEU B N 1
ATOM 6023 C CA . LEU B 1 364 ? 6.926 -37.062 -23.562 1 81.5 364 LEU B CA 1
ATOM 6024 C C . LEU B 1 364 ? 7.777 -37.688 -24.656 1 81.5 364 LEU B C 1
ATOM 6026 O O . LEU B 1 364 ? 8.969 -37.406 -24.766 1 81.5 364 LEU B O 1
ATOM 6030 N N . THR B 1 365 ? 7.121 -38.531 -25.469 1 83.88 365 THR B N 1
ATOM 6031 C CA . THR B 1 365 ? 7.914 -39.219 -26.484 1 83.88 365 THR B CA 1
ATOM 6032 C C . THR B 1 365 ? 7.305 -39.062 -27.859 1 83.88 365 THR B C 1
ATOM 6034 O O . THR B 1 365 ? 6.156 -38.625 -28 1 83.88 365 THR B O 1
ATOM 6037 N N . THR B 1 366 ? 8.062 -39.406 -28.859 1 91.06 366 THR B N 1
ATOM 6038 C CA . THR B 1 366 ? 7.609 -39.281 -30.25 1 91.06 366 THR B CA 1
ATOM 6039 C C . THR B 1 366 ? 6.602 -40.406 -30.578 1 91.06 366 THR B C 1
ATOM 6041 O O . THR B 1 366 ? 5.961 -40.344 -31.641 1 91.06 366 THR B O 1
ATOM 6044 N N . ASP B 1 367 ? 6.488 -41.312 -29.688 1 90.62 367 ASP B N 1
ATOM 6045 C CA . ASP B 1 367 ? 5.5 -42.344 -29.875 1 90.62 367 ASP B CA 1
ATOM 6046 C C . ASP B 1 367 ? 4.109 -41.906 -29.438 1 90.62 367 ASP B C 1
ATOM 6048 O O . ASP B 1 367 ? 3.109 -42.562 -29.734 1 90.62 367 ASP B O 1
ATOM 6052 N N . SER B 1 368 ? 4.07 -40.75 -28.812 1 91.31 368 SER B N 1
ATOM 6053 C CA . SER B 1 368 ? 2.795 -40.188 -28.359 1 91.31 368 SER B CA 1
ATOM 6054 C C . SER B 1 368 ? 1.988 -39.656 -29.547 1 91.31 368 SER B C 1
ATOM 6056 O O . SER B 1 368 ? 2.545 -39.375 -30.609 1 91.31 368 SER B O 1
ATOM 6058 N N . PRO B 1 369 ? 0.649 -39.594 -29.312 1 94.12 369 PRO B N 1
ATOM 6059 C CA . PRO B 1 369 ? -0.163 -39.031 -30.406 1 94.12 369 PRO B CA 1
ATOM 6060 C C . PRO B 1 369 ? 0.311 -37.656 -30.875 1 94.12 369 PRO B C 1
ATOM 6062 O O . PRO B 1 369 ? 0.67 -36.812 -30.047 1 94.12 369 PRO B O 1
ATOM 6065 N N . CYS B 1 370 ? 0.348 -37.5 -32.219 1 95.88 370 CYS B N 1
ATOM 6066 C CA . CYS B 1 370 ? 0.736 -36.219 -32.781 1 95.88 370 CYS B CA 1
ATOM 6067 C C . CYS B 1 370 ? -0.422 -35.219 -32.75 1 95.88 370 CYS B C 1
ATOM 6069 O O . CYS B 1 370 ? -1.474 -35.469 -33.344 1 95.88 370 CYS B O 1
ATOM 6071 N N . LEU B 1 371 ? -0.24 -34.219 -32.031 1 96.12 371 LEU B N 1
ATOM 6072 C CA . LEU B 1 371 ? -1.268 -33.188 -31.984 1 96.12 371 LEU B CA 1
ATOM 6073 C C . LEU B 1 371 ? -1.234 -32.312 -33.25 1 96.12 371 LEU B C 1
ATOM 6075 O O . LEU B 1 371 ? -2.283 -31.906 -33.75 1 96.12 371 LEU B O 1
ATOM 6079 N N . ARG B 1 372 ? -0.013 -31.938 -33.562 1 96.19 372 ARG B N 1
ATOM 6080 C CA . ARG B 1 372 ? 0.136 -31.125 -34.781 1 96.19 372 ARG B CA 1
ATOM 6081 C C . ARG B 1 372 ? 1.552 -31.234 -35.344 1 96.19 372 ARG B C 1
ATOM 6083 O O . ARG B 1 372 ? 2.521 -31.297 -34.562 1 96.19 372 ARG B O 1
ATOM 6090 N N . ARG B 1 373 ? 1.659 -31.391 -36.625 1 96.69 373 ARG B N 1
ATOM 6091 C CA . ARG B 1 373 ? 2.902 -31.297 -37.375 1 96.69 373 ARG B CA 1
ATOM 6092 C C . ARG B 1 373 ? 2.85 -30.156 -38.406 1 96.69 373 ARG B C 1
ATOM 6094 O O . ARG B 1 373 ? 1.971 -30.125 -39.25 1 96.69 373 ARG B O 1
ATOM 6101 N N . CYS B 1 374 ? 3.76 -29.172 -38.281 1 94.81 374 CYS B N 1
ATOM 6102 C CA . CYS B 1 374 ? 3.613 -28.016 -39.156 1 94.81 374 CYS B CA 1
ATOM 6103 C C . CYS B 1 374 ? 4.973 -27.469 -39.562 1 94.81 374 CYS B C 1
ATOM 6105 O O . CYS B 1 374 ? 5.984 -27.75 -38.938 1 94.81 374 CYS B O 1
ATOM 6107 N N . SER B 1 375 ? 5.031 -26.844 -40.719 1 96.06 375 SER B N 1
ATOM 6108 C CA . SER B 1 375 ? 6.16 -26.109 -41.281 1 96.06 375 SER B CA 1
ATOM 6109 C C . SER B 1 375 ? 5.688 -24.891 -42.062 1 96.06 375 SER B C 1
ATOM 6111 O O . SER B 1 375 ? 4.484 -24.672 -42.219 1 96.06 375 SER B O 1
ATOM 6113 N N . GLY B 1 376 ? 6.613 -24.031 -42.438 1 95.19 376 GLY B N 1
ATOM 6114 C CA . GLY B 1 376 ? 6.25 -22.797 -43.125 1 95.19 376 GLY B CA 1
ATOM 6115 C C . GLY B 1 376 ? 5.789 -21.703 -42.188 1 95.19 376 GLY B C 1
ATOM 6116 O O . GLY B 1 376 ? 5.98 -21.797 -40.969 1 95.19 376 GLY B O 1
ATOM 6117 N N . THR B 1 377 ? 5.254 -20.641 -42.75 1 94.62 377 THR B N 1
ATOM 6118 C CA . THR B 1 377 ? 4.73 -19.547 -41.938 1 94.62 377 THR B CA 1
ATOM 6119 C C . THR B 1 377 ? 3.297 -19.828 -41.5 1 94.62 377 THR B C 1
ATOM 6121 O O . THR B 1 377 ? 2.438 -20.141 -42.312 1 94.62 377 THR B O 1
ATOM 6124 N N . GLN B 1 378 ? 3.121 -19.859 -40.219 1 93.12 378 GLN B N 1
ATOM 6125 C CA . GLN B 1 378 ? 1.8 -20.125 -39.656 1 93.12 378 GLN B CA 1
ATOM 6126 C C . GLN B 1 378 ? 1.281 -18.922 -38.875 1 93.12 378 GLN B C 1
ATOM 6128 O O . GLN B 1 378 ? 2.062 -18.172 -38.281 1 93.12 378 GLN B O 1
ATOM 6133 N N . ARG B 1 379 ? -0.073 -18.719 -38.938 1 87.5 379 ARG B N 1
ATOM 6134 C CA . ARG B 1 379 ? -0.707 -17.797 -38 1 87.5 379 ARG B CA 1
ATOM 6135 C C . ARG B 1 379 ? -0.652 -18.328 -36.562 1 87.5 379 ARG B C 1
ATOM 6137 O O . ARG B 1 379 ? -0.512 -19.531 -36.344 1 87.5 379 ARG B O 1
ATOM 6144 N N . PRO B 1 380 ? -0.69 -17.438 -35.656 1 85.5 380 PRO B N 1
ATOM 6145 C CA . PRO B 1 380 ? -0.662 -17.891 -34.25 1 85.5 380 PRO B CA 1
ATOM 6146 C C . PRO B 1 380 ? -1.728 -18.938 -33.969 1 85.5 380 PRO B C 1
ATOM 6148 O O . PRO B 1 380 ? -2.857 -18.844 -34.438 1 85.5 380 PRO B O 1
ATOM 6151 N N . PHE B 1 381 ? -1.358 -19.984 -33.219 1 85.75 381 PHE B N 1
ATOM 6152 C CA . PHE B 1 381 ? -2.291 -21.047 -32.844 1 85.75 381 PHE B CA 1
ATOM 6153 C C . PHE B 1 381 ? -1.933 -21.656 -31.5 1 85.75 381 PHE B C 1
ATOM 6155 O O . PHE B 1 381 ? -0.826 -21.453 -30.984 1 85.75 381 PHE B O 1
ATOM 6162 N N . ALA B 1 382 ? -2.953 -22.344 -30.969 1 86.5 382 ALA B N 1
ATOM 6163 C CA . ALA B 1 382 ? -2.758 -22.938 -29.641 1 86.5 382 ALA B CA 1
ATOM 6164 C C . ALA B 1 382 ? -3.139 -24.422 -29.656 1 86.5 382 ALA B C 1
ATOM 6166 O O . ALA B 1 382 ? -3.99 -24.844 -30.438 1 86.5 382 ALA B O 1
ATOM 6167 N N . LEU B 1 383 ? -2.369 -25.188 -28.922 1 89.5 383 LEU B N 1
ATOM 6168 C CA . LEU B 1 383 ? -2.633 -26.594 -28.703 1 89.5 383 LEU B CA 1
ATOM 6169 C C . LEU B 1 383 ? -2.779 -26.906 -27.219 1 89.5 383 LEU B C 1
ATOM 6171 O O . LEU B 1 383 ? -2.16 -26.25 -26.391 1 89.5 383 LEU B O 1
ATOM 6175 N N . THR B 1 384 ? -3.6 -27.891 -26.906 1 86.75 384 THR B N 1
ATOM 6176 C CA . THR B 1 384 ? -3.775 -28.328 -25.531 1 86.75 384 THR B CA 1
ATOM 6177 C C . THR B 1 384 ? -3.479 -29.812 -25.391 1 86.75 384 THR B C 1
ATOM 6179 O O . THR B 1 384 ? -3.887 -30.609 -26.25 1 86.75 384 THR B O 1
ATOM 6182 N N . SER B 1 385 ? -2.752 -30.094 -24.375 1 88.5 385 SER B N 1
ATOM 6183 C CA . SER B 1 385 ? -2.422 -31.484 -24.141 1 88.5 385 SER B CA 1
ATOM 6184 C C . SER B 1 385 ? -3.584 -32.219 -23.484 1 88.5 385 SER B C 1
ATOM 6186 O O . SER B 1 385 ? -4.496 -31.609 -22.953 1 88.5 385 SER B O 1
ATOM 6188 N N . SER B 1 386 ? -3.562 -33.562 -23.656 1 82.62 386 SER B N 1
ATOM 6189 C CA . SER B 1 386 ? -4.551 -34.375 -22.953 1 82.62 386 SER B CA 1
ATOM 6190 C C . SER B 1 386 ? -4.133 -34.625 -21.516 1 82.62 386 SER B C 1
ATOM 6192 O O . SER B 1 386 ? -4.977 -34.938 -20.672 1 82.62 386 SER B O 1
ATOM 6194 N N . GLY B 1 387 ? -2.857 -34.594 -21.328 1 76.94 387 GLY B N 1
ATOM 6195 C CA . GLY B 1 387 ? -2.297 -34.812 -20 1 76.94 387 GLY B CA 1
ATOM 6196 C C . GLY B 1 387 ? -1.34 -33.719 -19.578 1 76.94 387 GLY B C 1
ATOM 6197 O O . GLY B 1 387 ? -1.459 -32.562 -20.031 1 76.94 387 GLY B O 1
ATOM 6198 N N . ASN B 1 388 ? -0.393 -34.094 -18.672 1 77.38 388 ASN B N 1
ATOM 6199 C CA . ASN B 1 388 ? 0.446 -33.062 -18.062 1 77.38 388 ASN B CA 1
ATOM 6200 C C . ASN B 1 388 ? 1.787 -32.938 -18.781 1 77.38 388 ASN B C 1
ATOM 6202 O O . ASN B 1 388 ? 2.738 -32.375 -18.234 1 77.38 388 ASN B O 1
ATOM 6206 N N . THR B 1 389 ? 1.823 -33.562 -19.922 1 81.5 389 THR B N 1
ATOM 6207 C CA . THR B 1 389 ? 3.082 -33.5 -20.656 1 81.5 389 THR B CA 1
ATOM 6208 C C . THR B 1 389 ? 2.828 -33.188 -22.141 1 81.5 389 THR B C 1
ATOM 6210 O O . THR B 1 389 ? 1.746 -33.5 -22.656 1 81.5 389 THR B O 1
ATOM 6213 N N . MET B 1 390 ? 3.82 -32.594 -22.672 1 90.31 390 MET B N 1
ATOM 6214 C CA . MET B 1 390 ? 3.842 -32.312 -24.109 1 90.31 390 MET B CA 1
ATOM 6215 C C . MET B 1 390 ? 5.27 -32.312 -24.641 1 90.31 390 MET B C 1
ATOM 6217 O O . MET B 1 390 ? 6.191 -31.859 -23.953 1 90.31 390 MET B O 1
ATOM 6221 N N . LEU B 1 391 ? 5.414 -32.906 -25.844 1 90.81 391 LEU B N 1
ATOM 6222 C CA . LEU B 1 391 ? 6.727 -32.906 -26.469 1 90.81 391 LEU B CA 1
ATOM 6223 C C . LEU B 1 391 ? 6.703 -32.125 -27.766 1 90.81 391 LEU B C 1
ATOM 6225 O O . LEU B 1 391 ? 5.832 -32.312 -28.625 1 90.81 391 LEU B O 1
ATOM 6229 N N . VAL B 1 392 ? 7.613 -31.172 -27.859 1 93.62 392 VAL B N 1
ATOM 6230 C CA . VAL B 1 392 ? 7.785 -30.422 -29.094 1 93.62 392 VAL B CA 1
ATOM 6231 C C . VAL B 1 392 ? 9.133 -30.766 -29.719 1 93.62 392 VAL B C 1
ATOM 6233 O O . VAL B 1 392 ? 10.164 -30.766 -29.047 1 93.62 392 VAL B O 1
ATOM 6236 N N . THR B 1 393 ? 9.102 -31.125 -30.969 1 94.81 393 THR B N 1
ATOM 6237 C CA . THR B 1 393 ? 10.344 -31.359 -31.703 1 94.81 393 THR B CA 1
ATOM 6238 C C . THR B 1 393 ? 10.5 -30.375 -32.844 1 94.81 393 THR B C 1
ATOM 6240 O O . THR B 1 393 ? 9.508 -29.984 -33.469 1 94.81 393 THR B O 1
ATOM 6243 N N . PHE B 1 394 ? 11.727 -29.984 -33.031 1 95.56 394 PHE B N 1
ATOM 6244 C CA . PHE B 1 394 ? 12.07 -29.125 -34.156 1 95.56 394 PHE B CA 1
ATOM 6245 C C . PHE B 1 394 ? 13.258 -29.703 -34.938 1 95.56 394 PHE B C 1
ATOM 6247 O O . PHE B 1 394 ? 14.312 -29.969 -34.344 1 95.56 394 PHE B O 1
ATOM 6254 N N . THR B 1 395 ? 13.016 -29.891 -36.219 1 96.12 395 THR B N 1
ATOM 6255 C CA . THR B 1 395 ? 14.094 -30.359 -37.094 1 96.12 395 THR B CA 1
ATOM 6256 C C . THR B 1 395 ? 14.234 -29.469 -38.312 1 96.12 395 THR B C 1
ATOM 6258 O O . THR B 1 395 ? 13.242 -29.109 -38.938 1 96.12 395 THR B O 1
ATOM 6261 N N . SER B 1 396 ? 15.422 -29.062 -38.562 1 95.5 396 SER B N 1
ATOM 6262 C CA . SER B 1 396 ? 15.719 -28.312 -39.781 1 95.5 396 SER B CA 1
ATOM 6263 C C . SER B 1 396 ? 16.656 -29.094 -40.719 1 95.5 396 SER B C 1
ATOM 6265 O O . SER B 1 396 ? 17.516 -29.828 -40.219 1 95.5 396 SER B O 1
ATOM 6267 N N . ASP B 1 397 ? 16.438 -28.953 -42.031 1 94.25 397 ASP B N 1
ATOM 6268 C CA . ASP B 1 397 ? 17.312 -29.625 -42.969 1 94.25 397 ASP B CA 1
ATOM 6269 C C . ASP B 1 397 ? 18.531 -28.766 -43.344 1 94.25 397 ASP B C 1
ATOM 6271 O O . ASP B 1 397 ? 18.891 -27.859 -42.594 1 94.25 397 ASP B O 1
ATOM 6275 N N . SER B 1 398 ? 19.266 -29.141 -44.5 1 93.19 398 SER B N 1
ATOM 6276 C CA . SER B 1 398 ? 20.547 -28.531 -44.812 1 93.19 398 SER B CA 1
ATOM 6277 C C . SER B 1 398 ? 20.359 -27.25 -45.594 1 93.19 398 SER B C 1
ATOM 6279 O O . SER B 1 398 ? 21.344 -26.609 -46 1 93.19 398 SER B O 1
ATOM 6281 N N . LYS B 1 399 ? 19.172 -26.938 -45.938 1 91.25 399 LYS B N 1
ATOM 6282 C CA . LYS B 1 399 ? 18.938 -25.75 -46.781 1 91.25 399 LYS B CA 1
ATOM 6283 C C . LYS B 1 399 ? 17.781 -24.922 -46.25 1 91.25 399 LYS B C 1
ATOM 6285 O O . LYS B 1 399 ? 16.797 -25.469 -45.75 1 91.25 399 LYS B O 1
ATOM 6290 N N . GLY B 1 400 ? 17.891 -23.672 -46.438 1 90.69 400 GLY B N 1
ATOM 6291 C CA . GLY B 1 400 ? 16.797 -22.766 -46.125 1 90.69 400 GLY B CA 1
ATOM 6292 C C . GLY B 1 400 ? 16.609 -22.562 -44.625 1 90.69 400 GLY B C 1
ATOM 6293 O O . GLY B 1 400 ? 16.641 -23.516 -43.844 1 90.69 400 GLY B O 1
ATOM 6294 N N . ILE B 1 401 ? 16.609 -21.391 -44.188 1 93.25 401 ILE B N 1
ATOM 6295 C CA . ILE B 1 401 ? 16.406 -21.047 -42.812 1 93.25 401 ILE B CA 1
ATOM 6296 C C . ILE B 1 401 ? 15.414 -19.891 -42.688 1 93.25 401 ILE B C 1
ATOM 6298 O O . ILE B 1 401 ? 15.133 -19.219 -43.688 1 93.25 401 ILE B O 1
ATOM 6302 N N . SER B 1 402 ? 14.742 -19.844 -41.594 1 95.62 402 SER B N 1
ATOM 6303 C CA . SER B 1 402 ? 13.805 -18.781 -41.281 1 95.62 402 SER B CA 1
ATOM 6304 C C . SER B 1 402 ? 13.93 -18.312 -39.844 1 95.62 402 SER B C 1
ATOM 6306 O O . SER B 1 402 ? 14.859 -18.719 -39.125 1 95.62 402 SER B O 1
ATOM 6308 N N . SER B 1 403 ? 13.102 -17.484 -39.375 1 94.25 403 SER B N 1
ATOM 6309 C CA . SER B 1 403 ? 13.211 -16.875 -38.062 1 94.25 403 SER B CA 1
ATOM 6310 C C . SER B 1 403 ? 12.82 -17.859 -36.969 1 94.25 403 SER B C 1
ATOM 6312 O O . SER B 1 403 ? 13.211 -17.703 -35.812 1 94.25 403 SER B O 1
ATOM 6314 N N . GLY B 1 404 ? 12.148 -18.875 -37.312 1 94.12 404 GLY B N 1
ATOM 6315 C CA . GLY B 1 404 ? 11.797 -19.906 -36.344 1 94.12 404 GLY B CA 1
ATOM 6316 C C . GLY B 1 404 ? 10.477 -19.641 -35.656 1 94.12 404 GLY B C 1
ATOM 6317 O O . GLY B 1 404 ? 9.5 -19.234 -36.312 1 94.12 404 GLY B O 1
ATOM 6318 N N . PHE B 1 405 ? 10.383 -20.062 -34.375 1 91.38 405 PHE B N 1
ATOM 6319 C CA . PHE B 1 405 ? 9.102 -19.969 -33.688 1 91.38 405 PHE B CA 1
ATOM 6320 C C . PHE B 1 405 ? 9.305 -19.516 -32.219 1 91.38 405 PHE B C 1
ATOM 6322 O O . PHE B 1 405 ? 10.414 -19.609 -31.703 1 91.38 405 PHE B O 1
ATOM 6329 N N . TYR B 1 406 ? 8.312 -18.922 -31.719 1 85.38 406 TYR B N 1
ATOM 6330 C CA . TYR B 1 406 ? 8.148 -18.531 -30.328 1 85.38 406 TYR B CA 1
ATOM 6331 C C . TYR B 1 406 ? 6.84 -19.047 -29.766 1 85.38 406 TYR B C 1
ATOM 6333 O O . TYR B 1 406 ? 5.766 -18.781 -30.312 1 85.38 406 TYR B O 1
ATOM 6341 N N . ALA B 1 407 ? 6.965 -19.875 -28.672 1 84.44 407 ALA B N 1
ATOM 6342 C CA . ALA B 1 407 ? 5.754 -20.438 -28.078 1 84.44 407 ALA B CA 1
ATOM 6343 C C . ALA B 1 407 ? 5.785 -20.359 -26.562 1 84.44 407 ALA B C 1
ATOM 6345 O O . ALA B 1 407 ? 6.84 -20.531 -25.938 1 84.44 407 ALA B O 1
ATOM 6346 N N . ARG B 1 408 ? 4.695 -20.141 -26.062 1 78.69 408 ARG B N 1
ATOM 6347 C CA . ARG B 1 408 ? 4.535 -20.141 -24.625 1 78.69 408 ARG B CA 1
ATOM 6348 C C . ARG B 1 408 ? 3.664 -21.297 -24.156 1 78.69 408 ARG B C 1
ATOM 6350 O O . ARG B 1 408 ? 2.713 -21.688 -24.844 1 78.69 408 ARG B O 1
ATOM 6357 N N . PHE B 1 409 ? 4.012 -21.875 -23.016 1 78.88 409 PHE B N 1
ATOM 6358 C CA . PHE B 1 409 ? 3.176 -22.938 -22.484 1 78.88 409 PHE B CA 1
ATOM 6359 C C . PHE B 1 409 ? 2.818 -22.688 -21.031 1 78.88 409 PHE B C 1
ATOM 6361 O O . PHE B 1 409 ? 3.602 -22.094 -20.297 1 78.88 409 PHE B O 1
ATOM 6368 N N . SER B 1 410 ? 1.608 -23.031 -20.688 1 73.75 410 SER B N 1
ATOM 6369 C CA . SER B 1 410 ? 1.083 -22.828 -19.344 1 73.75 410 SER B CA 1
ATOM 6370 C C . SER B 1 410 ? 0.241 -24.016 -18.891 1 73.75 410 SER B C 1
ATOM 6372 O O . SER B 1 410 ? -0.084 -24.906 -19.703 1 73.75 410 SER B O 1
ATOM 6374 N N . SER B 1 411 ? -0.004 -23.984 -17.531 1 72.81 411 SER B N 1
ATOM 6375 C CA . SER B 1 411 ? -0.863 -25.016 -16.969 1 72.81 411 SER B CA 1
ATOM 6376 C C . SER B 1 411 ? -2.328 -24.594 -17 1 72.81 411 SER B C 1
ATOM 6378 O O . SER B 1 411 ? -2.652 -23.438 -16.703 1 72.81 411 SER B O 1
ATOM 6380 N N . ILE B 1 412 ? -3.107 -25.344 -17.562 1 70.88 412 ILE B N 1
ATOM 6381 C CA . ILE B 1 412 ? -4.535 -25.047 -17.516 1 70.88 412 ILE B CA 1
ATOM 6382 C C . ILE B 1 412 ? -5.266 -26.125 -16.734 1 70.88 412 ILE B C 1
ATOM 6384 O O . ILE B 1 412 ? -4.918 -27.312 -16.812 1 70.88 412 ILE B O 1
ATOM 6388 N N . VAL B 1 413 ? -6.117 -25.594 -15.766 1 61.47 413 VAL B N 1
ATOM 6389 C CA . VAL B 1 413 ? -6.844 -26.516 -14.891 1 61.47 413 VAL B CA 1
ATOM 6390 C C . VAL B 1 413 ? -7.781 -27.375 -15.727 1 61.47 413 VAL B C 1
ATOM 6392 O O . VAL B 1 413 ? -8.344 -26.922 -16.719 1 61.47 413 VAL B O 1
ATOM 6395 N N . TYR B 1 414 ? -7.676 -28.703 -15.328 1 56.31 414 TYR B N 1
ATOM 6396 C CA . TYR B 1 414 ? -8.625 -29.656 -15.891 1 56.31 414 TYR B CA 1
ATOM 6397 C C . TYR B 1 414 ? -10.055 -29.281 -15.508 1 56.31 414 TYR B C 1
ATOM 6399 O O . TYR B 1 414 ? -10.406 -29.266 -14.328 1 56.31 414 TYR B O 1
ATOM 6407 N N . ARG B 1 415 ? -10.695 -28.25 -16.109 1 51 415 ARG B N 1
ATOM 6408 C CA . ARG B 1 415 ? -12.094 -28.047 -15.742 1 51 415 ARG B CA 1
ATOM 6409 C C . ARG B 1 415 ? -12.992 -29.125 -16.344 1 51 415 ARG B C 1
ATOM 6411 O O . ARG B 1 415 ? -12.93 -29.391 -17.547 1 51 415 ARG B O 1
ATOM 6418 N N . ARG B 1 416 ? -13.422 -30.141 -15.555 1 42.56 416 ARG B N 1
ATOM 6419 C CA . ARG B 1 416 ? -14.445 -31.078 -16.031 1 42.56 416 ARG B CA 1
ATOM 6420 C C . ARG B 1 416 ? -15.758 -30.344 -16.312 1 42.56 416 ARG B C 1
ATOM 6422 O O . ARG B 1 416 ? -16.078 -29.375 -15.641 1 42.56 416 ARG B O 1
#

Secondary structure (DSSP, 8-state):
---------------------EE--TT-EEETTEEEEEEEEEE-HHHHHHHHHTTT-EE----SHHHHHHHHHHHHTS--SEEEEEEEESSSSGGGEEETTSS-BGGGS--BPTT---TTT-SEEEEE-SGGGTT-EEEE-TTT--EEEEEEE--EE----SEEETTEEEEE-SS-B-HHHHHHHHHTTT-EEPP--SHHHHHHHHHHS-SSEEEEEEEE-TTS-EEETT-----B--B-GGGS-SS--EEEEE--TTSSSPTT-EEEE-TTS-BEEEEEEETT-----------BS-TT-EE-TTEEEEESSEEEE-TTTTS---SS-EEEEEEE-SSSEEEEEEEEEEE--TT-EEEEESSSSTTSPEEEEE-SEE--EEEE-SSSEEEEEEE--SS----EEEEEEEEEE---/---------------------EE--TT-EEETTEEEEEEEEEE-HHHHHHHHHTTT-EE----SHHHHHHHHHHHHTS--SEEEEEEEESSSSGGGEEETTSS-BGGGS--BPTT---TTT-SEEEEE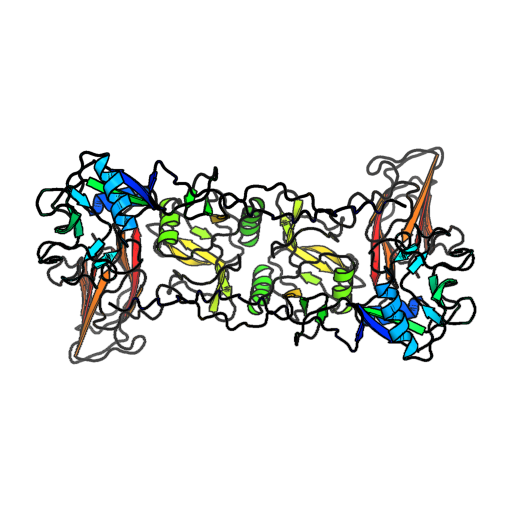-SGGGTT-EEEE-TTT--EEEEEEE--EE----SEEETTEEEEE-SS-B-HHHHHHHHHTTT-EEPP--SHHHHHHHHHHS-SSEEEEEEEE-TTS-EEETT-----B--B-GGGS-SS--EEEEE--TTSSSPTT-EEEE-TTS-BEEEEEEETT-----------BS-TT-EE-TTEEEEESSEEEE-TTTTS---TT-EEEEEEE-SSSEEEEEEEEEEE--TT-EEEEESSSSTTS-EEEEE-SEE--EEEE-SSSEEEEEEE--SS----EEEEEEEEEE---

Solvent-accessible surface area (backbone atoms only — not comparable to full-atom values): 43060 Å² total; per-residue (Å²): 138,85,82,79,79,78,79,80,76,78,76,72,78,66,74,66,72,72,71,65,59,78,37,44,66,97,82,29,40,74,38,86,88,34,16,38,39,77,42,74,67,64,34,25,50,53,58,45,25,42,58,20,35,77,73,51,25,34,37,33,74,63,70,47,71,60,42,47,51,31,50,49,54,59,41,69,76,47,88,60,51,41,31,40,42,18,38,40,32,80,39,62,38,51,69,43,18,34,34,41,78,70,82,44,46,31,58,86,36,73,53,52,33,93,86,37,43,31,44,90,58,13,36,27,31,28,38,31,61,50,78,97,43,44,75,20,30,42,38,28,47,42,70,82,46,64,30,17,33,33,30,28,38,70,46,23,32,59,61,89,57,90,41,70,55,63,35,27,29,49,48,78,52,93,54,61,33,27,48,70,57,42,35,42,59,20,41,75,70,68,26,28,32,29,74,60,67,39,72,65,54,45,46,33,51,47,64,72,46,68,73,41,54,28,37,39,18,41,34,49,42,96,85,75,44,71,43,33,73,77,68,55,80,63,33,32,63,57,64,32,82,89,40,39,82,74,88,27,41,27,29,27,32,26,36,26,80,89,43,96,53,50,38,62,27,26,33,44,33,55,45,76,49,60,32,24,32,31,26,33,23,61,34,56,67,55,83,60,79,60,73,84,63,70,41,39,56,57,80,70,46,54,36,41,64,57,35,70,83,37,57,47,57,45,39,39,42,36,56,61,49,80,42,57,32,65,62,62,38,79,28,38,39,36,37,31,38,55,62,40,16,21,37,39,38,33,33,71,39,39,28,33,27,79,78,21,41,38,37,35,19,50,19,82,44,90,86,30,57,73,73,45,76,50,52,26,75,47,76,65,48,73,48,69,35,89,40,32,29,29,20,38,37,37,38,32,39,87,62,70,67,29,42,27,36,37,30,36,35,33,53,34,77,68,75,128,139,86,82,77,79,77,77,78,76,77,75,74,77,66,75,65,73,73,71,65,58,78,37,43,65,96,83,28,41,74,37,86,87,34,15,38,40,78,42,73,65,64,35,25,48,52,56,45,25,44,58,20,36,76,72,51,25,35,37,30,74,62,69,47,72,60,42,48,52,32,51,50,54,60,42,69,75,49,89,62,50,42,30,40,41,18,37,40,33,80,39,63,38,49,71,42,18,34,34,42,78,70,83,45,47,33,57,84,35,73,52,51,32,92,86,37,44,30,45,90,58,13,35,27,30,28,38,31,63,52,79,94,44,45,76,21,32,41,38,29,48,40,70,82,45,65,31,16,33,32,28,30,39,70,45,22,32,57,60,90,54,90,42,69,54,64,36,27,30,51,46,76,51,92,56,62,34,26,48,69,57,43,35,42,60,20,42,76,68,67,26,28,31,30,75,62,67,39,72,66,54,45,47,35,50,46,63,72,46,68,72,42,53,27,35,40,18,42,34,50,41,94,85,74,45,69,41,34,75,79,67,53,80,63,34,33,62,57,64,31,80,90,39,40,84,75,88,26,43,27,30,27,32,25,37,25,81,89,42,96,54,50,40,62,28,25,32,45,35,57,46,75,51,60,32,25,32,34,27,33,23,60,32,56,67,53,83,60,78,60,73,84,62,70,39,39,55,56,84,68,47,61,34,40,64,57,36,69,83,39,57,50,55,44,40,38,41,36,55,60,47,80,42,56,33,65,62,62,38,78,27,38,40,37,38,31,38,54,62,40,17,22,36,39,37,33,33,71,38,38,28,33,27,80,77,19,41,38,35,33,19,49,19,81,43,89,85,30,58,73,73,45,75,50,52,26,76,47,76,65,49,74,49,70,33,89,40,32,29,29,20,38,35,37,38,32,40,87,61,71,66,30,40,27,34,38,30,38,33,32,52,33,78,66,76,130

Foldseek 3Di:
DDDPPPPPPPPPPPPPPVPFDWDDPPPFDAALQWTKDWDFWWAFQVVQQVVLLLLLWGFADDQDPSSLVRVVVNPVVDPFFKEWGQWWAPAQDQQRIAGNQRPHGCVNPAFAPPPDDDCVQHGTKIAGCDDPRRSHIYHHHRHPTIGMTMIIFHIEGDAPAPQTHNQKHKDWDPWWAFQVVLQVVLVVFPWGFDDDAGPSSLSSCLSPDDFFKAWGQWWADPVQDIDGVVRDDPHDAQADPVQGDDPATTKIAGSHCPDPDHHSHMHGDHRHDITITMIMHGGPPGPPVPPDDDDPPDQPVAQPFADDEAEPWYKYWAPPPQAKHAAFDKGKGKYFYDDFWKKKKKWQWAAWDPPKKKWKFQARDPVGHTPDIDHGGDHIDMDIHPGGIMMIIIGHHHDDIHSTIMMTMHTDDPPD/DDPPPPPPPPPPPPPPPPPFDWDDPPPFDAALQWTKDWDFWWAFQVVQQVVLLLLLWGFADDQDPSSLVRVVVNPVVDPFFKEWGQWWAPAQDQQRIAGNQRPHTCVNPAFADPPDDDCVQHGTKIQGCDDPRRSHIYHHHRHPTIGMTMIIFHIEGDAPAPQTHNQKHKDWDPWWAFQVVLQVVLVVFPWGFDDDAGPSSLSSCLSPYDFFKAWGQWWADPVQDIDGVVRDDPHDAQADPVQGDDPATTKIAGSHCPDPDHHSHMHGDHRHDITITMIMHGGPPGPPVPPDDDDPPPQPPEQDFADDEAEPWYKYWAPPPQAKHAAFDKGKGKYFYDDFWKKKKKWQWAAWPPPKKKWKFQARDPVGHTPDIDHGGDHIDMDIHPGGIMMIIIGHHHDDIHSTIMMTMHTDHPDD

Radius of gyration: 35.46 Å; Cα contacts (8 Å, |Δi|>4): 2055; chains: 2; bounding box: 74×103×104 Å

Nearest PDB structures (foldseek):
  7wr7-assembly1_A  TM=8.794E-01  e=5.659E-08  Homo sapiens
  5fws-assembly1_A  TM=7.432E-01  e=1.209E-07  Homo sapiens
  2qqk-assembly1_A  TM=4.629E-01  e=1.085E-07  Homo sapiens
  7bzt-assembly1_E  TM=3.429E-01  e=3.290E-08  Homo sapiens
  8h3u-assembly1_A  TM=2.759E-01  e=1.725E-06  Homo sapiens

pLDDT: mean 84.26, std 15.25, range [29.48, 98.56]

InterPro domains:
  IPR000859 CUB domain [PF00431] (305-409)
  IPR000859 CUB domain [PS01180] (305-412)
  IPR000859 CUB domain [SM00042] (305-412)
  IPR000859 CUB domain [cd00041] (310-411)
  IPR001304 C-type lectin-like [PF00059] (43-152)
  IPR001304 C-type lectin-like [PF00059] (178-281)
  IPR001304 C-type lectin-like [PS50041] (31-146)
  IPR001304 C-type lectin-like [PS50041] (165-280)
  IPR001304 C-type lectin-like [SM00034] (24-152)
  IPR001304 C-type lectin-like [SM00034] (156-280)
  IPR016186 C-type lectin-like/link domain superfamily [G3DSA:3.10.100.10] (16-156)
  IPR016186 C-type lectin-like/link domain superfamily [G3DSA:3.10.100.10] (157-292)
  IPR016187 C-type lectin fold [SSF56436] (24-167)
  IPR016187 C-type lectin fold [SSF56436] (154-282)
  IPR035914 Spermadhesin, CUB domain superfamily [G3DSA:2.60.120.290] (301-414)
  IPR035914 Spermadhesin, CUB domain superfamily [SSF49854] (312-411)
  IPR050976 Snake venom C-type lectin-like [PTHR22991] (19-409)